Protein 6IF8 (pdb70)

Sequence (910 aa):
AMDPEFMKVGIIGAMEQEVALLRSQMSNPTTLQLGGCEFYQGTLAGKEVILTRSGIGKVAASVATSLLLEKFAPDCVINTGSAGGFAQDLHIGDVVIASEMRFHDVDVTAFGYEMGQMAQQPAAFPCDETLIAVAQDCKVGLICTGDQFMCKPDAIAKARADFPQMLAVEMEGAAIGQVCHMFKVPYLVVRAMSDIAGKEQVESFDAFIEVAGKHSAEVIIKMLGKLGAMDPEFMKVGIIGAMEQEVALLRSQMSNPTTLQLGGCEFYQGTLAGKEVILTRSGIGKVAASVATSLLLEKFAPDCVINTGSAGGFAQDLHIGDVVIASEMRFHDVDVTAFGYEMGQMAQQPAAFPCDETLIAVAQDCKVGLICTGDQFMCKPDAIAKARADFPQMLAVEMEGAAIGQVCHMFKVPYLVVRAMSDIAGKEQVESFDAFIEVAGKHSAEVIIKMLGKLAMDPEFMKVGIIGAMEQEVALLRSQMSNPTTLQLGGCEFYQGTLAGKEVILTRSGIGKVAASVATSLLLEKFAPDCVINTGSAGGFAQDLHIGDVVIASEMRFHDVDVTAFGYEMGQMAQQPAAFPCDETLIAVAQDCKVGLICTGDQFMCKPDAIAKARADFPQMLAVEMEGAAIGQVCHMFKVPYLVVRAMSDIAGKEQVESFDAFIEVAGKHSAEVIIKMLGKLGAMDPEFMKVGIIGAMEQEVALLRSQMSNPTTLQLGGCEFYQGTLAGKEVILTRSGIGKVAASVATSLLLEKFAPDCVINTGSAGGFAQDLHIGDVVIASEMRFHDVDVTAFGYEMGQMAQQPAAFPCDETLIAVAQDCKVGLICTGDQFMCKPDAIAKARADFPQMLAVEMEGAAIGQVCHMFKVPYLVVRAMSDIAGKEQVESFDAFIEVAGKHSAEVIIKMLGKL

Radius of gyration: 29.15 Å; Cα contacts (8 Å, |Δi|>4): 2363; chains: 4; bounding box: 85×62×68 Å

Secondary structure (DSSP, 8-state):
--S---SEEEEEESSHHHHHHHHHTSEEEEEEEETTEEEEEEEETTEEEEEEE--SSHHHHHHHHHHHHHHH--SEEEEEEEEEE-STT--TT-EEEEEEEEESS-B-GGGTPPTTPPTTS-S-EEPPHHHHHHHHH--EEEEEE-SB---SHHHHHHHHHH-TTEEEEESSHHHHHHHHHHHT--EEEEEEEEEETTB-HHHHHHHHHHHHHHHHHHHHHHHHHH-/-TTSPP-SEEEEEESSHHHHHHHHHTEEEEEEEEETTEEEEEEEETTEEEEEEE--SSHHHHHHHHHHHHHHH--SEEEEEEEEEE-STT--TT-EEEEEEEEESS-B-GGGTPPTTPPTTS-S-EEPPHHHHHHHHT--EEEEEE-SB---SHHHHHHHHHH-TTEEEEESSHHHHHHHHHHHT--EEEEEEEEEETTS-HHHHHHHHHHHHHHHHHHHHHHHHHH-/--S----EEEEEESSHHHHHHHHHTSEEEEEEEETTEEEEEEEETTEEEEEEE--SSHHHHHHHHHHHHHHH--SEEEEEEEEEE-STT--TT-EEEEEEEEESS-B-GGGTPPTTPPTTS-S-EEPPHHHHHHHHH--EEEEEE-SB---SHHHHHHHHHH-TTEEEEESSHHHHHHHHHHHT--EEEEEEEEEETTS-HHHHHHHHHHHHHHHHHHHHHHHHHH-/-TTSPP-SEEEEEESSHHHHHHHHHTSEEEEEEEETTEEEEEEEETTEEEEEEE--SHHHHHHHHHHHHHHHH--SEEEEEEEEEE-STT--TT-EEEEEEEEESS-B-GGGTPPTTPPTTS-S-EEPPHHHHHHHHT--EEEEEE-SB---SHHHHHHHHHH-TTEEEEESSHHHHHHHHHHHT--EEEEEEEEEETTSSHHHHHHHHHHHHHHHHHHHHHHHHHH-

Foldseek 3Di:
DPDPDFQEEEEEEADCLLCVVQVVQFDPWDWDDDPNKIWTFGAGLRGTYIYIHQHFFLVSLQVRLLCCCVVPNTQEYEYEFAWAFEDDPADAFDKEKEQKEFAQPDDPCVVPDARRDDPPGDRIQGADVVLSVLLVVLNYYYEYADRDDAEDPVSSVSSCVSCVGHGTYGGHDVSSSRSCVVVVHHYIYMFGYQYYHHGPRVVSNVVRRNVRSVSRVVSVSSSRNVD/DVPDDDWQEEEEEEADCLQCVVQLVQFDPWDWDDDPNKIWTFGDHLRGTYIYIHQHFFLVSLLVGLVCCCVPPNGQEYEYFFEWAFDDDPADALDKEKEQKEFAQPDDPCVVPAQRRDDPPGHRIQGADPRLSVLLVVLNYYYEYADRDDDEDPVRSVSSCVSCVGHGTYGGHVVSSSRSCVVVVHGYIYMWGYQYYHHGPRVVSNVVRRNSGSVSRVVSVSSSVNVD/DPDPDFQEEEEEEADCLLCVVQVVQFDPWDWDDDPNKIWTFGDHLRGTYIYIHQHFFLVSLQVGLLCCCVPPNGQEYEYEFAWAFEDPPADAFDKEKEQKEFAQPDDPCVVPDARRDDPPFDRIQGADPVLSVLLVVLNYYYAYADRDDDEDPVVSVSSCVSCVGHGTYGGHVVSSSRSCVVVVHHYIYMFGYQYYHPPPRVVSNVVRRNVRSVSRVVSVSSSSNPD/DVVDDDWQEEEEEEADCLQCVVQLVQFDPWDWDDDPNKIWTFGDGLNGTYIYIHQHFFLVSLLVRLVCCCVPPNGQEYEYEFAWAFDDDPADALDKEKEQKEFAQPDDPCVVPDQHRDDPPGDRIQGADPRLSVLLVVLNYYYAHADQDDDADPVRSVSSCVSPVGHGTYGGHDVSSSRSCVVVVHGYIYMWGYQYYHHDVRVVSNVVRRSSGSVSRVVSVSSSVNVD

B-factor: mean 43.41, std 11.98, range [19.45, 125.39]

Structure (mmCIF, N/CA/C/O backbone):
data_6IF8
#
_entry.id   6IF8
#
_cell.length_a   74.939
_cell.length_b   74.939
_cell.length_c   185.214
_cell.angle_alpha   90.00
_cell.angle_beta   90.00
_cell.angle_gamma   120.00
#
_symmetry.space_group_name_H-M   'P 32'
#
loop_
_entity.id
_entity.type
_entity.pdbx_description
1 polymer "5'-methylthioadenosine/S-adenosylhomocysteine nucleosidase"
2 non-polymer ADENINE
3 water water
#
loop_
_atom_site.group_PDB
_atom_site.id
_atom_site.type_symbol
_atom_site.label_atom_id
_atom_site.label_alt_id
_atom_site.label_comp_id
_atom_site.label_asym_id
_atom_site.label_entity_id
_atom_site.label_seq_id
_atom_site.pdbx_PDB_ins_code
_atom_site.Cartn_x
_atom_site.Cartn_y
_atom_site.Cartn_z
_atom_site.occupancy
_atom_site.B_iso_or_equiv
_atom_site.auth_seq_id
_atom_site.auth_comp_id
_atom_site.auth_asym_id
_atom_site.auth_atom_id
_atom_site.pdbx_PDB_model_num
ATOM 1 N N . ALA A 1 25 ? 24.077 18.917 12.702 1.00 82.03 -5 ALA A N 1
ATOM 2 C CA . ALA A 1 25 ? 24.547 20.173 13.354 1.00 74.00 -5 ALA A CA 1
ATOM 3 C C . ALA A 1 25 ? 23.553 20.553 14.456 1.00 69.54 -5 ALA A C 1
ATOM 4 O O . ALA A 1 25 ? 22.753 19.713 14.877 1.00 71.00 -5 ALA A O 1
ATOM 11 N N . MET A 1 26 ? 23.607 21.788 14.947 1.00 66.49 -4 MET A N 1
ATOM 12 C CA . MET A 1 26 ? 22.537 22.297 15.815 1.00 59.71 -4 MET A CA 1
ATOM 13 C C . MET A 1 26 ? 21.754 23.394 15.112 1.00 56.44 -4 MET A C 1
ATOM 14 O O . MET A 1 26 ? 21.112 24.205 15.769 1.00 57.27 -4 MET A O 1
ATOM 28 N N . ASP A 1 27 ? 21.824 23.429 13.785 1.00 60.12 -3 ASP A N 1
ATOM 29 C CA . ASP A 1 27 ? 21.156 24.454 12.988 1.00 57.14 -3 ASP A CA 1
ATOM 30 C C . ASP A 1 27 ? 19.726 24.053 12.685 1.00 55.00 -3 ASP A C 1
ATOM 31 O O . ASP A 1 27 ? 19.445 22.875 12.493 1.00 55.04 -3 ASP A O 1
ATOM 40 N N . PRO A 1 28 ? 18.817 25.039 12.620 1.00 54.45 -2 PRO A N 1
ATOM 41 C CA . PRO A 1 28 ? 17.450 24.728 12.209 1.00 58.12 -2 PRO A CA 1
ATOM 42 C C . PRO A 1 28 ? 17.439 24.344 10.747 1.00 65.35 -2 PRO A C 1
ATOM 43 O O . PRO A 1 28 ? 17.366 25.233 9.912 1.00 73.44 -2 PRO A O 1
ATOM 54 N N . GLU A 1 29 ? 17.534 23.060 10.435 1.00 70.25 -1 GLU A N 1
ATOM 55 C CA . GLU A 1 29 ? 17.673 22.658 9.049 1.00 74.14 -1 GLU A CA 1
ATOM 56 C C . GLU A 1 29 ? 16.440 21.915 8.564 1.00 72.99 -1 GLU A C 1
ATOM 57 O O . GLU A 1 29 ? 15.869 21.085 9.268 1.00 73.83 -1 GLU A O 1
ATOM 69 N N . PHE A 1 30 ? 16.027 22.256 7.353 1.00 67.67 0 PHE A N 1
ATOM 70 C CA . PHE A 1 30 ? 14.998 21.521 6.642 1.00 63.80 0 PHE A CA 1
ATOM 71 C C . PHE A 1 30 ? 15.673 20.781 5.483 1.00 58.78 0 PHE A C 1
ATOM 72 O O . PHE A 1 30 ? 16.146 21.404 4.546 1.00 58.83 0 PHE A O 1
ATOM 89 N N . MET A 1 31 ? 15.743 19.456 5.557 1.00 57.51 1 MET A N 1
ATOM 90 C CA . MET A 1 31 ? 16.541 18.698 4.595 1.00 57.35 1 MET A CA 1
ATOM 91 C C . MET A 1 31 ? 15.784 18.325 3.314 1.00 54.56 1 MET A C 1
ATOM 92 O O . MET A 1 31 ? 16.384 18.266 2.249 1.00 55.71 1 MET A O 1
ATOM 106 N N . LYS A 1 32 ? 14.488 18.051 3.431 1.00 48.59 2 LYS A N 1
ATOM 107 C CA . LYS A 1 32 ? 13.622 17.779 2.285 1.00 46.61 2 LYS A CA 1
ATOM 108 C C . LYS A 1 32 ? 12.508 18.835 2.238 1.00 48.93 2 LYS A C 1
ATOM 109 O O . LYS A 1 32 ? 11.704 18.950 3.189 1.00 45.39 2 LYS A O 1
ATOM 128 N N . VAL A 1 33 ? 12.465 19.610 1.161 1.00 38.92 3 VAL A N 1
ATOM 129 C CA . VAL A 1 33 ? 11.560 20.755 1.083 1.00 38.55 3 VAL A CA 1
ATOM 130 C C . VAL A 1 33 ? 10.407 20.577 0.111 1.00 39.39 3 VAL A C 1
ATOM 131 O O . VAL A 1 33 ? 10.592 20.383 -1.102 1.00 37.45 3 VAL A O 1
ATOM 144 N N . GLY A 1 34 ? 9.197 20.687 0.635 1.00 35.33 4 GLY A N 1
ATOM 145 C CA . GLY A 1 34 ? 8.026 20.637 -0.222 1.00 30.47 4 GLY A CA 1
ATOM 146 C C . GLY A 1 34 ? 7.698 22.039 -0.681 1.00 36.20 4 GLY A C 1
ATOM 147 O O . GLY A 1 34 ? 7.814 23.003 0.074 1.00 35.95 4 GLY A O 1
ATOM 151 N N . ILE A 1 35 ? 7.327 22.159 -1.938 1.00 33.08 5 ILE A N 1
ATOM 152 C CA . ILE A 1 35 ? 6.960 23.436 -2.522 1.00 31.86 5 ILE A CA 1
ATOM 153 C C . ILE A 1 35 ? 5.694 23.213 -3.307 1.00 32.83 5 ILE A C 1
ATOM 154 O O . ILE A 1 35 ? 5.580 22.237 -4.028 1.00 34.94 5 ILE A O 1
ATOM 170 N N . ILE A 1 36 ? 4.732 24.083 -3.175 1.00 31.44 6 ILE A N 1
ATOM 171 C CA . ILE A 1 36 ? 3.473 23.848 -3.799 1.00 31.53 6 ILE A CA 1
ATOM 172 C C . ILE A 1 36 ? 2.936 25.095 -4.450 1.00 33.14 6 ILE A C 1
ATOM 173 O O . ILE A 1 36 ? 2.964 26.138 -3.887 1.00 33.31 6 ILE A O 1
ATOM 189 N N . GLY A 1 37 ? 2.490 24.944 -5.677 1.00 31.42 7 GLY A N 1
ATOM 190 C CA . GLY A 1 37 ? 1.929 26.046 -6.446 1.00 31.51 7 GLY A CA 1
ATOM 191 C C . GLY A 1 37 ? 0.649 25.559 -7.094 1.00 30.05 7 GLY A C 1
ATOM 192 O O . GLY A 1 37 ? 0.521 24.379 -7.402 1.00 33.14 7 GLY A O 1
ATOM 196 N N . ALA A 1 38 ? -0.305 26.453 -7.298 1.00 31.35 8 ALA A N 1
ATOM 197 C CA . ALA A 1 38 ? -1.607 26.027 -7.757 1.00 37.55 8 ALA A CA 1
ATOM 198 C C . ALA A 1 38 ? -1.620 25.778 -9.264 1.00 39.28 8 ALA A C 1
ATOM 199 O O . ALA A 1 38 ? -2.139 24.742 -9.725 1.00 34.76 8 ALA A O 1
ATOM 206 N N . MET A 1 39 ? -1.047 26.719 -10.013 1.00 41.63 9 MET A N 1
ATOM 207 C CA . MET A 1 39 ? -1.136 26.742 -11.476 1.00 40.78 9 MET A CA 1
ATOM 208 C C . MET A 1 39 ? 0.233 26.530 -12.117 1.00 37.74 9 MET A C 1
ATOM 209 O O . MET A 1 39 ? 1.282 26.760 -11.510 1.00 33.51 9 MET A O 1
ATOM 223 N N . GLU A 1 40 ? 0.221 26.134 -13.378 1.00 38.83 10 GLU A N 1
ATOM 224 C CA . GLU A 1 40 ? 1.460 25.965 -14.139 1.00 36.75 10 GLU A CA 1
ATOM 225 C C . GLU A 1 40 ? 2.369 27.219 -14.076 1.00 34.85 10 GLU A C 1
ATOM 226 O O . GLU A 1 40 ? 3.599 27.134 -13.920 1.00 35.78 10 GLU A O 1
ATOM 238 N N . GLN A 1 41 ? 1.741 28.380 -14.164 1.00 34.34 11 GLN A N 1
ATOM 239 C CA . GLN A 1 41 ? 2.443 29.657 -14.095 1.00 37.54 11 GLN A CA 1
ATOM 240 C C . GLN A 1 41 ? 3.189 29.872 -12.765 1.00 38.68 11 GLN A C 1
ATOM 241 O O . GLN A 1 41 ? 4.165 30.623 -12.698 1.00 42.98 11 GLN A O 1
ATOM 255 N N . GLU A 1 42 ? 2.721 29.220 -11.713 1.00 37.05 12 GLU A N 1
ATOM 256 C CA . GLU A 1 42 ? 3.313 29.363 -10.393 1.00 38.50 12 GLU A CA 1
ATOM 257 C C . GLU A 1 42 ? 4.449 28.331 -10.140 1.00 37.07 12 GLU A C 1
ATOM 258 O O . GLU A 1 42 ? 5.302 28.513 -9.254 1.00 35.41 12 GLU A O 1
ATOM 270 N N . VAL A 1 43 ? 4.491 27.263 -10.927 1.00 35.22 13 VAL A N 1
ATOM 271 C CA . VAL A 1 43 ? 5.518 26.245 -10.740 1.00 33.24 13 VAL A CA 1
ATOM 272 C C . VAL A 1 43 ? 6.509 26.074 -11.913 1.00 36.70 13 VAL A C 1
ATOM 273 O O . VAL A 1 43 ? 7.522 25.378 -11.753 1.00 36.82 13 VAL A O 1
ATOM 286 N N . ALA A 1 44 ? 6.230 26.661 -13.074 1.00 39.99 14 ALA A N 1
ATOM 287 C CA . ALA A 1 44 ? 7.055 26.357 -14.271 1.00 45.08 14 ALA A CA 1
ATOM 288 C C . ALA A 1 44 ? 8.540 26.736 -14.128 1.00 37.83 14 ALA A C 1
ATOM 289 O O . ALA A 1 44 ? 9.436 25.922 -14.431 1.00 43.65 14 ALA A O 1
ATOM 296 N N . LEU A 1 45 ? 8.815 27.944 -13.643 1.00 40.23 15 LEU A N 1
ATOM 297 C CA . LEU A 1 45 ? 10.199 28.341 -13.402 1.00 41.08 15 LEU A CA 1
ATOM 298 C C . LEU A 1 45 ? 10.906 27.382 -12.427 1.00 41.59 15 LEU A C 1
ATOM 299 O O . LEU A 1 45 ? 12.017 26.924 -12.675 1.00 42.16 15 LEU A O 1
ATOM 315 N N . LEU A 1 46 ? 10.256 27.061 -11.317 1.00 44.02 16 LEU A N 1
ATOM 316 C CA . LEU A 1 46 ? 10.850 26.179 -10.324 1.00 37.20 16 LEU A CA 1
ATOM 317 C C . LEU A 1 46 ? 11.205 24.839 -10.941 1.00 38.04 16 LEU A C 1
ATOM 318 O O . LEU A 1 46 ? 12.317 24.316 -10.761 1.00 40.64 16 LEU A O 1
ATOM 334 N N . ARG A 1 47 ? 10.252 24.276 -11.663 1.00 36.11 17 ARG A N 1
ATOM 335 C CA . ARG A 1 47 ? 10.475 22.988 -12.277 1.00 40.14 17 ARG A CA 1
ATOM 336 C C . ARG A 1 47 ? 11.640 23.051 -13.272 1.00 44.40 17 ARG A C 1
ATOM 337 O O . ARG A 1 47 ? 12.426 22.101 -13.373 1.00 41.91 17 ARG A O 1
ATOM 358 N N . SER A 1 48 ? 11.730 24.153 -14.022 1.00 40.90 18 SER A N 1
ATOM 359 C CA . SER A 1 48 ? 12.788 24.260 -15.033 1.00 43.32 18 SER A CA 1
ATOM 360 C C . SER A 1 48 ? 14.184 24.364 -14.409 1.00 47.75 18 SER A C 1
ATOM 361 O O . SER A 1 48 ? 15.180 24.150 -15.088 1.00 48.08 18 SER A O 1
ATOM 369 N N . GLN A 1 49 ? 14.257 24.660 -13.115 1.00 40.68 19 GLN A N 1
ATOM 370 C CA . GLN A 1 49 ? 15.529 24.773 -12.418 1.00 40.82 19 GLN A CA 1
ATOM 371 C C . GLN A 1 49 ? 15.937 23.480 -11.764 1.00 43.71 19 GLN A C 1
ATOM 372 O O . GLN A 1 49 ? 16.992 23.398 -11.140 1.00 45.16 19 GLN A O 1
ATOM 386 N N . MET A 1 50 ? 15.094 22.474 -11.879 1.00 46.36 20 MET A N 1
ATOM 387 C CA . MET A 1 50 ? 15.348 21.221 -11.206 1.00 46.41 20 MET A CA 1
ATOM 388 C C . MET A 1 50 ? 16.227 20.344 -12.089 1.00 54.36 20 MET A C 1
ATOM 389 O O . MET A 1 50 ? 16.069 20.294 -13.323 1.00 49.07 20 MET A O 1
ATOM 403 N N . SER A 1 51 ? 17.147 19.642 -11.437 1.00 56.15 21 SER A N 1
ATOM 404 C CA . SER A 1 51 ? 18.041 18.709 -12.111 1.00 59.91 21 SER A CA 1
ATOM 405 C C . SER A 1 51 ? 17.329 17.389 -12.399 1.00 61.15 21 SER A C 1
ATOM 406 O O . SER A 1 51 ? 17.162 16.564 -11.497 1.00 62.42 21 SER A O 1
ATOM 414 N N . ASN A 1 52 ? 16.896 17.205 -13.644 1.00 58.21 22 ASN A N 1
ATOM 415 C CA . ASN A 1 52 ? 16.333 15.934 -14.094 1.00 59.95 22 ASN A CA 1
ATOM 416 C C . ASN A 1 52 ? 15.220 15.384 -13.188 1.00 60.85 22 ASN A C 1
ATOM 417 O O . ASN A 1 52 ? 15.267 14.243 -12.736 1.00 56.52 22 ASN A O 1
ATOM 428 N N . PRO A 1 53 ? 14.185 16.192 -12.951 1.00 59.91 23 PRO A N 1
ATOM 429 C CA . PRO A 1 53 ? 13.130 15.792 -12.014 1.00 52.23 23 PRO A CA 1
ATOM 430 C C . PRO A 1 53 ? 12.390 14.530 -12.426 1.00 52.18 23 PRO A C 1
ATOM 431 O O . PRO A 1 53 ? 12.157 14.309 -13.600 1.00 59.22 23 PRO A O 1
ATOM 442 N N . THR A 1 54 ? 12.016 13.725 -11.445 1.00 50.18 24 THR A N 1
ATOM 443 C CA . THR A 1 54 ? 11.048 12.665 -11.662 1.00 50.16 24 THR A CA 1
ATOM 444 C C . THR A 1 54 ? 9.626 13.226 -11.515 1.00 50.60 24 THR A C 1
ATOM 445 O O . THR A 1 54 ? 9.379 13.992 -10.571 1.00 52.60 24 THR A O 1
ATOM 456 N N . THR A 1 55 ? 8.709 12.840 -12.414 1.00 47.19 25 THR A N 1
ATOM 457 C CA . THR A 1 55 ? 7.296 13.247 -12.355 1.00 41.12 25 THR A CA 1
ATOM 458 C C . THR A 1 55 ? 6.349 12.127 -11.946 1.00 46.43 25 THR A C 1
ATOM 459 O O . THR A 1 55 ? 6.372 11.056 -12.521 1.00 50.49 25 THR A O 1
ATOM 470 N N . LEU A 1 56 ? 5.491 12.408 -10.966 1.00 48.25 26 LEU A N 1
ATOM 471 C CA . LEU A 1 56 ? 4.434 11.495 -10.532 1.00 42.52 26 LEU A CA 1
ATOM 472 C C . LEU A 1 56 ? 3.088 12.169 -10.710 1.00 45.59 26 LEU A C 1
ATOM 473 O O . LEU A 1 56 ? 2.902 13.335 -10.316 1.00 45.92 26 LEU A O 1
ATOM 489 N N . GLN A 1 57 ? 2.160 11.440 -11.317 1.00 46.29 27 GLN A N 1
ATOM 490 C CA . GLN A 1 57 ? 0.776 11.881 -11.449 1.00 47.20 27 GLN A CA 1
ATOM 491 C C . GLN A 1 57 ? -0.089 11.124 -10.447 1.00 45.22 27 GLN A C 1
ATOM 492 O O . GLN A 1 57 ? -0.163 9.906 -10.501 1.00 44.59 27 GLN A O 1
ATOM 506 N N . LEU A 1 58 ? -0.728 11.844 -9.527 1.00 39.34 28 LEU A N 1
ATOM 507 C CA . LEU A 1 58 ? -1.526 11.179 -8.501 1.00 42.01 28 LEU A CA 1
ATOM 508 C C . LEU A 1 58 ? -2.658 12.065 -8.002 1.00 40.10 28 LEU A C 1
ATOM 509 O O . LEU A 1 58 ? -2.448 13.237 -7.713 1.00 38.29 28 LEU A O 1
ATOM 525 N N . GLY A 1 59 ? -3.858 11.502 -7.916 1.00 38.49 29 GLY A N 1
ATOM 526 C CA . GLY A 1 59 ? -5.003 12.203 -7.353 1.00 42.69 29 GLY A CA 1
ATOM 527 C C . GLY A 1 59 ? -5.344 13.505 -8.066 1.00 41.51 29 GLY A C 1
ATOM 528 O O . GLY A 1 59 ? -5.878 14.436 -7.453 1.00 39.49 29 GLY A O 1
ATOM 532 N N . GLY A 1 60 ? -5.011 13.581 -9.347 1.00 38.85 30 GLY A N 1
ATOM 533 C CA . GLY A 1 60 ? -5.265 14.777 -10.141 1.00 43.25 30 GLY A CA 1
ATOM 534 C C . GLY A 1 60 ? -4.208 15.856 -9.968 1.00 43.58 30 GLY A C 1
ATOM 535 O O . GLY A 1 60 ? -4.370 16.972 -10.449 1.00 45.11 30 GLY A O 1
ATOM 539 N N . CYS A 1 61 ? -3.131 15.525 -9.264 1.00 38.84 31 CYS A N 1
ATOM 540 C CA . CYS A 1 61 ? -2.052 16.470 -9.023 1.00 37.08 31 CYS A CA 1
ATOM 541 C C . CYS A 1 61 ? -0.761 15.954 -9.631 1.00 39.42 31 CYS A C 1
ATOM 542 O O . CYS A 1 61 ? -0.659 14.758 -9.979 1.00 38.94 31 CYS A O 1
ATOM 550 N N . GLU A 1 62 ? 0.229 16.841 -9.705 1.00 36.82 32 GLU A N 1
ATOM 551 C CA . GLU A 1 62 ? 1.555 16.406 -10.120 1.00 38.14 32 GLU A CA 1
ATOM 552 C C . GLU A 1 62 ? 2.623 16.699 -9.078 1.00 36.07 32 GLU A C 1
ATOM 553 O O . GLU A 1 62 ? 2.623 17.764 -8.433 1.00 36.09 32 GLU A O 1
ATOM 565 N N . PHE A 1 63 ? 3.525 15.726 -8.917 1.00 37.94 33 PHE A N 1
ATOM 566 C CA . PHE A 1 63 ? 4.650 15.817 -7.985 1.00 37.10 33 PHE A CA 1
ATOM 567 C C . PHE A 1 63 ? 5.971 15.618 -8.731 1.00 39.88 33 PHE A C 1
ATOM 568 O O . PHE A 1 63 ? 6.127 14.643 -9.462 1.00 38.26 33 PHE A O 1
ATOM 585 N N . TYR A 1 64 ? 6.905 16.551 -8.549 1.00 40.44 34 TYR A N 1
ATOM 586 C CA . TYR A 1 64 ? 8.223 16.482 -9.179 1.00 38.93 34 TYR A CA 1
ATOM 587 C C . TYR A 1 64 ? 9.317 16.426 -8.119 1.00 41.63 34 TYR A C 1
ATOM 588 O O . TYR A 1 64 ? 9.485 17.375 -7.313 1.00 37.54 34 TYR A O 1
ATOM 606 N N . GLN A 1 65 ? 10.060 15.324 -8.112 1.00 39.75 35 GLN A N 1
ATOM 607 C CA . GLN A 1 65 ? 11.134 15.181 -7.124 1.00 44.02 35 GLN A CA 1
ATOM 608 C C . GLN A 1 65 ? 12.493 15.366 -7.752 1.00 49.81 35 GLN A C 1
ATOM 609 O O . GLN A 1 65 ? 12.760 14.864 -8.850 1.00 52.68 35 GLN A O 1
ATOM 623 N N . GLY A 1 66 ? 13.352 16.064 -7.022 1.00 42.57 36 GLY A N 1
ATOM 624 C CA . GLY A 1 66 ? 14.732 16.166 -7.430 1.00 44.61 36 GLY A CA 1
ATOM 625 C C . GLY A 1 66 ? 15.440 17.207 -6.613 1.00 49.52 36 GLY A C 1
ATOM 626 O O . GLY A 1 66 ? 14.967 17.584 -5.544 1.00 45.27 36 GLY A O 1
ATOM 630 N N . THR A 1 67 ? 16.579 17.668 -7.116 1.00 45.26 37 THR A N 1
ATOM 631 C CA . THR A 1 67 ? 17.343 18.689 -6.430 1.00 46.84 37 THR A CA 1
ATOM 632 C C . THR A 1 67 ? 17.130 20.028 -7.115 1.00 45.92 37 THR A C 1
ATOM 633 O O . THR A 1 67 ? 16.902 20.110 -8.322 1.00 48.70 37 THR A O 1
ATOM 644 N N . LEU A 1 68 ? 17.171 21.084 -6.328 1.00 39.04 38 LEU A N 1
ATOM 645 C CA . LEU A 1 68 ? 16.902 22.414 -6.832 1.00 44.63 38 LEU A CA 1
ATOM 646 C C . LEU A 1 68 ? 17.694 23.383 -5.991 1.00 47.36 38 LEU A C 1
ATOM 647 O O . LEU A 1 68 ? 17.537 23.413 -4.777 1.00 46.67 38 LEU A O 1
ATOM 663 N N . ALA A 1 69 ? 18.538 24.173 -6.645 1.00 52.68 39 ALA A N 1
ATOM 664 C CA . ALA A 1 69 ? 19.405 25.130 -5.962 1.00 52.38 39 ALA A CA 1
ATOM 665 C C . ALA A 1 69 ? 20.109 24.461 -4.785 1.00 49.26 39 ALA A C 1
ATOM 666 O O . ALA A 1 69 ? 20.222 25.054 -3.721 1.00 51.72 39 ALA A O 1
ATOM 673 N N . GLY A 1 70 ? 20.535 23.216 -4.982 1.00 47.76 40 GLY A N 1
ATOM 674 C CA . GLY A 1 70 ? 21.245 22.461 -3.963 1.00 47.52 40 GLY A CA 1
ATOM 675 C C . GLY A 1 70 ? 20.374 21.629 -3.034 1.00 52.83 40 GLY A C 1
ATOM 676 O O . GLY A 1 70 ? 20.861 20.655 -2.449 1.00 56.47 40 GLY A O 1
ATOM 680 N N . LYS A 1 71 ? 19.095 21.988 -2.895 1.00 49.71 41 LYS A N 1
ATOM 681 C CA . LYS A 1 71 ? 18.220 21.318 -1.928 1.00 48.69 41 LYS A CA 1
ATOM 682 C C . LYS A 1 71 ? 17.433 20.171 -2.534 1.00 45.16 41 LYS A C 1
ATOM 683 O O . LYS A 1 71 ? 17.017 20.242 -3.681 1.00 44.17 41 LYS A O 1
ATOM 702 N N . GLU A 1 72 ? 17.220 19.129 -1.742 1.00 40.32 42 GLU A N 1
ATOM 703 C CA . GLU A 1 72 ? 16.252 18.101 -2.055 1.00 44.58 42 GLU A CA 1
ATOM 704 C C . GLU A 1 72 ? 14.834 18.676 -1.980 1.00 44.74 42 GLU A C 1
ATOM 705 O O . GLU A 1 72 ? 14.419 19.143 -0.917 1.00 45.46 42 GLU A O 1
ATOM 717 N N . VAL A 1 73 ? 14.093 18.637 -3.091 1.00 41.28 43 VAL A N 1
ATOM 718 C CA . VAL A 1 73 ? 12.724 19.150 -3.104 1.00 38.03 43 VAL A CA 1
ATOM 719 C C . VAL A 1 73 ? 11.709 18.217 -3.755 1.00 37.84 43 VAL A C 1
ATOM 720 O O . VAL A 1 73 ? 12.038 17.355 -4.609 1.00 36.73 43 VAL A O 1
ATOM 733 N N . ILE A 1 74 ? 10.471 18.409 -3.294 1.00 32.53 44 ILE A N 1
ATOM 734 C CA . ILE A 1 74 ? 9.282 17.887 -3.953 1.00 37.42 44 ILE A CA 1
ATOM 735 C C . ILE A 1 74 ? 8.431 19.104 -4.318 1.00 38.10 44 ILE A C 1
ATOM 736 O O . ILE A 1 74 ? 7.937 19.826 -3.444 1.00 34.78 44 ILE A O 1
ATOM 752 N N . LEU A 1 75 ? 8.336 19.355 -5.614 1.00 34.04 45 LEU A N 1
ATOM 753 C CA . LEU A 1 75 ? 7.532 20.435 -6.173 1.00 35.98 45 LEU A CA 1
ATOM 754 C C . LEU A 1 75 ? 6.172 19.885 -6.566 1.00 33.03 45 LEU A C 1
ATOM 755 O O . LEU A 1 75 ? 6.067 18.891 -7.272 1.00 36.26 45 LEU A O 1
ATOM 771 N N . THR A 1 76 ? 5.125 20.554 -6.128 1.00 35.00 46 THR A N 1
ATOM 772 C CA . THR A 1 76 ? 3.775 20.075 -6.335 1.00 33.14 46 THR A CA 1
ATOM 773 C C . THR A 1 76 ? 2.930 21.073 -7.105 1.00 29.71 46 THR A C 1
ATOM 774 O O . THR A 1 76 ? 2.896 22.256 -6.766 1.00 32.04 46 THR A O 1
ATOM 785 N N . ARG A 1 77 ? 2.241 20.589 -8.139 1.00 37.61 47 ARG A N 1
ATOM 786 C CA . ARG A 1 77 ? 1.255 21.396 -8.854 1.00 33.97 47 ARG A CA 1
ATOM 787 C C . ARG A 1 77 ? -0.099 20.859 -8.435 1.00 32.65 47 ARG A C 1
ATOM 788 O O . ARG A 1 77 ? -0.481 19.723 -8.780 1.00 34.05 47 ARG A O 1
ATOM 809 N N . SER A 1 78 ? -0.793 21.674 -7.657 1.00 34.12 48 SER A N 1
ATOM 810 C CA . SER A 1 78 ? -1.975 21.213 -6.906 1.00 36.01 48 SER A CA 1
ATOM 811 C C . SER A 1 78 ? -3.298 21.351 -7.645 1.00 33.80 48 SER A C 1
ATOM 812 O O . SER A 1 78 ? -4.211 20.551 -7.444 1.00 31.53 48 SER A O 1
ATOM 820 N N . GLY A 1 79 ? -3.388 22.354 -8.505 1.00 31.44 49 GLY A N 1
ATOM 821 C CA . GLY A 1 79 ? -4.671 22.868 -8.961 1.00 36.03 49 GLY A CA 1
ATOM 822 C C . GLY A 1 79 ? -5.186 23.971 -8.037 1.00 35.08 49 GLY A C 1
ATOM 823 O O . GLY A 1 79 ? -4.666 24.179 -6.949 1.00 33.30 49 GLY A O 1
ATOM 827 N N . ILE A 1 80 ? -6.264 24.617 -8.460 1.00 29.71 50 ILE A N 1
ATOM 828 C CA . ILE A 1 80 ? -6.807 25.796 -7.820 1.00 32.20 50 ILE A CA 1
ATOM 829 C C . ILE A 1 80 ? -7.888 25.473 -6.770 1.00 29.70 50 ILE A C 1
ATOM 830 O O . ILE A 1 80 ? -8.693 24.592 -6.969 1.00 25.24 50 ILE A O 1
ATOM 846 N N . GLY A 1 81 ? -7.902 26.204 -5.666 1.00 28.01 51 GLY A N 1
ATOM 847 C CA . GLY A 1 81 ? -8.972 26.075 -4.681 1.00 28.18 51 GLY A CA 1
ATOM 848 C C . GLY A 1 81 ? -8.628 25.231 -3.459 1.00 28.80 51 GLY A C 1
ATOM 849 O O . GLY A 1 81 ? -7.638 24.490 -3.441 1.00 27.66 51 GLY A O 1
ATOM 853 N N . LYS A 1 82 ? -9.470 25.314 -2.430 1.00 30.00 52 LYS A N 1
ATOM 854 C CA . LYS A 1 82 ? -9.167 24.683 -1.151 1.00 28.13 52 LYS A CA 1
ATOM 855 C C . LYS A 1 82 ? -9.105 23.148 -1.260 1.00 24.32 52 LYS A C 1
ATOM 856 O O . LYS A 1 82 ? -8.205 22.508 -0.683 1.00 28.46 52 LYS A O 1
ATOM 875 N N . VAL A 1 83 ? -10.059 22.543 -1.986 1.00 25.81 53 VAL A N 1
ATOM 876 C CA . VAL A 1 83 ? -10.116 21.099 -2.048 1.00 24.00 53 VAL A CA 1
ATOM 877 C C . VAL A 1 83 ? -8.855 20.546 -2.765 1.00 27.04 53 VAL A C 1
ATOM 878 O O . VAL A 1 83 ? -8.202 19.588 -2.295 1.00 27.76 53 VAL A O 1
ATOM 891 N N . ALA A 1 84 ? -8.502 21.162 -3.879 1.00 26.77 54 ALA A N 1
ATOM 892 C CA . ALA A 1 84 ? -7.388 20.664 -4.674 1.00 26.62 54 ALA A CA 1
ATOM 893 C C . ALA A 1 84 ? -6.081 20.785 -3.896 1.00 30.80 54 ALA A C 1
ATOM 894 O O . ALA A 1 84 ? -5.270 19.855 -3.888 1.00 31.34 54 ALA A O 1
ATOM 901 N N . ALA A 1 85 ? -5.888 21.937 -3.254 1.00 29.37 55 ALA A N 1
ATOM 902 C CA . ALA A 1 85 ? -4.700 22.212 -2.456 1.00 27.72 55 ALA A CA 1
ATOM 903 C C . ALA A 1 85 ? -4.604 21.218 -1.309 1.00 31.26 55 ALA A C 1
ATOM 904 O O . ALA A 1 85 ? -3.505 20.785 -0.915 1.00 30.48 55 ALA A O 1
ATOM 911 N N . SER A 1 86 ? -5.753 20.867 -0.761 1.00 25.20 56 SER A N 1
ATOM 912 C CA . SER A 1 86 ? -5.774 19.920 0.320 1.00 26.60 56 SER A CA 1
ATOM 913 C C . SER A 1 86 ? -5.395 18.526 -0.093 1.00 28.32 56 SER A C 1
ATOM 914 O O . SER A 1 86 ? -4.626 17.862 0.644 1.00 27.66 56 SER A O 1
ATOM 922 N N . VAL A 1 87 ? -5.934 18.031 -1.207 1.00 29.28 57 VAL A N 1
ATOM 923 C CA . VAL A 1 87 ? -5.460 16.712 -1.627 1.00 31.49 57 VAL A CA 1
ATOM 924 C C . VAL A 1 87 ? -3.968 16.806 -2.004 1.00 31.76 57 VAL A C 1
ATOM 925 O O . VAL A 1 87 ? -3.182 15.941 -1.580 1.00 31.22 57 VAL A O 1
ATOM 938 N N . ALA A 1 88 ? -3.548 17.849 -2.713 1.00 28.89 58 ALA A N 1
ATOM 939 C CA . ALA A 1 88 ? -2.110 17.968 -3.031 1.00 31.77 58 ALA A CA 1
ATOM 940 C C . ALA A 1 88 ? -1.229 17.915 -1.780 1.00 29.37 58 ALA A C 1
ATOM 94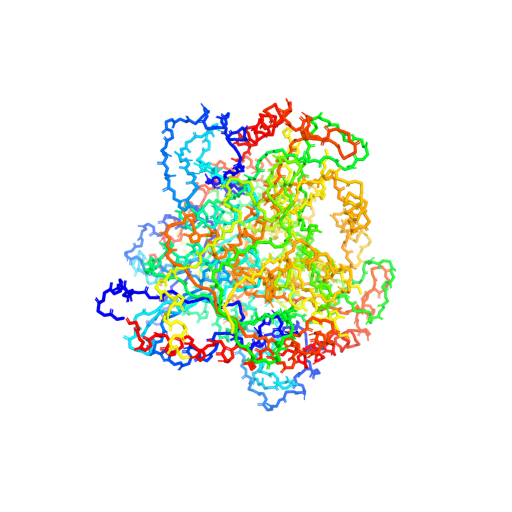1 O O . ALA A 1 88 ? -0.221 17.169 -1.747 1.00 31.34 58 ALA A O 1
ATOM 948 N N . THR A 1 89 ? -1.593 18.679 -0.751 1.00 29.05 59 THR A N 1
ATOM 949 C CA . THR A 1 89 ? -0.759 18.777 0.441 1.00 30.33 59 THR A CA 1
ATOM 950 C C . THR A 1 89 ? -0.784 17.467 1.230 1.00 30.71 59 THR A C 1
ATOM 951 O O . THR A 1 89 ? 0.241 17.017 1.771 1.00 30.94 59 THR A O 1
ATOM 962 N N . SER A 1 90 ? -1.950 16.844 1.292 1.00 29.67 60 SER A N 1
ATOM 963 C CA . SER A 1 90 ? -2.063 15.622 2.055 1.00 32.46 60 SER A CA 1
ATOM 964 C C . SER A 1 90 ? -1.296 14.479 1.343 1.00 33.89 60 SER A C 1
ATOM 965 O O . SER A 1 90 ? -0.610 13.666 1.995 1.00 33.93 60 SER A O 1
ATOM 973 N N . LEU A 1 91 ? -1.349 14.430 0.026 1.00 32.07 61 LEU A N 1
ATOM 974 C CA . LEU A 1 91 ? -0.516 13.468 -0.701 1.00 34.15 61 LEU A CA 1
ATOM 975 C C . LEU A 1 91 ? 0.976 13.772 -0.545 1.00 37.37 61 LEU A C 1
ATOM 976 O O . LEU A 1 91 ? 1.775 12.858 -0.297 1.00 40.05 61 LEU A O 1
ATOM 992 N N . LEU A 1 92 ? 1.349 15.044 -0.646 1.00 31.15 62 LEU A N 1
ATOM 993 C CA . LEU A 1 92 ? 2.744 15.426 -0.469 1.00 35.01 62 LEU A CA 1
ATOM 994 C C . LEU A 1 92 ? 3.278 14.946 0.879 1.00 37.19 62 LEU A C 1
ATOM 995 O O . LEU A 1 92 ? 4.345 14.335 0.957 1.00 36.03 62 LEU A O 1
ATOM 1011 N N . LEU A 1 93 ? 2.532 15.233 1.935 1.00 33.22 63 LEU A N 1
ATOM 1012 C CA . LEU A 1 93 ? 2.990 14.875 3.259 1.00 35.75 63 LEU A CA 1
ATOM 1013 C C . LEU A 1 93 ? 2.995 13.373 3.454 1.00 41.91 63 LEU A C 1
ATOM 1014 O O . LEU A 1 93 ? 4.000 12.842 3.921 1.00 43.44 63 LEU A O 1
ATOM 1030 N N . GLU A 1 94 ? 1.929 12.670 3.059 1.00 42.41 64 GLU A N 1
ATOM 1031 C CA . GLU A 1 94 ? 1.894 11.232 3.303 1.00 44.97 64 GLU A CA 1
ATOM 1032 C C . GLU A 1 94 ? 2.925 10.470 2.476 1.00 43.90 64 GLU A C 1
ATOM 1033 O O . GLU A 1 94 ? 3.572 9.565 2.982 1.00 43.36 64 GLU A O 1
ATOM 1045 N N . LYS A 1 95 ? 3.056 10.813 1.207 1.00 40.02 65 LYS A N 1
ATOM 1046 C CA . LYS A 1 95 ? 3.938 10.059 0.325 1.00 42.85 65 LYS A CA 1
ATOM 1047 C C . LYS A 1 95 ? 5.400 10.490 0.372 1.00 43.38 65 LYS A C 1
ATOM 1048 O O . LYS A 1 95 ? 6.259 9.649 0.153 1.00 45.18 65 LYS A O 1
ATOM 1067 N N . PHE A 1 96 ? 5.692 11.769 0.639 1.00 38.63 66 PHE A N 1
ATOM 1068 C CA . PHE A 1 96 ? 7.075 12.250 0.548 1.00 41.09 66 PHE A CA 1
ATOM 1069 C C . PHE A 1 96 ? 7.677 12.720 1.881 1.00 44.75 66 PHE A C 1
ATOM 1070 O O . PHE A 1 96 ? 8.885 12.836 2.000 1.00 44.99 66 PHE A O 1
ATOM 1087 N N . ALA A 1 97 ? 6.830 12.996 2.867 1.00 42.60 67 ALA A N 1
ATOM 1088 C CA . ALA A 1 97 ? 7.266 13.439 4.187 1.00 41.16 67 ALA A CA 1
ATOM 1089 C C . ALA A 1 97 ? 8.352 14.531 4.155 1.00 43.20 67 ALA A C 1
ATOM 1090 O O . ALA A 1 97 ? 9.410 14.395 4.760 1.00 43.08 67 ALA A O 1
ATOM 1097 N N . PRO A 1 98 ? 8.079 15.645 3.480 1.00 39.01 68 PRO A N 1
ATOM 1098 C CA . PRO A 1 98 ? 9.057 16.726 3.582 1.00 41.43 68 PRO A CA 1
ATOM 1099 C C . PRO A 1 98 ? 9.156 17.323 4.980 1.00 36.98 68 PRO A C 1
ATOM 1100 O O . PRO A 1 98 ? 8.272 17.130 5.810 1.00 39.20 68 PRO A O 1
ATOM 1111 N N . ASP A 1 99 ? 10.210 18.090 5.214 1.00 41.28 69 ASP A N 1
ATOM 1112 C CA . ASP A 1 99 ? 10.434 18.726 6.494 1.00 37.41 69 ASP A CA 1
ATOM 1113 C C . ASP A 1 99 ? 9.720 20.047 6.642 1.00 37.54 69 ASP A C 1
ATOM 1114 O O . ASP A 1 99 ? 9.576 20.542 7.751 1.00 34.15 69 ASP A O 1
ATOM 1123 N N . CYS A 1 100 ? 9.303 20.628 5.526 1.00 31.78 70 CYS A N 1
ATOM 1124 C CA . CYS A 1 100 ? 8.497 21.838 5.553 1.00 32.78 70 CYS A CA 1
ATOM 1125 C C . CYS A 1 100 ? 7.782 21.991 4.242 1.00 33.22 70 CYS A C 1
ATOM 1126 O O . CYS A 1 100 ? 8.134 21.334 3.261 1.00 32.12 70 CYS A O 1
ATOM 1134 N N . VAL A 1 101 ? 6.742 22.819 4.228 1.00 31.39 71 VAL A N 1
ATOM 1135 C CA . VAL A 1 101 ? 6.024 23.094 2.978 1.00 34.56 71 VAL A CA 1
ATOM 1136 C C . VAL A 1 101 ? 5.981 24.581 2.729 1.00 30.09 71 VAL A C 1
ATOM 1137 O O . VAL A 1 101 ? 5.597 25.330 3.597 1.00 35.47 71 VAL A O 1
ATOM 1150 N N . ILE A 1 102 ? 6.393 25.003 1.533 1.00 30.16 72 ILE A N 1
ATOM 1151 C CA . ILE A 1 102 ? 6.362 26.391 1.151 1.00 31.82 72 ILE A CA 1
ATOM 1152 C C . ILE A 1 102 ? 5.401 26.535 -0.021 1.00 32.28 72 ILE A C 1
ATOM 1153 O O . ILE A 1 102 ? 5.541 25.883 -1.043 1.00 33.76 72 ILE A O 1
ATOM 1169 N N . ASN A 1 103 ? 4.406 27.391 0.147 1.00 31.01 73 ASN A N 1
ATOM 1170 C CA . ASN A 1 103 ? 3.443 27.660 -0.914 1.00 29.86 73 ASN A CA 1
ATOM 1171 C C . ASN A 1 103 ? 3.818 28.964 -1.607 1.00 31.17 73 ASN A C 1
ATOM 1172 O O . ASN A 1 103 ? 4.096 29.962 -0.951 1.00 31.13 73 ASN A O 1
ATOM 1183 N N . THR A 1 104 ? 3.861 28.938 -2.931 1.00 32.61 74 THR A N 1
ATOM 1184 C CA . THR A 1 104 ? 4.214 30.110 -3.730 1.00 28.77 74 THR A CA 1
ATOM 1185 C C . THR A 1 104 ? 3.102 30.418 -4.754 1.00 34.47 74 THR A C 1
ATOM 1186 O O . THR A 1 104 ? 2.370 29.534 -5.166 1.00 34.31 74 THR A O 1
ATOM 1197 N N . GLY A 1 105 ? 2.965 31.671 -5.172 1.00 34.98 75 GLY A N 1
ATOM 1198 C CA . GLY A 1 105 ? 2.017 31.982 -6.229 1.00 34.81 75 GLY A CA 1
ATOM 1199 C C . GLY A 1 105 ? 1.572 33.416 -6.166 1.00 33.24 75 GLY A C 1
ATOM 1200 O O . GLY A 1 105 ? 2.265 34.284 -5.620 1.00 33.31 75 GLY A O 1
ATOM 1204 N N . SER A 1 106 ? 0.389 33.661 -6.703 1.00 34.18 76 SER A N 1
ATOM 1205 C CA . SER A 1 106 ? -0.113 35.005 -6.845 1.00 32.45 76 SER A CA 1
ATOM 1206 C C . SER A 1 106 ? -1.243 35.271 -5.851 1.00 31.79 76 SER A C 1
ATOM 1207 O O . SER A 1 106 ? -1.835 34.331 -5.343 1.00 32.66 76 SER A O 1
ATOM 1215 N N . ALA A 1 107 ? -1.531 36.544 -5.576 1.00 31.10 77 ALA A N 1
ATOM 1216 C CA . ALA A 1 107 ? -2.666 36.922 -4.701 1.00 32.65 77 ALA A CA 1
ATOM 1217 C C . ALA A 1 107 ? -3.272 38.249 -5.111 1.00 27.48 77 ALA A C 1
ATOM 1218 O O . ALA A 1 107 ? -2.704 38.949 -5.927 1.00 32.24 77 ALA A O 1
ATOM 1225 N N . GLY A 1 108 ? -4.407 38.582 -4.506 1.00 29.41 78 GLY A N 1
ATOM 1226 C CA . GLY A 1 108 ? -5.051 39.858 -4.671 1.00 34.13 78 GLY A CA 1
ATOM 1227 C C . GLY A 1 108 ? -4.774 40.756 -3.502 1.00 31.41 78 GLY A C 1
ATOM 1228 O O . GLY A 1 108 ? -4.883 40.331 -2.359 1.00 32.66 78 GLY A O 1
ATOM 1232 N N . GLY A 1 109 ? -4.410 41.999 -3.789 1.00 33.47 79 GLY A N 1
ATOM 1233 C CA . GLY A 1 109 ? -3.950 42.928 -2.774 1.00 34.28 79 GLY A CA 1
ATOM 1234 C C . GLY A 1 109 ? -5.063 43.719 -2.135 1.00 37.69 79 GLY A C 1
ATOM 1235 O O . GLY A 1 109 ? -5.948 44.178 -2.842 1.00 35.92 79 GLY A O 1
ATOM 1239 N N . PHE A 1 110 ? -5.007 43.861 -0.802 1.00 36.11 80 PHE A N 1
ATOM 1240 C CA . PHE A 1 110 ? -6.004 44.605 -0.031 1.00 35.30 80 PHE A CA 1
ATOM 1241 C C . PHE A 1 110 ? -5.367 45.753 0.747 1.00 41.32 80 PHE A C 1
ATOM 1242 O O . PHE A 1 110 ? -5.989 46.801 0.901 1.00 42.13 80 PHE A O 1
ATOM 1259 N N . ALA A 1 111 ? -4.147 45.556 1.254 1.00 36.15 81 ALA A N 1
ATOM 1260 C CA . ALA A 1 111 ? -3.489 46.598 2.037 1.00 42.51 81 ALA A CA 1
ATOM 1261 C C . ALA A 1 111 ? -3.215 47.831 1.168 1.00 44.86 81 ALA A C 1
ATOM 1262 O O . ALA A 1 111 ? -2.873 47.719 0.003 1.00 40.19 81 ALA A O 1
ATOM 1269 N N . GLN A 1 112 ? -3.342 49.005 1.770 1.00 51.19 82 GLN A N 1
ATOM 1270 C CA . GLN A 1 112 ? -3.352 50.290 1.057 1.00 59.80 82 GLN A CA 1
ATOM 1271 C C . GLN A 1 112 ? -2.154 50.586 0.142 1.00 57.63 82 GLN A C 1
ATOM 1272 O O . GLN A 1 112 ? -2.326 51.119 -0.956 1.00 55.49 82 GLN A O 1
ATOM 1286 N N . ASP A 1 113 ? -0.952 50.266 0.606 1.00 52.45 83 ASP A N 1
ATOM 1287 C CA . ASP A 1 113 ? 0.278 50.589 -0.119 1.00 55.49 83 ASP A CA 1
ATOM 1288 C C . ASP A 1 113 ? 0.830 49.384 -0.869 1.00 51.22 83 ASP A C 1
ATOM 1289 O O . ASP A 1 113 ? 2.031 49.301 -1.141 1.00 49.82 83 ASP A O 1
ATOM 1298 N N . LEU A 1 114 ? -0.048 48.438 -1.168 1.00 46.62 84 LEU A N 1
ATOM 1299 C CA . LEU A 1 114 ? 0.324 47.281 -1.946 1.00 43.83 84 LEU A CA 1
ATOM 1300 C C . LEU A 1 114 ? 0.106 47.585 -3.415 1.00 41.75 84 LEU A C 1
ATOM 1301 O O . LEU A 1 114 ? -0.852 48.258 -3.795 1.00 40.71 84 LEU A O 1
ATOM 1317 N N . HIS A 1 115 ? 1.023 47.097 -4.233 1.00 41.16 85 HIS A N 1
ATOM 1318 C CA . HIS A 1 115 ? 0.950 47.265 -5.678 1.00 39.82 85 HIS A CA 1
ATOM 1319 C C . HIS A 1 115 ? 1.144 45.942 -6.393 1.00 35.42 85 HIS A C 1
ATOM 1320 O O . HIS A 1 115 ? 1.761 45.018 -5.858 1.00 35.51 85 HIS A O 1
ATOM 1334 N N . ILE A 1 116 ? 0.650 45.877 -7.619 1.00 34.26 86 ILE A N 1
ATOM 1335 C CA . ILE A 1 116 ? 1.021 44.844 -8.574 1.00 36.93 86 ILE A CA 1
ATOM 1336 C C . ILE A 1 116 ? 2.471 44.507 -8.439 1.00 37.69 86 ILE A C 1
ATOM 1337 O O . ILE A 1 116 ? 3.316 45.396 -8.430 1.00 36.14 86 ILE A O 1
ATOM 1353 N N . GLY A 1 117 ? 2.760 43.221 -8.320 1.00 37.36 87 GLY A N 1
ATOM 1354 C CA . GLY A 1 117 ? 4.138 42.755 -8.277 1.00 39.35 87 GLY A CA 1
ATOM 1355 C C . GLY A 1 117 ? 4.770 42.687 -6.900 1.00 34.57 87 GLY A C 1
ATOM 1356 O O . GLY A 1 117 ? 5.814 42.050 -6.728 1.00 33.56 87 GLY A O 1
ATOM 1360 N N . ASP A 1 118 ? 4.165 43.363 -5.931 1.00 37.41 88 ASP A N 1
ATOM 1361 C CA . ASP A 1 118 ? 4.691 43.361 -4.572 1.00 37.96 88 ASP A CA 1
ATOM 1362 C C . ASP A 1 118 ? 4.556 41.973 -3.966 1.00 41.25 88 ASP A C 1
ATOM 1363 O O . ASP A 1 118 ? 3.582 41.257 -4.228 1.00 36.65 88 ASP A O 1
ATOM 1372 N N . VAL A 1 119 ? 5.544 41.605 -3.156 1.00 42.43 89 VAL A N 1
ATOM 1373 C CA . VAL A 1 119 ? 5.526 40.361 -2.411 1.00 38.25 89 VAL A CA 1
ATOM 1374 C C . VAL A 1 119 ? 4.970 40.555 -0.999 1.00 44.29 89 VAL A C 1
ATOM 1375 O O . VAL A 1 119 ? 5.268 41.557 -0.332 1.00 42.52 89 VAL A O 1
ATOM 1388 N N . VAL A 1 120 ? 4.149 39.594 -0.568 1.00 37.24 90 VAL A N 1
ATOM 1389 C CA . VAL A 1 120 ? 3.724 39.497 0.823 1.00 33.36 90 VAL A CA 1
ATOM 1390 C C . VAL A 1 120 ? 4.119 38.136 1.379 1.00 33.90 90 VAL A C 1
ATOM 1391 O O . VAL A 1 120 ? 3.852 37.075 0.761 1.00 30.60 90 VAL A O 1
ATOM 1404 N N . ILE A 1 121 ? 4.775 38.193 2.537 1.00 32.77 91 ILE A N 1
ATOM 1405 C CA . ILE A 1 121 ? 5.145 37.010 3.312 1.00 32.47 91 ILE A CA 1
ATOM 1406 C C . ILE A 1 121 ? 4.116 36.807 4.415 1.00 34.91 91 ILE A C 1
ATOM 1407 O O . ILE A 1 121 ? 3.907 37.713 5.246 1.00 29.95 91 ILE A O 1
ATOM 1423 N N . ALA A 1 122 ? 3.457 35.652 4.428 1.00 34.62 92 ALA A N 1
ATOM 1424 C CA . ALA A 1 122 ? 2.413 35.408 5.439 1.00 30.92 92 ALA A CA 1
ATOM 1425 C C . ALA A 1 122 ? 3.000 35.090 6.804 1.00 31.05 92 ALA A C 1
ATOM 1426 O O . ALA A 1 122 ? 3.851 34.215 6.923 1.00 34.63 92 ALA A O 1
ATOM 1433 N N . SER A 1 123 ? 2.553 35.794 7.839 1.00 30.15 93 SER A N 1
ATOM 1434 C CA . SER A 1 123 ? 2.910 35.408 9.197 1.00 32.13 93 SER A CA 1
ATOM 1435 C C . SER A 1 123 ? 1.897 34.371 9.695 1.00 36.06 93 SER A C 1
ATOM 1436 O O . SER A 1 123 ? 2.194 33.531 10.569 1.00 29.12 93 SER A O 1
ATOM 1444 N N . GLU A 1 124 ? 0.686 34.455 9.147 1.00 28.21 94 GLU A N 1
ATOM 1445 C CA . GLU A 1 124 ? -0.344 33.463 9.409 1.00 33.02 94 GLU A CA 1
ATOM 1446 C C . GLU A 1 124 ? -1.377 33.502 8.298 1.00 28.59 94 GLU A C 1
ATOM 1447 O O . GLU A 1 124 ? -1.545 34.523 7.597 1.00 28.98 94 GLU A O 1
ATOM 1459 N N . MET A 1 125 ? -2.089 32.395 8.164 1.00 32.27 95 MET A N 1
ATOM 1460 C CA . MET A 1 125 ? -3.190 32.276 7.208 1.00 30.47 95 MET A CA 1
ATOM 1461 C C . MET A 1 125 ? -4.524 32.101 7.952 1.00 32.89 95 MET A C 1
ATOM 1462 O O . MET A 1 125 ? -4.575 31.526 9.029 1.00 26.10 95 MET A O 1
ATOM 1476 N N . ARG A 1 126 ? -5.587 32.655 7.387 1.00 28.32 96 ARG A N 1
ATOM 1477 C CA . ARG A 1 126 ? -6.935 32.460 7.906 1.00 29.88 96 ARG A CA 1
ATOM 1478 C C . ARG A 1 126 ? -7.830 32.235 6.714 1.00 33.82 96 ARG A C 1
ATOM 1479 O O . ARG A 1 126 ? -7.482 32.655 5.613 1.00 28.85 96 ARG A O 1
ATOM 1500 N N . PHE A 1 127 ? -8.993 31.636 6.936 1.00 28.26 97 PHE A N 1
ATOM 1501 C CA . PHE A 1 127 ? -10.026 31.584 5.906 1.00 27.11 97 PHE A CA 1
ATOM 1502 C C . PHE A 1 127 ? -10.945 32.783 6.035 1.00 32.35 97 PHE A C 1
ATOM 1503 O O . PHE A 1 127 ? -11.433 33.043 7.118 1.00 32.93 97 PHE A O 1
ATOM 1520 N N . HIS A 1 128 ? -11.235 33.487 4.937 1.00 31.92 98 HIS A N 1
ATOM 1521 C CA . HIS A 1 128 ? -12.164 34.609 5.038 1.00 31.75 98 HIS A CA 1
ATOM 1522 C C . HIS A 1 128 ? -13.581 34.150 4.754 1.00 32.23 98 HIS A C 1
ATOM 1523 O O . HIS A 1 128 ? -14.514 34.862 5.085 1.00 34.26 98 HIS A O 1
ATOM 1537 N N . ASP A 1 129 ? -13.758 32.965 4.160 1.00 29.57 99 ASP A N 1
ATOM 1538 C CA . ASP A 1 129 ? -15.104 32.518 3.829 1.00 32.02 99 ASP A CA 1
ATOM 1539 C C . ASP A 1 129 ? -15.678 31.465 4.789 1.00 33.18 99 ASP A C 1
ATOM 1540 O O . ASP A 1 129 ? -16.811 31.048 4.597 1.00 34.27 99 ASP A O 1
ATOM 1549 N N . VAL A 1 130 ? -14.922 31.031 5.801 1.00 30.52 100 VAL A N 1
ATOM 1550 C CA . VAL A 1 130 ? -15.443 30.065 6.783 1.00 26.28 100 VAL A CA 1
ATOM 1551 C C . VAL A 1 130 ? -16.276 30.797 7.797 1.00 27.14 100 VAL A C 1
ATOM 1552 O O . VAL A 1 130 ? -15.805 31.793 8.364 1.00 29.13 100 VAL A O 1
ATOM 1565 N N . ASP A 1 131 ? -17.504 30.316 8.022 1.00 28.97 101 ASP A N 1
ATOM 1566 C CA . ASP A 1 131 ? -18.403 30.909 9.006 1.00 32.61 101 ASP A CA 1
ATOM 1567 C C . ASP A 1 131 ? -19.252 29.858 9.783 1.00 34.79 101 ASP A C 1
ATOM 1568 O O . ASP A 1 131 ? -20.320 29.447 9.343 1.00 29.03 101 ASP A O 1
ATOM 1577 N N . VAL A 1 132 ? -18.745 29.455 10.939 1.00 31.90 102 VAL A N 1
ATOM 1578 C CA . VAL A 1 132 ? -19.488 28.622 11.880 1.00 35.38 102 VAL A CA 1
ATOM 1579 C C . VAL A 1 132 ? -19.647 29.392 13.213 1.00 33.36 102 VAL A C 1
ATOM 1580 O O . VAL A 1 132 ? -19.736 28.793 14.306 1.00 29.98 102 VAL A O 1
ATOM 1593 N N . THR A 1 133 ? -19.709 30.715 13.101 1.00 29.15 103 THR A N 1
ATOM 1594 C CA . THR A 1 133 ? -19.874 31.579 14.267 1.00 32.75 103 THR A CA 1
ATOM 1595 C C . THR A 1 133 ? -21.189 31.306 15.041 1.00 39.66 103 THR A C 1
ATOM 1596 O O . THR A 1 133 ? -21.285 31.596 16.229 1.00 33.37 103 THR A O 1
ATOM 1607 N N . ALA A 1 134 ? -22.189 30.724 14.395 1.00 34.96 104 ALA A N 1
ATOM 1608 C CA . ALA A 1 134 ? -23.408 30.355 15.120 1.00 36.27 104 ALA A CA 1
ATOM 1609 C C . ALA A 1 134 ? -23.096 29.405 16.277 1.00 38.96 104 ALA A C 1
ATOM 1610 O O . ALA A 1 134 ? -23.894 29.276 17.200 1.00 35.21 104 ALA A O 1
ATOM 1617 N N . PHE A 1 135 ? -21.940 28.739 16.234 1.00 36.44 105 PHE A N 1
ATOM 1618 C CA . PHE A 1 135 ? -21.571 27.786 17.277 1.00 34.91 105 PHE A CA 1
ATOM 1619 C C . PHE A 1 135 ? -20.456 28.269 18.193 1.00 35.93 105 PHE A C 1
ATOM 1620 O O . PHE A 1 135 ? -19.858 27.473 18.938 1.00 37.14 105 PHE A O 1
ATOM 1637 N N . GLY A 1 136 ? -20.162 29.557 18.130 1.00 30.39 106 GLY A N 1
ATOM 1638 C CA . GLY A 1 136 ? -19.221 30.149 19.058 1.00 32.33 106 GLY A CA 1
ATOM 1639 C C . GLY A 1 136 ? -17.822 30.334 18.514 1.00 35.91 106 GLY A C 1
ATOM 1640 O O . GLY A 1 136 ? -17.022 31.008 19.143 1.00 37.09 106 GLY A O 1
ATOM 1644 N N . TYR A 1 137 ? -17.514 29.759 17.349 1.00 32.52 107 TYR A N 1
ATOM 1645 C CA . TYR A 1 137 ? -16.180 29.910 16.773 1.00 33.96 107 TYR A CA 1
ATOM 1646 C C . TYR A 1 137 ? -16.003 31.310 16.242 1.00 32.45 107 TYR A C 1
ATOM 1647 O O . TYR A 1 137 ? -16.970 31.975 15.912 1.00 34.58 107 TYR A O 1
ATOM 1665 N N . GLU A 1 138 ? -14.755 31.747 16.169 1.00 33.06 108 GLU A N 1
ATOM 1666 C CA . GLU A 1 138 ? -14.396 33.035 15.582 1.00 38.14 108 GLU A CA 1
ATOM 1667 C C . GLU A 1 138 ? -14.774 33.102 14.109 1.00 29.12 108 GLU A C 1
ATOM 1668 O O . GLU A 1 138 ? -14.805 32.070 13.433 1.00 30.61 108 GLU A O 1
ATOM 1680 N N . MET A 1 139 ? -14.992 34.295 13.569 1.00 32.76 109 MET A N 1
ATOM 1681 C CA . MET A 1 139 ? -15.152 34.402 12.123 1.00 32.87 109 MET A CA 1
ATOM 1682 C C . MET A 1 139 ? -13.891 33.799 11.468 1.00 31.70 109 MET A C 1
ATOM 1683 O O . MET A 1 139 ? -12.774 34.059 11.916 1.00 30.66 109 MET A O 1
ATOM 1697 N N . GLY A 1 140 ? -14.083 32.968 10.447 1.00 29.96 110 GLY A N 1
ATOM 1698 C CA . GLY A 1 140 ? -12.979 32.382 9.699 1.00 27.23 110 GLY A CA 1
ATOM 1699 C C . GLY A 1 140 ? -12.453 31.090 10.332 1.00 28.99 110 GLY A C 1
ATOM 1700 O O . GLY A 1 140 ? -11.641 30.383 9.729 1.00 27.80 110 GLY A O 1
ATOM 1704 N N . GLN A 1 141 ? -12.907 30.780 11.546 1.00 27.56 111 GLN A N 1
ATOM 1705 C CA . GLN A 1 141 ? -12.453 29.564 12.228 1.00 27.04 111 GLN A CA 1
ATOM 1706 C C . GLN A 1 141 ? -13.366 28.382 11.900 1.00 26.48 111 GLN A C 1
ATOM 1707 O O . GLN A 1 141 ? -14.564 28.394 12.217 1.00 28.11 111 GLN A O 1
ATOM 1721 N N . MET A 1 142 ? -12.784 27.362 11.281 1.00 27.62 112 MET A N 1
ATOM 1722 C CA . MET A 1 142 ? -13.468 26.097 11.067 1.00 26.53 112 MET A CA 1
ATOM 1723 C C . MET A 1 142 ? -13.551 25.290 12.368 1.00 31.41 112 MET A C 1
ATOM 1724 O O . MET A 1 142 ? -12.578 25.213 13.133 1.00 28.10 112 MET A O 1
ATOM 1738 N N . ALA A 1 143 ? -14.712 24.667 12.585 1.00 33.19 113 ALA A N 1
ATOM 1739 C CA . ALA A 1 143 ? -14.922 23.791 13.735 1.00 29.88 113 ALA A CA 1
ATOM 1740 C C . ALA A 1 143 ? -13.830 22.729 13.813 1.00 29.61 113 ALA A C 1
ATOM 1741 O O . ALA A 1 143 ? -13.413 22.147 12.768 1.00 28.61 113 ALA A O 1
ATOM 1748 N N . GLN A 1 144 ? -13.322 22.520 15.032 1.00 28.75 114 GLN A N 1
ATOM 1749 C CA . GLN A 1 144 ? -12.231 21.562 15.323 1.00 34.45 114 GLN A CA 1
ATOM 1750 C C . GLN A 1 144 ? -10.834 22.055 14.937 1.00 30.07 114 GLN A C 1
ATOM 1751 O O . GLN A 1 144 ? -9.854 21.339 15.176 1.00 29.33 114 GLN A O 1
ATOM 1765 N N . GLN A 1 145 ? -10.736 23.247 14.337 1.00 29.79 115 GLN A N 1
ATOM 1766 C CA . GLN A 1 145 ? -9.435 23.841 13.928 1.00 28.25 115 GLN A CA 1
ATOM 1767 C C . GLN A 1 145 ? -9.105 25.111 14.706 1.00 28.57 115 GLN A C 1
ATOM 1768 O O . GLN A 1 145 ? -9.969 25.709 15.324 1.00 25.75 115 GLN A O 1
ATOM 1782 N N . PRO A 1 146 ? -7.851 25.545 14.666 1.00 29.05 116 PRO A N 1
ATOM 1783 C CA . PRO A 1 146 ? -7.564 26.846 15.272 1.00 29.63 116 PRO A CA 1
ATOM 1784 C C . PRO A 1 146 ? -8.063 27.994 14.416 1.00 28.52 116 PRO A C 1
ATOM 1785 O O . PRO A 1 146 ? -8.335 27.783 13.244 1.00 32.80 116 PRO A O 1
ATOM 1796 N N . ALA A 1 147 ? -8.187 29.187 14.987 1.00 27.59 117 ALA A N 1
ATOM 1797 C CA . ALA A 1 147 ? -8.690 30.341 14.251 1.00 29.31 117 ALA A CA 1
ATOM 1798 C C . ALA A 1 147 ? -7.722 30.726 13.118 1.00 30.18 117 ALA A C 1
ATOM 1799 O O . ALA A 1 147 ? -8.119 31.252 12.066 1.00 30.18 117 ALA A O 1
ATOM 1806 N N . ALA A 1 148 ? -6.439 30.498 13.356 1.00 26.33 118 ALA A N 1
ATOM 1807 C CA . ALA A 1 148 ? -5.401 30.943 12.430 1.00 26.60 118 ALA A CA 1
ATOM 1808 C C . ALA A 1 148 ? -4.350 29.874 12.376 1.00 34.09 118 ALA A C 1
ATOM 1809 O O . ALA A 1 148 ? -4.275 29.068 13.287 1.00 27.38 118 ALA A O 1
ATOM 1816 N N . PHE A 1 149 ? -3.544 29.891 11.307 1.00 27.39 119 PHE A N 1
ATOM 1817 C CA . PHE A 1 149 ? -2.469 28.949 11.107 1.00 26.32 119 PHE A CA 1
ATOM 1818 C C . PHE A 1 149 ? -1.181 29.716 10.948 1.00 29.55 119 PHE A C 1
ATOM 1819 O O . PHE A 1 149 ? -0.852 30.133 9.846 1.00 30.26 119 PHE A O 1
ATOM 1836 N N . PRO A 1 150 ? -0.470 29.951 12.055 1.00 33.66 120 PRO A N 1
ATOM 1837 C CA . PRO A 1 150 ? 0.807 30.664 11.980 1.00 32.03 120 PRO A CA 1
ATOM 1838 C C . PRO A 1 150 ? 1.844 29.952 11.124 1.00 29.92 120 PRO A C 1
ATOM 1839 O O . PRO A 1 150 ? 2.014 28.733 11.194 1.00 35.03 120 PRO A O 1
ATOM 1850 N N . CYS A 1 151 ? 2.539 30.727 10.308 1.00 31.28 121 CYS A N 1
ATOM 1851 C CA . CYS A 1 151 ? 3.635 30.205 9.504 1.00 29.84 121 CYS A CA 1
ATOM 1852 C C . CYS A 1 151 ? 4.903 30.045 10.375 1.00 34.48 121 CYS A C 1
ATOM 1853 O O . CYS A 1 151 ? 5.098 30.738 11.382 1.00 29.99 121 CYS A O 1
ATOM 1861 N N . ASP A 1 152 ? 5.749 29.106 10.011 1.00 35.38 122 ASP A N 1
ATOM 1862 C CA . ASP A 1 152 ? 6.936 28.830 10.815 1.00 36.41 122 ASP A CA 1
ATOM 1863 C C . ASP A 1 152 ? 7.850 30.052 10.890 1.00 34.72 122 ASP A C 1
ATOM 1864 O O . ASP A 1 152 ? 8.104 30.715 9.887 1.00 35.03 122 ASP A O 1
ATOM 1873 N N . GLU A 1 153 ? 8.321 30.385 12.084 1.00 34.74 123 GLU A N 1
ATOM 1874 C CA . GLU A 1 153 ? 8.963 31.666 12.277 1.00 34.92 123 GLU A CA 1
ATOM 1875 C C . GLU A 1 153 ? 10.363 31.708 11.676 1.00 32.70 123 GLU A C 1
ATOM 1876 O O . GLU A 1 153 ? 10.860 32.777 11.298 1.00 36.59 123 GLU A O 1
ATOM 1888 N N . THR A 1 154 ? 10.985 30.539 11.579 1.00 34.56 124 THR A N 1
ATOM 1889 C CA . THR A 1 154 ? 12.258 30.400 10.883 1.00 35.51 124 THR A CA 1
ATOM 1890 C C . THR A 1 154 ? 12.071 30.641 9.394 1.00 36.82 124 THR A C 1
ATOM 1891 O O . THR A 1 154 ? 12.836 31.401 8.766 1.00 36.96 124 THR A O 1
ATOM 1902 N N . LEU A 1 155 ? 11.046 30.015 8.820 1.00 34.26 125 LEU A N 1
ATOM 1903 C CA . LEU A 1 155 ? 10.773 30.189 7.398 1.00 36.05 125 LEU A CA 1
ATOM 1904 C C . LEU A 1 155 ? 10.475 31.639 7.087 1.00 36.09 125 LEU A C 1
ATOM 1905 O O . LEU A 1 155 ? 10.982 32.184 6.087 1.00 39.33 125 LEU A O 1
ATOM 1921 N N . ILE A 1 156 ? 9.717 32.295 7.970 1.00 35.95 126 ILE A N 1
ATOM 1922 C CA . ILE A 1 156 ? 9.470 33.724 7.821 1.00 33.43 126 ILE A CA 1
ATOM 1923 C C . ILE A 1 156 ? 10.773 34.533 7.829 1.00 39.28 126 ILE A C 1
ATOM 1924 O O . ILE A 1 156 ? 10.963 35.384 6.953 1.00 38.59 126 ILE A O 1
ATOM 1940 N N . ALA A 1 157 ? 11.639 34.299 8.821 1.00 40.80 127 ALA A N 1
ATOM 1941 C CA . ALA A 1 157 ? 12.928 35.018 8.878 1.00 41.02 127 ALA A CA 1
ATOM 1942 C C . ALA A 1 157 ? 13.793 34.810 7.614 1.00 42.62 127 ALA A C 1
ATOM 1943 O O . ALA A 1 157 ? 14.381 35.762 7.064 1.00 40.21 127 ALA A O 1
ATOM 1950 N N . VAL A 1 158 ? 13.875 33.569 7.153 1.00 39.99 128 VAL A N 1
ATOM 1951 C CA . VAL A 1 158 ? 14.627 33.289 5.938 1.00 40.05 128 VAL A CA 1
ATOM 1952 C C . VAL A 1 158 ? 14.035 34.061 4.755 1.00 43.10 128 VAL A C 1
ATOM 1953 O O . VAL A 1 158 ? 14.763 34.759 4.035 1.00 43.36 128 VAL A O 1
ATOM 1966 N N . ALA A 1 159 ? 12.719 33.979 4.575 1.00 40.20 129 ALA A N 1
ATOM 1967 C CA . ALA A 1 159 ? 12.075 34.739 3.511 1.00 40.36 129 ALA A CA 1
ATOM 1968 C C . ALA A 1 159 ? 12.368 36.230 3.619 1.00 44.90 129 ALA A C 1
ATOM 1969 O O . ALA A 1 159 ? 12.620 36.877 2.593 1.00 38.81 129 ALA A O 1
ATOM 1976 N N . GLN A 1 160 ? 12.311 36.793 4.832 1.00 42.42 130 GLN A N 1
ATOM 1977 C CA . GLN A 1 160 ? 12.620 38.221 4.974 1.00 43.20 130 GLN A CA 1
ATOM 1978 C C . GLN A 1 160 ? 14.051 38.521 4.553 1.00 48.53 130 GLN A C 1
ATOM 1979 O O . GLN A 1 160 ? 14.310 39.535 3.925 1.00 48.56 130 GLN A O 1
ATOM 1993 N N . ASP A 1 161 ? 14.972 37.628 4.890 1.00 51.19 131 ASP A N 1
ATOM 1994 C CA . ASP A 1 161 ? 16.370 37.794 4.498 1.00 53.24 131 ASP A CA 1
ATOM 1995 C C . ASP A 1 161 ? 16.593 37.898 2.972 1.00 55.91 131 ASP A C 1
ATOM 1996 O O . ASP A 1 161 ? 17.517 38.564 2.522 1.00 58.67 131 ASP A O 1
ATOM 2005 N N . CYS A 1 162 ? 15.734 37.253 2.189 1.00 56.58 132 CYS A N 1
ATOM 2006 C CA . CYS A 1 162 ? 15.872 37.191 0.733 1.00 53.92 132 CYS A CA 1
ATOM 2007 C C . CYS A 1 162 ? 15.325 38.429 -0.014 1.00 54.47 132 CYS A C 1
ATOM 2008 O O . CYS A 1 162 ? 14.269 38.983 0.314 1.00 53.51 132 CYS A O 1
ATOM 2016 N N . LYS A 1 172 ? 6.513 43.417 2.972 1.00 57.15 142 LYS A N 1
ATOM 2017 C CA . LYS A 1 172 ? 5.397 43.269 3.902 1.00 50.27 142 LYS A CA 1
ATOM 2018 C C . LYS A 1 172 ? 5.163 41.852 4.451 1.00 46.76 142 LYS A C 1
ATOM 2019 O O . LYS A 1 172 ? 5.157 40.859 3.713 1.00 41.28 142 LYS A O 1
ATOM 2038 N N . VAL A 1 173 ? 4.951 41.796 5.763 1.00 39.65 143 VAL A N 1
ATOM 2039 C CA . VAL A 1 173 ? 4.720 40.559 6.490 1.00 36.18 143 VAL A CA 1
ATOM 2040 C C . VAL A 1 173 ? 3.422 40.689 7.280 1.00 37.00 143 VAL A C 1
ATOM 2041 O O . VAL A 1 173 ? 3.217 41.676 7.977 1.00 41.10 143 VAL A O 1
ATOM 2054 N N . GLY A 1 174 ? 2.535 39.712 7.159 1.00 35.02 144 GLY A N 1
ATOM 2055 C CA . GLY A 1 174 ? 1.284 39.760 7.888 1.00 35.98 144 GLY A CA 1
ATOM 2056 C C . GLY A 1 174 ? 0.244 38.766 7.396 1.00 34.43 144 GLY A C 1
ATOM 2057 O O . GLY A 1 174 ? 0.572 37.711 6.846 1.00 33.67 144 GLY A O 1
ATOM 2061 N N . LEU A 1 175 ? -1.020 39.106 7.599 1.00 33.21 145 LEU A N 1
ATOM 2062 C CA . LEU A 1 175 ? -2.112 38.173 7.356 1.00 33.45 145 LEU A CA 1
ATOM 2063 C C . LEU A 1 175 ? -2.531 38.085 5.876 1.00 31.46 145 LEU A C 1
ATOM 2064 O O . LEU A 1 175 ? -2.755 39.090 5.203 1.00 30.52 145 LEU A O 1
ATOM 2080 N N . ILE A 1 176 ? -2.655 36.860 5.393 1.00 31.69 146 ILE A N 1
ATOM 2081 C CA . ILE A 1 176 ? -3.293 36.596 4.105 1.00 29.92 146 ILE A CA 1
ATOM 2082 C C . ILE A 1 176 ? -4.482 35.717 4.378 1.00 31.76 146 ILE A C 1
ATOM 2083 O O . ILE A 1 176 ? -4.432 34.823 5.229 1.00 27.28 146 ILE A O 1
ATOM 2099 N N . CYS A 1 177 ? -5.576 35.996 3.688 1.00 29.93 147 CYS A N 1
ATOM 2100 C CA . CYS A 1 177 ? -6.767 35.172 3.829 1.00 32.70 147 CYS A CA 1
ATOM 2101 C C . CYS A 1 177 ? -7.117 34.400 2.568 1.00 32.00 147 CYS A C 1
ATOM 2102 O O . CYS A 1 177 ? -6.838 34.841 1.463 1.00 30.13 147 CYS A O 1
ATOM 2110 N N . THR A 1 178 ? -7.758 33.263 2.778 1.00 27.19 148 THR A N 1
ATOM 2111 C CA . THR A 1 178 ? -8.068 32.275 1.759 1.00 30.07 148 THR A CA 1
ATOM 2112 C C . THR A 1 178 ? -9.557 32.062 1.652 1.00 31.10 148 THR A C 1
ATOM 2113 O O . THR A 1 178 ? -10.235 31.926 2.683 1.00 29.75 148 THR A O 1
ATOM 2124 N N . GLY A 1 179 ? -10.069 31.972 0.430 1.00 28.24 149 GLY A N 1
ATOM 2125 C CA . GLY A 1 179 ? -11.458 31.615 0.228 1.00 30.08 149 GLY A CA 1
ATOM 2126 C C . GLY A 1 179 ? -11.627 30.997 -1.150 1.00 29.28 149 GLY A C 1
ATOM 2127 O O . GLY A 1 179 ? -10.766 31.163 -2.010 1.00 28.38 149 GLY A O 1
ATOM 2131 N N . ASP A 1 180 ? -12.714 30.283 -1.362 1.00 28.93 150 ASP A N 1
ATOM 2132 C CA . ASP A 1 180 ? -12.965 29.654 -2.646 1.00 31.20 150 ASP A CA 1
ATOM 2133 C C . ASP A 1 180 ? -13.727 30.613 -3.573 1.00 32.55 150 ASP A C 1
ATOM 2134 O O . ASP A 1 180 ? -14.636 30.240 -4.311 1.00 28.43 150 ASP A O 1
ATOM 2143 N N . GLN A 1 181 ? -13.305 31.854 -3.570 1.00 31.57 151 GLN A N 1
ATOM 2144 C CA . GLN A 1 181 ? -13.876 32.806 -4.479 1.00 34.39 151 GLN A CA 1
ATOM 2145 C C . GLN A 1 181 ? -12.826 33.821 -4.954 1.00 34.24 151 GLN A C 1
ATOM 2146 O O . GLN A 1 181 ? -11.887 34.182 -4.237 1.00 34.34 151 GLN A O 1
ATOM 2160 N N . PHE A 1 182 ? -12.948 34.219 -6.215 1.00 33.82 152 PHE A N 1
ATOM 2161 C CA . PHE A 1 182 ? -12.097 35.283 -6.734 1.00 34.02 152 PHE A CA 1
ATOM 2162 C C . PHE A 1 182 ? -12.696 36.633 -6.347 1.00 36.04 152 PHE A C 1
ATOM 2163 O O . PHE A 1 182 ? -13.751 37.007 -6.833 1.00 37.84 152 PHE A O 1
ATOM 2180 N N . MET A 1 183 ? -12.012 37.336 -5.456 1.00 37.27 153 MET A N 1
ATOM 2181 C CA . MET A 1 183 ? -12.488 38.587 -4.865 1.00 41.13 153 MET A CA 1
ATOM 2182 C C . MET A 1 183 ? -12.390 39.732 -5.846 1.00 40.76 153 MET A C 1
ATOM 2183 O O . MET A 1 183 ? -11.280 40.202 -6.086 1.00 39.80 153 MET A O 1
ATOM 2197 N N . CYS A 1 184 ? -13.513 40.232 -6.352 1.00 36.01 154 CYS A N 1
ATOM 2198 C CA . CYS A 1 184 ? -13.464 41.432 -7.171 1.00 39.87 154 CYS A CA 1
ATOM 2199 C C . CYS A 1 184 ? -14.706 42.308 -7.104 1.00 40.76 154 CYS A C 1
ATOM 2200 O O . CYS A 1 184 ? -14.666 43.432 -7.585 1.00 45.43 154 CYS A O 1
ATOM 2208 N N . LYS A 1 185 ? -15.790 41.849 -6.489 1.00 42.09 155 LYS A N 1
ATOM 2209 C CA . LYS A 1 185 ? -16.969 42.712 -6.341 1.00 40.61 155 LYS A CA 1
ATOM 2210 C C . LYS A 1 185 ? -16.902 43.602 -5.115 1.00 40.59 155 LYS A C 1
ATOM 2211 O O . LYS A 1 185 ? -16.382 43.185 -4.080 1.00 40.43 155 LYS A O 1
ATOM 2230 N N . PRO A 1 186 ? -17.443 44.832 -5.212 1.00 43.41 156 PRO A N 1
ATOM 2231 C CA . PRO A 1 186 ? -17.343 45.773 -4.080 1.00 44.81 156 PRO A CA 1
ATOM 2232 C C . PRO A 1 186 ? -17.857 45.231 -2.745 1.00 40.93 156 PRO A C 1
ATOM 2233 O O . PRO A 1 186 ? -17.156 45.324 -1.735 1.00 43.55 156 PRO A O 1
ATOM 2244 N N . ASP A 1 187 ? -19.056 44.663 -2.735 1.00 44.86 157 ASP A N 1
ATOM 2245 C CA . ASP A 1 187 ? -19.660 44.191 -1.488 1.00 44.24 157 ASP A CA 1
ATOM 2246 C C . ASP A 1 187 ? -18.833 43.061 -0.857 1.00 44.20 157 ASP A C 1
ATOM 2247 O O . ASP A 1 187 ? -18.671 43.001 0.368 1.00 44.57 157 ASP A O 1
ATOM 2256 N N . ALA A 1 188 ? -18.287 42.179 -1.689 1.00 42.87 158 ALA A N 1
ATOM 2257 C CA . ALA A 1 188 ? -17.487 41.064 -1.182 1.00 42.09 158 ALA A CA 1
ATOM 2258 C C . ALA A 1 188 ? -16.175 41.563 -0.561 1.00 38.99 158 ALA A C 1
ATOM 2259 O O . ALA A 1 188 ? -15.736 41.098 0.510 1.00 38.21 158 ALA A O 1
ATOM 2266 N N . ILE A 1 189 ? -15.545 42.509 -1.239 1.00 32.26 159 ILE A N 1
ATOM 2267 C CA . ILE A 1 189 ? -14.324 43.108 -0.752 1.00 39.47 159 ILE A CA 1
ATOM 2268 C C . ILE A 1 189 ? -14.580 43.853 0.581 1.00 37.11 159 ILE A C 1
ATOM 2269 O O . ILE A 1 189 ? -13.818 43.696 1.533 1.00 35.66 159 ILE A O 1
ATOM 2285 N N . ALA A 1 190 ? -15.675 44.609 0.643 1.00 38.23 160 ALA A N 1
ATOM 2286 C CA . ALA A 1 190 ? -16.080 45.323 1.856 1.00 41.08 160 ALA A CA 1
ATOM 2287 C C . ALA A 1 190 ? -16.367 44.373 3.043 1.00 37.15 160 ALA A C 1
ATOM 2288 O O . ALA A 1 190 ? -15.936 44.621 4.167 1.00 36.76 160 ALA A O 1
ATOM 2295 N N . LYS A 1 191 ? -17.112 43.303 2.801 1.00 38.83 161 LYS A N 1
ATOM 2296 C CA . LYS A 1 191 ? -17.323 42.313 3.855 1.00 39.70 161 LYS A CA 1
ATOM 2297 C C . LYS A 1 191 ? -15.981 41.748 4.348 1.00 39.24 161 LYS A C 1
ATOM 2298 O O . LYS A 1 191 ? -15.740 41.666 5.571 1.00 35.65 161 LYS A O 1
ATOM 2317 N N . ALA A 1 192 ? -15.099 41.375 3.416 1.00 38.43 162 ALA A N 1
ATOM 2318 C CA . ALA A 1 192 ? -13.801 40.819 3.828 1.00 37.79 162 ALA A CA 1
ATOM 2319 C C . ALA A 1 192 ? -12.958 41.832 4.604 1.00 39.31 162 ALA A C 1
ATOM 2320 O O . ALA A 1 192 ? -12.298 41.477 5.597 1.00 34.39 162 ALA A O 1
ATOM 2327 N N . ARG A 1 193 ? -12.976 43.096 4.194 1.00 38.76 163 ARG A N 1
ATOM 2328 C CA . ARG A 1 193 ? -12.222 44.102 4.940 1.00 38.59 163 ARG A CA 1
ATOM 2329 C C . ARG A 1 193 ? -12.797 44.281 6.338 1.00 37.91 163 ARG A C 1
ATOM 2330 O O . ARG A 1 193 ? -12.038 44.397 7.290 1.00 37.63 163 ARG A O 1
ATOM 2351 N N . ALA A 1 194 ? -14.126 44.308 6.463 1.00 36.83 164 ALA A N 1
ATOM 2352 C CA . ALA A 1 194 ? -14.734 44.506 7.782 1.00 39.53 164 ALA A CA 1
ATOM 2353 C C . ALA A 1 194 ? -14.513 43.302 8.700 1.00 39.27 164 ALA A C 1
ATOM 2354 O O . ALA A 1 194 ? -14.347 43.461 9.915 1.00 36.85 164 ALA A O 1
ATOM 2361 N N . ASP A 1 195 ? -14.517 42.103 8.122 1.00 36.85 165 ASP A N 1
ATOM 2362 C CA . ASP A 1 195 ? -14.274 40.869 8.882 1.00 34.10 165 ASP A CA 1
ATOM 2363 C C . ASP A 1 195 ? -12.839 40.743 9.371 1.00 36.96 165 ASP A C 1
ATOM 2364 O O . ASP A 1 195 ? -12.612 40.221 10.446 1.00 34.61 165 ASP A O 1
ATOM 2373 N N . PHE A 1 196 ? -11.881 41.162 8.540 1.00 34.42 166 PHE A N 1
ATOM 2374 C CA . PHE A 1 196 ? -10.452 41.011 8.806 1.00 32.39 166 PHE A CA 1
ATOM 2375 C C . PHE A 1 196 ? -9.692 42.285 8.463 1.00 38.01 166 PHE A C 1
ATOM 2376 O O . PHE A 1 196 ? -8.996 42.338 7.436 1.00 36.04 166 PHE A O 1
ATOM 2393 N N . PRO A 1 197 ? -9.808 43.314 9.317 1.00 38.73 167 PRO A N 1
ATOM 2394 C CA . PRO A 1 197 ? -9.221 44.629 8.998 1.00 39.36 167 PRO A CA 1
ATOM 2395 C C . PRO A 1 197 ? -7.715 44.565 8.781 1.00 37.69 167 PRO A C 1
ATOM 2396 O O . PRO A 1 197 ? -7.177 45.378 8.039 1.00 38.94 167 PRO A O 1
ATOM 2407 N N . GLN A 1 198 ? -7.040 43.590 9.380 1.00 37.11 168 GLN A N 1
ATOM 2408 C CA . GLN A 1 198 ? -5.601 43.430 9.161 1.00 35.86 168 GLN A CA 1
ATOM 2409 C C . GLN A 1 198 ? -5.195 42.529 7.976 1.00 38.83 168 GLN A C 1
ATOM 2410 O O . GLN A 1 198 ? -4.007 42.286 7.777 1.00 37.33 168 GLN A O 1
ATOM 2424 N N . MET A 1 199 ? -6.156 42.037 7.197 1.00 33.25 169 MET A N 1
ATOM 2425 C CA . MET A 1 199 ? -5.855 41.195 6.039 1.00 35.59 169 MET A CA 1
ATOM 2426 C C . MET A 1 199 ? -5.107 42.037 4.970 1.00 36.68 169 MET A C 1
ATOM 2427 O O . MET A 1 199 ? -5.545 43.129 4.592 1.00 35.32 169 MET A O 1
ATOM 2441 N N . LEU A 1 200 ? -3.958 41.542 4.525 1.00 33.02 170 LEU A N 1
ATOM 2442 C CA . LEU A 1 200 ? -3.132 42.225 3.528 1.00 31.15 170 LEU A CA 1
ATOM 2443 C C . LEU A 1 200 ? -3.460 41.814 2.097 1.00 37.66 170 LEU A C 1
ATOM 2444 O O . LEU A 1 200 ? -3.276 42.586 1.167 1.00 35.62 170 LEU A O 1
ATOM 2460 N N . ALA A 1 201 ? -3.886 40.574 1.918 1.00 35.42 171 ALA A N 1
ATOM 2461 C CA . ALA A 1 201 ? -4.154 40.063 0.585 1.00 34.71 171 ALA A CA 1
ATOM 2462 C C . ALA A 1 201 ? -5.035 38.817 0.674 1.00 33.60 171 ALA A C 1
ATOM 2463 O O . ALA A 1 201 ? -5.237 38.293 1.782 1.00 30.17 171 ALA A O 1
ATOM 2470 N N . VAL A 1 202 ? -5.546 38.350 -0.474 1.00 30.15 172 VAL A N 1
ATOM 2471 C CA . VAL A 1 202 ? -6.372 37.143 -0.544 1.00 28.80 172 VAL A CA 1
ATOM 2472 C C . VAL A 1 202 ? -5.927 36.186 -1.639 1.00 35.42 172 VAL A C 1
ATOM 2473 O O . VAL A 1 202 ? -5.372 36.603 -2.646 1.00 31.68 172 VAL A O 1
ATOM 2486 N N . GLU A 1 203 ? -6.219 34.906 -1.479 1.00 29.73 173 GLU A N 1
ATOM 2487 C CA . GLU A 1 203 ? -5.987 33.948 -2.561 1.00 33.71 173 GLU A CA 1
ATOM 2488 C C . GLU A 1 203 ? -6.858 32.750 -2.269 1.00 32.79 173 GLU A C 1
ATOM 2489 O O . GLU A 1 203 ? -7.782 32.846 -1.439 1.00 27.69 173 GLU A O 1
ATOM 2501 N N . MET A 1 204 ? -6.596 31.636 -2.932 1.00 33.04 174 MET A N 1
ATOM 2502 C CA . MET A 1 204 ? -7.567 30.554 -2.907 1.00 38.84 174 MET A CA 1
ATOM 2503 C C . MET A 1 204 ? -7.018 29.229 -2.373 1.00 32.87 174 MET A C 1
ATOM 2504 O O . MET A 1 204 ? -7.726 28.228 -2.454 1.00 38.02 174 MET A O 1
ATOM 2518 N N . GLU A 1 205 ? -5.810 29.212 -1.800 1.00 32.31 175 GLU A N 1
ATOM 2519 C CA . GLU A 1 205 ? -5.218 27.943 -1.321 1.00 32.79 175 GLU A CA 1
ATOM 2520 C C . GLU A 1 205 ? -4.467 28.004 -0.007 1.00 31.43 175 GLU A C 1
ATOM 2521 O O . GLU A 1 205 ? -4.335 26.967 0.653 1.00 32.24 175 GLU A O 1
ATOM 2533 N N . GLY A 1 206 ? -3.937 29.169 0.366 1.00 30.64 176 GLY A N 1
ATOM 2534 C CA . GLY A 1 206 ? -2.943 29.233 1.449 1.00 32.31 176 GLY A CA 1
ATOM 2535 C C . GLY A 1 206 ? -3.373 28.643 2.794 1.00 26.60 176 GLY A C 1
ATOM 2536 O O . GLY A 1 206 ? -2.668 27.847 3.411 1.00 27.93 176 GLY A O 1
ATOM 2540 N N . ALA A 1 207 ? -4.556 29.007 3.255 1.00 27.86 177 ALA A N 1
ATOM 2541 C CA . ALA A 1 207 ? -5.029 28.483 4.538 1.00 25.66 177 ALA A CA 1
ATOM 2542 C C . ALA A 1 207 ? -5.400 27.001 4.518 1.00 32.38 177 ALA A C 1
ATOM 2543 O O . ALA A 1 207 ? -5.342 26.333 5.563 1.00 28.63 177 ALA A O 1
ATOM 2550 N N . ALA A 1 208 ? -5.789 26.471 3.355 1.00 30.82 178 ALA A N 1
ATOM 2551 C CA . ALA A 1 208 ? -5.994 25.035 3.244 1.00 26.72 178 ALA A CA 1
ATOM 2552 C C . ALA A 1 208 ? -4.683 24.308 3.448 1.00 27.96 178 ALA A C 1
ATOM 2553 O O . ALA A 1 208 ? -4.600 23.338 4.214 1.00 27.96 178 ALA A O 1
ATOM 2560 N N . ILE A 1 209 ? -3.644 24.771 2.766 1.00 28.84 179 ILE A N 1
ATOM 2561 C CA . ILE A 1 209 ? -2.327 24.177 2.945 1.00 27.46 179 ILE A CA 1
ATOM 2562 C C . ILE A 1 209 ? -1.921 24.277 4.400 1.00 31.35 179 ILE A C 1
ATOM 2563 O O . ILE A 1 209 ? -1.419 23.310 4.978 1.00 30.30 179 ILE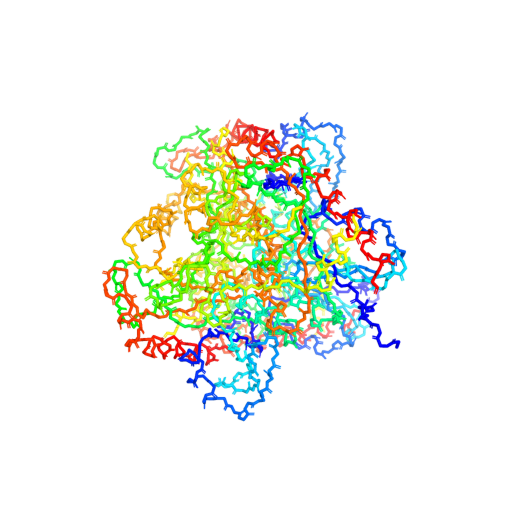 A O 1
ATOM 2579 N N . GLY A 1 210 ? -2.126 25.458 4.982 1.00 33.41 180 GLY A N 1
ATOM 2580 C CA . GLY A 1 210 ? -1.881 25.651 6.402 1.00 31.58 180 GLY A CA 1
ATOM 2581 C C . GLY A 1 210 ? -2.641 24.672 7.301 1.00 30.41 180 GLY A C 1
ATOM 2582 O O . GLY A 1 210 ? -2.096 24.120 8.272 1.00 27.97 180 GLY A O 1
ATOM 2586 N N . GLN A 1 211 ? -3.907 24.441 6.982 1.00 25.75 181 GLN A N 1
ATOM 2587 C CA . GLN A 1 211 ? -4.717 23.528 7.785 1.00 27.49 181 GLN A CA 1
ATOM 2588 C C . GLN A 1 211 ? -4.223 22.117 7.665 1.00 30.22 181 GLN A C 1
ATOM 2589 O O . GLN A 1 211 ? -4.083 21.406 8.682 1.00 27.30 181 GLN A O 1
ATOM 2603 N N . VAL A 1 212 ? -3.950 21.680 6.441 1.00 27.02 182 VAL A N 1
ATOM 2604 C CA . VAL A 1 212 ? -3.440 20.343 6.294 1.00 25.86 182 VAL A CA 1
ATOM 2605 C C . VAL A 1 212 ? -2.093 20.181 7.050 1.00 30.22 182 VAL A C 1
ATOM 2606 O O . VAL A 1 212 ? -1.887 19.187 7.771 1.00 30.91 182 VAL A O 1
ATOM 2619 N 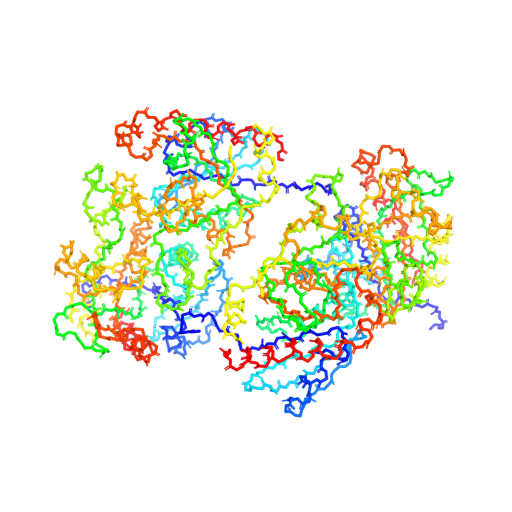N . CYS A 1 213 ? -1.188 21.147 6.899 1.00 31.65 183 CYS A N 1
ATOM 2620 C CA . CYS A 1 213 ? 0.081 21.101 7.629 1.00 27.04 183 CYS A CA 1
ATOM 2621 C C . CYS A 1 213 ? -0.140 21.107 9.136 1.00 33.97 183 CYS A C 1
ATOM 2622 O O . CYS A 1 213 ? 0.634 20.482 9.883 1.00 33.31 183 CYS A O 1
ATOM 2630 N N . HIS A 1 214 ? -1.191 21.780 9.603 1.00 30.60 184 HIS A N 1
ATOM 2631 C CA . HIS A 1 214 ? -1.524 21.718 11.034 1.00 33.87 184 HIS A CA 1
ATOM 2632 C C . HIS A 1 214 ? -1.976 20.300 11.395 1.00 31.83 184 HIS A C 1
ATOM 2633 O O . HIS A 1 214 ? -1.539 19.721 12.393 1.00 30.54 184 HIS A O 1
ATOM 2647 N N . MET A 1 215 ? -2.822 19.722 10.561 1.00 31.98 185 MET A N 1
ATOM 2648 C CA . MET A 1 215 ? -3.338 18.384 10.826 1.00 33.24 185 MET A CA 1
ATOM 2649 C C . MET A 1 215 ? -2.197 17.352 10.849 1.00 34.35 185 MET A C 1
ATOM 2650 O O . MET A 1 215 ? -2.290 16.342 11.554 1.00 33.41 185 MET A O 1
ATOM 2664 N N . PHE A 1 216 ? -1.143 17.582 10.059 1.00 33.75 186 PHE A N 1
ATOM 2665 C CA . PHE A 1 216 ? 0.031 16.698 10.032 1.00 36.70 186 PHE A CA 1
ATOM 2666 C C . PHE A 1 216 ? 1.222 17.148 10.910 1.00 39.00 186 PHE A C 1
ATOM 2667 O O . PHE A 1 216 ? 2.221 16.428 10.995 1.00 37.86 186 PHE A O 1
ATOM 2684 N N . LYS A 1 217 ? 1.112 18.335 11.519 1.00 37.26 187 LYS A N 1
ATOM 2685 C CA . LYS A 1 217 ? 2.165 18.960 12.330 1.00 39.68 187 LYS A CA 1
ATOM 2686 C C . LYS A 1 217 ? 3.490 19.154 11.552 1.00 39.77 187 LYS A C 1
ATOM 2687 O O . LYS A 1 217 ? 4.568 18.753 12.006 1.00 35.83 187 LYS A O 1
ATOM 2706 N N . VAL A 1 218 ? 3.397 19.832 10.410 1.00 33.91 188 VAL A N 1
ATOM 2707 C CA . VAL A 1 218 ? 4.545 20.100 9.548 1.00 35.38 188 VAL A CA 1
ATOM 2708 C C . VAL A 1 218 ? 4.699 21.603 9.378 1.00 33.25 188 VAL A C 1
ATOM 2709 O O . VAL A 1 218 ? 3.721 22.251 9.040 1.00 31.09 188 VAL A O 1
ATOM 2722 N N . PRO A 1 219 ? 5.918 22.165 9.582 1.00 33.64 189 PRO A N 1
ATOM 2723 C CA . PRO A 1 219 ? 6.100 23.608 9.395 1.00 31.17 189 PRO A CA 1
ATOM 2724 C C . PRO A 1 219 ? 5.772 24.073 7.985 1.00 32.30 189 PRO A C 1
ATOM 2725 O O . PRO A 1 219 ? 6.074 23.344 7.036 1.00 33.16 189 PRO A O 1
ATOM 2736 N N . TYR A 1 220 ? 5.200 25.261 7.834 1.00 32.64 190 TYR A N 1
ATOM 2737 C CA . TYR A 1 220 ? 4.918 25.790 6.486 1.00 31.26 190 TYR A CA 1
ATOM 2738 C C . TYR A 1 220 ? 5.003 27.299 6.419 1.00 32.37 190 TYR A C 1
ATOM 2739 O O . TYR A 1 220 ? 5.078 27.997 7.434 1.00 30.62 190 TYR A O 1
ATOM 2757 N N . LEU A 1 221 ? 5.019 27.784 5.193 1.00 33.95 191 LEU A N 1
ATOM 2758 C CA . LEU A 1 221 ? 5.061 29.200 4.883 1.00 34.23 191 LEU A CA 1
ATOM 2759 C C . LEU A 1 221 ? 4.343 29.442 3.563 1.00 28.24 191 LEU A C 1
ATOM 2760 O O . LEU A 1 221 ? 4.397 28.603 2.675 1.00 30.17 191 LEU A O 1
ATOM 2776 N N . VAL A 1 222 ? 3.643 30.571 3.484 1.00 30.59 192 VAL A N 1
ATOM 2777 C CA . VAL A 1 222 ? 3.037 31.064 2.252 1.00 30.30 192 VAL A CA 1
ATOM 2778 C C . VAL A 1 222 ? 3.712 32.396 1.863 1.00 31.38 192 VAL A C 1
ATOM 2779 O O . VAL A 1 222 ? 3.920 33.319 2.701 1.00 30.10 192 VAL A O 1
ATOM 2792 N N . VAL A 1 223 ? 4.097 32.459 0.597 1.00 28.17 193 VAL A N 1
ATOM 2793 C CA . VAL A 1 223 ? 4.722 33.620 -0.020 1.00 32.30 193 VAL A CA 1
ATOM 2794 C C . VAL A 1 223 ? 3.926 33.918 -1.292 1.00 30.98 193 VAL A C 1
ATOM 2795 O O . VAL A 1 223 ? 3.742 33.044 -2.114 1.00 35.17 193 VAL A O 1
ATOM 2808 N N . ARG A 1 224 ? 3.410 35.126 -1.436 1.00 28.94 194 ARG A N 1
ATOM 2809 C CA . ARG A 1 224 ? 2.637 35.448 -2.641 1.00 34.57 194 ARG A CA 1
ATOM 2810 C C . ARG A 1 224 ? 3.119 36.756 -3.262 1.00 36.68 194 ARG A C 1
ATOM 2811 O O . ARG A 1 224 ? 3.589 37.620 -2.543 1.00 37.00 194 ARG A O 1
ATOM 2832 N N . ALA A 1 225 ? 3.004 36.901 -4.590 1.00 34.56 195 ALA A N 1
ATOM 2833 C CA . ALA A 1 225 ? 3.176 38.214 -5.232 1.00 33.96 195 ALA A CA 1
ATOM 2834 C C . ALA A 1 225 ? 1.844 38.644 -5.834 1.00 31.09 195 ALA A C 1
ATOM 2835 O O . ALA A 1 225 ? 1.079 37.798 -6.316 1.00 34.38 195 ALA A O 1
ATOM 2842 N N . MET A 1 226 ? 1.580 39.944 -5.830 1.00 30.22 196 MET A N 1
ATOM 2843 C CA . MET A 1 226 ? 0.262 40.474 -6.199 1.00 30.30 196 MET A CA 1
ATOM 2844 C C . MET A 1 226 ? 0.097 40.519 -7.720 1.00 36.00 196 MET A C 1
ATOM 2845 O O . MET A 1 226 ? 0.939 41.073 -8.431 1.00 36.16 196 MET A O 1
ATOM 2859 N N . SER A 1 227 ? -0.980 39.924 -8.216 1.00 35.90 197 SER A N 1
ATOM 2860 C CA . SER A 1 227 ? -1.309 39.950 -9.641 1.00 34.94 197 SER A CA 1
ATOM 2861 C C . SER A 1 227 ? -2.470 40.927 -9.911 1.00 37.73 197 SER A C 1
ATOM 2862 O O . SER A 1 227 ? -2.827 41.217 -11.077 1.00 34.01 197 SER A O 1
ATOM 2870 N N . ASP A 1 228 ? -3.051 41.446 -8.832 1.00 32.75 198 ASP A N 1
ATOM 2871 C CA . ASP A 1 228 ? -4.148 42.382 -8.943 1.00 34.77 198 ASP A CA 1
ATOM 2872 C C . ASP A 1 228 ? -4.429 43.016 -7.589 1.00 36.85 198 ASP A C 1
ATOM 2873 O O . ASP A 1 228 ? -4.052 42.473 -6.545 1.00 35.19 198 ASP A O 1
ATOM 2882 N N . ILE A 1 229 ? -5.106 44.161 -7.626 1.00 34.12 199 ILE A N 1
ATOM 2883 C CA . ILE A 1 229 ? -5.400 44.941 -6.436 1.00 37.02 199 ILE A CA 1
ATOM 2884 C C . ILE A 1 229 ? -6.907 45.143 -6.308 1.00 36.78 199 ILE A C 1
ATOM 2885 O O . ILE A 1 229 ? -7.591 45.384 -7.299 1.00 35.10 199 ILE A O 1
ATOM 2901 N N . ALA A 1 230 ? -7.413 45.031 -5.076 1.00 38.58 200 ALA A N 1
ATOM 2902 C CA . ALA A 1 230 ? -8.846 45.125 -4.798 1.00 38.27 200 ALA A CA 1
ATOM 2903 C C . ALA A 1 230 ? -9.409 46.432 -5.337 1.00 42.34 200 ALA A C 1
ATOM 2904 O O . ALA A 1 230 ? -8.871 47.485 -5.059 1.00 41.27 200 ALA A O 1
ATOM 2911 N N . GLY A 1 231 ? -10.466 46.344 -6.140 1.00 44.36 201 GLY A N 1
ATOM 2912 C CA . GLY A 1 231 ? -11.094 47.521 -6.712 1.00 46.30 201 GLY A CA 1
ATOM 2913 C C . GLY A 1 231 ? -10.531 48.027 -8.041 1.00 53.14 201 GLY A C 1
ATOM 2914 O O . GLY A 1 231 ? -11.050 49.004 -8.565 1.00 56.54 201 GLY A O 1
ATOM 2918 N N . LYS A 1 232 ? -9.517 47.361 -8.605 1.00 47.37 202 LYS A N 1
ATOM 2919 C CA . LYS A 1 232 ? -8.826 47.870 -9.779 1.00 44.00 202 LYS A CA 1
ATOM 2920 C C . LYS A 1 232 ? -8.711 46.876 -10.940 1.00 53.49 202 LYS A C 1
ATOM 2921 O O . LYS A 1 232 ? -7.638 46.262 -11.131 1.00 51.87 202 LYS A O 1
ATOM 2940 N N . GLU A 1 233 ? -9.787 46.759 -11.726 1.00 53.06 203 GLU A N 1
ATOM 2941 C CA . GLU A 1 233 ? -9.858 45.875 -12.902 1.00 51.60 203 GLU A CA 1
ATOM 2942 C C . GLU A 1 233 ? -9.153 44.537 -12.674 1.00 43.99 203 GLU A C 1
ATOM 2943 O O . GLU A 1 233 ? -8.226 44.160 -13.402 1.00 42.54 203 GLU A O 1
ATOM 2955 N N . GLN A 1 234 ? -9.619 43.788 -11.696 1.00 40.93 204 GLN A N 1
ATOM 2956 C CA . GLN A 1 234 ? -8.875 42.626 -11.265 1.00 36.38 204 GLN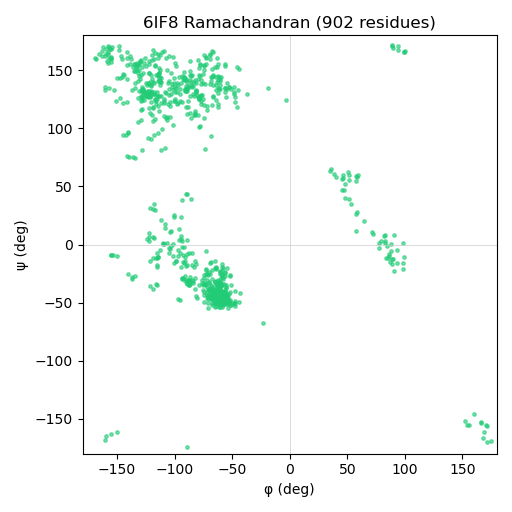 A CA 1
ATOM 2957 C C . GLN A 1 234 ? -8.851 41.464 -12.240 1.00 37.03 204 GLN A C 1
ATOM 2958 O O . GLN A 1 234 ? -7.838 40.750 -12.307 1.00 36.41 204 GLN A O 1
ATOM 2972 N N . VAL A 1 235 ? -9.913 41.253 -13.016 1.00 36.03 205 VAL A N 1
ATOM 2973 C CA . VAL A 1 235 ? -9.914 40.129 -13.963 1.00 38.50 205 VAL A CA 1
ATOM 2974 C C . VAL A 1 235 ? -8.824 40.285 -15.057 1.00 41.82 205 VAL A C 1
ATOM 2975 O O . VAL A 1 235 ? -8.004 39.365 -15.313 1.00 36.84 205 VAL A O 1
ATOM 2988 N N . GLU A 1 236 ? -8.837 41.445 -15.712 1.00 47.21 206 GLU A N 1
ATOM 2989 C CA . GLU A 1 236 ? -7.856 41.762 -16.767 1.00 50.99 206 GLU A CA 1
ATOM 2990 C C . GLU A 1 236 ? -6.459 41.851 -16.161 1.00 41.69 206 GLU A C 1
ATOM 2991 O O . GLU A 1 236 ? -5.470 41.388 -16.735 1.00 35.43 206 GLU A O 1
ATOM 3003 N N . SER A 1 237 ? -6.389 42.408 -14.959 1.00 40.20 207 SER A N 1
ATOM 3004 C CA . SER A 1 237 ? -5.121 42.510 -14.249 1.00 39.13 207 SER A CA 1
ATOM 3005 C C . SER A 1 237 ? -4.524 41.103 -14.040 1.00 38.62 207 SER A C 1
ATOM 3006 O O . SER A 1 237 ? -3.379 40.784 -14.442 1.00 34.52 207 SER A O 1
ATOM 3014 N N . PHE A 1 238 ? -5.336 40.243 -13.449 1.00 36.67 208 PHE A N 1
ATOM 3015 C CA . PHE A 1 238 ? -4.945 38.872 -13.177 1.00 36.68 208 PHE A CA 1
ATOM 3016 C C . PHE A 1 238 ? -4.421 38.199 -14.441 1.00 38.12 208 PHE A C 1
ATOM 3017 O O . PHE A 1 238 ? -3.322 37.618 -14.445 1.00 33.92 208 PHE A O 1
ATOM 3034 N N . ASP A 1 239 ? -5.187 38.293 -15.524 1.00 38.90 209 ASP A N 1
ATOM 3035 C CA . ASP A 1 239 ? -4.739 37.656 -16.763 1.00 46.44 209 ASP A CA 1
ATOM 3036 C C . ASP A 1 239 ? -3.431 38.243 -17.297 1.00 41.36 209 ASP A C 1
ATOM 3037 O O . ASP A 1 239 ? -2.615 37.517 -17.861 1.00 34.81 209 ASP A O 1
ATOM 3046 N N . ALA A 1 240 ? -3.232 39.546 -17.125 1.00 39.66 210 ALA A N 1
ATOM 3047 C CA . ALA A 1 240 ? -1.988 40.175 -17.591 1.00 40.84 210 ALA A CA 1
ATOM 3048 C C . ALA A 1 240 ? -0.779 39.913 -16.697 1.00 40.13 210 ALA A C 1
ATOM 3049 O O . ALA A 1 240 ? 0.358 39.851 -17.204 1.00 37.17 210 ALA A O 1
ATOM 3056 N N . PHE A 1 241 ? -1.010 39.751 -15.388 1.00 36.75 211 PHE A N 1
ATOM 3057 C CA . PHE A 1 241 ? 0.093 39.714 -14.427 1.00 36.54 211 PHE A CA 1
ATOM 3058 C C . PHE A 1 241 ? 0.342 38.382 -13.737 1.00 35.23 211 PHE A C 1
ATOM 3059 O O . PHE A 1 241 ? 1.328 38.263 -13.005 1.00 34.22 211 PHE A O 1
ATOM 3076 N N . ILE A 1 242 ? -0.479 37.390 -13.957 1.00 34.16 212 ILE A N 1
ATOM 3077 C CA . ILE A 1 242 ? -0.269 36.121 -13.315 1.00 36.42 212 ILE A CA 1
ATOM 3078 C C . ILE A 1 242 ? 1.102 35.551 -13.619 1.00 38.69 212 ILE A C 1
ATOM 3079 O O . ILE A 1 242 ? 1.736 35.058 -12.759 1.00 32.88 212 ILE A O 1
ATOM 3095 N N . GLU A 1 243 ? 1.544 35.636 -14.851 1.00 36.67 213 GLU A N 1
ATOM 3096 C CA . GLU A 1 243 ? 2.799 35.006 -15.250 1.00 41.14 213 GLU A CA 1
ATOM 3097 C C . GLU A 1 243 ? 3.993 35.646 -14.498 1.00 38.62 213 GLU A C 1
ATOM 3098 O O . GLU A 1 243 ? 4.831 34.949 -13.891 1.00 38.30 213 GLU A O 1
ATOM 3110 N N . VAL A 1 244 ? 4.061 36.976 -14.516 1.00 36.29 214 VAL A N 1
ATOM 3111 C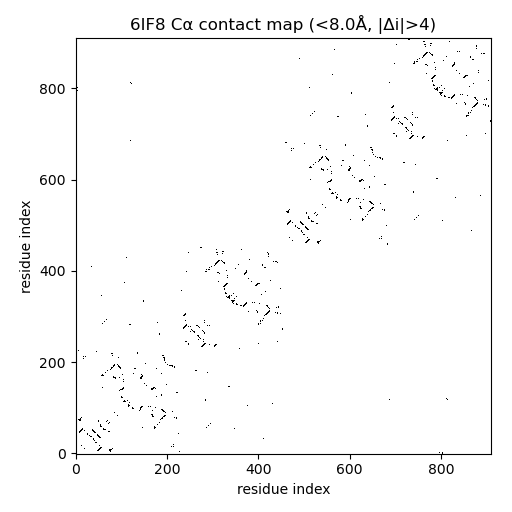 CA . VAL A 1 244 ? 5.207 37.647 -13.918 1.00 37.91 214 VAL A CA 1
ATOM 3112 C C . VAL A 1 244 ? 5.094 37.582 -12.378 1.00 38.47 214 VAL A C 1
ATOM 3113 O O . VAL A 1 244 ? 6.121 37.428 -11.688 1.00 38.71 214 VAL A O 1
ATOM 3126 N N . ALA A 1 245 ? 3.876 37.633 -11.821 1.00 38.77 215 ALA A N 1
ATOM 3127 C CA . ALA A 1 245 ? 3.749 37.501 -10.364 1.00 33.29 215 ALA A CA 1
ATOM 3128 C C . ALA A 1 245 ? 4.172 36.105 -9.880 1.00 35.66 215 ALA A C 1
ATOM 3129 O O . ALA A 1 245 ? 4.919 35.973 -8.896 1.00 34.23 215 ALA A O 1
ATOM 3136 N N . GLY A 1 246 ? 3.736 35.064 -10.586 1.00 35.49 216 GLY A N 1
ATOM 3137 C CA . GLY A 1 246 ? 4.184 33.717 -10.281 1.00 34.64 216 GLY A CA 1
ATOM 3138 C C . GLY A 1 246 ? 5.695 33.561 -10.343 1.00 37.08 216 GLY A C 1
ATOM 3139 O O . GLY A 1 246 ? 6.311 32.900 -9.475 1.00 34.48 216 GLY A O 1
ATOM 3143 N N . LYS A 1 247 ? 6.317 34.137 -11.373 1.00 35.31 217 LYS A N 1
ATOM 3144 C CA . LYS A 1 247 ? 7.784 34.098 -11.437 1.00 38.50 217 LYS A CA 1
ATOM 3145 C C . LYS A 1 247 ? 8.422 34.824 -10.239 1.00 40.11 217 LYS A C 1
ATOM 3146 O O . LYS A 1 247 ? 9.386 34.342 -9.630 1.00 38.96 217 LYS A O 1
ATOM 3165 N N . HIS A 1 248 ? 7.891 35.995 -9.915 1.00 36.20 218 HIS A N 1
ATOM 3166 C CA . HIS A 1 248 ? 8.449 36.782 -8.835 1.00 36.95 218 HIS A CA 1
ATOM 3167 C C . HIS A 1 248 ? 8.399 36.039 -7.519 1.00 40.27 218 HIS A C 1
ATOM 3168 O O . HIS A 1 248 ? 9.377 36.007 -6.768 1.00 41.94 218 HIS A O 1
ATOM 3182 N N . SER A 1 249 ? 7.261 35.417 -7.232 1.00 38.76 219 SER A N 1
ATOM 3183 C CA . SER A 1 249 ? 7.157 34.622 -6.009 1.00 37.47 219 SER A CA 1
ATOM 3184 C C . SER A 1 249 ? 8.161 33.463 -5.974 1.00 34.78 219 SER A C 1
ATOM 3185 O O . SER A 1 249 ? 8.891 33.208 -4.962 1.00 33.00 219 SER A O 1
ATOM 3193 N N . ALA A 1 250 ? 8.209 32.764 -7.098 1.00 36.84 220 ALA A N 1
ATOM 3194 C CA . ALA A 1 250 ? 9.066 31.604 -7.202 1.00 38.86 220 ALA A CA 1
ATOM 3195 C C . ALA A 1 250 ? 10.542 31.990 -7.000 1.00 40.51 220 ALA A C 1
ATOM 3196 O O . ALA A 1 250 ? 11.334 31.204 -6.448 1.00 37.57 220 ALA A O 1
ATOM 3203 N N . GLU A 1 251 ? 10.904 33.192 -7.449 1.00 38.54 221 GLU A N 1
ATOM 3204 C CA . GLU A 1 251 ? 12.278 33.666 -7.297 1.00 42.99 221 GLU A CA 1
ATOM 3205 C C . GLU A 1 251 ? 12.666 33.901 -5.827 1.00 43.45 221 GLU A C 1
ATOM 3206 O O . GLU A 1 251 ? 13.794 33.612 -5.428 1.00 40.72 221 GLU A O 1
ATOM 3218 N N . VAL A 1 252 ? 11.726 34.383 -5.018 1.00 39.20 222 VAL A N 1
ATOM 3219 C CA . VAL A 1 252 ? 11.940 34.400 -3.580 1.00 38.11 222 VAL A CA 1
ATOM 3220 C C . VAL A 1 252 ? 12.219 32.979 -3.087 1.00 37.49 222 VAL A C 1
ATOM 3221 O O . VAL A 1 252 ? 13.173 32.753 -2.349 1.00 37.14 222 VAL A O 1
ATOM 3234 N N . ILE A 1 253 ? 11.380 32.027 -3.481 1.00 33.23 223 ILE A N 1
ATOM 3235 C CA . ILE A 1 253 ? 11.589 30.642 -3.042 1.00 34.46 223 ILE A CA 1
ATOM 3236 C C . ILE A 1 253 ? 12.976 30.080 -3.417 1.00 42.46 223 ILE A C 1
ATOM 3237 O O . ILE A 1 253 ? 13.658 29.428 -2.590 1.00 38.42 223 ILE A O 1
ATOM 3253 N N . ILE A 1 254 ? 13.389 30.319 -4.659 1.00 41.91 224 ILE A N 1
ATOM 3254 C CA . ILE A 1 254 ? 14.750 29.964 -5.087 1.00 45.05 224 ILE A CA 1
ATOM 3255 C C . ILE A 1 254 ? 15.800 30.587 -4.187 1.00 39.80 224 ILE A C 1
ATOM 3256 O O . ILE A 1 254 ? 16.723 29.910 -3.769 1.00 41.04 224 ILE A O 1
ATOM 3272 N N . LYS A 1 255 ? 15.677 31.883 -3.910 1.00 45.73 225 LYS A N 1
ATOM 3273 C CA . LYS A 1 255 ? 16.598 32.510 -2.952 1.00 45.21 225 LYS A CA 1
ATOM 3274 C C . LYS A 1 255 ? 16.555 31.810 -1.600 1.00 45.25 225 LYS A C 1
ATOM 3275 O O . LYS A 1 255 ? 17.613 31.517 -1.017 1.00 47.31 225 LYS A O 1
ATOM 3294 N N . MET A 1 256 ? 15.346 31.528 -1.098 1.00 42.35 226 MET A N 1
ATOM 3295 C CA . MET A 1 256 ? 15.193 30.839 0.192 1.00 39.43 226 MET A CA 1
ATOM 3296 C C . MET A 1 256 ? 15.938 29.519 0.236 1.00 42.27 226 MET A C 1
ATOM 3297 O O . MET A 1 256 ? 16.596 29.208 1.222 1.00 39.15 226 MET A O 1
ATOM 3311 N N . LEU A 1 257 ? 15.828 28.736 -0.832 1.00 43.02 227 LEU A N 1
ATOM 3312 C CA . LEU A 1 257 ? 16.421 27.397 -0.857 1.00 42.78 227 LEU A CA 1
ATOM 3313 C C . LEU A 1 257 ? 17.938 27.369 -0.655 1.00 42.82 227 LEU A C 1
ATOM 3314 O O . LEU A 1 257 ? 18.483 26.375 -0.180 1.00 46.90 227 LEU A O 1
ATOM 3330 N N . GLY A 1 258 ? 18.620 28.432 -1.052 1.00 46.13 228 GLY A N 1
ATOM 3331 C CA . GLY A 1 258 ? 20.057 28.526 -0.837 1.00 51.20 228 GLY A CA 1
ATOM 3332 C C . GLY A 1 258 ? 20.450 28.766 0.620 1.00 54.44 228 GLY A C 1
ATOM 3333 O O . GLY A 1 258 ? 21.579 28.467 1.014 1.00 57.13 228 GLY A O 1
ATOM 3337 N N . LYS A 1 259 ? 19.521 29.297 1.421 1.00 51.26 229 LYS A N 1
ATOM 3338 C CA . LYS A 1 259 ? 19.799 29.659 2.821 1.00 47.51 229 LYS A CA 1
ATOM 3339 C C . LYS A 1 259 ? 19.210 28.651 3.797 1.00 50.29 229 LYS A C 1
ATOM 3340 O O . LYS A 1 259 ? 19.409 28.761 4.997 1.00 59.46 229 LYS A O 1
ATOM 3359 N N . LEU A 1 260 ? 18.481 27.668 3.285 1.00 52.98 230 LEU A N 1
ATOM 3360 C CA . LEU A 1 260 ? 17.861 26.664 4.138 1.00 54.66 230 LEU A CA 1
ATOM 3361 C C . LEU A 1 260 ? 18.792 25.474 4.323 1.00 60.22 230 LEU A C 1
ATOM 3362 O O . LEU A 1 260 ? 19.018 24.704 3.393 1.00 60.40 230 LEU A O 1
ATOM 3378 N N . GLY B 1 24 ? -28.404 -5.708 -8.307 1.00 43.78 -6 GLY B N 1
ATOM 3379 C CA . GLY B 1 24 ? -29.007 -6.717 -9.209 1.00 36.94 -6 GLY B CA 1
ATOM 3380 C C . GLY B 1 24 ? -27.935 -7.376 -10.057 1.00 38.51 -6 GLY B C 1
ATOM 3381 O O . GLY B 1 24 ? -26.791 -6.931 -10.070 1.00 32.36 -6 GLY B O 1
ATOM 3385 N N . ALA B 1 25 ? -28.319 -8.417 -10.787 1.00 37.81 -5 ALA B N 1
ATOM 3386 C CA . ALA B 1 25 ? -27.393 -9.189 -11.626 1.00 33.49 -5 ALA B CA 1
ATOM 3387 C C . ALA B 1 25 ? -26.608 -8.349 -12.655 1.00 38.24 -5 ALA B C 1
ATOM 3388 O O . ALA B 1 25 ? -25.453 -8.650 -12.963 1.00 35.29 -5 ALA B O 1
ATOM 3395 N N . MET B 1 26 ? -27.258 -7.333 -13.219 1.00 35.47 -4 MET B N 1
ATOM 3396 C CA . MET B 1 26 ? -26.651 -6.501 -14.271 1.00 40.09 -4 MET B CA 1
ATOM 3397 C C . MET B 1 26 ? -25.777 -5.358 -13.719 1.00 41.99 -4 MET B C 1
ATOM 3398 O O . MET B 1 26 ? -25.130 -4.654 -14.497 1.00 41.12 -4 MET B O 1
ATOM 3412 N N . ASP B 1 27 ? -25.781 -5.157 -12.401 1.00 39.20 -3 ASP B N 1
ATOM 3413 C CA . ASP B 1 27 ? -25.067 -4.029 -11.789 1.00 42.37 -3 ASP B CA 1
ATOM 3414 C C . ASP B 1 27 ? -23.599 -4.338 -11.544 1.00 42.50 -3 ASP B C 1
ATOM 3415 O O . ASP B 1 27 ? -23.237 -5.482 -11.217 1.00 39.73 -3 ASP B O 1
ATOM 3424 N N . PRO B 1 28 ? -22.737 -3.322 -11.670 1.00 37.94 -2 PRO B N 1
ATOM 3425 C CA . PRO B 1 28 ? -21.356 -3.604 -11.261 1.00 42.56 -2 PRO B CA 1
ATOM 3426 C C . PRO B 1 28 ? -21.248 -3.940 -9.783 1.00 44.31 -2 PRO B C 1
ATOM 3427 O O . PRO B 1 28 ? -22.154 -3.609 -9.012 1.00 40.42 -2 PRO B O 1
ATOM 3438 N N . GLU B 1 29 ? -20.148 -4.582 -9.400 1.00 46.16 -1 GLU B N 1
ATOM 3439 C CA . GLU B 1 29 ? -19.893 -4.922 -8.002 1.00 47.92 -1 GLU B CA 1
ATOM 3440 C C . GLU B 1 29 ? -18.944 -3.945 -7.323 1.00 44.73 -1 GLU B C 1
ATOM 3441 O O . GLU B 1 29 ? -18.126 -3.285 -7.967 1.00 44.24 -1 GLU B O 1
ATOM 3453 N N . PHE B 1 30 ? -19.055 -3.885 -6.006 1.00 42.02 0 PHE B N 1
ATOM 3454 C CA . PHE B 1 30 ? -18.192 -3.048 -5.189 1.00 39.73 0 PHE B CA 1
ATOM 3455 C C . PHE B 1 30 ? -17.699 -3.916 -4.051 1.00 43.32 0 PHE B C 1
ATOM 3456 O O . PHE B 1 30 ? -18.452 -4.213 -3.141 1.00 41.71 0 PHE B O 1
ATOM 3473 N N . MET B 1 31 ? -16.443 -4.338 -4.112 1.00 41.55 1 MET B N 1
ATOM 3474 C CA . MET B 1 31 ? -15.945 -5.377 -3.225 1.00 42.80 1 MET B CA 1
ATOM 3475 C C . MET B 1 31 ? -15.354 -4.784 -1.942 1.00 45.78 1 MET B C 1
ATOM 3476 O O . MET B 1 31 ? -15.369 -5.422 -0.887 1.00 46.18 1 MET B O 1
ATOM 3490 N N . LYS B 1 32 ? -14.865 -3.556 -2.037 1.00 38.67 2 LYS B N 1
ATOM 3491 C CA . LYS B 1 32 ? -14.274 -2.853 -0.882 1.00 45.45 2 LYS B CA 1
ATOM 3492 C C . LYS B 1 32 ? -14.943 -1.486 -0.768 1.00 39.45 2 LYS B C 1
ATOM 3493 O O . LYS B 1 32 ? -14.869 -0.687 -1.701 1.00 36.83 2 LYS B O 1
ATOM 3512 N N . VAL B 1 33 ? -15.651 -1.242 0.328 1.00 37.77 3 VAL B N 1
ATOM 3513 C CA . VAL B 1 33 ? -16.465 -0.013 0.438 1.00 35.55 3 VAL B CA 1
ATOM 3514 C C . VAL B 1 33 ? -15.870 0.969 1.447 1.00 33.10 3 VAL B C 1
ATOM 3515 O O . VAL B 1 33 ? -15.617 0.632 2.615 1.00 33.42 3 VAL B O 1
ATOM 3528 N N . GLY B 1 34 ? -15.635 2.179 0.972 1.00 31.85 4 GLY B N 1
ATOM 3529 C CA . GLY B 1 34 ? -15.192 3.286 1.797 1.00 30.06 4 GLY B CA 1
ATOM 3530 C C . GLY B 1 34 ? -16.404 4.035 2.304 1.00 30.54 4 GLY B C 1
ATOM 3531 O O . GLY B 1 34 ? -17.336 4.326 1.539 1.00 35.74 4 GLY B O 1
ATOM 3535 N N . ILE B 1 35 ? -16.412 4.320 3.590 1.00 32.34 5 ILE B N 1
ATOM 3536 C CA . ILE B 1 35 ? -17.500 5.093 4.200 1.00 34.83 5 ILE B CA 1
ATOM 3537 C C . ILE B 1 35 ? -16.925 6.239 5.013 1.00 30.99 5 ILE B C 1
ATOM 3538 O O . ILE B 1 35 ? -16.007 6.026 5.790 1.00 35.29 5 ILE B O 1
ATOM 3554 N N . ILE B 1 36 ? -17.450 7.441 4.824 1.00 28.43 6 ILE B N 1
ATOM 3555 C CA . ILE B 1 36 ? -16.922 8.647 5.483 1.00 31.19 6 ILE B CA 1
ATOM 3556 C C . ILE B 1 36 ? -18.022 9.413 6.200 1.00 32.41 6 ILE B C 1
ATOM 3557 O O . ILE B 1 36 ? -19.064 9.714 5.596 1.00 28.89 6 ILE B O 1
ATOM 3573 N N . GLY B 1 37 ? -17.754 9.758 7.464 1.00 30.20 7 GLY B N 1
ATOM 3574 C CA . GLY B 1 37 ? -18.605 10.657 8.243 1.00 29.45 7 GLY B CA 1
ATOM 3575 C C . GLY B 1 37 ? -17.732 11.696 8.899 1.00 29.80 7 GLY B C 1
ATOM 3576 O O . GLY B 1 37 ? -16.565 11.438 9.199 1.00 31.11 7 GLY B O 1
ATOM 3580 N N . ALA B 1 38 ? -18.259 12.896 9.067 1.00 29.41 8 ALA B N 1
ATOM 3581 C CA . ALA B 1 38 ? -17.492 13.992 9.633 1.00 30.87 8 ALA B CA 1
ATOM 3582 C C . ALA B 1 38 ? -17.294 13.858 11.139 1.00 33.93 8 ALA B C 1
ATOM 3583 O O . ALA B 1 38 ? -16.188 14.093 11.648 1.00 33.70 8 ALA B O 1
ATOM 3590 N N . MET B 1 39 ? -18.368 13.491 11.844 1.00 35.74 9 MET B N 1
ATOM 3591 C CA . MET B 1 39 ? -18.403 13.524 13.317 1.00 34.36 9 MET B CA 1
ATOM 3592 C C . MET B 1 39 ? -18.588 12.133 13.942 1.00 31.96 9 MET B C 1
ATOM 3593 O O . MET B 1 39 ? -19.126 11.220 13.328 1.00 32.93 9 MET B O 1
ATOM 3607 N N . GLU B 1 40 ? -18.129 11.979 15.181 1.00 39.19 10 GLU B N 1
ATOM 3608 C CA . GLU B 1 40 ? -18.403 10.778 15.986 1.00 37.01 10 GLU B CA 1
ATOM 3609 C C . GLU B 1 40 ? -19.866 10.344 15.887 1.00 35.74 10 GLU B C 1
ATOM 3610 O O . GLU B 1 40 ? -20.188 9.161 15.643 1.00 36.53 10 GLU B O 1
ATOM 3622 N N . GLN B 1 41 ? -20.763 11.304 16.089 1.00 31.49 11 GLN B N 1
ATOM 3623 C CA . GLN B 1 41 ? -22.192 11.004 16.072 1.00 32.67 11 GLN B CA 1
ATOM 3624 C C . GLN B 1 41 ? -22.630 10.409 14.744 1.00 33.69 11 GLN B C 1
ATOM 3625 O O . GLN B 1 41 ? -23.715 9.819 14.658 1.00 32.19 11 GLN B O 1
ATOM 3639 N N . GLU B 1 42 ? -21.800 10.558 13.709 1.00 31.09 12 GLU B N 1
ATOM 3640 C CA . GLU B 1 42 ? -22.169 10.112 12.365 1.00 38.19 12 GLU B CA 1
ATOM 3641 C C . GLU B 1 42 ? -21.520 8.763 12.019 1.00 34.91 12 GLU B C 1
ATOM 3642 O O . GLU B 1 42 ? -21.976 8.057 11.108 1.00 32.11 12 GLU B O 1
ATOM 3654 N N . VAL B 1 43 ? -20.509 8.366 12.790 1.00 33.70 13 VAL B N 1
ATOM 3655 C CA . VAL B 1 43 ? -19.827 7.096 12.561 1.00 34.09 13 VAL B CA 1
ATOM 3656 C C . VAL B 1 43 ? -19.898 6.085 13.720 1.00 35.59 13 VAL B C 1
ATOM 3657 O O . VAL B 1 43 ? -19.525 4.928 13.534 1.00 30.93 13 VAL B O 1
ATOM 3670 N N . ALA B 1 44 ? -20.344 6.503 14.899 1.00 36.41 14 ALA B N 1
ATOM 3671 C CA . ALA B 1 44 ? -20.304 5.610 16.082 1.00 37.16 14 ALA B CA 1
ATOM 3672 C C . ALA B 1 44 ? -21.084 4.300 15.909 1.00 38.42 14 ALA B C 1
ATOM 3673 O O . ALA B 1 44 ? -20.601 3.195 16.240 1.00 38.27 14 ALA B O 1
ATOM 3680 N N . LEU B 1 45 ? -22.317 4.437 15.449 1.00 36.47 15 LEU B N 1
ATOM 3681 C CA . LEU B 1 45 ? -23.163 3.285 15.230 1.00 37.58 15 LEU B CA 1
ATOM 3682 C C . LEU B 1 45 ? -22.532 2.329 14.217 1.00 39.38 15 LEU B C 1
ATOM 3683 O O . LEU B 1 45 ? -22.467 1.109 14.440 1.00 36.64 15 LEU B O 1
ATOM 3699 N N . LEU B 1 46 ? -22.077 2.872 13.089 1.00 38.66 16 LEU B N 1
ATOM 3700 C CA . LEU B 1 46 ? -21.454 2.027 12.056 1.00 36.05 16 LEU B CA 1
ATOM 3701 C C . LEU B 1 46 ? -20.228 1.320 12.625 1.00 36.71 16 LEU B C 1
ATOM 3702 O O . LEU B 1 46 ? -20.044 0.139 12.412 1.00 33.29 16 LEU B O 1
ATOM 3718 N N . ARG B 1 47 ? -19.389 2.051 13.357 1.00 36.33 17 ARG B N 1
ATOM 3719 C CA . ARG B 1 47 ? -18.211 1.441 13.958 1.00 40.08 17 ARG B CA 1
ATOM 3720 C C . ARG B 1 47 ? -18.594 0.296 14.918 1.00 41.80 17 ARG B C 1
ATOM 3721 O O . ARG B 1 47 ? -17.938 -0.750 14.943 1.00 40.00 17 ARG B O 1
ATOM 3742 N N . SER B 1 48 ? -19.638 0.497 15.709 1.00 41.46 18 SER B N 1
ATOM 3743 C CA . SER B 1 48 ? -20.008 -0.519 16.699 1.00 44.91 18 SER B CA 1
ATOM 3744 C C . SER B 1 48 ? -20.465 -1.815 16.048 1.00 43.94 18 SER B C 1
ATOM 3745 O O . SER B 1 48 ? -20.429 -2.856 16.667 1.00 46.10 18 SER B O 1
ATOM 3753 N N . GLN B 1 49 ? -20.870 -1.754 14.787 1.00 44.09 19 GLN B N 1
ATOM 3754 C CA . GLN B 1 49 ? -21.314 -2.948 14.079 1.00 46.91 19 GLN B CA 1
ATOM 3755 C C . GLN B 1 49 ? -20.207 -3.616 13.267 1.00 42.52 19 GLN B C 1
ATOM 3756 O O . GLN B 1 49 ? -20.460 -4.573 12.548 1.00 44.27 19 GLN B O 1
ATOM 3770 N N . MET B 1 50 ? -18.984 -3.116 13.378 1.00 46.04 20 MET B N 1
ATOM 3771 C CA . MET B 1 50 ? -17.854 -3.717 12.671 1.00 51.20 20 MET B CA 1
ATOM 3772 C C . MET B 1 50 ? -17.273 -4.840 13.528 1.00 62.48 20 MET B C 1
ATOM 3773 O O . MET B 1 50 ? -17.445 -4.869 14.747 1.00 52.19 20 MET B O 1
ATOM 3787 N N . SER B 1 51 ? -16.575 -5.759 12.876 1.00 59.88 21 SER B N 1
ATOM 3788 C CA . SER B 1 51 ? -16.054 -6.922 13.554 1.00 68.50 21 SER B CA 1
ATOM 3789 C C . SER B 1 51 ? -14.572 -6.753 13.838 1.00 67.41 21 SER B C 1
ATOM 3790 O O . SER B 1 51 ? -13.737 -6.868 12.935 1.00 64.73 21 SER B O 1
ATOM 3798 N N . ASN B 1 52 ? -14.264 -6.448 15.097 1.00 67.28 22 ASN B N 1
ATOM 3799 C CA . ASN B 1 52 ? -12.882 -6.274 15.543 1.00 71.21 22 ASN B CA 1
ATOM 3800 C C . ASN B 1 52 ? -12.118 -5.323 14.638 1.00 60.43 22 ASN B C 1
ATOM 3801 O O . ASN B 1 52 ? -11.140 -5.708 13.996 1.00 55.40 22 ASN B O 1
ATOM 3812 N N . PRO B 1 53 ? -12.576 -4.071 14.575 1.00 55.85 23 PRO B N 1
ATOM 3813 C CA . PRO B 1 53 ? -11.966 -3.143 13.625 1.00 52.35 23 PRO B CA 1
ATOM 3814 C C . PRO B 1 53 ? -10.542 -2.771 14.002 1.00 52.70 23 PRO B C 1
ATOM 3815 O O . PRO B 1 53 ? -10.233 -2.497 15.172 1.00 53.24 23 PRO B O 1
ATOM 3826 N N . THR B 1 54 ? -9.685 -2.734 12.996 1.00 48.80 24 THR B N 1
ATOM 3827 C CA . THR B 1 54 ? -8.363 -2.155 13.167 1.00 52.32 24 THR B CA 1
ATOM 3828 C C . THR B 1 54 ? -8.527 -0.631 13.115 1.00 55.36 24 THR B C 1
ATOM 3829 O O . THR B 1 54 ? -9.387 -0.147 12.361 1.00 53.55 24 THR B O 1
ATOM 3840 N N . THR B 1 55 ? -7.731 0.114 13.892 1.00 50.07 25 THR B N 1
ATOM 3841 C CA . THR B 1 55 ? -7.769 1.572 13.835 1.00 46.37 25 THR B CA 1
ATOM 3842 C C . THR B 1 55 ? -6.428 2.199 13.444 1.00 52.34 25 THR B C 1
ATOM 3843 O O . THR B 1 55 ? -5.369 1.852 13.987 1.00 46.48 25 THR B O 1
ATOM 3854 N N . LEU B 1 56 ? -6.504 3.111 12.470 1.00 45.09 26 LEU B N 1
ATOM 3855 C CA . LEU B 1 56 ? -5.365 3.891 12.014 1.00 40.61 26 LEU B CA 1
ATOM 3856 C C . LEU B 1 56 ? -5.647 5.380 12.209 1.00 41.54 26 LEU B C 1
ATOM 3857 O O . LEU B 1 56 ? -6.632 5.904 11.689 1.00 37.54 26 LEU B O 1
ATOM 3873 N N . GLN B 1 57 ? -4.770 6.035 12.962 1.00 38.89 27 GLN B N 1
ATOM 3874 C CA . GLN B 1 57 ? -4.772 7.480 13.130 1.00 38.15 27 GLN B CA 1
ATOM 3875 C C . GLN B 1 57 ? -3.767 8.136 12.182 1.00 41.17 27 GLN B C 1
ATOM 3876 O O . GLN B 1 57 ? -2.581 7.841 12.207 1.00 42.03 27 GLN B O 1
ATOM 3890 N N . LEU B 1 58 ? -4.231 9.033 11.337 1.00 39.55 28 LEU B N 1
ATOM 3891 C CA . LEU B 1 58 ? -3.325 9.622 10.368 1.00 40.58 28 LEU B CA 1
ATOM 3892 C C . LEU B 1 58 ? -3.906 10.933 9.835 1.00 38.52 28 LEU B C 1
ATOM 3893 O O . LEU B 1 58 ? -5.097 11.028 9.550 1.00 34.70 28 LEU B O 1
ATOM 3909 N N . GLY B 1 59 ? -3.055 11.946 9.753 1.00 32.82 29 GLY B N 1
ATOM 3910 C CA . GLY B 1 59 ? -3.439 13.244 9.245 1.00 40.52 29 GLY B CA 1
ATOM 3911 C C . GLY B 1 59 ? -4.596 13.890 9.989 1.00 41.65 29 GLY B C 1
ATOM 3912 O O . GLY B 1 59 ? -5.332 14.713 9.423 1.00 39.63 29 GLY B O 1
ATOM 3916 N N . GLY B 1 60 ? -4.756 13.523 11.257 1.00 37.17 30 GLY B N 1
ATOM 3917 C CA . GLY B 1 60 ? -5.797 14.098 12.076 1.00 40.71 30 GLY B CA 1
ATOM 3918 C C . GLY B 1 60 ? -7.122 13.409 11.855 1.00 40.31 30 GLY B C 1
ATOM 3919 O O . GLY B 1 60 ? -8.124 13.812 12.434 1.00 40.30 30 GLY B O 1
ATOM 3923 N N . CYS B 1 61 ? -7.118 12.366 11.024 1.00 35.76 31 CYS B N 1
ATOM 3924 C CA . CYS B 1 61 ? -8.304 11.583 10.735 1.00 37.80 31 CYS B CA 1
ATOM 3925 C C . CYS B 1 61 ? -8.189 10.185 11.331 1.00 37.86 31 CYS B C 1
ATOM 3926 O O . CYS B 1 61 ? -7.074 9.747 11.680 1.00 36.07 31 CYS B O 1
ATOM 3934 N N . GLU B 1 62 ? -9.323 9.479 11.399 1.00 33.15 32 GLU B N 1
ATOM 3935 C CA . GLU B 1 62 ? -9.284 8.065 11.812 1.00 37.93 32 GLU B CA 1
ATOM 3936 C C . GLU B 1 62 ? -9.922 7.118 10.818 1.00 38.72 32 GLU B C 1
ATOM 3937 O O . GLU B 1 62 ? -10.991 7.400 10.247 1.00 36.93 32 GLU B O 1
ATOM 3949 N N . PHE B 1 63 ? -9.260 5.978 10.642 1.00 36.43 33 PHE B N 1
ATOM 3950 C CA . PHE B 1 63 ? -9.717 4.942 9.723 1.00 38.00 33 PHE B CA 1
ATOM 3951 C C . PHE B 1 63 ? -9.889 3.616 10.435 1.00 36.78 33 PHE B C 1
ATOM 3952 O O . PHE B 1 63 ? -8.991 3.138 11.110 1.00 38.40 33 PHE B O 1
ATOM 3969 N N . TYR B 1 64 ? -11.063 3.035 10.268 1.00 34.32 34 TYR B N 1
ATOM 3970 C CA . TYR B 1 64 ? -11.409 1.754 10.862 1.00 37.01 34 TYR B CA 1
ATOM 3971 C C . TYR B 1 64 ? -11.611 0.726 9.775 1.00 40.35 34 TYR B C 1
ATOM 3972 O O . TYR B 1 64 ? -12.499 0.867 8.916 1.00 39.50 34 TYR B O 1
ATOM 3990 N N . GLN B 1 65 ? -10.790 -0.310 9.816 1.00 43.77 35 GLN B N 1
ATOM 3991 C CA . GLN B 1 65 ? -10.789 -1.315 8.763 1.00 44.17 35 GLN B CA 1
ATOM 3992 C C . GLN B 1 65 ? -11.318 -2.641 9.279 1.00 45.06 35 GLN B C 1
ATOM 3993 O O . GLN B 1 65 ? -10.852 -3.131 10.307 1.00 43.61 35 GLN B O 1
ATOM 4007 N N . GLY B 1 66 ? -12.308 -3.196 8.574 1.00 43.12 36 GLY B N 1
ATOM 4008 C CA . GLY B 1 66 ? -12.906 -4.462 8.985 1.00 45.79 36 GLY B CA 1
ATOM 4009 C C . GLY B 1 66 ? -14.154 -4.840 8.203 1.00 46.86 36 GLY B C 1
ATOM 4010 O O . GLY B 1 66 ? -14.482 -4.221 7.201 1.00 45.21 36 GLY B O 1
ATOM 4014 N N . THR B 1 67 ? -14.866 -5.864 8.657 1.00 46.53 37 THR B N 1
ATOM 4015 C CA . THR B 1 67 ? -16.073 -6.292 7.965 1.00 47.99 37 THR B CA 1
ATOM 4016 C C . THR B 1 67 ? -17.322 -5.705 8.636 1.00 47.34 37 THR B C 1
ATOM 4017 O O . THR B 1 67 ? -17.401 -5.627 9.855 1.00 44.98 37 THR B O 1
ATOM 4028 N N . LEU B 1 68 ? -18.276 -5.271 7.816 1.00 43.22 38 LEU B N 1
ATOM 4029 C CA . LEU B 1 68 ? -19.488 -4.626 8.281 1.00 43.44 38 LEU B CA 1
ATOM 4030 C C . LEU B 1 68 ? -20.647 -5.104 7.420 1.00 44.38 38 LEU B C 1
ATOM 4031 O O . LEU B 1 68 ? -20.619 -4.953 6.200 1.00 48.61 38 LEU B O 1
ATOM 4047 N N . ALA B 1 69 ? -21.664 -5.677 8.051 1.00 46.56 39 ALA B N 1
ATOM 4048 C CA . ALA B 1 69 ? -22.814 -6.213 7.331 1.00 42.57 39 ALA B CA 1
ATOM 4049 C C . ALA B 1 69 ? -22.387 -7.036 6.116 1.00 47.52 39 ALA B C 1
ATOM 4050 O O . ALA B 1 69 ? -22.903 -6.844 5.016 1.00 48.82 39 ALA B O 1
ATOM 4057 N N . GLY B 1 70 ? -21.420 -7.924 6.302 1.00 43.29 40 GLY B N 1
ATOM 4058 C CA . GLY B 1 70 ? -20.983 -8.795 5.226 1.00 45.57 40 GLY B CA 1
ATOM 4059 C C . GLY B 1 70 ? -19.961 -8.223 4.249 1.00 49.61 40 GLY B C 1
ATOM 4060 O O . GLY B 1 70 ? -19.398 -8.976 3.457 1.00 52.67 40 GLY B O 1
ATOM 4064 N N . LYS B 1 71 ? -19.713 -6.914 4.295 1.00 44.88 41 LYS B N 1
ATOM 4065 C CA . LYS B 1 71 ? -18.786 -6.286 3.358 1.00 44.10 41 LYS B CA 1
ATOM 4066 C C . LYS B 1 71 ? -17.477 -5.908 4.002 1.00 42.52 41 LYS B C 1
ATOM 4067 O O . LYS B 1 71 ? -17.428 -5.579 5.183 1.00 44.26 41 LYS B O 1
ATOM 4086 N N . GLU B 1 72 ? -16.429 -5.929 3.193 1.00 40.68 42 GLU B N 1
ATOM 4087 C CA . GLU B 1 72 ? -15.147 -5.339 3.541 1.00 40.33 42 GLU B CA 1
ATOM 4088 C C . GLU B 1 72 ? -15.276 -3.824 3.500 1.00 41.32 42 GLU B C 1
ATOM 4089 O O . GLU B 1 72 ? -15.597 -3.269 2.437 1.00 35.24 42 GLU B O 1
ATOM 4101 N N . VAL B 1 73 ? -15.044 -3.147 4.631 1.00 36.49 43 VAL B N 1
ATOM 4102 C CA . VAL B 1 73 ? -15.111 -1.698 4.616 1.00 35.44 43 VAL B CA 1
ATOM 4103 C C . VAL B 1 73 ? -13.984 -0.993 5.335 1.00 37.77 43 VAL B C 1
ATOM 4104 O O . VAL B 1 73 ? -13.334 -1.538 6.263 1.00 37.60 43 VAL B O 1
ATOM 4117 N N . ILE B 1 74 ? -13.777 0.245 4.879 1.00 34.33 44 ILE B N 1
ATOM 4118 C CA . ILE B 1 74 ? -12.928 1.206 5.602 1.00 37.30 44 ILE B CA 1
ATOM 4119 C C . ILE B 1 74 ? -13.789 2.411 5.998 1.00 34.82 44 ILE B C 1
ATOM 4120 O O . ILE B 1 74 ? -14.184 3.236 5.161 1.00 33.86 44 ILE B O 1
ATOM 4136 N N . LEU B 1 75 ? -14.102 2.481 7.284 1.00 32.51 45 LEU B N 1
ATOM 4137 C CA . LEU B 1 75 ? -14.913 3.543 7.813 1.00 32.07 45 LEU B CA 1
ATOM 4138 C C . LEU B 1 75 ? -14.006 4.685 8.263 1.00 34.42 45 LEU B C 1
ATOM 4139 O O . LEU B 1 75 ? -12.994 4.466 8.918 1.00 36.25 45 LEU B O 1
ATOM 4155 N N . THR B 1 76 ? -14.377 5.906 7.895 1.00 32.72 46 THR B N 1
ATOM 4156 C CA . THR B 1 76 ? -13.508 7.074 8.020 1.00 32.64 46 THR B CA 1
ATOM 4157 C C . THR B 1 76 ? -14.195 8.191 8.795 1.00 31.39 46 THR B C 1
ATOM 4158 O O . THR B 1 76 ? -15.307 8.608 8.446 1.00 29.09 46 THR B O 1
ATOM 4169 N N . ARG B 1 77 ? -13.543 8.642 9.867 1.00 32.71 47 ARG B N 1
ATOM 4170 C CA . ARG B 1 77 ? -13.981 9.843 10.575 1.00 30.53 47 ARG B CA 1
ATOM 4171 C C . ARG B 1 77 ? -13.055 10.977 10.202 1.00 33.14 47 ARG B C 1
ATOM 4172 O O . ARG B 1 77 ? -11.865 11.003 10.575 1.00 36.35 47 ARG B O 1
ATOM 4193 N N . SER B 1 78 ? -13.636 11.899 9.441 1.00 30.24 48 SER B N 1
ATOM 4194 C CA . SER B 1 78 ? -12.899 12.895 8.676 1.00 33.20 48 SER B CA 1
ATOM 4195 C C . SER B 1 78 ? -12.672 14.213 9.382 1.00 34.91 48 SER B C 1
ATOM 4196 O O . SER B 1 78 ? -11.687 14.885 9.100 1.00 35.03 48 SER B O 1
ATOM 4204 N N . GLY B 1 79 ? -13.567 14.604 10.283 1.00 29.85 49 GLY B N 1
ATOM 4205 C CA . GLY B 1 79 ? -13.582 15.989 10.736 1.00 29.76 49 GLY B CA 1
ATOM 4206 C C . GLY B 1 79 ? -14.477 16.811 9.825 1.00 31.60 49 GLY B C 1
ATOM 4207 O O . GLY B 1 79 ? -14.889 16.354 8.764 1.00 30.00 49 GLY B O 1
ATOM 4211 N N . ILE B 1 80 ? -14.740 18.042 10.228 1.00 30.08 50 ILE B N 1
ATOM 4212 C CA . ILE B 1 80 ? -15.728 18.896 9.608 1.00 32.32 50 ILE B CA 1
ATOM 4213 C C . ILE B 1 80 ? -15.135 19.855 8.569 1.00 29.11 50 ILE B C 1
ATOM 4214 O O . ILE B 1 80 ? -14.045 20.365 8.725 1.00 25.55 50 ILE B O 1
ATOM 4230 N N . GLY B 1 81 ? -15.882 20.110 7.509 1.00 25.11 51 GLY B N 1
ATOM 4231 C CA . GLY B 1 81 ? -15.496 21.117 6.547 1.00 30.55 51 GLY B CA 1
ATOM 4232 C C . GLY B 1 81 ? -14.835 20.514 5.317 1.00 29.81 51 GLY B C 1
ATOM 4233 O O . GLY B 1 81 ? -14.440 19.340 5.318 1.00 26.29 51 GLY B O 1
ATOM 4237 N N . LYS B 1 82 ? -14.731 21.332 4.268 1.00 28.01 52 LYS B N 1
ATOM 4238 C CA . LYS B 1 82 ? -14.137 20.912 2.992 1.00 27.48 52 LYS B CA 1
ATOM 4239 C C . LYS B 1 82 ? -12.703 20.412 3.105 1.00 26.77 52 LYS B C 1
ATOM 4240 O O . LYS B 1 82 ? -12.352 19.377 2.501 1.00 25.57 52 LYS B O 1
ATOM 4259 N N . VAL B 1 83 ? -11.853 21.136 3.839 1.00 25.64 53 VAL B N 1
ATOM 4260 C CA . VAL B 1 83 ? -10.436 20.783 3.881 1.00 22.19 53 VAL B CA 1
ATOM 4261 C C . VAL B 1 83 ? -10.241 19.420 4.603 1.00 24.38 53 VAL B C 1
ATOM 4262 O O . VAL B 1 83 ? -9.632 18.502 4.037 1.00 29.39 53 VAL B O 1
ATOM 4275 N N . ALA B 1 84 ? -10.820 19.244 5.790 1.00 25.54 54 ALA B N 1
ATOM 4276 C CA . ALA B 1 84 ? -10.706 17.967 6.514 1.00 29.09 54 ALA B CA 1
ATOM 4277 C C . ALA B 1 84 ? -11.291 16.792 5.695 1.00 27.61 54 ALA B C 1
ATOM 4278 O O . ALA B 1 84 ? -10.699 15.728 5.633 1.00 31.87 54 ALA B O 1
ATOM 4285 N N . ALA B 1 85 ? -12.455 16.993 5.086 1.00 30.92 55 ALA B N 1
ATOM 4286 C CA . ALA B 1 85 ? -13.082 15.945 4.266 1.00 27.54 55 ALA B CA 1
ATOM 4287 C C . ALA B 1 85 ? -12.168 15.573 3.123 1.00 28.73 55 ALA B C 1
ATOM 4288 O O . ALA B 1 85 ? -12.040 14.406 2.776 1.00 27.49 55 ALA B O 1
ATOM 4295 N N . SER B 1 86 ? -11.541 16.585 2.531 1.00 28.00 56 SER B N 1
ATOM 4296 C CA . SER B 1 86 ? -10.625 16.358 1.439 1.00 24.09 56 SER B CA 1
ATOM 4297 C C . SER B 1 86 ? -9.415 15.548 1.870 1.00 28.35 56 SER B C 1
ATOM 4298 O O . SER B 1 86 ? -8.971 14.688 1.125 1.00 30.61 56 SER B O 1
ATOM 4306 N N . VAL B 1 87 ? -8.845 15.879 3.032 1.00 27.08 57 VAL B N 1
ATOM 4307 C CA . VAL B 1 87 ? -7.726 15.132 3.569 1.00 27.42 57 VAL B CA 1
ATOM 4308 C C . VAL B 1 87 ? -8.125 13.683 3.786 1.00 27.49 57 VAL B C 1
ATOM 4309 O O . VAL B 1 87 ? -7.410 12.736 3.385 1.00 31.17 57 VAL B O 1
ATOM 4322 N N . ALA B 1 88 ? -9.241 13.510 4.480 1.00 31.32 58 ALA B N 1
ATOM 4323 C CA . ALA B 1 88 ? -9.710 12.178 4.800 1.00 32.26 58 ALA B CA 1
ATOM 4324 C C . ALA B 1 88 ? -9.927 11.370 3.529 1.00 29.09 58 ALA B C 1
ATOM 4325 O O . ALA B 1 88 ? -9.553 10.207 3.474 1.00 27.70 58 ALA B O 1
ATOM 4332 N N . THR B 1 89 ? -10.550 11.972 2.513 1.00 30.23 59 THR B N 1
ATOM 4333 C CA . THR B 1 89 ? -10.870 11.206 1.318 1.00 29.54 59 THR B CA 1
ATOM 4334 C C . THR B 1 89 ? -9.607 10.866 0.518 1.00 30.18 59 THR B C 1
ATOM 4335 O O . THR B 1 89 ? -9.498 9.750 -0.048 1.00 31.55 59 THR B O 1
ATOM 4346 N N . SER B 1 90 ? -8.673 11.822 0.441 1.00 30.85 60 SER B N 1
ATOM 4347 C CA . SER B 1 90 ? -7.386 11.568 -0.213 1.00 34.20 60 SER B CA 1
ATOM 4348 C C . SER B 1 90 ? -6.667 10.384 0.407 1.00 35.45 60 SER B C 1
ATOM 4349 O O . SER B 1 90 ? -6.121 9.489 -0.289 1.00 28.70 60 SER B O 1
ATOM 4357 N N . LEU B 1 91 ? -6.617 10.410 1.728 1.00 29.78 61 LEU B N 1
ATOM 4358 C CA . LEU B 1 91 ? -5.895 9.357 2.426 1.00 29.12 61 LEU B CA 1
ATOM 4359 C C . LEU B 1 91 ? -6.589 8.020 2.315 1.00 33.11 61 LEU B C 1
ATOM 4360 O O . LEU B 1 91 ? -5.934 6.996 2.128 1.00 34.45 61 LEU B O 1
ATOM 4376 N N . LEU B 1 92 ? -7.905 8.030 2.470 1.00 32.68 62 LEU B N 1
ATOM 4377 C CA . LEU B 1 92 ? -8.712 6.830 2.293 1.00 32.16 62 LEU B CA 1
ATOM 4378 C C . LEU B 1 92 ? -8.420 6.163 0.950 1.00 34.82 62 LEU B C 1
ATOM 4379 O O . LEU B 1 92 ? -8.166 4.952 0.857 1.00 34.97 62 LEU B O 1
ATOM 4395 N N . LEU B 1 93 ? -8.449 6.974 -0.095 1.00 31.47 63 LEU B N 1
ATOM 4396 C CA . LEU B 1 93 ? -8.262 6.456 -1.428 1.00 32.99 63 LEU B CA 1
ATOM 4397 C C . LEU B 1 93 ? -6.821 6.037 -1.698 1.00 38.14 63 LEU B C 1
ATOM 4398 O O . LEU B 1 93 ? -6.569 4.954 -2.229 1.00 38.13 63 LEU B O 1
ATOM 4414 N N . GLU B 1 94 ? -5.854 6.855 -1.333 1.00 38.35 64 GLU B N 1
ATOM 4415 C CA . GLU B 1 94 ? -4.495 6.495 -1.673 1.00 42.73 64 GLU B CA 1
ATOM 4416 C C . GLU B 1 94 ? -3.986 5.341 -0.787 1.00 44.21 64 GLU B C 1
ATOM 4417 O O . GLU B 1 94 ? -3.236 4.496 -1.263 1.00 46.93 64 GLU B O 1
ATOM 4429 N N . LYS B 1 95 ? -4.422 5.265 0.466 1.00 38.16 65 LYS B N 1
ATOM 4430 C CA . LYS B 1 95 ? -3.934 4.198 1.347 1.00 39.49 65 LYS B CA 1
ATOM 4431 C C . LYS B 1 95 ? -4.751 2.920 1.299 1.00 42.60 65 LYS B C 1
ATOM 4432 O O . LYS B 1 95 ? -4.181 1.853 1.502 1.00 42.93 65 LYS B O 1
ATOM 4451 N N . PHE B 1 96 ? -6.069 3.002 1.084 1.00 36.53 66 PHE B N 1
ATOM 4452 C CA . PHE B 1 96 ? -6.900 1.797 1.151 1.00 35.13 66 PHE B CA 1
ATOM 4453 C C . PHE B 1 96 ? -7.535 1.377 -0.161 1.00 36.83 66 PHE B C 1
ATOM 4454 O O . PHE B 1 96 ? -8.079 0.297 -0.232 1.00 33.56 66 PHE B O 1
ATOM 4471 N N . ALA B 1 97 ? -7.469 2.240 -1.176 1.00 41.68 67 ALA B N 1
ATOM 4472 C CA . ALA B 1 97 ? -8.078 2.013 -2.489 1.00 34.92 67 ALA B CA 1
ATOM 4473 C C . ALA B 1 97 ? -9.400 1.257 -2.465 1.00 39.43 67 ALA B C 1
ATOM 4474 O O . ALA B 1 97 ? -9.493 0.183 -3.041 1.00 40.91 67 ALA B O 1
ATOM 4481 N N . PRO B 1 98 ? -10.445 1.828 -1.838 1.00 36.94 68 PRO B N 1
ATOM 4482 C CA . PRO B 1 98 ? -11.760 1.186 -1.914 1.00 35.55 68 PRO B CA 1
ATOM 4483 C C . PRO B 1 98 ? -12.389 1.351 -3.313 1.00 38.17 68 PRO B C 1
ATOM 4484 O O . PRO B 1 98 ? -11.966 2.229 -4.066 1.00 35.94 68 PRO B O 1
ATOM 4495 N N . ASP B 1 99 ? -13.360 0.507 -3.661 1.00 35.64 69 ASP B N 1
ATOM 4496 C CA . ASP B 1 99 ? -13.985 0.556 -4.980 1.00 36.72 69 ASP B CA 1
ATOM 4497 C C . ASP B 1 99 ? -15.079 1.616 -5.066 1.00 37.18 69 ASP B C 1
ATOM 4498 O O . ASP B 1 99 ? -15.554 1.936 -6.147 1.00 34.44 69 ASP B O 1
ATOM 4507 N N . CYS B 1 100 ? -15.514 2.128 -3.922 1.00 29.79 70 CYS B N 1
ATOM 4508 C CA . CYS B 1 100 ? -16.380 3.288 -3.906 1.00 28.65 70 CYS B CA 1
ATOM 4509 C C . CYS B 1 100 ? -16.310 4.018 -2.579 1.00 33.93 70 CYS B C 1
ATOM 4510 O O . CYS B 1 100 ? -15.708 3.524 -1.617 1.00 33.51 70 CYS B O 1
ATOM 4518 N N . VAL B 1 101 ? -16.903 5.203 -2.544 1.00 28.27 71 VAL B N 1
ATOM 4519 C CA . VAL B 1 101 ? -17.012 5.979 -1.314 1.00 29.88 71 VAL B CA 1
ATOM 4520 C C . VAL B 1 101 ? -18.420 6.432 -1.070 1.00 30.05 71 VAL B C 1
ATOM 4521 O O . VAL B 1 101 ? -19.058 7.063 -1.933 1.00 28.81 71 VAL B O 1
ATOM 4534 N N . ILE B 1 102 ? -18.899 6.142 0.133 1.00 26.43 72 ILE B N 1
ATOM 4535 C CA . ILE B 1 102 ? -20.193 6.601 0.554 1.00 25.07 72 ILE B CA 1
ATOM 4536 C C . ILE B 1 102 ? -20.036 7.531 1.749 1.00 28.69 72 ILE B C 1
ATOM 4537 O O . ILE B 1 102 ? -19.413 7.189 2.754 1.00 34.05 72 ILE B O 1
ATOM 4553 N N . ASN B 1 103 ? -20.587 8.723 1.609 1.00 28.49 73 ASN B N 1
ATOM 4554 C CA . ASN B 1 103 ? -20.574 9.735 2.666 1.00 28.46 73 ASN B CA 1
ATOM 4555 C C . ASN B 1 103 ? -21.922 9.683 3.379 1.00 31.09 73 ASN B C 1
ATOM 4556 O O . ASN B 1 103 ? -22.940 9.575 2.719 1.00 32.96 73 ASN B O 1
ATOM 4567 N N . THR B 1 104 ? -21.904 9.707 4.713 1.00 27.09 74 THR B N 1
ATOM 4568 C CA . THR B 1 104 ? -23.098 9.620 5.570 1.00 31.27 74 THR B CA 1
ATOM 4569 C C . THR B 1 104 ? -23.087 10.777 6.566 1.00 32.07 74 THR B C 1
ATOM 4570 O O . THR B 1 104 ? -22.018 11.240 6.943 1.00 31.85 74 THR B O 1
ATOM 4581 N N . GLY B 1 105 ? -24.243 11.225 7.030 1.00 30.96 75 GLY B N 1
ATOM 4582 C CA . GLY B 1 105 ? -24.262 12.221 8.094 1.00 30.67 75 GLY B CA 1
ATOM 4583 C C . GLY B 1 105 ? -25.499 13.086 8.105 1.00 31.41 75 GLY B C 1
ATOM 4584 O O . GLY B 1 105 ? -26.565 12.690 7.608 1.00 30.54 75 GLY B O 1
ATOM 4588 N N . SER B 1 106 ? -25.344 14.273 8.683 1.00 29.64 76 SER B N 1
ATOM 4589 C CA . SER B 1 106 ? -26.426 15.225 8.865 1.00 25.35 76 SER B CA 1
ATOM 4590 C C . SER B 1 106 ? -26.396 16.348 7.835 1.00 27.21 76 SER B C 1
ATOM 4591 O O . SER B 1 106 ? -25.372 16.574 7.173 1.00 31.05 76 SER B O 1
ATOM 4599 N N . ALA B 1 107 ? -27.517 17.031 7.671 1.00 28.21 77 ALA B N 1
ATOM 4600 C CA . ALA B 1 107 ? -27.632 18.155 6.736 1.00 26.83 77 ALA B CA 1
ATOM 4601 C C . ALA B 1 107 ? -28.744 19.070 7.182 1.00 29.04 77 ALA B C 1
ATOM 4602 O O . ALA B 1 107 ? -29.529 18.716 8.075 1.00 30.57 77 ALA B O 1
ATOM 4609 N N . GLY B 1 108 ? -28.822 20.252 6.588 1.00 28.75 78 GLY B N 1
ATOM 4610 C CA . GLY B 1 108 ? -29.942 21.145 6.849 1.00 28.47 78 GLY B CA 1
ATOM 4611 C C . GLY B 1 108 ? -30.906 21.168 5.691 1.00 28.17 78 GLY B C 1
ATOM 4612 O O . GLY B 1 108 ? -30.489 21.342 4.542 1.00 29.72 78 GLY B O 1
ATOM 4616 N N . GLY B 1 109 ? -32.189 20.966 5.974 1.00 32.26 79 GLY B N 1
ATOM 4617 C CA . GLY B 1 109 ? -33.210 20.919 4.938 1.00 36.27 79 GLY B CA 1
ATOM 4618 C C . GLY B 1 109 ? -33.648 22.262 4.358 1.00 34.46 79 GLY B C 1
ATOM 4619 O O . GLY B 1 109 ? -33.838 23.243 5.065 1.00 31.22 79 GLY B O 1
ATOM 4623 N N . PHE B 1 110 ? -33.818 22.276 3.045 1.00 35.51 80 PHE B N 1
ATOM 4624 C CA . PHE B 1 110 ? -34.244 23.454 2.313 1.00 39.21 80 PHE B CA 1
ATOM 4625 C C . PHE B 1 110 ? -35.559 23.185 1.617 1.00 39.08 80 PHE B C 1
ATOM 4626 O O . PHE B 1 110 ? -36.402 24.062 1.535 1.00 42.81 80 PHE B O 1
ATOM 4643 N N . ALA B 1 111 ? -35.708 21.975 1.092 1.00 33.97 81 ALA B N 1
ATOM 4644 C CA . ALA B 1 111 ? -36.903 21.601 0.346 1.00 44.65 81 ALA B CA 1
ATOM 4645 C C . ALA B 1 111 ? -38.130 21.674 1.221 1.00 49.26 81 ALA B C 1
ATOM 4646 O O . ALA B 1 111 ? -38.102 21.294 2.400 1.00 40.89 81 ALA B O 1
ATOM 4653 N N . GLN B 1 112 ? -39.200 22.144 0.590 1.00 58.26 82 GLN B N 1
ATOM 4654 C CA . GLN B 1 112 ? -40.569 22.174 1.115 1.00 65.10 82 GLN B CA 1
ATOM 4655 C C . GLN B 1 112 ? -40.936 21.179 2.217 1.00 56.78 82 GLN B C 1
ATOM 4656 O O . GLN B 1 112 ? -41.216 21.570 3.355 1.00 56.56 82 GLN B O 1
ATOM 4670 N N . ASP B 1 113 ? -40.970 19.899 1.866 1.00 50.26 83 ASP B N 1
ATOM 4671 C CA . ASP B 1 113 ? -41.607 18.900 2.730 1.00 56.74 83 ASP B CA 1
ATOM 4672 C C . ASP B 1 113 ? -40.625 18.080 3.575 1.00 50.23 83 ASP B C 1
ATOM 4673 O O . ASP B 1 113 ? -40.920 16.963 3.985 1.00 48.95 83 ASP B O 1
ATOM 4682 N N . LEU B 1 114 ? -39.459 18.637 3.853 1.00 46.43 84 LEU B N 1
ATOM 4683 C CA . LEU B 1 114 ? -38.492 17.944 4.685 1.00 40.77 84 LEU B CA 1
ATOM 4684 C C . LEU B 1 114 ? -38.764 18.222 6.154 1.00 41.36 84 LEU B C 1
ATOM 4685 O O . LEU B 1 114 ? -39.121 19.330 6.529 1.00 43.36 84 LEU B O 1
ATOM 4701 N N . HIS B 1 115 ? -38.617 17.176 6.952 1.00 40.11 85 HIS B N 1
ATOM 4702 C CA . HIS B 1 115 ? -38.760 17.230 8.393 1.00 43.98 85 HIS B CA 1
ATOM 4703 C C . HIS B 1 115 ? -37.508 16.677 9.018 1.00 38.43 85 HIS B C 1
ATOM 4704 O O . HIS B 1 115 ? -36.752 15.943 8.373 1.00 34.26 85 HIS B O 1
ATOM 4718 N N . ILE B 1 116 ? -37.295 17.009 10.282 1.00 37.50 86 ILE B N 1
ATOM 4719 C CA . ILE B 1 116 ? -36.164 16.473 11.014 1.00 35.84 86 ILE B CA 1
ATOM 4720 C C . ILE B 1 116 ? -36.170 14.951 10.858 1.00 35.71 86 ILE B C 1
ATOM 4721 O O . ILE B 1 116 ? -37.205 14.309 10.978 1.00 31.60 86 ILE B O 1
ATOM 4737 N N . GLY B 1 117 ? -35.005 14.391 10.553 1.00 34.19 87 GLY B N 1
ATOM 4738 C CA . GLY B 1 117 ? -34.833 12.943 10.481 1.00 37.60 87 GLY B CA 1
ATOM 4739 C C . GLY B 1 117 ? -35.029 12.328 9.092 1.00 38.65 87 GLY B C 1
ATOM 4740 O O . GLY B 1 117 ? -34.658 11.162 8.879 1.00 33.94 87 GLY B O 1
ATOM 4744 N N . ASP B 1 118 ? -35.647 13.094 8.187 1.00 34.58 88 ASP B N 1
ATOM 4745 C CA . ASP B 1 118 ? -35.822 12.709 6.790 1.00 36.86 88 ASP B CA 1
ATOM 4746 C C . ASP B 1 118 ? -34.483 12.548 6.097 1.00 39.63 88 ASP B C 1
ATOM 4747 O O . ASP B 1 118 ? -33.546 13.299 6.359 1.00 34.80 88 ASP B O 1
ATOM 4756 N N . VAL B 1 119 ? -34.429 11.589 5.175 1.00 34.91 89 VAL B N 1
ATOM 4757 C CA . VAL B 1 119 ? -33.217 11.256 4.436 1.00 33.24 89 VAL B CA 1
ATOM 4758 C C . VAL B 1 119 ? -33.264 11.834 3.025 1.00 39.27 89 VAL B C 1
ATOM 4759 O O . VAL B 1 119 ? -34.280 11.784 2.364 1.00 34.77 89 VAL B O 1
ATOM 4772 N N . VAL B 1 120 ? -32.144 12.379 2.569 1.00 35.57 90 VAL B N 1
ATOM 4773 C CA . VAL B 1 120 ? -32.011 12.813 1.194 1.00 34.12 90 VAL B CA 1
ATOM 4774 C C . VAL B 1 120 ? -30.835 12.059 0.580 1.00 33.64 90 VAL B C 1
ATOM 4775 O O . VAL B 1 120 ? -29.775 11.978 1.173 1.00 30.63 90 VAL B O 1
ATOM 4788 N N . ILE B 1 121 ? -31.057 11.488 -0.593 1.00 33.29 91 ILE B N 1
ATOM 4789 C CA . ILE B 1 121 ? -30.008 10.831 -1.374 1.00 35.35 91 ILE B CA 1
ATOM 4790 C C . ILE B 1 121 ? -29.554 11.826 -2.445 1.00 31.78 91 ILE B C 1
ATOM 4791 O O . ILE B 1 121 ? -30.384 12.277 -3.202 1.00 35.38 91 ILE B O 1
ATOM 4807 N N . ALA B 1 122 ? -28.263 12.134 -2.526 1.00 30.54 92 ALA B N 1
ATOM 4808 C CA . ALA B 1 122 ? -27.732 13.030 -3.550 1.00 31.82 92 ALA B CA 1
ATOM 4809 C C . ALA B 1 122 ? -27.604 12.340 -4.889 1.00 32.27 92 ALA B C 1
ATOM 4810 O O . ALA B 1 122 ? -26.941 11.322 -4.999 1.00 32.44 92 ALA B O 1
ATOM 4817 N N . SER B 1 123 ? -28.244 12.910 -5.899 1.00 31.90 93 SER B N 1
ATOM 4818 C CA . SER B 1 123 ? -28.042 12.521 -7.281 1.00 35.19 93 SER B CA 1
ATOM 4819 C C . SER B 1 123 ? -26.782 13.241 -7.786 1.00 32.58 93 SER B C 1
ATOM 4820 O O . SER B 1 123 ? -26.083 12.767 -8.683 1.00 30.60 93 SER B O 1
ATOM 4828 N N . GLU B 1 124 ? -26.522 14.411 -7.211 1.00 32.40 94 GLU B N 1
ATOM 4829 C CA . GLU B 1 124 ? -25.315 15.148 -7.514 1.00 28.11 94 GLU B CA 1
ATOM 4830 C C . GLU B 1 124 ? -24.989 16.128 -6.378 1.00 29.14 94 GLU B C 1
ATOM 4831 O O . GLU B 1 124 ? -25.878 16.580 -5.671 1.00 29.58 94 GLU B O 1
ATOM 4843 N N . MET B 1 125 ? -23.719 16.496 -6.267 1.00 29.78 95 MET B N 1
ATOM 4844 C CA . MET B 1 125 ? -23.261 17.528 -5.328 1.00 29.88 95 MET B CA 1
ATOM 4845 C C . MET B 1 125 ? -22.778 18.759 -6.104 1.00 30.64 95 MET B C 1
ATOM 4846 O O . MET B 1 125 ? -22.198 18.640 -7.188 1.00 31.78 95 MET B O 1
ATOM 4860 N N . ARG B 1 126 ? -23.041 19.934 -5.564 1.00 27.02 96 ARG B N 1
ATOM 4861 C CA . ARG B 1 126 ? -22.409 21.185 -5.999 1.00 26.24 96 ARG B CA 1
ATOM 4862 C C . ARG B 1 126 ? -21.905 21.926 -4.785 1.00 29.08 96 ARG B C 1
ATOM 4863 O O . ARG B 1 126 ? -22.443 21.746 -3.693 1.00 26.38 96 ARG B O 1
ATOM 4884 N N . PHE B 1 127 ? -20.899 22.778 -4.951 1.00 26.30 97 PHE B N 1
ATOM 4885 C CA . PHE B 1 127 ? -20.589 23.759 -3.901 1.00 27.14 97 PHE B CA 1
ATOM 4886 C C . PHE B 1 127 ? -21.523 24.979 -3.981 1.00 33.48 97 PHE B C 1
ATOM 4887 O O . PHE B 1 127 ? -21.674 25.543 -5.044 1.00 35.31 97 PHE B O 1
ATOM 4904 N N . HIS B 1 128 ? -22.108 25.432 -2.869 1.00 32.88 98 HIS B N 1
ATOM 4905 C CA . HIS B 1 128 ? -22.890 26.665 -2.927 1.00 34.16 98 HIS B CA 1
ATOM 4906 C C . HIS B 1 128 ? -22.035 27.901 -2.626 1.00 33.72 98 HIS B C 1
ATOM 4907 O O . HIS B 1 128 ? -22.465 29.000 -2.924 1.00 33.74 98 HIS B O 1
ATOM 4921 N N . ASP B 1 129 ? -20.831 27.749 -2.086 1.00 32.63 99 ASP B N 1
ATOM 4922 C CA . ASP B 1 129 ? -20.044 28.933 -1.737 1.00 33.38 99 ASP B CA 1
ATOM 4923 C C . ASP B 1 129 ? -18.868 29.191 -2.695 1.00 36.34 99 ASP B C 1
ATOM 4924 O O . ASP B 1 129 ? -18.123 30.142 -2.499 1.00 36.60 99 ASP B O 1
ATOM 4933 N N . VAL B 1 130 ? -18.703 28.371 -3.728 1.00 32.60 100 VAL B N 1
ATOM 4934 C CA . VAL B 1 130 ? -17.618 28.599 -4.675 1.00 27.05 100 VAL B CA 1
ATOM 4935 C C . VAL B 1 130 ? -18.067 29.674 -5.674 1.00 30.53 100 VAL B C 1
ATOM 4936 O O . VAL B 1 130 ? -19.163 29.569 -6.207 1.00 29.22 100 VAL B O 1
ATOM 4949 N N . ASP B 1 131 ? -17.223 30.689 -5.920 1.00 33.72 101 ASP B N 1
ATOM 4950 C CA . ASP B 1 131 ? -17.552 31.754 -6.888 1.00 32.13 101 ASP B CA 1
ATOM 4951 C C . ASP B 1 131 ? -16.332 32.283 -7.675 1.00 26.32 101 ASP B C 1
ATOM 4952 O O . ASP B 1 131 ? -15.603 33.182 -7.249 1.00 30.10 101 ASP B O 1
ATOM 4961 N N . VAL B 1 132 ? -16.154 31.707 -8.834 1.00 27.96 102 VAL B N 1
ATOM 4962 C CA . VAL B 1 132 ? -15.183 32.156 -9.823 1.00 32.53 102 VAL B CA 1
ATOM 4963 C C . VAL B 1 132 ? -15.942 32.593 -11.090 1.00 26.06 102 VAL B C 1
ATOM 4964 O O . VAL B 1 132 ? -15.442 32.476 -12.200 1.00 30.64 102 VAL B O 1
ATOM 4977 N N . THR B 1 133 ? -17.162 33.078 -10.900 1.00 29.79 103 THR B N 1
ATOM 4978 C CA . THR B 1 133 ? -18.006 33.487 -12.016 1.00 33.25 103 THR B CA 1
ATOM 4979 C C . THR B 1 133 ? -17.426 34.662 -12.792 1.00 36.13 103 THR B C 1
ATOM 4980 O O . THR B 1 133 ? -17.769 34.846 -13.955 1.00 32.75 103 THR B O 1
ATOM 4991 N N . ALA B 1 134 ? -16.521 35.418 -12.176 1.00 33.80 104 ALA B N 1
ATOM 4992 C CA . ALA B 1 134 ? -15.835 36.501 -12.880 1.00 34.51 104 ALA B CA 1
ATOM 4993 C C . ALA B 1 134 ? -15.079 35.992 -14.085 1.00 33.16 104 ALA B C 1
ATOM 4994 O O . ALA B 1 134 ? -14.796 36.765 -14.978 1.00 37.85 104 ALA B O 1
ATOM 5001 N N . PHE B 1 135 ? -14.725 34.713 -14.104 1.00 35.73 105 PHE B N 1
ATOM 5002 C CA . PHE B 1 135 ? -14.000 34.145 -15.251 1.00 35.69 105 PHE B CA 1
ATOM 5003 C C . PHE B 1 135 ? -14.901 33.308 -16.172 1.00 38.20 105 PHE B C 1
ATOM 5004 O O . PHE B 1 135 ? -14.429 32.590 -17.046 1.00 41.52 105 PHE B O 1
ATOM 5021 N N . GLY B 1 136 ? -16.206 33.407 -15.968 1.00 35.60 106 GLY B N 1
ATOM 5022 C CA . GLY B 1 136 ? -17.134 32.712 -16.826 1.00 36.37 106 GLY B CA 1
ATOM 5023 C C . GLY B 1 136 ? -17.507 31.316 -16.373 1.00 39.70 106 GLY B C 1
ATOM 5024 O O . GLY B 1 136 ? -18.148 30.603 -17.136 1.00 40.02 106 GLY B O 1
ATOM 5028 N N . TYR B 1 137 ? -17.106 30.901 -15.166 1.00 34.06 107 TYR B N 1
ATOM 5029 C CA . TYR B 1 137 ? -17.549 29.611 -14.624 1.00 33.09 107 TYR B CA 1
ATOM 5030 C C . TYR B 1 137 ? -18.956 29.753 -14.102 1.00 30.62 107 TYR B C 1
ATOM 5031 O O . TYR B 1 137 ? -19.381 30.844 -13.788 1.00 32.26 107 TYR B O 1
ATOM 5049 N N . GLU B 1 138 ? -19.699 28.652 -14.042 1.00 32.16 108 GLU B N 1
ATOM 5050 C CA . GLU B 1 138 ? -21.015 28.667 -13.420 1.00 31.98 108 GLU B CA 1
ATOM 5051 C C . GLU B 1 138 ? -20.890 28.968 -11.937 1.00 32.77 108 GLU B C 1
ATOM 5052 O O . GLU B 1 138 ? -19.878 28.621 -11.322 1.00 30.85 108 GLU B O 1
ATOM 5064 N N . MET B 1 139 ? -21.928 29.548 -11.349 1.00 31.65 109 MET B N 1
ATOM 5065 C CA . MET B 1 139 ? -21.975 29.688 -9.898 1.00 31.60 109 MET B CA 1
ATOM 5066 C C . MET B 1 139 ? -21.769 28.297 -9.307 1.00 33.78 109 MET B C 1
ATOM 5067 O O . MET B 1 139 ? -22.301 27.311 -9.820 1.00 35.12 109 MET B O 1
ATOM 5081 N N . GLY B 1 140 ? -20.913 28.201 -8.303 1.00 29.55 110 GLY B N 1
ATOM 5082 C CA . GLY B 1 140 ? -20.666 26.945 -7.650 1.00 27.60 110 GLY B CA 1
ATOM 5083 C C . GLY B 1 140 ? -19.572 26.129 -8.243 1.00 33.51 110 GLY B C 1
ATOM 5084 O O . GLY B 1 140 ? -19.115 25.174 -7.619 1.00 31.53 110 GLY B O 1
ATOM 5088 N N . GLN B 1 141 ? -19.119 26.510 -9.433 1.00 29.05 111 GLN B N 1
ATOM 5089 C CA . GLN B 1 141 ? -18.098 25.736 -10.129 1.00 30.89 111 GLN B CA 1
ATOM 5090 C C . GLN B 1 141 ? -16.694 26.233 -9.850 1.00 27.73 111 GLN B C 1
ATOM 5091 O O . GLN B 1 141 ? -16.375 27.396 -10.071 1.00 29.99 111 GLN B O 1
ATOM 5105 N N . MET B 1 142 ? -15.870 25.337 -9.351 1.00 29.17 112 MET B N 1
ATOM 5106 C CA . MET B 1 142 ? -14.474 25.622 -9.118 1.00 31.64 112 MET B CA 1
ATOM 5107 C C . MET B 1 142 ? -13.738 25.520 -10.425 1.00 31.43 112 MET B C 1
ATOM 5108 O O . MET B 1 142 ? -14.050 24.663 -11.261 1.00 29.62 112 MET B O 1
ATOM 5122 N N . ALA B 1 143 ? -12.768 26.405 -10.601 1.00 30.46 113 ALA B N 1
ATOM 5123 C CA . ALA B 1 143 ? -11.877 26.383 -11.761 1.00 32.98 113 ALA B CA 1
ATOM 5124 C C . ALA B 1 143 ? -11.241 24.994 -11.935 1.00 36.58 113 ALA B C 1
ATOM 5125 O O . ALA B 1 143 ? -10.824 24.355 -10.953 1.00 34.92 113 ALA B O 1
ATOM 5132 N N . GLN B 1 144 ? -11.218 24.532 -13.183 1.00 32.37 114 GLN B N 1
ATOM 5133 C CA . GLN B 1 144 ? -10.646 23.237 -13.596 1.00 34.07 114 GLN B CA 1
ATOM 5134 C C . GLN B 1 144 ? -11.482 22.036 -13.139 1.00 29.42 114 GLN B C 1
ATOM 5135 O O . GLN B 1 144 ? -11.026 20.898 -13.220 1.00 36.19 114 GLN B O 1
ATOM 5149 N N . GLN B 1 145 ? -12.685 22.296 -12.652 1.00 28.30 115 GLN B N 1
ATOM 5150 C CA . GLN B 1 145 ? -13.587 21.251 -12.140 1.00 31.01 115 GLN B CA 1
ATOM 5151 C C . GLN B 1 145 ? -14.921 21.273 -12.885 1.00 28.43 115 GLN B C 1
ATOM 5152 O O . GLN B 1 145 ? -15.328 22.319 -13.379 1.00 27.46 115 GLN B O 1
ATOM 5166 N N . PRO B 1 146 ? -15.647 20.148 -12.940 1.00 32.70 116 PRO B N 1
ATOM 5167 C CA . PRO B 1 146 ? -16.997 20.305 -13.514 1.00 33.41 116 PRO B CA 1
ATOM 5168 C C . PRO B 1 146 ? -17.890 21.136 -12.609 1.00 34.20 116 PRO B C 1
ATOM 5169 O O . PRO B 1 146 ? -17.527 21.308 -11.453 1.00 31.61 116 PRO B O 1
ATOM 5180 N N . ALA B 1 147 ? -19.036 21.603 -13.092 1.00 30.17 117 ALA B N 1
ATOM 5181 C CA . ALA B 1 147 ? -19.947 22.406 -12.274 1.00 33.37 117 ALA B CA 1
ATOM 5182 C C . ALA B 1 147 ? -20.648 21.591 -11.162 1.00 31.45 117 ALA B C 1
ATOM 5183 O O . ALA B 1 147 ? -20.977 22.119 -10.082 1.00 29.08 117 ALA B O 1
ATOM 5190 N N . ALA B 1 148 ? -20.908 20.325 -11.455 1.00 32.92 118 ALA B N 1
ATOM 5191 C CA . ALA B 1 148 ? -21.498 19.392 -10.507 1.00 31.16 118 ALA B CA 1
ATOM 5192 C C . ALA B 1 148 ? -20.760 18.044 -10.506 1.00 32.74 118 ALA B C 1
ATOM 5193 O O . ALA B 1 148 ? -20.107 17.687 -11.477 1.00 30.45 118 ALA B O 1
ATOM 5200 N N . PHE B 1 149 ? -20.844 17.322 -9.396 1.00 27.59 119 PHE B N 1
ATOM 5201 C CA . PHE B 1 149 ? -20.266 15.989 -9.263 1.00 29.87 119 PHE B CA 1
ATOM 5202 C C . PHE B 1 149 ? -21.393 14.973 -9.078 1.00 32.52 119 PHE B C 1
ATOM 5203 O O . PHE B 1 149 ? -21.877 14.799 -7.945 1.00 29.32 119 PHE B O 1
ATOM 5220 N N . PRO B 1 150 ? -21.839 14.322 -10.185 1.00 29.41 120 PRO B N 1
ATOM 5221 C CA . PRO B 1 150 ? -22.895 13.302 -10.090 1.00 32.94 120 PRO B CA 1
ATOM 5222 C C . PRO B 1 150 ? -22.461 12.095 -9.280 1.00 31.69 120 PRO B C 1
ATOM 5223 O O . PRO B 1 150 ? -21.320 11.619 -9.442 1.00 33.01 120 PRO B O 1
ATOM 5234 N N . CYS B 1 151 ? -23.364 11.626 -8.423 1.00 29.28 121 CYS B N 1
ATOM 5235 C CA . CYS B 1 151 ? -23.158 10.404 -7.650 1.00 27.34 121 CYS B CA 1
ATOM 5236 C C . CYS B 1 151 ? -23.330 9.211 -8.580 1.00 33.64 121 CYS B C 1
ATOM 5237 O O . CYS B 1 151 ? -23.975 9.300 -9.624 1.00 31.24 121 CYS B O 1
ATOM 5245 N N . ASP B 1 152 ? -22.701 8.114 -8.219 1.00 30.40 122 ASP B N 1
ATOM 5246 C CA . ASP B 1 152 ? -22.709 6.930 -9.037 1.00 32.55 122 ASP B CA 1
ATOM 5247 C C . ASP B 1 152 ? -24.122 6.365 -9.275 1.00 32.51 122 ASP B C 1
ATOM 5248 O O . ASP B 1 152 ? -24.924 6.234 -8.338 1.00 28.97 122 ASP B O 1
ATOM 5257 N N . GLU B 1 153 ? -24.406 6.035 -10.540 1.00 29.40 123 GLU B N 1
ATOM 5258 C CA . GLU B 1 153 ? -25.721 5.575 -10.967 1.00 32.33 123 GLU B CA 1
ATOM 5259 C C . GLU B 1 153 ? -26.150 4.292 -10.235 1.00 29.40 123 GLU B C 1
ATOM 5260 O O . GLU B 1 153 ? -27.320 4.131 -9.906 1.00 34.91 123 GLU B O 1
ATOM 5272 N N . THR B 1 154 ? -25.198 3.405 -9.950 1.00 29.60 124 THR B N 1
ATOM 5273 C CA . THR B 1 154 ? -25.475 2.159 -9.232 1.00 31.93 124 THR B CA 1
ATOM 5274 C C . THR B 1 154 ? -25.794 2.414 -7.734 1.00 34.34 124 THR B C 1
ATOM 5275 O O . THR B 1 154 ? -26.846 2.010 -7.225 1.00 30.22 124 THR B O 1
ATOM 5286 N N . LEU B 1 155 ? -24.890 3.111 -7.044 1.00 33.36 125 LEU B N 1
ATOM 5287 C CA . LEU B 1 155 ? -25.087 3.468 -5.645 1.00 29.51 125 LEU B CA 1
ATOM 5288 C C . LEU B 1 155 ? -26.392 4.202 -5.368 1.00 27.61 125 LEU B C 1
ATOM 5289 O O . LEU B 1 155 ? -27.106 3.845 -4.419 1.00 30.13 125 LEU B O 1
ATOM 5305 N N . ILE B 1 156 ? -26.734 5.200 -6.188 1.00 31.21 126 ILE B N 1
ATOM 5306 C CA . ILE B 1 156 ? -28.030 5.907 -6.054 1.00 30.91 126 ILE B CA 1
ATOM 5307 C C . ILE B 1 156 ? -29.208 4.919 -6.020 1.00 34.23 126 ILE B C 1
ATOM 5308 O O . ILE B 1 156 ? -30.099 5.002 -5.154 1.00 31.68 126 ILE B O 1
ATOM 5324 N N . ALA B 1 157 ? -29.209 3.979 -6.966 1.00 33.22 127 ALA B N 1
ATOM 5325 C CA . ALA B 1 157 ? -30.302 3.016 -7.087 1.00 33.82 127 ALA B CA 1
ATOM 5326 C C . ALA B 1 157 ? -30.320 2.071 -5.899 1.00 35.48 127 ALA B C 1
ATOM 5327 O O . ALA B 1 157 ? -31.387 1.657 -5.424 1.00 35.26 127 ALA B O 1
ATOM 5334 N N . VAL B 1 158 ? -29.143 1.686 -5.432 1.00 32.22 128 VAL B N 1
ATOM 5335 C CA . VAL B 1 158 ? -29.102 0.843 -4.237 1.00 34.29 128 VAL B CA 1
ATOM 5336 C C . VAL B 1 158 ? -29.672 1.596 -3.020 1.00 36.14 128 VAL B C 1
ATOM 5337 O O . VAL B 1 158 ? -30.473 1.048 -2.283 1.00 35.50 128 VAL B O 1
ATOM 5350 N N . ALA B 1 159 ? -29.296 2.860 -2.834 1.00 34.63 129 ALA B N 1
ATOM 5351 C CA . ALA B 1 159 ? -29.886 3.643 -1.752 1.00 36.43 129 ALA B CA 1
ATOM 5352 C C . ALA B 1 159 ? -31.400 3.738 -1.928 1.00 37.85 129 ALA B C 1
ATOM 5353 O O . ALA B 1 159 ? -32.127 3.604 -0.952 1.00 38.49 129 ALA B O 1
ATOM 5360 N N . GLN B 1 160 ? -31.875 3.937 -3.163 1.00 35.63 130 GLN B N 1
ATOM 5361 C CA . GLN B 1 160 ? -33.320 4.060 -3.413 1.00 38.80 130 GLN B CA 1
ATOM 5362 C C . GLN B 1 160 ? -34.063 2.786 -3.054 1.00 43.29 130 GLN B C 1
ATOM 5363 O O . GLN B 1 160 ? -35.196 2.824 -2.581 1.00 45.24 130 GLN B O 1
ATOM 5377 N N . ASP B 1 161 ? -33.407 1.661 -3.283 1.00 40.77 131 ASP B N 1
ATOM 5378 C CA . ASP B 1 161 ? -33.966 0.359 -2.973 1.00 43.48 131 ASP B CA 1
ATOM 5379 C C . ASP B 1 161 ? -34.023 0.035 -1.465 1.00 49.40 131 ASP B C 1
ATOM 5380 O O . ASP B 1 161 ? -34.579 -0.989 -1.074 1.00 50.11 131 ASP B O 1
ATOM 5389 N N . CYS B 1 162 ? -33.470 0.899 -0.619 1.00 46.83 132 CYS B N 1
ATOM 5390 C CA . CYS B 1 162 ? -33.272 0.549 0.785 1.00 46.23 132 CYS B CA 1
ATOM 5391 C C . CYS B 1 162 ? -34.367 0.995 1.736 1.00 48.52 132 CYS B C 1
ATOM 5392 O O . CYS B 1 162 ? -34.373 2.136 2.145 1.00 55.50 132 CYS B O 1
ATOM 5400 N N . LYS B 1 172 ? -36.448 11.595 -0.577 1.00 54.06 142 LYS B N 1
ATOM 5401 C CA . LYS B 1 172 ? -36.147 12.387 -1.780 1.00 46.01 142 LYS B CA 1
ATOM 5402 C C . LYS B 1 172 ? -34.722 12.196 -2.361 1.00 43.04 142 LYS B C 1
ATOM 5403 O O . LYS B 1 172 ? -33.750 11.900 -1.653 1.00 40.51 142 LYS B O 1
ATOM 5422 N N . VAL B 1 173 ? -34.629 12.373 -3.669 1.00 36.05 143 VAL B N 1
ATOM 5423 C CA . VAL B 1 173 ? -33.396 12.203 -4.417 1.00 37.12 143 VAL B CA 1
ATOM 5424 C C . VAL B 1 173 ? -33.118 13.499 -5.141 1.00 40.18 143 VAL B C 1
ATOM 5425 O O . VAL B 1 173 ? -33.981 13.981 -5.856 1.00 39.71 143 VAL B O 1
ATOM 5438 N N . GLY B 1 174 ? -31.930 14.070 -4.993 1.00 36.01 144 GLY B N 1
ATOM 5439 C CA . GLY B 1 174 ? -31.651 15.298 -5.708 1.00 34.56 144 GLY B CA 1
ATOM 5440 C C . GLY B 1 174 ? -30.365 16.011 -5.337 1.00 32.07 144 GLY B C 1
ATOM 5441 O O . GLY B 1 174 ? -29.421 15.408 -4.845 1.00 29.50 144 GLY B O 1
ATOM 5445 N N . LEU B 1 175 ? -30.335 17.309 -5.592 1.00 32.30 145 LEU B N 1
ATOM 5446 C CA . LEU B 1 175 ? -29.145 18.112 -5.346 1.00 34.87 145 LEU B CA 1
ATOM 5447 C C . LEU B 1 175 ? -28.964 18.483 -3.872 1.00 31.94 145 LEU B C 1
ATOM 5448 O O . LEU B 1 175 ? -29.864 19.049 -3.250 1.00 29.33 145 LEU B O 1
ATOM 5464 N N . ILE B 1 176 ? -27.785 18.152 -3.348 1.00 32.68 146 ILE B N 1
ATOM 5465 C CA . ILE B 1 176 ? -27.314 18.667 -2.069 1.00 32.12 146 ILE B CA 1
ATOM 5466 C C . ILE B 1 176 ? -26.141 19.596 -2.364 1.00 32.96 146 ILE B C 1
ATOM 5467 O O . ILE B 1 176 ? -25.347 19.318 -3.274 1.00 31.48 146 ILE B O 1
ATOM 5483 N N . CYS B 1 177 ? -26.069 20.732 -1.652 1.00 32.73 147 CYS B N 1
ATOM 5484 C CA . CYS B 1 177 ? -24.929 21.646 -1.823 1.00 28.68 147 CYS B CA 1
ATOM 5485 C C . CYS B 1 177 ? -24.063 21.712 -0.544 1.00 31.76 147 CYS B C 1
ATOM 5486 O O . CYS B 1 177 ? -24.544 21.572 0.595 1.00 31.92 147 CYS B O 1
ATOM 5494 N N . THR B 1 178 ? -22.777 21.910 -0.775 1.00 26.24 148 THR B N 1
ATOM 5495 C CA . THR B 1 178 ? -21.752 21.993 0.248 1.00 28.69 148 THR B CA 1
ATOM 5496 C C . THR B 1 178 ? -21.164 23.392 0.327 1.00 29.83 148 THR B C 1
ATOM 5497 O O . THR B 1 178 ? -20.927 24.029 -0.710 1.00 28.05 148 THR B O 1
ATOM 5508 N N . GLY B 1 179 ? -20.911 23.854 1.549 1.00 31.16 149 GLY B N 1
ATOM 5509 C CA . GLY B 1 179 ? -20.146 25.054 1.805 1.00 30.90 149 GLY B CA 1
ATOM 5510 C C . GLY B 1 179 ? -19.542 25.020 3.211 1.00 34.13 149 GLY B C 1
ATOM 5511 O O . GLY B 1 179 ? -20.010 24.283 4.098 1.00 36.80 149 GLY B O 1
ATOM 5515 N N . ASP B 1 180 ? -18.515 25.831 3.416 1.00 30.89 150 ASP B N 1
ATOM 5516 C CA . ASP B 1 180 ? -17.835 25.952 4.713 1.00 33.54 150 ASP B CA 1
ATOM 5517 C C . ASP B 1 180 ? -18.528 26.977 5.638 1.00 33.43 150 ASP B C 1
ATOM 5518 O O . ASP B 1 180 ? -17.889 27.722 6.367 1.00 32.14 150 ASP B O 1
ATOM 5527 N N . GLN B 1 181 ? -19.856 26.985 5.612 1.00 32.75 151 GLN B N 1
ATOM 5528 C CA . GLN B 1 181 ? -20.627 27.856 6.463 1.00 31.86 151 GLN B CA 1
ATOM 5529 C C . GLN B 1 181 ? -21.756 27.045 7.087 1.00 35.20 151 GLN B C 1
ATOM 5530 O O . GLN B 1 181 ? -22.372 26.237 6.413 1.00 35.13 151 GLN B O 1
ATOM 5544 N N . PHE B 1 182 ? -22.039 27.255 8.369 1.00 32.91 152 PHE B N 1
ATOM 5545 C CA . PHE B 1 182 ? -23.272 26.697 8.931 1.00 34.30 152 PHE B CA 1
ATOM 5546 C C . PHE B 1 182 ? -24.414 27.650 8.583 1.00 38.24 152 PHE B C 1
ATOM 5547 O O . PHE B 1 182 ? -24.459 28.809 8.998 1.00 36.12 152 PHE B O 1
ATOM 5564 N N . MET B 1 183 ? -25.328 27.152 7.770 1.00 32.76 153 MET B N 1
ATOM 5565 C CA . MET B 1 183 ? -26.270 28.028 7.127 1.00 37.63 153 MET B CA 1
ATOM 5566 C C . MET B 1 183 ? -27.504 28.226 7.992 1.00 39.46 153 MET B C 1
ATOM 5567 O O . MET B 1 183 ? -28.271 27.291 8.208 1.00 38.02 153 MET B O 1
ATOM 5581 N N . CYS B 1 184 ? -27.694 29.438 8.498 1.00 35.88 154 CYS B N 1
ATOM 5582 C CA . CYS B 1 184 ? -28.876 29.699 9.303 1.00 40.18 154 CYS B CA 1
ATOM 5583 C C . CYS B 1 184 ? -29.379 31.142 9.336 1.00 41.97 154 CYS B C 1
ATOM 5584 O O . CYS B 1 184 ? -30.469 31.368 9.826 1.00 44.54 154 CYS B O 1
ATOM 5592 N N . LYS B 1 185 ? -28.639 32.106 8.796 1.00 42.83 155 LYS B N 1
ATOM 5593 C CA . LYS B 1 185 ? -29.157 33.476 8.705 1.00 44.66 155 LYS B CA 1
ATOM 5594 C C . LYS B 1 185 ? -30.054 33.643 7.475 1.00 41.92 155 LYS B C 1
ATOM 5595 O O . LYS B 1 185 ? -29.769 33.076 6.426 1.00 40.89 155 LYS B O 1
ATOM 5614 N N . PRO B 1 186 ? -31.150 34.417 7.601 1.00 43.54 156 PRO B N 1
ATOM 5615 C CA . PRO B 1 186 ? -32.074 34.670 6.489 1.00 42.69 156 PRO B CA 1
ATOM 5616 C C . PRO B 1 186 ? -31.417 35.082 5.152 1.00 40.18 156 PRO B C 1
ATOM 5617 O O . PRO B 1 186 ? -31.762 34.513 4.112 1.00 39.16 156 PRO B O 1
ATOM 5628 N N . ASP B 1 187 ? -30.505 36.049 5.168 1.00 36.53 157 ASP B N 1
ATOM 5629 C CA . ASP B 1 187 ? -29.876 36.516 3.916 1.00 41.04 157 ASP B CA 1
ATOM 5630 C C . ASP B 1 187 ? -29.086 35.398 3.210 1.00 42.76 157 ASP B C 1
ATOM 5631 O O . ASP B 1 187 ? -29.137 35.242 1.973 1.00 42.57 157 ASP B O 1
ATOM 5640 N N . ALA B 1 188 ? -28.367 34.607 4.003 1.00 40.61 158 ALA B N 1
ATOM 5641 C CA . ALA B 1 188 ? -27.554 33.516 3.468 1.00 41.89 158 ALA B CA 1
ATOM 5642 C C . ALA B 1 188 ? -28.444 32.446 2.815 1.00 42.21 158 ALA B C 1
ATOM 5643 O O . ALA B 1 188 ? -28.179 31.946 1.697 1.00 38.60 158 ALA B O 1
ATOM 5650 N N . ILE B 1 189 ? -29.518 32.112 3.515 1.00 40.34 159 ILE B N 1
ATOM 5651 C CA . ILE B 1 189 ? -30.417 31.061 3.059 1.00 39.93 159 ILE B CA 1
ATOM 5652 C C . ILE B 1 189 ? -31.105 31.544 1.777 1.00 39.06 159 ILE B C 1
ATOM 5653 O O . ILE B 1 189 ? -31.211 30.789 0.780 1.00 39.37 159 ILE B O 1
ATOM 5669 N N . ALA B 1 190 ? -31.541 32.802 1.777 1.00 36.46 160 ALA B N 1
ATOM 5670 C CA . ALA B 1 190 ? -32.193 33.356 0.585 1.00 41.51 160 ALA B CA 1
ATOM 5671 C C . ALA B 1 190 ? -31.238 33.341 -0.627 1.00 39.47 160 ALA B C 1
ATOM 5672 O O . ALA B 1 190 ? -31.608 32.893 -1.725 1.00 38.38 160 ALA B O 1
ATOM 5679 N N . LYS B 1 191 ? -30.008 33.814 -0.443 1.00 37.17 161 LYS B N 1
ATOM 5680 C CA . LYS B 1 191 ? -29.050 33.758 -1.549 1.00 39.86 161 LYS B CA 1
ATOM 5681 C C . LYS B 1 191 ? -28.803 32.335 -2.082 1.00 38.56 161 LYS B C 1
ATOM 5682 O O . LYS B 1 191 ? -28.777 32.117 -3.290 1.00 35.64 161 LYS B O 1
ATOM 5701 N N . ALA B 1 192 ? -28.583 31.381 -1.187 1.00 39.01 162 ALA B N 1
ATOM 5702 C CA . ALA B 1 192 ? -28.363 30.007 -1.619 1.00 38.65 162 ALA B CA 1
ATOM 5703 C C . ALA B 1 192 ? -29.564 29.494 -2.394 1.00 39.35 162 ALA B C 1
ATOM 5704 O O . ALA B 1 192 ? -29.418 28.832 -3.430 1.00 35.53 162 ALA B O 1
ATOM 5711 N N . ARG B 1 193 ? -30.749 29.791 -1.889 1.00 37.58 163 ARG B N 1
ATOM 5712 C CA . ARG B 1 193 ? -31.958 29.425 -2.584 1.00 37.69 163 ARG B CA 1
ATOM 5713 C C . ARG B 1 193 ? -32.013 30.070 -3.962 1.00 38.57 163 ARG B C 1
ATOM 5714 O O . ARG B 1 193 ? -32.483 29.442 -4.903 1.00 34.53 163 ARG B O 1
ATOM 5735 N N . ALA B 1 194 ? -31.586 31.331 -4.063 1.00 36.07 164 ALA B N 1
ATOM 5736 C CA . ALA B 1 194 ? -31.577 32.041 -5.356 1.00 39.19 164 ALA B CA 1
ATOM 5737 C C . ALA B 1 194 ? -30.575 31.419 -6.346 1.00 42.82 164 ALA B C 1
ATOM 5738 O O . ALA B 1 194 ? -30.915 31.143 -7.497 1.00 35.16 164 ALA B O 1
ATOM 5745 N N . ASP B 1 195 ? -29.346 31.164 -5.892 1.00 37.18 165 ASP B N 1
ATOM 5746 C CA . ASP B 1 195 ? -28.357 30.517 -6.755 1.00 40.01 165 ASP B CA 1
ATOM 5747 C C . ASP B 1 195 ? -28.737 29.076 -7.150 1.00 35.94 165 ASP B C 1
ATOM 5748 O O . ASP B 1 195 ? -28.376 28.614 -8.229 1.00 35.85 165 ASP B O 1
ATOM 5757 N N . PHE B 1 196 ? -29.435 28.354 -6.270 1.00 37.73 166 PHE B N 1
ATOM 5758 C CA . PHE B 1 196 ? -29.729 26.920 -6.492 1.00 33.76 166 PHE B CA 1
ATOM 5759 C C . PHE B 1 196 ? -31.150 26.573 -6.076 1.00 40.15 166 PHE B C 1
ATOM 5760 O O . PHE B 1 196 ? -31.350 25.945 -5.021 1.00 34.13 166 PHE B O 1
ATOM 5777 N N . PRO B 1 197 ? -32.141 26.972 -6.905 1.00 39.61 167 PRO B N 1
ATOM 5778 C CA . PRO B 1 197 ? -33.567 26.705 -6.649 1.00 45.01 167 PRO B CA 1
ATOM 5779 C C . PRO B 1 197 ? -33.894 25.206 -6.474 1.00 41.26 167 PRO B C 1
ATOM 5780 O O . PRO B 1 197 ? -34.873 24.855 -5.836 1.00 42.73 167 PRO B O 1
ATOM 5791 N N . GLN B 1 198 ? -33.057 24.346 -7.028 1.00 36.86 168 GLN B N 1
ATOM 5792 C CA . GLN B 1 198 ? -33.241 22.908 -6.967 1.00 38.10 168 GLN B CA 1
ATOM 5793 C C . GLN B 1 198 ? -32.596 22.224 -5.745 1.00 37.28 168 GLN B C 1
ATOM 5794 O O . GLN B 1 198 ? -32.774 21.031 -5.560 1.00 36.00 168 GLN B O 1
ATOM 5808 N N . MET B 1 199 ? -31.813 22.959 -4.960 1.00 31.12 169 MET B N 1
ATOM 5809 C CA . MET B 1 199 ? -31.069 22.406 -3.785 1.00 34.90 169 MET B CA 1
ATOM 5810 C C . MET B 1 199 ? -32.043 21.894 -2.713 1.00 32.39 169 MET B C 1
ATOM 5811 O O . MET B 1 199 ? -32.916 22.618 -2.281 1.00 35.86 169 MET B O 1
ATOM 5825 N N . LEU B 1 200 ? -31.914 20.636 -2.319 1.00 33.40 170 LEU B N 1
ATOM 5826 C CA . LEU B 1 200 ? -32.800 20.050 -1.317 1.00 31.83 170 LEU B CA 1
ATOM 5827 C C . LEU B 1 200 ? -32.292 20.254 0.118 1.00 35.98 170 LEU B C 1
ATOM 5828 O O . LEU B 1 200 ? -33.079 20.350 1.055 1.00 33.64 170 LEU B O 1
ATOM 5844 N N . ALA B 1 201 ? -30.978 20.308 0.268 1.00 32.51 171 ALA B N 1
ATOM 5845 C CA . ALA B 1 201 ? -30.320 20.417 1.561 1.00 30.88 171 ALA B CA 1
ATOM 5846 C C . ALA B 1 201 ? -28.889 20.951 1.430 1.00 32.62 171 ALA B C 1
ATOM 5847 O O . ALA B 1 201 ? -28.311 20.978 0.331 1.00 27.92 171 ALA B O 1
ATOM 5854 N N . VAL B 1 202 ? -28.311 21.307 2.582 1.00 29.44 172 VAL B N 1
ATOM 5855 C CA . VAL B 1 202 ? -26.986 21.870 2.638 1.00 30.30 172 VAL B CA 1
ATOM 5856 C C . VAL B 1 202 ? -26.149 21.155 3.694 1.00 29.32 172 VAL B C 1
ATOM 5857 O O . VAL B 1 202 ? -26.656 20.692 4.713 1.00 29.51 172 VAL B O 1
ATOM 5870 N N . GLU B 1 203 ? -24.869 20.997 3.429 1.00 27.81 173 GLU B N 1
ATOM 5871 C CA . GLU B 1 203 ? -24.013 20.491 4.473 1.00 31.48 173 GLU B CA 1
ATOM 5872 C C . GLU B 1 203 ? -22.596 20.959 4.179 1.00 31.50 173 GLU B C 1
ATOM 5873 O O . GLU B 1 203 ? -22.418 21.929 3.433 1.00 30.64 173 GLU B O 1
ATOM 5885 N N . MET B 1 204 ? -21.602 20.337 4.809 1.00 29.91 174 MET B N 1
ATOM 5886 C CA . MET B 1 204 ? -20.289 20.936 4.831 1.00 28.20 174 MET B CA 1
ATOM 5887 C C . MET B 1 204 ? -19.178 20.039 4.283 1.00 31.18 174 MET B C 1
ATOM 5888 O O . MET B 1 204 ? -18.029 20.452 4.310 1.00 34.10 174 MET B O 1
ATOM 5902 N N . GLU B 1 205 ? -19.477 18.851 3.740 1.00 30.43 175 GLU B N 1
ATOM 5903 C CA . GLU B 1 205 ? -18.379 18.026 3.182 1.00 26.26 175 GLU B CA 1
ATOM 5904 C C . GLU B 1 205 ? -18.652 17.338 1.831 1.00 29.85 175 GLU B C 1
ATOM 5905 O O . GLU B 1 205 ? -17.715 17.087 1.094 1.00 33.42 175 GLU B O 1
ATOM 5917 N N . GLY B 1 206 ? -19.912 17.031 1.523 1.00 31.57 176 GLY B N 1
ATOM 5918 C CA . GLY B 1 206 ? -20.275 16.170 0.413 1.00 32.49 176 GLY B CA 1
ATOM 5919 C C . GLY B 1 206 ? -19.631 16.456 -0.944 1.00 29.51 176 GLY B C 1
ATOM 5920 O O . GLY B 1 206 ? -19.113 15.538 -1.580 1.00 30.38 176 GLY B O 1
ATOM 5924 N N . ALA B 1 207 ? -19.679 17.704 -1.401 1.00 29.52 177 ALA B N 1
ATOM 5925 C CA . ALA B 1 207 ? -19.085 18.046 -2.705 1.00 29.49 177 ALA B CA 1
ATOM 5926 C C . ALA B 1 207 ? -17.548 18.055 -2.649 1.00 30.22 177 ALA B C 1
ATOM 5927 O O . ALA B 1 207 ? -16.878 17.913 -3.667 1.00 28.35 177 ALA B O 1
ATOM 5934 N N . ALA B 1 208 ? -16.965 18.201 -1.467 1.00 27.75 178 ALA B N 1
ATOM 5935 C CA . ALA B 1 208 ? -15.511 18.068 -1.368 1.00 27.79 178 ALA B CA 1
ATOM 5936 C C . ALA B 1 208 ? -15.121 16.606 -1.619 1.00 28.87 178 ALA B C 1
ATOM 5937 O O . ALA B 1 208 ? -14.178 16.310 -2.367 1.00 28.67 178 ALA B O 1
ATOM 5944 N N . ILE B 1 209 ? -15.859 15.715 -0.980 1.00 27.77 179 ILE B N 1
ATOM 5945 C CA . ILE B 1 209 ? -15.669 14.289 -1.117 1.00 27.39 179 ILE B CA 1
ATOM 5946 C C . ILE B 1 209 ? -15.861 13.922 -2.590 1.00 32.37 179 ILE B C 1
ATOM 5947 O O . ILE B 1 209 ? -15.048 13.182 -3.148 1.00 28.60 179 ILE B O 1
ATOM 5963 N N . GLY B 1 210 ? -16.919 14.473 -3.197 1.00 27.70 180 GLY B N 1
ATOM 5964 C CA . GLY B 1 210 ? -17.196 14.290 -4.613 1.00 31.38 180 GLY B CA 1
ATOM 5965 C C . GLY B 1 210 ? -16.074 14.784 -5.531 1.00 31.04 180 GLY B C 1
ATOM 5966 O O . GLY B 1 210 ? -15.690 14.093 -6.476 1.00 28.01 180 GLY B O 1
ATOM 5970 N N . GLN B 1 211 ? -15.524 15.958 -5.244 1.00 26.56 181 GLN B N 1
ATOM 5971 C CA . GLN B 1 211 ? -14.437 16.474 -6.056 1.00 26.90 181 GLN B CA 1
ATOM 5972 C C . GLN B 1 211 ? -13.216 15.576 -5.928 1.00 30.70 181 GLN B C 1
ATOM 5973 O O . GLN B 1 211 ? -12.615 15.218 -6.932 1.00 27.97 181 GLN B O 1
ATOM 5987 N N . VAL B 1 212 ? -12.875 15.166 -4.716 1.00 28.13 182 VAL B N 1
ATOM 5988 C CA . VAL B 1 212 ? -11.720 14.284 -4.549 1.00 27.61 182 VAL B CA 1
ATOM 5989 C C . VAL B 1 212 ? -11.924 12.960 -5.274 1.00 31.58 182 VAL B C 1
ATOM 5990 O O . VAL B 1 212 ? -11.004 12.490 -5.977 1.00 33.50 182 VAL B O 1
ATOM 6003 N N . CYS B 1 213 ? -13.123 12.384 -5.152 1.00 30.28 183 CYS B N 1
ATOM 6004 C CA . CYS B 1 213 ? -13.442 11.162 -5.885 1.00 31.10 183 CYS B CA 1
ATOM 6005 C C . CYS B 1 213 ? -13.386 11.368 -7.389 1.00 32.66 183 CYS B C 1
ATOM 6006 O O . CYS B 1 213 ? -12.956 10.457 -8.115 1.00 27.95 183 CYS B O 1
ATOM 6014 N N . HIS B 1 214 ? -13.787 12.553 -7.853 1.00 28.11 184 HIS B N 1
ATOM 6015 C CA . HIS B 1 214 ? -13.657 12.888 -9.260 1.00 31.78 184 HIS B CA 1
ATOM 6016 C C . HIS B 1 214 ? -12.175 12.925 -9.682 1.00 32.94 184 HIS B C 1
ATOM 6017 O O . HIS B 1 214 ? -11.800 12.398 -10.713 1.00 33.17 184 HIS B O 1
ATOM 6031 N N . MET B 1 215 ? -11.339 13.539 -8.855 1.00 30.09 185 MET B N 1
ATOM 6032 C CA . MET B 1 215 ? -9.924 13.643 -9.121 1.00 34.15 185 MET B CA 1
ATOM 6033 C C . MET B 1 215 ? -9.288 12.239 -9.131 1.00 35.49 185 MET B C 1
ATOM 6034 O O . MET B 1 215 ? -8.435 11.972 -9.957 1.00 35.59 185 MET B O 1
ATOM 6048 N N . PHE B 1 216 ? -9.720 11.339 -8.250 1.00 30.30 186 PHE B N 1
ATOM 6049 C CA . PHE B 1 216 ? -9.201 9.974 -8.263 1.00 33.18 186 PHE B CA 1
ATOM 6050 C C . PHE B 1 216 ? -9.979 9.027 -9.202 1.00 35.03 186 PHE B C 1
ATOM 6051 O O . PHE B 1 216 ? -9.574 7.885 -9.387 1.00 36.28 186 PHE B O 1
ATOM 6068 N N . LYS B 1 217 ? -11.095 9.485 -9.758 1.00 31.23 187 LYS B N 1
ATOM 6069 C CA . LYS B 1 217 ? -11.966 8.647 -10.591 1.00 35.22 187 LYS B CA 1
ATOM 6070 C C . LYS B 1 217 ? -12.495 7.418 -9.880 1.00 36.65 187 LYS B C 1
ATOM 6071 O O . LYS B 1 217 ? -12.328 6.298 -10.365 1.00 36.80 187 LYS B O 1
ATOM 6090 N N . VAL B 1 218 ? -13.198 7.649 -8.777 1.00 31.81 188 VAL B N 1
ATOM 6091 C CA . VAL B 1 218 ? -13.754 6.594 -7.945 1.00 30.91 188 VAL B CA 1
ATOM 6092 C C . VAL B 1 218 ? -15.239 6.885 -7.730 1.00 31.85 188 VAL B C 1
ATOM 6093 O O . VAL B 1 218 ? -15.582 8.001 -7.439 1.00 31.41 188 VAL B O 1
ATOM 6106 N N . PRO B 1 219 ? -16.117 5.874 -7.845 1.00 32.91 189 PRO B N 1
ATOM 6107 C CA . PRO B 1 219 ? -17.552 6.114 -7.636 1.00 27.90 189 PRO B CA 1
ATOM 6108 C C . PRO B 1 219 ? -17.863 6.621 -6.233 1.00 28.41 189 PRO B C 1
ATOM 6109 O O . PRO B 1 219 ? -17.235 6.134 -5.291 1.00 28.27 189 PRO B O 1
ATOM 6120 N N . TYR B 1 220 ? -18.790 7.560 -6.091 1.00 28.43 190 TYR B N 1
ATOM 6121 C CA . TYR B 1 220 ? -19.190 8.000 -4.760 1.00 29.69 190 TYR B CA 1
ATOM 6122 C C . TYR B 1 220 ? -20.696 8.259 -4.666 1.00 31.63 190 TYR B C 1
ATOM 6123 O O . TYR B 1 220 ? -21.407 8.311 -5.680 1.00 32.02 190 TYR B O 1
ATOM 6141 N N . LEU B 1 221 ? -21.168 8.369 -3.431 1.00 27.55 191 LEU B N 1
ATOM 6142 C CA . LEU B 1 221 ? -22.551 8.686 -3.135 1.00 26.49 191 LEU B CA 1
ATOM 6143 C C . LEU B 1 221 ? -22.586 9.498 -1.852 1.00 30.13 191 LEU B C 1
ATOM 6144 O O . LEU B 1 221 ? -21.817 9.216 -0.971 1.00 25.31 191 LEU B O 1
ATOM 6160 N N . VAL B 1 222 ? -23.490 10.482 -1.756 1.00 33.06 192 VAL B N 1
ATOM 6161 C CA . VAL B 1 222 ? -23.793 11.147 -0.488 1.00 32.19 192 VAL B CA 1
ATOM 6162 C C . VAL B 1 222 ? -25.236 10.849 -0.063 1.00 32.22 192 VAL B C 1
ATOM 6163 O O . VAL B 1 222 ? -26.168 11.024 -0.860 1.00 26.67 192 VAL B O 1
ATOM 6176 N N . VAL B 1 223 ? -25.381 10.373 1.179 1.00 29.31 193 VAL B N 1
ATOM 6177 C CA . VAL B 1 223 ? -26.665 10.204 1.875 1.00 31.73 193 VAL B CA 1
ATOM 6178 C C . VAL B 1 223 ? -26.647 11.041 3.152 1.00 32.69 193 VAL B C 1
ATOM 6179 O O . VAL B 1 223 ? -25.692 10.954 3.923 1.00 34.03 193 VAL B O 1
ATOM 6192 N N . ARG B 1 224 ? -27.677 11.847 3.374 1.00 26.06 194 ARG B N 1
ATOM 6193 C CA . ARG B 1 224 ? -27.738 12.702 4.572 1.00 29.09 194 ARG B CA 1
ATOM 6194 C C . ARG B 1 224 ? -29.128 12.680 5.204 1.00 33.09 194 ARG B C 1
ATOM 6195 O O . ARG B 1 224 ? -30.130 12.511 4.510 1.00 31.66 194 ARG B O 1
ATOM 6216 N N . ALA B 1 225 ? -29.200 12.913 6.508 1.00 31.00 195 ALA B N 1
ATOM 6217 C CA . ALA B 1 225 ? -30.491 13.032 7.186 1.00 33.44 195 ALA B CA 1
ATOM 6218 C C . ALA B 1 225 ? -30.570 14.399 7.823 1.00 31.52 195 ALA B C 1
ATOM 6219 O O . ALA B 1 225 ? -29.561 14.951 8.269 1.00 31.51 195 ALA B O 1
ATOM 6226 N N . MET B 1 226 ? -31.763 14.955 7.859 1.00 32.44 196 MET B N 1
ATOM 6227 C CA . MET B 1 226 ? -31.915 16.336 8.301 1.00 32.87 196 MET B CA 1
ATOM 6228 C C . MET B 1 226 ? -31.833 16.453 9.834 1.00 32.61 196 MET B C 1
ATOM 6229 O O . MET B 1 226 ? -32.597 15.827 10.581 1.00 30.59 196 MET B O 1
ATOM 6243 N N . SER B 1 227 ? -30.867 17.242 10.291 1.00 33.13 197 SER B N 1
ATOM 6244 C CA . SER B 1 227 ? -30.724 17.575 11.711 1.00 34.51 197 SER B CA 1
ATOM 6245 C C . SER B 1 227 ? -31.356 18.905 12.053 1.00 35.49 197 SER B C 1
ATOM 6246 O O . SER B 1 227 ? -31.446 19.280 13.229 1.00 32.18 197 SER B O 1
ATOM 6254 N N . ASP B 1 228 ? -31.740 19.641 11.018 1.00 31.98 198 ASP B N 1
ATOM 6255 C CA . ASP B 1 228 ? -32.319 20.964 11.193 1.00 32.32 198 ASP B CA 1
ATOM 6256 C C . ASP B 1 228 ? -32.898 21.377 9.863 1.00 29.95 198 ASP B C 1
ATOM 6257 O O . ASP B 1 228 ? -32.536 20.808 8.814 1.00 31.85 198 ASP B O 1
ATOM 6266 N N . ILE B 1 229 ? -33.809 22.336 9.913 1.00 30.32 199 ILE B N 1
ATOM 6267 C CA . ILE B 1 229 ? -34.522 22.846 8.740 1.00 31.33 199 ILE B CA 1
ATOM 6268 C C . ILE B 1 229 ? -34.290 24.331 8.619 1.00 33.44 199 ILE B C 1
ATOM 6269 O O . ILE B 1 229 ? -34.357 25.039 9.607 1.00 34.24 199 ILE B O 1
ATOM 6285 N N . ALA B 1 230 ? -34.060 24.805 7.397 1.00 35.54 200 ALA B N 1
ATOM 6286 C CA . ALA B 1 230 ? -33.786 26.209 7.143 1.00 38.44 200 ALA B CA 1
ATOM 6287 C C . ALA B 1 230 ? -34.768 27.146 7.835 1.00 38.38 200 ALA B C 1
ATOM 6288 O O . ALA B 1 230 ? -35.963 27.068 7.589 1.00 35.89 200 ALA B O 1
ATOM 6295 N N . GLY B 1 231 ? -34.239 28.045 8.664 1.00 37.63 201 GLY B N 1
ATOM 6296 C CA . GLY B 1 231 ? -35.028 29.068 9.327 1.00 39.40 201 GLY B CA 1
ATOM 6297 C C . GLY B 1 231 ? -35.651 28.678 10.657 1.00 40.55 201 GLY B C 1
ATOM 6298 O O . GLY B 1 231 ? -36.234 29.518 11.322 1.00 41.35 201 GLY B O 1
ATOM 6302 N N . LYS B 1 232 ? -35.534 27.414 11.055 1.00 41.32 202 LYS B N 1
ATOM 6303 C CA . LYS B 1 232 ? -36.241 26.917 12.251 1.00 38.77 202 LYS B CA 1
ATOM 6304 C C . LYS B 1 232 ? -35.301 26.562 13.406 1.00 40.11 202 LYS B C 1
ATOM 6305 O O . LYS B 1 232 ? -34.981 25.378 13.604 1.00 36.11 202 LYS B O 1
ATOM 6324 N N . GLU B 1 233 ? -34.869 27.566 14.162 1.00 36.69 203 GLU B N 1
ATOM 6325 C CA . GLU B 1 233 ? -34.075 27.348 15.388 1.00 41.24 203 GLU B CA 1
ATOM 6326 C C . GLU B 1 233 ? -32.960 26.340 15.154 1.00 35.03 203 GLU B C 1
ATOM 6327 O O . GLU B 1 233 ? -32.840 25.309 15.844 1.00 32.41 203 GLU B O 1
ATOM 6339 N N . GLN B 1 234 ? -32.127 26.646 14.181 1.00 33.63 204 GLN B N 1
ATOM 6340 C CA . GLN B 1 234 ? -31.259 25.625 13.638 1.00 35.11 204 GLN B CA 1
ATOM 6341 C C . GLN B 1 234 ? -30.123 25.232 14.565 1.00 29.52 204 GLN B C 1
ATOM 6342 O O . GLN B 1 234 ? -29.755 24.059 14.607 1.00 31.30 204 GLN B O 1
ATOM 6356 N N . VAL B 1 235 ? -29.578 26.173 15.321 1.00 33.09 205 VAL B N 1
ATOM 6357 C CA . VAL B 1 235 ? -28.498 25.828 16.246 1.00 36.37 205 VAL B CA 1
ATOM 6358 C C . VAL B 1 235 ? -29.000 24.819 17.286 1.00 35.57 205 VAL B C 1
ATOM 6359 O O . VAL B 1 235 ? -28.403 23.731 17.460 1.00 37.04 205 VAL B O 1
ATOM 6372 N N . GLU B 1 236 ? -30.096 25.169 17.966 1.00 35.23 206 GLU B N 1
ATOM 6373 C CA . GLU B 1 236 ? -30.733 24.271 18.940 1.00 36.17 206 GLU B CA 1
ATOM 6374 C C . GLU B 1 236 ? -31.131 22.944 18.299 1.00 32.10 206 GLU B C 1
ATOM 6375 O O . GLU B 1 236 ? -30.952 21.875 18.887 1.00 31.13 206 GLU B O 1
ATOM 6387 N N . SER B 1 237 ? -31.703 23.023 17.097 1.00 29.04 207 SER B N 1
ATOM 6388 C CA . SER B 1 237 ? -32.182 21.814 16.400 1.00 31.90 207 SER B CA 1
ATOM 6389 C C . SER B 1 237 ? -31.021 20.840 16.155 1.00 32.43 207 SER B C 1
ATOM 6390 O O . SER B 1 237 ? -31.102 19.652 16.473 1.00 29.78 207 SER B O 1
ATOM 6398 N N . PHE B 1 238 ? -29.946 21.367 15.575 1.00 33.53 208 PHE B N 1
ATOM 6399 C CA . PHE B 1 238 ? -28.737 20.603 15.292 1.00 32.41 208 PHE B CA 1
ATOM 6400 C C . PHE B 1 238 ? -28.190 19.949 16.575 1.00 32.79 208 PHE B C 1
ATOM 6401 O O . PHE B 1 238 ? -27.926 18.740 16.594 1.00 29.70 208 PHE B O 1
ATOM 6418 N N . ASP B 1 239 ? -28.041 20.755 17.640 1.00 33.15 209 ASP B N 1
ATOM 6419 C CA . ASP B 1 239 ? -27.577 20.229 18.931 1.00 32.19 209 ASP B CA 1
ATOM 6420 C C . ASP B 1 239 ? -28.456 19.086 19.436 1.00 32.80 209 ASP B C 1
ATOM 6421 O O . ASP B 1 239 ? -27.968 18.082 19.982 1.00 32.32 209 ASP B O 1
ATOM 6430 N N . ALA B 1 240 ? -29.759 19.231 19.263 1.00 32.03 210 ALA B N 1
ATOM 6431 C CA . ALA B 1 240 ? -30.685 18.213 19.769 1.00 38.44 210 ALA B CA 1
ATOM 6432 C C . ALA B 1 240 ? -30.777 16.980 18.882 1.00 37.34 210 ALA B C 1
ATOM 6433 O O . ALA B 1 240 ? -30.931 15.869 19.408 1.00 32.54 210 ALA B O 1
ATOM 6440 N N . PHE B 1 241 ? -30.684 17.156 17.556 1.00 34.38 211 PHE B N 1
ATOM 6441 C CA . PHE B 1 241 ? -31.005 16.052 16.630 1.00 33.48 211 PHE B CA 1
ATOM 6442 C C . PHE B 1 241 ? -29.847 15.551 15.730 1.00 37.32 211 PHE B C 1
ATOM 6443 O O . PHE B 1 241 ? -30.050 14.669 14.885 1.00 36.39 211 PHE B O 1
ATOM 6460 N N . ILE B 1 242 ? -28.638 16.067 15.925 1.00 33.80 212 ILE B N 1
ATOM 6461 C CA . ILE B 1 242 ? -27.481 15.489 15.233 1.00 38.49 212 ILE B CA 1
ATOM 6462 C C . ILE B 1 242 ? -27.378 13.956 15.405 1.00 36.64 212 ILE B C 1
ATOM 6463 O O . ILE B 1 242 ? -27.012 13.229 14.466 1.00 34.04 212 ILE B O 1
ATOM 6479 N N . GLU B 1 243 ? -27.765 13.433 16.559 1.00 34.41 213 GLU B N 1
ATOM 6480 C CA . GLU B 1 243 ? -27.605 12.009 16.800 1.00 40.65 213 GLU B CA 1
ATOM 6481 C C . GLU B 1 243 ? -28.639 11.209 16.050 1.00 38.28 213 GLU B C 1
ATOM 6482 O O . GLU B 1 243 ? -28.332 10.134 15.490 1.00 40.72 213 GLU B O 1
ATOM 6494 N N . VAL B 1 244 ? -29.865 11.723 15.993 1.00 35.42 214 VAL B N 1
ATOM 6495 C CA . VAL B 1 244 ? -30.894 10.987 15.277 1.00 40.71 214 VAL B CA 1
ATOM 6496 C C . VAL B 1 244 ? -30.627 11.110 13.760 1.00 36.84 214 VAL B C 1
ATOM 6497 O O . VAL B 1 244 ? -30.871 10.160 12.994 1.00 37.37 214 VAL B O 1
ATOM 6510 N N . ALA B 1 245 ? -30.104 12.251 13.320 1.00 33.83 215 ALA B N 1
ATOM 6511 C CA . ALA B 1 245 ? -29.722 12.393 11.903 1.00 35.67 215 ALA B CA 1
ATOM 6512 C C . ALA B 1 245 ? -28.612 11.399 11.532 1.00 33.08 215 ALA B C 1
ATOM 6513 O O . ALA B 1 245 ? -28.711 10.670 10.533 1.00 34.84 215 ALA B O 1
ATOM 6520 N N . GLY B 1 246 ? -27.562 11.374 12.350 1.00 31.47 216 GLY B N 1
ATOM 6521 C CA . GLY B 1 246 ? -26.453 10.463 12.139 1.00 35.27 216 GLY B CA 1
ATOM 6522 C C . GLY B 1 246 ? -26.919 9.021 12.078 1.00 34.35 216 GLY B C 1
ATOM 6523 O O . GLY B 1 246 ? -26.468 8.218 11.244 1.00 35.88 216 GLY B O 1
ATOM 6527 N N . LYS B 1 247 ? -27.823 8.696 12.992 1.00 33.68 217 LYS B N 1
ATOM 6528 C CA . LYS B 1 247 ? -28.437 7.391 13.046 1.00 37.19 217 LYS B CA 1
ATOM 6529 C C . LYS B 1 247 ? -29.217 7.030 11.779 1.00 37.43 217 LYS B C 1
ATOM 6530 O O . LYS B 1 247 ? -29.006 5.953 11.205 1.00 35.93 217 LYS B O 1
ATOM 6549 N N . HIS B 1 248 ? -30.145 7.888 11.360 1.00 33.79 218 HIS B N 1
ATOM 6550 C CA . HIS B 1 248 ? -30.967 7.547 10.195 1.00 38.80 218 HIS B CA 1
ATOM 6551 C C . HIS B 1 248 ? -30.125 7.366 8.932 1.00 33.10 218 HIS B C 1
ATOM 6552 O O . HIS B 1 248 ? -30.309 6.411 8.151 1.00 35.17 218 HIS B O 1
ATOM 6566 N N . SER B 1 249 ? -29.164 8.271 8.757 1.00 35.77 219 SER B N 1
ATOM 6567 C CA . SER B 1 249 ? -28.249 8.142 7.619 1.00 35.98 219 SER B CA 1
ATOM 6568 C C . SER B 1 249 ? -27.451 6.801 7.683 1.00 32.86 219 SER B C 1
ATOM 6569 O O . SER B 1 249 ? -27.320 6.041 6.676 1.00 32.05 219 SER B O 1
ATOM 6577 N N . ALA B 1 250 ? -26.902 6.512 8.865 1.00 30.88 220 ALA B N 1
ATOM 6578 C CA . ALA B 1 250 ? -26.124 5.276 9.055 1.00 33.41 220 ALA B CA 1
ATOM 6579 C C . ALA B 1 250 ? -26.965 4.010 8.812 1.00 36.71 220 ALA B C 1
ATOM 6580 O O . ALA B 1 250 ? -26.486 3.009 8.272 1.00 35.13 220 ALA B O 1
ATOM 6587 N N . GLU B 1 251 ? -28.228 4.063 9.202 1.00 36.44 221 GLU B N 1
ATOM 6588 C CA . GLU B 1 251 ? -29.099 2.925 9.003 1.00 37.40 221 GLU B CA 1
ATOM 6589 C C . GLU B 1 251 ? -29.287 2.633 7.507 1.00 39.22 221 GLU B C 1
ATOM 6590 O O . GLU B 1 251 ? -29.245 1.459 7.069 1.00 37.45 221 GLU B O 1
ATOM 6602 N N . VAL B 1 252 ? -29.508 3.697 6.731 1.00 37.11 222 VAL B N 1
ATOM 6603 C CA . VAL B 1 252 ? -29.552 3.517 5.282 1.00 36.06 222 VAL B CA 1
ATOM 6604 C C . VAL B 1 252 ? -28.266 2.845 4.768 1.00 36.04 222 VAL B C 1
ATOM 6605 O O . VAL B 1 252 ? -28.327 1.859 4.024 1.00 34.50 222 VAL B O 1
ATOM 6618 N N . ILE B 1 253 ? -27.107 3.374 5.164 1.00 35.64 223 ILE B N 1
ATOM 6619 C CA . ILE B 1 253 ? -25.849 2.756 4.757 1.00 32.61 223 ILE B CA 1
ATOM 6620 C C . ILE B 1 253 ? -25.776 1.257 5.131 1.00 37.13 223 ILE B C 1
ATOM 6621 O O . ILE B 1 253 ? -25.355 0.429 4.322 1.00 35.38 223 ILE B O 1
ATOM 6637 N N . ILE B 1 254 ? -26.168 0.897 6.349 1.00 37.96 224 ILE B N 1
ATOM 6638 C CA . ILE B 1 254 ? -26.136 -0.516 6.737 1.00 35.14 224 ILE B CA 1
ATOM 6639 C C . ILE B 1 254 ? -26.999 -1.374 5.793 1.00 34.70 224 ILE B C 1
ATOM 6640 O O . ILE B 1 254 ? -26.586 -2.470 5.314 1.00 38.64 224 ILE B O 1
ATOM 6656 N N . LYS B 1 255 ? -28.179 -0.860 5.484 1.00 37.48 225 LYS B N 1
ATOM 6657 C CA . LYS B 1 255 ? -29.027 -1.533 4.510 1.00 38.51 225 LYS B CA 1
ATOM 6658 C C . LYS B 1 255 ? -28.388 -1.630 3.120 1.00 39.88 225 LYS B C 1
ATOM 6659 O O . LYS B 1 255 ? -28.489 -2.670 2.465 1.00 39.36 225 LYS B O 1
ATOM 6678 N N . MET B 1 256 ? -27.745 -0.557 2.661 1.00 39.31 226 MET B N 1
ATOM 6679 C CA . MET B 1 256 ? -27.031 -0.586 1.378 1.00 34.87 226 MET B CA 1
ATOM 6680 C C . MET B 1 256 ? -25.978 -1.684 1.367 1.00 35.62 226 MET B C 1
ATOM 6681 O O . MET B 1 256 ? -25.831 -2.429 0.387 1.00 33.02 226 MET B O 1
ATOM 6695 N N . LEU B 1 257 ? -25.227 -1.777 2.456 1.00 36.21 227 LEU B N 1
ATOM 6696 C CA . LEU B 1 257 ? -24.168 -2.771 2.521 1.00 40.54 227 LEU B CA 1
ATOM 6697 C C . LEU B 1 257 ? -24.739 -4.174 2.349 1.00 40.70 227 LEU B C 1
ATOM 6698 O O . LEU B 1 257 ? -24.142 -5.025 1.683 1.00 37.79 227 LEU B O 1
ATOM 6714 N N . GLY B 1 258 ? -25.889 -4.398 2.970 1.00 42.07 228 GLY B N 1
ATOM 6715 C CA . GLY B 1 258 ? -26.632 -5.630 2.756 1.00 44.66 228 GLY B CA 1
ATOM 6716 C C . GLY B 1 258 ? -26.925 -6.022 1.309 1.00 46.51 228 GLY B C 1
ATOM 6717 O O . GLY B 1 258 ? -27.103 -7.197 1.020 1.00 43.87 228 GLY B O 1
ATOM 6721 N N . LYS B 1 259 ? -26.980 -5.046 0.406 1.00 45.36 229 LYS B N 1
ATOM 6722 C CA . LYS B 1 259 ? -27.358 -5.277 -0.984 1.00 43.99 229 LYS B CA 1
ATOM 6723 C C . LYS B 1 259 ? -26.188 -5.129 -1.948 1.00 44.62 229 LYS B C 1
ATOM 6724 O O . LYS B 1 259 ? -26.359 -5.285 -3.138 1.00 48.50 229 LYS B O 1
ATOM 6743 N N . LEU B 1 260 ? -25.006 -4.831 -1.425 1.00 47.71 230 LEU B N 1
ATOM 6744 C CA . LEU B 1 260 ? -23.787 -4.784 -2.226 1.00 50.92 230 LEU B CA 1
ATOM 6745 C C . LEU B 1 260 ? -23.019 -6.086 -2.005 1.00 49.00 230 LEU B C 1
ATOM 6746 O O . LEU B 1 260 ? -21.883 -6.223 -2.466 1.00 55.31 230 LEU B O 1
ATOM 6762 N N . ALA C 1 25 ? 28.982 -11.237 44.442 1.00 65.13 -5 ALA C N 1
ATOM 6763 C CA . ALA C 1 25 ? 30.452 -11.057 44.320 1.00 64.94 -5 ALA C CA 1
ATOM 6764 C C . ALA C 1 25 ? 30.932 -10.082 45.384 1.00 63.44 -5 ALA C C 1
ATOM 6765 O O . ALA C 1 25 ? 32.139 -9.945 45.631 1.00 65.87 -5 ALA C O 1
ATOM 6772 N N . MET C 1 26 ? 29.979 -9.405 46.011 1.00 57.26 -4 MET C N 1
ATOM 6773 C CA . MET C 1 26 ? 30.268 -8.241 46.846 1.00 54.33 -4 MET C CA 1
ATOM 6774 C C . MET C 1 26 ? 30.989 -7.135 46.108 1.00 54.22 -4 MET C C 1
ATOM 6775 O O . MET C 1 26 ? 31.478 -6.220 46.739 1.00 56.27 -4 MET C O 1
ATOM 6789 N N . ASP C 1 27 ? 31.065 -7.219 44.786 1.00 58.43 -3 ASP C N 1
ATOM 6790 C CA . ASP C 1 27 ? 31.764 -6.223 43.989 1.00 56.43 -3 ASP C CA 1
ATOM 6791 C C . ASP C 1 27 ? 30.778 -5.146 43.568 1.00 56.52 -3 ASP C C 1
ATOM 6792 O O . ASP C 1 27 ? 29.594 -5.433 43.382 1.00 51.58 -3 ASP C O 1
ATOM 6801 N N . PRO C 1 28 ? 31.255 -3.896 43.427 1.00 55.07 -2 PRO C N 1
ATOM 6802 C CA . PRO C 1 28 ? 30.337 -2.875 42.920 1.00 55.29 -2 PRO C CA 1
ATOM 6803 C C . PRO C 1 28 ? 29.929 -3.286 41.524 1.00 65.18 -2 PRO C C 1
ATOM 6804 O O . PRO C 1 28 ? 30.803 -3.443 40.673 1.00 71.98 -2 PRO C O 1
ATOM 6815 N N . GLU C 1 29 ? 28.644 -3.526 41.303 1.00 67.38 -1 GLU C N 1
ATOM 6816 C CA . GLU C 1 29 ? 28.213 -4.067 40.029 1.00 69.61 -1 GLU C CA 1
ATOM 6817 C C . GLU C 1 29 ? 27.078 -3.239 39.468 1.00 67.95 -1 GLU C C 1
ATOM 6818 O O . GLU C 1 29 ? 26.052 -3.039 40.118 1.00 71.90 -1 GLU C O 1
ATOM 6830 N N . PHE C 1 30 ? 27.292 -2.740 38.257 1.00 63.63 0 PHE C N 1
ATOM 6831 C CA . PHE C 1 30 ? 26.220 -2.161 37.463 1.00 63.20 0 PHE C CA 1
ATOM 6832 C C . PHE C 1 30 ? 25.951 -3.095 36.276 1.00 61.46 0 PHE C C 1
ATOM 6833 O O . PHE C 1 30 ? 26.684 -3.079 35.293 1.00 63.91 0 PHE C O 1
ATOM 6850 N N . MET C 1 31 ? 24.917 -3.924 36.380 1.00 58.45 1 MET C N 1
ATOM 6851 C CA . MET C 1 31 ? 24.686 -4.970 35.381 1.00 63.24 1 MET C CA 1
ATOM 6852 C C . MET C 1 31 ? 23.918 -4.470 34.139 1.00 57.46 1 MET C C 1
ATOM 6853 O O . MET C 1 31 ? 24.171 -4.943 33.035 1.00 57.87 1 MET C O 1
ATOM 6867 N N . LYS C 1 32 ? 23.007 -3.515 34.320 1.00 50.51 2 LYS C N 1
ATOM 6868 C CA . LYS C 1 32 ? 22.325 -2.845 33.204 1.00 48.22 2 LYS C CA 1
ATOM 6869 C C . LYS C 1 32 ? 22.728 -1.360 33.143 1.00 46.92 2 LYS C C 1
ATOM 6870 O O . LYS C 1 32 ? 22.447 -0.592 34.075 1.00 43.99 2 LYS C O 1
ATOM 6889 N N . VAL C 1 33 ? 23.402 -0.956 32.075 1.00 39.42 3 VAL C N 1
ATOM 6890 C CA . VAL C 1 33 ? 23.862 0.428 31.955 1.00 40.58 3 VAL C CA 1
ATOM 6891 C C . VAL C 1 33 ? 23.039 1.272 31.001 1.00 39.54 3 VAL C C 1
ATOM 6892 O O . VAL C 1 33 ? 22.899 0.949 29.818 1.00 40.10 3 VAL C O 1
ATOM 6905 N N . GLY C 1 34 ? 22.501 2.371 31.513 1.00 36.85 4 GLY C N 1
ATOM 6906 C CA . GLY C 1 34 ? 21.857 3.359 30.660 1.00 31.80 4 GLY C CA 1
ATOM 6907 C C . GLY C 1 34 ? 22.885 4.345 30.161 1.00 34.09 4 GLY C C 1
ATOM 6908 O O . GLY C 1 34 ? 23.720 4.783 30.932 1.00 34.52 4 GLY C O 1
ATOM 6912 N N . ILE C 1 35 ? 22.846 4.678 28.873 1.00 33.69 5 ILE C N 1
ATOM 6913 C CA . ILE C 1 35 ? 23.754 5.673 28.295 1.00 31.15 5 ILE C CA 1
ATOM 6914 C C . ILE C 1 35 ? 22.917 6.701 27.532 1.00 34.28 5 ILE C C 1
ATOM 6915 O O . ILE C 1 35 ? 22.026 6.325 26.777 1.00 34.78 5 ILE C O 1
ATOM 6931 N N . ILE C 1 36 ? 23.191 7.987 27.728 1.00 30.92 6 ILE C N 1
ATOM 6932 C CA . ILE C 1 36 ? 22.370 9.035 27.128 1.00 30.57 6 ILE C CA 1
ATOM 6933 C C . ILE C 1 36 ? 23.252 10.043 26.438 1.00 29.76 6 ILE C C 1
ATOM 6934 O O . ILE C 1 36 ? 24.253 10.511 26.992 1.00 31.90 6 ILE C O 1
ATOM 6950 N N . GLY C 1 37 ? 22.873 10.355 25.204 1.00 33.31 7 GLY C N 1
ATOM 6951 C CA . GLY C 1 37 ? 23.542 11.372 24.419 1.00 30.23 7 GLY C CA 1
ATOM 6952 C C . GLY C 1 37 ? 22.456 12.203 23.773 1.00 30.35 7 GLY C C 1
ATOM 6953 O O . GLY C 1 37 ? 21.382 11.707 23.507 1.00 32.02 7 GLY C O 1
ATOM 6957 N N . ALA C 1 38 ? 22.732 13.474 23.542 1.00 33.29 8 ALA C N 1
ATOM 6958 C CA . ALA C 1 38 ? 21.727 14.401 23.080 1.00 33.33 8 ALA C CA 1
ATOM 6959 C C . ALA C 1 38 ? 21.527 14.279 21.568 1.00 38.50 8 ALA C C 1
ATOM 6960 O O . ALA C 1 38 ? 20.392 14.239 21.082 1.00 37.94 8 ALA C O 1
ATOM 6967 N N . MET C 1 39 ? 22.633 14.203 20.837 1.00 38.19 9 MET C N 1
ATOM 6968 C CA . MET C 1 39 ? 22.617 14.332 19.380 1.00 41.98 9 MET C CA 1
ATOM 6969 C C . MET C 1 39 ? 23.108 13.025 18.762 1.00 38.95 9 MET C C 1
ATOM 6970 O O . MET C 1 39 ? 23.889 12.282 19.361 1.00 32.04 9 MET C O 1
ATOM 6984 N N . GLU C 1 40 ? 22.670 12.752 17.548 1.00 39.75 10 GLU C N 1
ATOM 6985 C CA . GLU C 1 40 ? 23.205 11.634 16.762 1.00 38.94 10 GLU C CA 1
ATOM 6986 C C . GLU C 1 40 ? 24.737 11.512 16.827 1.00 38.53 10 GLU C C 1
ATOM 6987 O O . GLU C 1 40 ? 25.290 10.412 16.959 1.00 41.22 10 GLU C O 1
ATOM 6999 N N . GLN C 1 41 ? 25.413 12.652 16.757 1.00 37.24 11 GLN C N 1
ATOM 7000 C CA . GLN C 1 41 ? 26.870 12.698 16.782 1.00 42.34 11 GLN C CA 1
ATOM 7001 C C . GLN C 1 41 ? 27.459 12.183 18.112 1.00 43.70 11 GLN C C 1
ATOM 7002 O O . GLN C 1 41 ? 28.631 11.812 18.194 1.00 39.39 11 GLN C O 1
ATOM 7016 N N . GLU C 1 42 ? 26.645 12.189 19.155 1.00 39.94 12 GLU C N 1
ATOM 7017 C CA . GLU C 1 42 ? 27.092 11.764 20.463 1.00 43.62 12 GLU C CA 1
ATOM 7018 C C . GLU C 1 42 ? 26.757 10.281 20.691 1.00 39.20 12 GLU C C 1
ATOM 7019 O O . GLU C 1 42 ? 27.344 9.655 21.571 1.00 35.05 12 GLU C O 1
ATOM 7031 N N . VAL C 1 43 ? 25.813 9.715 19.930 1.00 35.81 13 VAL C N 1
ATOM 7032 C CA . VAL C 1 43 ? 25.459 8.296 20.124 1.00 38.16 13 VAL C CA 1
ATOM 7033 C C . VAL C 1 43 ? 25.790 7.351 18.929 1.00 36.96 13 VAL C C 1
ATOM 7034 O O . VAL C 1 43 ? 25.682 6.132 19.071 1.00 34.44 13 VAL C O 1
ATOM 7047 N N . ALA C 1 44 ? 26.153 7.889 17.767 1.00 41.05 14 ALA C N 1
ATOM 7048 C CA . ALA C 1 44 ? 26.375 7.028 16.565 1.00 42.86 14 ALA C CA 1
ATOM 7049 C C . ALA C 1 44 ? 27.444 5.932 16.743 1.00 42.10 14 ALA C C 1
ATOM 7050 O O . ALA C 1 44 ? 27.208 4.751 16.421 1.00 43.35 14 ALA C O 1
ATOM 7057 N N . LEU C 1 45 ? 28.614 6.308 17.265 1.00 42.11 15 LEU C N 1
ATOM 7058 C CA . LEU C 1 45 ? 29.673 5.323 17.473 1.00 40.56 15 LEU C CA 1
ATOM 7059 C C . LEU C 1 45 ? 29.191 4.239 18.422 1.00 43.33 15 LEU C C 1
ATOM 7060 O O . LEU C 1 45 ? 29.306 3.049 18.137 1.00 44.42 15 LEU C O 1
ATOM 7076 N N . LEU C 1 46 ? 28.623 4.652 19.543 1.00 41.52 16 LEU C N 1
ATOM 7077 C CA . LEU C 1 46 ? 28.101 3.701 20.520 1.00 39.26 16 LEU C CA 1
ATOM 7078 C C . LEU C 1 46 ? 27.107 2.729 19.891 1.00 40.26 16 LEU C C 1
ATOM 7079 O O . LEU C 1 46 ? 27.205 1.501 20.059 1.00 41.70 16 LEU C O 1
ATOM 7095 N N . ARG C 1 47 ? 26.144 3.277 19.177 1.00 33.32 17 ARG C N 1
ATOM 7096 C CA . ARG C 1 47 ? 25.137 2.441 18.552 1.00 41.57 17 ARG C CA 1
ATOM 7097 C C . ARG C 1 47 ? 25.760 1.469 17.543 1.00 44.02 17 ARG C C 1
ATOM 7098 O O . ARG C 1 47 ? 25.289 0.334 17.408 1.00 40.49 17 ARG C O 1
ATOM 7119 N N . SER C 1 48 ? 26.782 1.921 16.812 1.00 39.97 18 SER C N 1
ATOM 7120 C CA . SER C 1 48 ? 27.388 1.048 15.805 1.00 43.90 18 SER C CA 1
ATOM 7121 C C . SER C 1 48 ? 28.121 -0.126 16.443 1.00 47.16 18 SER C C 1
ATOM 7122 O O . SER C 1 48 ? 28.324 -1.155 15.812 1.00 42.53 18 SER C O 1
ATOM 7130 N N . GLN C 1 49 ? 28.509 0.004 17.702 1.00 42.48 19 GLN C N 1
ATOM 7131 C CA . GLN C 1 49 ? 29.253 -1.075 18.316 1.00 46.82 19 GLN C CA 1
ATOM 7132 C C . GLN C 1 49 ? 28.322 -2.004 19.076 1.00 46.76 19 GLN C C 1
ATOM 7133 O O . GLN C 1 49 ? 28.761 -2.946 19.722 1.00 47.02 19 GLN C O 1
ATOM 7147 N N . MET C 1 50 ? 27.021 -1.776 18.936 1.00 48.21 20 MET C N 1
ATOM 7148 C CA . MET C 1 50 ? 26.028 -2.603 19.604 1.00 47.76 20 MET C CA 1
ATOM 7149 C C . MET C 1 50 ? 25.619 -3.783 18.725 1.00 55.01 20 MET C C 1
ATOM 7150 O O . MET C 1 50 ? 25.357 -3.635 17.524 1.00 50.16 20 MET C O 1
ATOM 7164 N N . SER C 1 51 ? 25.526 -4.947 19.358 1.00 56.94 21 SER C N 1
ATOM 7165 C CA . SER C 1 51 ? 25.148 -6.190 18.693 1.00 61.40 21 SER C CA 1
ATOM 7166 C C . SER C 1 51 ? 23.633 -6.296 18.453 1.00 58.67 21 SER C C 1
ATOM 7167 O O . SER C 1 51 ? 22.870 -6.600 19.369 1.00 61.62 21 SER C O 1
ATOM 7175 N N . ASN C 1 52 ? 23.201 -6.036 17.221 1.00 55.21 22 ASN C N 1
ATOM 7176 C CA . ASN C 1 52 ? 21.792 -6.184 16.863 1.00 58.34 22 ASN C CA 1
ATOM 7177 C C . ASN C 1 52 ? 20.834 -5.446 17.812 1.00 56.85 22 ASN C C 1
ATOM 7178 O O . ASN C 1 52 ? 19.947 -6.039 18.441 1.00 55.81 22 ASN C O 1
ATOM 7189 N N . PRO C 1 53 ? 20.996 -4.128 17.912 1.00 51.81 23 PRO C N 1
ATOM 7190 C CA . PRO C 1 53 ? 20.107 -3.451 18.857 1.00 47.71 23 PRO C CA 1
ATOM 7191 C C . PRO C 1 53 ? 18.646 -3.436 18.424 1.00 47.75 23 PRO C C 1
ATOM 7192 O O . PRO C 1 53 ? 18.331 -3.280 17.249 1.00 51.75 23 PRO C O 1
ATOM 7203 N N . THR C 1 54 ? 17.767 -3.553 19.404 1.00 45.99 24 THR C N 1
ATOM 7204 C CA . THR C 1 54 ? 16.366 -3.244 19.198 1.00 44.28 24 THR C CA 1
ATOM 7205 C C . THR C 1 54 ? 16.183 -1.726 19.304 1.00 48.36 24 THR C C 1
ATOM 7206 O O . THR C 1 54 ? 16.765 -1.125 20.210 1.00 50.63 24 THR C O 1
ATOM 7217 N N . THR C 1 55 ? 15.359 -1.124 18.440 1.00 47.28 25 THR C N 1
ATOM 7218 C CA . THR C 1 55 ? 15.061 0.314 18.488 1.00 42.65 25 THR C CA 1
ATOM 7219 C C . THR C 1 55 ? 13.620 0.644 18.888 1.00 46.27 25 THR C C 1
ATOM 7220 O O . THR C 1 55 ? 12.681 0.245 18.221 1.00 52.92 25 THR C O 1
ATOM 7231 N N . LEU C 1 56 ? 13.459 1.403 19.970 1.00 49.79 26 LEU C N 1
ATOM 7232 C CA . LEU C 1 56 ? 12.163 1.931 20.397 1.00 44.18 26 LEU C CA 1
ATOM 7233 C C . LEU C 1 56 ? 12.078 3.442 20.167 1.00 50.34 26 LEU C C 1
ATOM 7234 O O . LEU C 1 56 ? 12.987 4.195 20.542 1.00 51.72 26 LEU C O 1
ATOM 7250 N N . GLN C 1 57 ? 10.987 3.879 19.550 1.00 47.18 27 GLN C N 1
ATOM 7251 C CA . GLN C 1 57 ? 10.671 5.301 19.420 1.00 49.18 27 GLN C CA 1
ATOM 7252 C C . GLN C 1 57 ? 9.554 5.641 20.378 1.00 49.73 27 GLN C C 1
ATOM 7253 O O . GLN C 1 57 ? 8.477 5.055 20.296 1.00 46.69 27 GLN C O 1
ATOM 7267 N N . LEU C 1 58 ? 9.810 6.572 21.298 1.00 43.88 28 LEU C N 1
ATOM 7268 C CA . LEU C 1 58 ? 8.807 6.929 22.296 1.00 45.41 28 LEU C CA 1
ATOM 7269 C C . LEU C 1 58 ? 9.064 8.329 22.858 1.00 44.06 28 LEU C C 1
ATOM 7270 O O . LEU C 1 58 ? 10.198 8.699 23.136 1.00 36.76 28 LEU C O 1
ATOM 7286 N N . GLY C 1 59 ? 8.011 9.126 22.961 1.00 42.87 29 GLY C N 1
ATOM 7287 C CA . GLY C 1 59 ? 8.118 10.438 23.568 1.00 41.23 29 GLY C CA 1
ATOM 7288 C C . GLY C 1 59 ? 9.003 11.392 22.803 1.00 41.52 29 GLY C C 1
ATOM 7289 O O . GLY C 1 59 ? 9.486 12.365 23.368 1.00 39.72 29 GLY C O 1
ATOM 7293 N N . GLY C 1 60 ? 9.236 11.105 21.528 1.00 39.97 30 GLY C N 1
ATOM 7294 C CA . GLY C 1 60 ? 10.120 11.916 20.713 1.00 43.40 30 GLY C CA 1
ATOM 7295 C C . GLY C 1 60 ? 11.590 11.562 20.894 1.00 44.95 30 GLY C C 1
ATOM 7296 O O . GLY C 1 60 ? 12.467 12.256 20.383 1.00 43.28 30 GLY C O 1
ATOM 7300 N N . CYS C 1 61 ? 11.849 10.481 21.624 1.00 39.57 31 CYS C N 1
ATOM 7301 C CA . CYS C 1 61 ? 13.199 10.013 21.866 1.00 37.41 31 CYS C CA 1
ATOM 7302 C C . CYS C 1 61 ? 13.353 8.627 21.252 1.00 42.88 31 CYS C C 1
ATOM 7303 O O . CYS C 1 61 ? 12.352 7.980 20.914 1.00 42.66 31 CYS C O 1
ATOM 7311 N N . GLU C 1 62 ? 14.608 8.189 21.114 1.00 39.10 32 GLU C N 1
ATOM 7312 C CA . GLU C 1 62 ? 14.912 6.832 20.701 1.00 40.48 32 GLU C CA 1
ATOM 7313 C C . GLU C 1 62 ? 15.725 6.104 21.765 1.00 41.29 32 GLU C C 1
ATOM 7314 O O . GLU C 1 62 ? 16.600 6.709 22.435 1.00 37.34 32 GLU C O 1
ATOM 7326 N N . PHE C 1 63 ? 15.404 4.813 21.911 1.00 36.70 33 PHE C N 1
ATOM 7327 C CA . PHE C 1 63 ? 16.073 3.903 22.840 1.00 37.09 33 PHE C CA 1
ATOM 7328 C C . PHE C 1 63 ? 16.549 2.638 22.109 1.00 41.81 33 PHE C C 1
ATOM 7329 O O . PHE C 1 63 ? 15.779 2.007 21.404 1.00 40.30 33 PHE C O 1
ATOM 7346 N N . TYR C 1 64 ? 17.822 2.290 22.270 1.00 39.41 34 TYR C N 1
ATOM 7347 C CA . TYR C 1 64 ? 18.384 1.094 21.649 1.00 38.84 34 TYR C CA 1
ATOM 7348 C C . TYR C 1 64 ? 18.817 0.146 22.746 1.00 41.06 34 TYR C C 1
ATOM 7349 O O . TYR C 1 64 ? 19.650 0.498 23.605 1.00 38.27 34 TYR C O 1
ATOM 7367 N N . GLN C 1 65 ? 18.236 -1.048 22.724 1.00 39.27 35 GLN C N 1
ATOM 7368 C CA . GLN C 1 65 ? 18.615 -2.090 23.678 1.00 44.84 35 GLN C CA 1
ATOM 7369 C C . GLN C 1 65 ? 19.518 -3.118 23.070 1.00 47.83 35 GLN C C 1
ATOM 7370 O O . GLN C 1 65 ? 19.242 -3.602 21.961 1.00 49.58 35 GLN C O 1
ATOM 7384 N N . GLY C 1 66 ? 20.559 -3.481 23.813 1.00 45.27 36 GLY C N 1
ATOM 7385 C CA . GLY C 1 66 ? 21.382 -4.607 23.408 1.00 51.52 36 GLY C CA 1
ATOM 7386 C C . GLY C 1 66 ? 22.671 -4.697 24.186 1.00 52.32 36 GLY C C 1
ATOM 7387 O O . GLY C 1 66 ? 22.834 -4.028 25.205 1.00 52.00 36 GLY C O 1
ATOM 7391 N N . THR C 1 67 ? 23.601 -5.512 23.703 1.00 49.80 37 THR C N 1
ATOM 7392 C CA . THR C 1 67 ? 24.870 -5.675 24.388 1.00 53.28 37 THR C CA 1
ATOM 7393 C C . THR C 1 67 ? 25.931 -4.833 23.702 1.00 50.34 37 THR C C 1
ATOM 7394 O O . THR C 1 67 ? 25.955 -4.686 22.480 1.00 50.62 37 THR C O 1
ATOM 7405 N N . LEU C 1 68 ? 26.806 -4.271 24.510 1.00 46.87 38 LEU C N 1
ATOM 7406 C CA . LEU C 1 68 ? 27.844 -3.390 24.020 1.00 46.65 38 LEU C CA 1
ATOM 7407 C C . LEU C 1 68 ? 29.075 -3.608 24.863 1.00 51.25 38 LEU C C 1
ATOM 7408 O O . LEU C 1 68 ? 29.025 -3.436 26.080 1.00 49.18 38 LEU C O 1
ATOM 7424 N N . ALA C 1 69 ? 30.176 -3.981 24.219 1.00 55.09 39 ALA C N 1
ATOM 7425 C CA . ALA C 1 69 ? 31.444 -4.194 24.912 1.00 52.10 39 ALA C CA 1
ATOM 7426 C C . ALA C 1 69 ? 31.257 -5.130 26.092 1.00 49.29 39 ALA C C 1
ATOM 7427 O O . ALA C 1 69 ? 31.836 -4.906 27.150 1.00 51.69 39 ALA C O 1
ATOM 7434 N N . GLY C 1 70 ? 30.424 -6.152 25.909 1.00 47.92 40 GLY C N 1
ATOM 7435 C CA . GLY C 1 70 ? 30.174 -7.147 26.940 1.00 48.51 40 GLY C CA 1
ATOM 7436 C C . GLY C 1 70 ? 29.037 -6.821 27.897 1.00 56.44 40 GLY C C 1
ATOM 7437 O O . GLY C 1 70 ? 28.579 -7.686 28.649 1.00 58.88 40 GLY C O 1
ATOM 7441 N N . LYS C 1 71 ? 28.559 -5.580 27.859 1.00 54.33 41 LYS C N 1
ATOM 7442 C CA . LYS C 1 71 ? 27.607 -5.091 28.853 1.00 50.18 41 LYS C CA 1
ATOM 7443 C C . LYS C 1 71 ? 26.186 -4.989 28.303 1.00 47.10 41 LYS C C 1
ATOM 7444 O O . LYS C 1 71 ? 25.982 -4.594 27.166 1.00 44.43 41 LYS C O 1
ATOM 7463 N N . GLU C 1 72 ? 25.206 -5.343 29.120 1.00 44.71 42 GLU C N 1
ATOM 7464 C CA . GLU C 1 72 ? 23.815 -5.075 28.801 1.00 46.13 42 GLU C CA 1
ATOM 7465 C C . GLU C 1 72 ? 23.499 -3.571 28.935 1.00 46.23 42 GLU C C 1
ATOM 7466 O O . GLU C 1 72 ? 23.591 -3.002 30.029 1.00 44.89 42 GLU C O 1
ATOM 7478 N N . VAL C 1 73 ? 23.154 -2.927 27.816 1.00 42.75 43 VAL C N 1
ATOM 7479 C CA . VAL C 1 73 ? 22.916 -1.488 27.817 1.00 36.45 43 VAL C CA 1
ATOM 7480 C C . VAL C 1 73 ? 21.646 -1.061 27.123 1.00 39.58 43 VAL C C 1
ATOM 7481 O O . VAL C 1 73 ? 21.092 -1.759 26.248 1.00 36.70 43 VAL C O 1
ATOM 7494 N N . ILE C 1 74 ? 21.208 0.117 27.569 1.00 37.11 44 ILE C N 1
ATOM 7495 C CA . ILE C 1 74 ? 20.143 0.870 26.936 1.00 38.03 44 ILE C CA 1
ATOM 7496 C C . ILE C 1 74 ? 20.744 2.204 26.572 1.00 38.40 44 ILE C C 1
ATOM 7497 O O . ILE C 1 74 ? 21.123 2.979 27.450 1.00 36.66 44 ILE C O 1
ATOM 7513 N N . LEU C 1 75 ? 20.850 2.446 25.278 1.00 33.70 45 LEU C N 1
ATOM 7514 C CA . LEU C 1 75 ? 21.431 3.656 24.753 1.00 38.13 45 LEU C CA 1
ATOM 7515 C C . LEU C 1 75 ? 20.281 4.565 24.377 1.00 34.55 45 LEU C C 1
ATOM 7516 O O . LEU C 1 75 ? 19.313 4.125 23.766 1.00 36.31 45 LEU C O 1
ATOM 7532 N N . THR C 1 76 ? 20.383 5.832 24.733 1.00 38.61 46 THR C N 1
ATOM 7533 C CA . THR C 1 76 ? 19.291 6.767 24.523 1.00 32.62 46 THR C CA 1
ATOM 7534 C C . THR C 1 76 ? 19.749 8.006 23.781 1.00 31.47 46 THR C C 1
ATOM 7535 O O . THR C 1 76 ? 20.786 8.596 24.111 1.00 32.97 46 THR C O 1
ATOM 7546 N N . ARG C 1 77 ? 18.970 8.391 22.764 1.00 33.29 47 ARG C N 1
ATOM 7547 C CA . ARG C 1 77 ? 19.216 9.644 22.060 1.00 34.12 47 ARG C CA 1
ATOM 7548 C C . ARG C 1 77 ? 18.107 10.575 22.497 1.00 32.31 47 ARG C C 1
ATOM 7549 O O . ARG C 1 77 ? 16.957 10.392 22.132 1.00 32.72 47 ARG C O 1
ATOM 7570 N N . SER C 1 78 ? 18.457 11.567 23.301 1.00 32.32 48 SER C N 1
ATOM 7571 C CA . SER C 1 78 ? 17.434 12.329 24.026 1.00 32.63 48 SER C CA 1
ATOM 7572 C C . SER C 1 78 ? 16.863 13.500 23.250 1.00 30.36 48 SER C C 1
ATOM 7573 O O . SER C 1 78 ? 15.699 13.840 23.423 1.00 30.87 48 SER C O 1
ATOM 7581 N N . GLY C 1 79 ? 17.666 14.115 22.393 1.00 30.49 49 GLY C N 1
ATOM 7582 C CA . GLY C 1 79 ? 17.409 15.490 21.969 1.00 34.35 49 GLY C CA 1
ATOM 7583 C C . GLY C 1 79 ? 18.164 16.508 22.825 1.00 34.18 49 GLY C C 1
ATOM 7584 O O . GLY C 1 79 ? 18.736 16.163 23.842 1.00 35.00 49 GLY C O 1
ATOM 7588 N N . ILE C 1 80 ? 18.151 17.770 22.411 1.00 29.86 50 ILE C N 1
ATOM 7589 C CA . ILE C 1 80 ? 18.895 18.851 23.065 1.00 33.60 50 ILE C CA 1
ATOM 7590 C C . ILE C 1 80 ? 18.061 19.581 24.137 1.00 33.06 50 ILE C C 1
ATOM 7591 O O . ILE C 1 80 ? 16.876 19.801 23.957 1.00 29.17 50 ILE C O 1
ATOM 7607 N N . GLY C 1 81 ? 18.706 19.993 25.226 1.00 28.85 51 GLY C N 1
ATOM 7608 C CA . GLY C 1 81 ? 18.070 20.851 26.203 1.00 29.74 51 GLY C CA 1
ATOM 7609 C C . GLY C 1 81 ? 17.524 20.143 27.435 1.00 28.35 51 GLY C C 1
ATOM 7610 O O . GLY C 1 81 ? 17.379 18.919 27.473 1.00 27.23 51 GLY C O 1
ATOM 7614 N N . LYS C 1 82 ? 17.204 20.915 28.462 1.00 27.04 52 LYS C N 1
ATOM 7615 C CA . LYS C 1 82 ? 16.821 20.321 29.740 1.00 25.72 52 LYS C CA 1
ATOM 7616 C C . LYS C 1 82 ? 15.557 19.467 29.633 1.00 24.80 52 LYS C C 1
ATOM 7617 O O . LYS C 1 82 ? 15.467 18.408 30.246 1.00 28.32 52 LYS C O 1
ATOM 7636 N N . VAL C 1 83 ? 14.575 19.932 28.855 1.00 27.66 53 VAL C N 1
ATOM 7637 C CA . VAL C 1 83 ? 13.271 19.278 28.811 1.00 23.95 53 VAL C CA 1
ATOM 7638 C C . VAL C 1 83 ? 13.382 17.920 28.079 1.00 27.71 53 VAL C C 1
ATOM 7639 O O . VAL C 1 83 ? 12.908 16.868 28.580 1.00 31.31 53 VAL C O 1
ATOM 7652 N N . ALA C 1 84 ? 13.988 17.928 26.904 1.00 27.26 54 ALA C N 1
ATOM 7653 C CA . ALA C 1 84 ? 14.166 16.675 26.166 1.00 31.85 54 ALA C CA 1
ATOM 7654 C C . ALA C 1 84 ? 14.981 15.662 26.993 1.00 28.09 54 ALA C C 1
ATOM 7655 O O . ALA C 1 84 ? 14.627 14.475 27.065 1.00 32.41 54 ALA C O 1
ATOM 7662 N N . ALA C 1 85 ? 16.050 16.134 27.646 1.00 30.22 55 ALA C N 1
ATOM 7663 C CA . ALA C 1 85 ? 16.917 15.263 28.463 1.00 26.21 55 ALA C CA 1
ATOM 7664 C C . ALA C 1 85 ? 16.094 14.629 29.586 1.00 29.74 55 ALA C C 1
ATOM 7665 O O . ALA C 1 85 ? 16.262 13.452 29.908 1.00 29.71 55 ALA C O 1
ATOM 7672 N N . SER C 1 86 ? 15.206 15.420 30.172 1.00 25.23 56 SER C N 1
ATOM 7673 C CA . SER C 1 86 ? 14.320 14.932 31.232 1.00 25.38 56 SER C CA 1
ATOM 7674 C C . SER C 1 86 ? 13.286 13.927 30.780 1.00 27.68 56 SER C C 1
ATOM 7675 O O . SER C 1 86 ? 13.049 12.929 31.488 1.00 28.60 56 SER C O 1
ATOM 7683 N N . VAL C 1 87 ? 12.628 14.161 29.644 1.00 28.41 57 VAL C N 1
ATOM 7684 C CA . VAL C 1 87 ? 11.740 13.108 29.167 1.00 31.55 57 VAL C CA 1
ATOM 7685 C C . VAL C 1 87 ? 12.559 11.843 28.843 1.00 30.70 57 VAL C C 1
ATOM 7686 O O . VAL C 1 87 ? 12.145 10.750 29.249 1.00 33.28 57 VAL C O 1
ATOM 7699 N N . ALA C 1 88 ? 13.710 11.962 28.168 1.00 27.24 58 ALA C N 1
ATOM 7700 C CA . ALA C 1 88 ? 14.480 10.757 27.822 1.00 30.43 58 ALA C CA 1
ATOM 7701 C C . ALA C 1 88 ? 14.910 9.986 29.061 1.00 33.74 58 ALA C C 1
ATOM 7702 O O . ALA C 1 88 ? 14.748 8.760 29.101 1.00 32.91 58 ALA C O 1
ATOM 7709 N N . THR C 1 89 ? 15.434 10.692 30.073 1.00 29.37 59 THR C N 1
ATOM 7710 C CA . THR C 1 89 ? 15.877 10.045 31.284 1.00 31.62 59 THR C CA 1
ATOM 7711 C C . THR C 1 89 ? 14.699 9.416 32.068 1.00 32.21 59 THR C C 1
ATOM 7712 O O . THR C 1 89 ? 14.792 8.284 32.568 1.00 32.05 59 THR C O 1
ATOM 7723 N N . SER C 1 90 ? 13.602 10.136 32.187 1.00 27.72 60 SER C N 1
ATOM 7724 C CA . SER C 1 90 ? 12.493 9.607 32.937 1.00 31.31 60 SER C CA 1
ATOM 7725 C C . SER C 1 90 ? 11.929 8.350 32.215 1.00 35.71 60 SER C C 1
ATOM 7726 O O . SER C 1 90 ? 11.631 7.327 32.857 1.00 32.99 60 SER C O 1
ATOM 7734 N N . LEU C 1 91 ? 11.850 8.384 30.892 1.00 30.30 61 LEU C N 1
ATOM 7735 C CA . LEU C 1 91 ? 11.398 7.188 30.159 1.00 34.21 61 LEU C CA 1
ATOM 7736 C C . LEU C 1 91 ? 12.374 6.025 30.318 1.00 37.06 61 LEU C C 1
ATOM 7737 O O . LEU C 1 91 ? 11.962 4.894 30.604 1.00 37.16 61 LEU C O 1
ATOM 7753 N N . LEU C 1 92 ? 13.655 6.313 30.139 1.00 34.80 62 LEU C N 1
ATOM 7754 C CA . LEU C 1 92 ? 14.719 5.344 30.383 1.00 33.51 62 LEU C CA 1
ATOM 7755 C C . LEU C 1 92 ? 14.561 4.634 31.717 1.00 37.96 62 LEU C C 1
ATOM 7756 O O . LEU C 1 92 ? 14.588 3.400 31.789 1.00 33.97 62 LEU C O 1
ATOM 7772 N N . LEU C 1 93 ? 14.422 5.423 32.782 1.00 37.40 63 LEU C N 1
ATOM 7773 C CA . LEU C 1 93 ? 14.340 4.839 34.110 1.00 36.47 63 LEU C CA 1
ATOM 7774 C C . LEU C 1 93 ? 13.042 4.076 34.292 1.00 40.19 63 LEU C C 1
ATOM 7775 O O . LEU C 1 93 ? 13.072 2.950 34.757 1.00 42.33 63 LEU C O 1
ATOM 7791 N N . GLU C 1 94 ? 11.909 4.661 33.918 1.00 39.11 64 GLU C N 1
ATOM 7792 C CA . GLU C 1 94 ? 10.626 4.007 34.138 1.00 42.18 64 GLU C CA 1
ATOM 7793 C C . GLU C 1 94 ? 10.483 2.730 33.313 1.00 45.21 64 GLU C C 1
ATOM 7794 O O . GLU C 1 94 ? 9.937 1.738 33.789 1.00 42.07 64 GLU C O 1
ATOM 7806 N N . LYS C 1 95 ? 10.958 2.750 32.072 1.00 41.67 65 LYS C N 1
ATOM 7807 C CA . LYS C 1 95 ? 10.719 1.624 31.161 1.00 42.68 65 LYS C CA 1
ATOM 7808 C C . LYS C 1 95 ? 11.784 0.550 31.246 1.00 42.31 65 LYS C C 1
ATOM 7809 O O . LYS C 1 95 ? 11.447 -0.608 31.095 1.00 44.91 65 LYS C O 1
ATOM 7828 N N . PHE C 1 96 ? 13.047 0.918 31.489 1.00 37.17 66 PHE C N 1
ATOM 7829 C CA . PHE C 1 96 ? 14.136 -0.046 31.384 1.00 41.68 66 PHE C CA 1
ATOM 7830 C C . PHE C 1 96 ? 14.839 -0.325 32.705 1.00 44.79 66 PHE C C 1
ATOM 7831 O O . PHE C 1 96 ? 15.516 -1.329 32.832 1.00 44.61 66 PHE C O 1
ATOM 7848 N N . ALA C 1 97 ? 14.677 0.574 33.675 1.00 43.24 67 ALA C N 1
ATOM 7849 C CA . ALA C 1 97 ? 15.249 0.429 35.000 1.00 38.34 67 ALA C CA 1
ATOM 7850 C C . ALA C 1 97 ? 16.733 0.002 34.995 1.00 42.24 67 ALA C C 1
ATOM 7851 O O . ALA C 1 97 ? 17.110 -1.022 35.571 1.00 42.77 67 ALA C O 1
ATOM 7858 N N . PRO C 1 98 ? 17.595 0.821 34.382 1.00 41.28 68 PRO C N 1
ATOM 7859 C CA . PRO C 1 98 ? 19.026 0.521 34.453 1.00 41.48 68 PRO C CA 1
ATOM 7860 C C . PRO C 1 98 ? 19.599 0.718 35.854 1.00 40.25 68 PRO C C 1
ATOM 7861 O O . PRO C 1 98 ? 19.005 1.404 36.671 1.00 40.49 68 PRO C O 1
ATOM 7872 N N . ASP C 1 99 ? 20.778 0.165 36.106 1.00 37.97 69 ASP C N 1
ATOM 7873 C CA . ASP C 1 99 ? 21.422 0.299 37.392 1.00 39.93 69 ASP C CA 1
ATOM 7874 C C . ASP C 1 99 ? 22.204 1.595 37.536 1.00 36.80 69 ASP C C 1
ATOM 7875 O O . ASP C 1 99 ? 22.530 2.014 38.635 1.00 35.76 69 ASP C O 1
ATOM 7884 N N . CYS C 1 100 ? 22.534 2.218 36.422 1.00 32.42 70 CYS C N 1
ATOM 7885 C CA . CYS C 1 100 ? 23.186 3.513 36.479 1.00 34.78 70 CYS C CA 1
ATOM 7886 C C . CYS C 1 100 ? 22.952 4.216 35.165 1.00 33.79 70 CYS C C 1
ATOM 7887 O O . CYS C 1 100 ? 22.535 3.581 34.197 1.00 32.97 70 CYS C O 1
ATOM 7895 N N . VAL C 1 101 ? 23.216 5.515 35.129 1.00 30.64 71 VAL C N 1
ATOM 7896 C CA . VAL C 1 101 ? 23.059 6.281 33.892 1.00 33.91 71 VAL C CA 1
ATOM 7897 C C . VAL C 1 101 ? 24.321 7.063 33.626 1.00 32.98 71 VAL C C 1
ATOM 7898 O O . VAL C 1 101 ? 24.802 7.767 34.494 1.00 32.58 71 VAL C O 1
ATOM 7911 N N . ILE C 1 102 ? 24.873 6.913 32.424 1.00 33.44 72 ILE C N 1
ATOM 7912 C CA . ILE C 1 102 ? 26.046 7.684 32.020 1.00 32.20 72 ILE C CA 1
ATOM 7913 C C . ILE C 1 102 ? 25.677 8.575 30.836 1.00 29.50 72 ILE C C 1
ATOM 7914 O O . ILE C 1 102 ? 25.200 8.087 29.820 1.00 31.58 72 ILE C O 1
ATOM 7930 N N . ASN C 1 103 ? 25.906 9.882 30.989 1.00 30.30 73 ASN C N 1
ATOM 7931 C CA . ASN C 1 103 ? 25.671 10.888 29.954 1.00 28.80 73 ASN C CA 1
ATOM 7932 C C . ASN C 1 103 ? 27.007 11.183 29.244 1.00 32.44 73 ASN C C 1
ATOM 7933 O O . ASN C 1 103 ? 28.028 11.365 29.892 1.00 32.06 73 ASN C O 1
ATOM 7944 N N . THR C 1 104 ? 27.007 11.164 27.914 1.00 30.22 74 THR C N 1
ATOM 7945 C CA . THR C 1 104 ? 28.217 11.412 27.143 1.00 31.80 74 THR C CA 1
ATOM 7946 C C . THR C 1 104 ? 27.934 12.532 26.118 1.00 36.23 74 THR C C 1
ATOM 7947 O O . THR C 1 104 ? 26.790 12.787 25.766 1.00 36.24 74 THR C O 1
ATOM 7958 N N . GLY C 1 105 ? 28.962 13.231 25.667 1.00 37.34 75 GLY C N 1
ATOM 7959 C CA . GLY C 1 105 ? 28.764 14.186 24.599 1.00 33.39 75 GLY C CA 1
ATOM 7960 C C . GLY C 1 105 ? 29.773 15.283 24.686 1.00 33.58 75 GLY C C 1
ATOM 7961 O O . GLY C 1 105 ? 30.872 15.081 25.209 1.00 33.05 75 GLY C O 1
ATOM 7965 N N . SER C 1 106 ? 29.383 16.444 24.188 1.00 31.52 76 SER C N 1
ATOM 7966 C CA . SER C 1 106 ? 30.255 17.582 24.095 1.00 34.52 76 SER C CA 1
ATOM 7967 C C . SER C 1 106 ? 29.878 18.684 25.076 1.00 30.05 76 SER C C 1
ATOM 7968 O O . SER C 1 106 ? 28.802 18.685 25.654 1.00 36.06 76 SER C O 1
ATOM 7976 N N . ALA C 1 107 ? 30.798 19.622 25.239 1.00 32.83 77 ALA C N 1
ATOM 7977 C CA . ALA C 1 107 ? 30.650 20.755 26.142 1.00 32.93 77 ALA C CA 1
ATOM 7978 C C . ALA C 1 107 ? 31.520 21.908 25.723 1.00 31.06 77 ALA C C 1
ATOM 7979 O O . ALA C 1 107 ? 32.415 21.751 24.862 1.00 33.12 77 ALA C O 1
ATOM 7986 N N . GLY C 1 108 ? 31.258 23.061 26.344 1.00 30.46 78 GLY C N 1
ATOM 7987 C CA . GLY C 1 108 ? 32.038 24.281 26.177 1.00 33.64 78 GLY C CA 1
ATOM 7988 C C . GLY C 1 108 ? 32.949 24.516 27.374 1.00 33.10 78 GLY C C 1
ATOM 7989 O O . GLY C 1 108 ? 32.491 24.461 28.499 1.00 31.21 78 GLY C O 1
ATOM 7993 N N . GLY C 1 109 ? 34.230 24.762 27.121 1.00 33.49 79 GLY C N 1
ATOM 7994 C CA . GLY C 1 109 ? 35.248 24.831 28.153 1.00 33.28 79 GLY C CA 1
ATOM 7995 C C . GLY C 1 109 ? 35.415 26.224 28.721 1.00 35.19 79 GLY C C 1
ATOM 7996 O O . GLY C 1 109 ? 35.469 27.198 27.967 1.00 35.22 79 GLY C O 1
ATOM 8000 N N . PHE C 1 110 ? 35.488 26.291 30.055 1.00 31.33 80 PHE C N 1
ATOM 8001 C CA . PHE C 1 110 ? 35.630 27.529 30.810 1.00 40.58 80 PHE C CA 1
ATOM 8002 C C . PHE C 1 110 ? 36.937 27.599 31.575 1.00 38.23 80 PHE C C 1
ATOM 8003 O O . PHE C 1 110 ? 37.478 28.679 31.758 1.00 42.83 80 PHE C O 1
ATOM 8020 N N . ALA C 1 111 ? 37.419 26.456 32.051 1.00 38.01 81 ALA C N 1
ATOM 8021 C CA . ALA C 1 111 ? 38.626 26.422 32.876 1.00 43.70 81 ALA C CA 1
ATOM 8022 C C . ALA C 1 111 ? 39.860 26.779 32.054 1.00 49.14 81 ALA C C 1
ATOM 8023 O O . ALA C 1 111 ? 39.992 26.369 30.915 1.00 41.32 81 ALA C O 1
ATOM 8030 N N . GLN C 1 112 ? 40.763 27.541 32.659 1.00 55.34 82 GLN C N 1
ATOM 8031 C CA . GLN C 1 112 ? 41.953 28.084 31.995 1.00 68.93 82 GLN C CA 1
ATOM 8032 C C . GLN C 1 112 ? 42.765 27.082 31.151 1.00 68.80 82 GLN C C 1
ATOM 8033 O O . GLN C 1 112 ? 43.259 27.419 30.072 1.00 60.17 82 GLN C O 1
ATOM 8047 N N . ASP C 1 113 ? 42.919 25.863 31.647 1.00 64.99 83 ASP C N 1
ATOM 8048 C CA . ASP C 1 113 ? 43.818 24.904 31.014 1.00 73.14 83 ASP C CA 1
ATOM 8049 C C . ASP C 1 113 ? 43.108 23.947 30.057 1.00 59.14 83 ASP C C 1
ATOM 8050 O O . ASP C 1 113 ? 43.674 22.935 29.655 1.00 54.67 83 ASP C O 1
ATOM 8059 N N . LEU C 1 114 ? 41.864 24.254 29.710 1.00 53.13 84 LEU C N 1
ATOM 8060 C CA . LEU C 1 114 ? 41.082 23.350 28.884 1.00 50.20 84 LEU C CA 1
ATOM 8061 C C . LEU C 1 114 ? 41.254 23.674 27.425 1.00 44.06 84 LEU C C 1
ATOM 8062 O O . LEU C 1 114 ? 41.313 24.832 27.037 1.00 43.65 84 LEU C O 1
ATOM 8078 N N . HIS C 1 115 ? 41.302 22.628 26.619 1.00 43.61 85 HIS C N 1
ATOM 8079 C CA . HIS C 1 115 ? 41.406 22.781 25.172 1.00 41.64 85 HIS C CA 1
ATOM 8080 C C . HIS C 1 115 ? 40.370 21.937 24.461 1.00 37.33 85 HIS C C 1
ATOM 8081 O O . HIS C 1 115 ? 39.864 20.944 25.002 1.00 34.79 85 HIS C O 1
ATOM 8095 N N . ILE C 1 116 ? 40.076 22.334 23.237 1.00 36.76 86 ILE C N 1
ATOM 8096 C CA . ILE C 1 116 ? 39.269 21.534 22.340 1.00 38.56 86 ILE C CA 1
ATOM 8097 C C . ILE C 1 116 ? 39.730 20.098 22.400 1.00 38.20 86 ILE C C 1
ATOM 8098 O O . ILE C 1 116 ? 40.932 19.822 22.402 1.00 37.04 86 ILE C O 1
ATOM 8114 N N . GLY C 1 117 ? 38.760 19.193 22.530 1.00 39.23 87 GLY C N 1
ATOM 8115 C CA . GLY C 1 117 ? 39.028 17.764 22.606 1.00 36.13 87 GLY C CA 1
ATOM 8116 C C . GLY C 1 117 ? 39.329 17.186 23.984 1.00 38.86 87 GLY C C 1
ATOM 8117 O O . GLY C 1 117 ? 39.281 15.959 24.148 1.00 31.16 87 GLY C O 1
ATOM 8121 N N . ASP C 1 118 ? 39.634 18.045 24.960 1.00 32.60 88 ASP C N 1
ATOM 8122 C CA . ASP C 1 118 ? 39.859 17.580 26.331 1.00 38.04 88 ASP C CA 1
ATOM 8123 C C . ASP C 1 118 ? 38.577 17.028 26.935 1.00 41.51 88 ASP C C 1
ATOM 8124 O O . ASP C 1 118 ? 37.477 17.546 26.690 1.00 36.13 88 ASP C O 1
ATOM 8133 N N . VAL C 1 119 ? 38.745 15.997 27.761 1.00 37.70 89 VAL C N 1
ATOM 8134 C CA . VAL C 1 119 ? 37.654 15.372 28.471 1.00 37.82 89 VAL C CA 1
ATOM 8135 C C . VAL C 1 119 ? 37.570 15.932 29.889 1.00 41.91 89 VAL C C 1
ATOM 8136 O O . VAL C 1 119 ? 38.601 16.148 30.545 1.00 38.60 89 VAL C O 1
ATOM 8149 N N . VAL C 1 120 ? 36.333 16.201 30.322 1.00 36.36 90 VAL C N 1
ATOM 8150 C CA . VAL C 1 120 ? 36.024 16.516 31.708 1.00 33.18 90 VAL C CA 1
ATOM 8151 C C . VAL C 1 120 ? 35.077 15.460 32.274 1.00 36.48 90 VAL C C 1
ATOM 8152 O O . VAL C 1 120 ? 34.042 15.108 31.665 1.00 31.37 90 VAL C O 1
ATOM 8165 N N . ILE C 1 121 ? 35.457 14.963 33.447 1.00 35.36 91 ILE C N 1
ATOM 8166 C CA . ILE C 1 121 ? 34.611 14.067 34.220 1.00 31.51 91 ILE C CA 1
ATOM 8167 C C . ILE C 1 121 ? 33.930 14.880 35.312 1.00 33.90 91 ILE C C 1
ATOM 8168 O O . ILE C 1 121 ? 34.586 15.568 36.129 1.00 28.92 91 ILE C O 1
ATOM 8184 N N . ALA C 1 122 ? 32.611 14.819 35.320 1.00 33.46 92 ALA C N 1
ATOM 8185 C CA . ALA C 1 122 ? 31.852 15.615 36.278 1.00 31.28 92 ALA C CA 1
ATOM 8186 C C . ALA C 1 122 ? 31.903 14.975 37.660 1.00 31.95 92 ALA C C 1
ATOM 8187 O O . ALA C 1 122 ? 31.628 13.778 37.802 1.00 34.07 92 ALA C O 1
ATOM 8194 N N . SER C 1 123 ? 32.263 15.746 38.686 1.00 31.22 93 SER C N 1
ATOM 8195 C CA . SER C 1 123 ? 32.116 15.231 40.062 1.00 32.77 93 SER C CA 1
ATOM 8196 C C . SER C 1 123 ? 30.694 15.542 40.566 1.00 34.14 93 SER C C 1
ATOM 8197 O O . SER C 1 123 ? 30.122 14.837 41.402 1.00 30.72 93 SER C O 1
ATOM 8205 N N . GLU C 1 124 ? 30.164 16.649 40.065 1.00 27.37 94 GLU C N 1
ATOM 8206 C CA . GLU C 1 124 ? 28.798 17.049 40.338 1.00 35.71 94 GLU C CA 1
ATOM 8207 C C . GLU C 1 124 ? 28.331 17.933 39.197 1.00 33.53 94 GLU C C 1
ATOM 8208 O O . GLU C 1 124 ? 29.152 18.525 38.456 1.00 30.03 94 GLU C O 1
ATOM 8220 N N . MET C 1 125 ? 27.018 18.042 39.083 1.00 32.84 95 MET C N 1
ATOM 8221 C CA . MET C 1 125 ? 26.373 18.912 38.102 1.00 28.61 95 MET C CA 1
ATOM 8222 C C . MET C 1 125 ? 25.581 20.012 38.801 1.00 29.34 95 MET C C 1
ATOM 8223 O O . MET C 1 125 ? 25.043 19.783 39.864 1.00 25.30 95 MET C O 1
ATOM 8237 N N . ARG C 1 126 ? 25.516 21.212 38.223 1.00 29.64 96 ARG C N 1
ATOM 8238 C CA . ARG C 1 126 ? 24.612 22.231 38.736 1.00 25.89 96 ARG C CA 1
ATOM 8239 C C . ARG C 1 126 ? 24.017 22.893 37.558 1.00 28.77 96 ARG C C 1
ATOM 8240 O O . ARG C 1 126 ? 24.586 22.826 36.478 1.00 25.10 96 ARG C O 1
ATOM 8261 N N . PHE C 1 127 ? 22.911 23.583 37.783 1.00 27.81 97 PHE C N 1
ATOM 8262 C CA . PHE C 1 127 ? 22.354 24.506 36.807 1.00 26.60 97 PHE C CA 1
ATOM 8263 C C . PHE C 1 127 ? 22.951 25.901 36.906 1.00 31.93 97 PHE C C 1
ATOM 8264 O O . PHE C 1 127 ? 22.956 26.473 37.983 1.00 33.12 97 PHE C O 1
ATOM 8281 N N . HIS C 1 128 ? 23.448 26.476 35.806 1.00 29.88 98 HIS C N 1
ATOM 8282 C CA . HIS C 1 128 ? 23.929 27.867 35.888 1.00 32.94 98 HIS C CA 1
ATOM 8283 C C . HIS C 1 128 ? 22.783 28.837 35.596 1.00 33.25 98 HIS C C 1
ATOM 8284 O O . HIS C 1 128 ? 22.862 29.994 35.976 1.00 35.54 98 HIS C O 1
ATOM 8298 N N . ASP C 1 129 ? 21.693 28.373 34.991 1.00 28.80 99 ASP C N 1
ATOM 8299 C CA . ASP C 1 129 ? 20.619 29.301 34.668 1.00 31.39 99 ASP C CA 1
ATOM 8300 C C . ASP C 1 129 ? 19.429 29.271 35.633 1.00 33.52 99 ASP C C 1
ATOM 8301 O O . ASP C 1 129 ? 18.484 30.013 35.432 1.00 36.81 99 ASP C O 1
ATOM 8310 N N . VAL C 1 130 ? 19.444 28.442 36.671 1.00 27.24 100 VAL C N 1
ATOM 8311 C CA . VAL C 1 130 ? 18.304 28.402 37.606 1.00 27.58 100 VAL C CA 1
ATOM 8312 C C . VAL C 1 130 ? 18.487 29.526 38.638 1.00 32.23 100 VAL C C 1
ATOM 8313 O O . VAL C 1 130 ? 19.576 29.639 39.214 1.00 31.67 100 VAL C O 1
ATOM 8326 N N . ASP C 1 131 ? 17.459 30.360 38.850 1.00 30.13 101 ASP C N 1
ATOM 8327 C CA . ASP C 1 131 ? 17.512 31.424 39.866 1.00 33.22 101 ASP C CA 1
ATOM 8328 C C . ASP C 1 131 ? 16.189 31.604 40.639 1.00 33.39 101 ASP C C 1
ATOM 8329 O O . ASP C 1 131 ? 15.266 32.284 40.177 1.00 31.20 101 ASP C O 1
ATOM 8338 N N . VAL C 1 132 ? 16.122 30.974 41.813 1.00 30.68 102 VAL C N 1
ATOM 8339 C CA . VAL C 1 132 ? 15.034 31.186 42.760 1.00 29.97 102 VAL C CA 1
ATOM 8340 C C . VAL C 1 132 ? 15.642 31.691 44.081 1.00 30.34 102 VAL C C 1
ATOM 8341 O O . VAL C 1 132 ? 15.124 31.435 45.187 1.00 28.66 102 VAL C O 1
ATOM 8354 N N . THR C 1 133 ? 16.746 32.423 43.943 1.00 29.05 103 THR C N 1
ATOM 8355 C CA . THR C 1 133 ? 17.443 33.004 45.098 1.00 32.84 103 THR C CA 1
ATOM 8356 C C . THR C 1 133 ? 16.548 33.964 45.922 1.00 36.42 103 THR C C 1
ATOM 8357 O O . THR C 1 133 ? 16.762 34.145 47.116 1.00 31.62 103 THR C O 1
ATOM 8368 N N . ALA C 1 134 ? 15.544 34.566 45.293 1.00 31.01 104 ALA C N 1
ATOM 8369 C CA . ALA C 1 134 ? 14.625 35.445 46.010 1.00 31.91 104 ALA C CA 1
ATOM 8370 C C . ALA C 1 134 ? 13.907 34.719 47.154 1.00 40.06 104 ALA C C 1
ATOM 8371 O O . ALA C 1 134 ? 13.373 35.356 48.052 1.00 36.16 104 ALA C O 1
ATOM 8378 N N . PHE C 1 135 ? 13.887 33.389 47.114 1.00 37.04 105 PHE C N 1
ATOM 8379 C CA . PHE C 1 135 ? 13.255 32.591 48.154 1.00 34.67 105 PHE C CA 1
ATOM 8380 C C . PHE C 1 135 ? 14.280 31.848 49.034 1.00 33.43 105 PHE C C 1
ATOM 8381 O O . PHE C 1 135 ? 13.943 30.893 49.729 1.00 36.67 105 PHE C O 1
ATOM 8398 N N . GLY C 1 136 ? 15.536 32.276 48.991 1.00 29.35 106 GLY C N 1
ATOM 8399 C CA . GLY C 1 136 ? 16.538 31.769 49.906 1.00 38.69 106 GLY C CA 1
ATOM 8400 C C . GLY C 1 136 ? 17.353 30.594 49.412 1.00 39.99 106 GLY C C 1
ATOM 8401 O O . GLY C 1 136 ? 18.299 30.164 50.082 1.00 35.82 106 GLY C O 1
ATOM 8405 N N . TYR C 1 137 ? 17.008 30.074 48.238 1.00 33.93 107 TYR C N 1
ATOM 8406 C CA . TYR C 1 137 ? 17.777 28.985 47.649 1.00 33.86 107 TYR C CA 1
ATOM 8407 C C . TYR C 1 137 ? 19.068 29.522 47.106 1.00 32.30 107 TYR C C 1
ATOM 8408 O O . TYR C 1 137 ? 19.138 30.668 46.751 1.00 32.29 107 TYR C O 1
ATOM 8426 N N . GLU C 1 138 ? 20.099 28.682 47.115 1.00 34.91 108 GLU C N 1
ATOM 8427 C CA . GLU C 1 138 ? 21.396 28.975 46.489 1.00 36.56 108 GLU C CA 1
ATOM 8428 C C . GLU C 1 138 ? 21.271 29.317 44.994 1.00 31.47 108 GLU C C 1
ATOM 8429 O O . GLU C 1 138 ? 20.363 28.819 44.320 1.00 28.93 108 GLU C O 1
ATOM 8441 N N . MET C 1 139 ? 22.206 30.098 44.445 1.00 32.59 109 MET C N 1
ATOM 8442 C CA . MET C 1 139 ? 22.250 30.286 42.996 1.00 34.20 109 MET C CA 1
ATOM 8443 C C . MET C 1 139 ? 22.354 28.900 42.326 1.00 32.52 109 MET C C 1
ATOM 8444 O O . MET C 1 139 ? 23.172 28.054 42.728 1.00 31.61 109 MET C O 1
ATOM 8458 N N . GLY C 1 140 ? 21.499 28.669 41.329 1.00 36.52 110 GLY C N 1
ATOM 8459 C CA . GLY C 1 140 ? 21.500 27.425 40.548 1.00 31.54 110 GLY C CA 1
ATOM 8460 C C . GLY C 1 140 ? 20.673 26.314 41.179 1.00 28.10 110 GLY C C 1
ATOM 8461 O O . GLY C 1 140 ? 20.463 25.260 40.570 1.00 28.52 110 GLY C O 1
ATOM 8465 N N . GLN C 1 141 ? 20.204 26.528 42.409 1.00 29.19 111 GLN C N 1
ATOM 8466 C CA . GLN C 1 141 ? 19.371 25.532 43.080 1.00 27.34 111 GLN C CA 1
ATOM 8467 C C . GLN C 1 141 ? 17.892 25.701 42.767 1.00 27.34 111 GLN C C 1
ATOM 8468 O O . GLN C 1 141 ? 17.288 26.708 43.107 1.00 26.58 111 GLN C O 1
ATOM 8482 N N . MET C 1 142 ? 17.297 24.684 42.148 1.00 27.62 112 MET C N 1
ATOM 8483 C CA . MET C 1 142 ? 15.858 24.694 41.925 1.00 26.77 112 MET C CA 1
ATOM 8484 C C . MET C 1 142 ? 15.137 24.423 43.253 1.00 28.48 112 MET C C 1
ATOM 8485 O O . MET C 1 142 ? 15.553 23.572 44.036 1.00 26.87 112 MET C O 1
ATOM 8499 N N . ALA C 1 143 ? 14.059 25.159 43.491 1.00 31.13 113 ALA C N 1
ATOM 8500 C CA . ALA C 1 143 ? 13.166 24.880 44.625 1.00 28.81 113 ALA C CA 1
ATOM 8501 C C . ALA C 1 143 ? 12.807 23.389 44.686 1.00 32.02 113 ALA C C 1
ATOM 8502 O O . ALA C 1 143 ? 12.463 22.790 43.645 1.00 28.72 113 ALA C O 1
ATOM 8509 N N . GLN C 1 144 ? 12.949 22.789 45.882 1.00 27.32 114 GLN C N 1
ATOM 8510 C CA . GLN C 1 144 ? 12.630 21.380 46.161 1.00 31.65 114 GLN C CA 1
ATOM 8511 C C . GLN C 1 144 ? 13.753 20.405 45.763 1.00 29.60 114 GLN C C 1
ATOM 8512 O O . GLN C 1 144 ? 13.605 19.206 45.939 1.00 31.72 114 GLN C O 1
ATOM 8526 N N . GLN C 1 145 ? 14.871 20.919 45.243 1.00 30.69 115 GLN C N 1
ATOM 8527 C CA . GLN C 1 145 ? 15.983 20.087 44.791 1.00 29.52 115 GLN C CA 1
ATOM 8528 C C . GLN C 1 145 ? 17.222 20.443 45.582 1.00 29.31 115 GLN C C 1
ATOM 8529 O O . GLN C 1 145 ? 17.286 21.517 46.184 1.00 27.67 115 GLN C O 1
ATOM 8543 N N . PRO C 1 146 ? 18.232 19.565 45.566 1.00 30.08 116 PRO C N 1
ATOM 8544 C CA . PRO C 1 146 ? 19.507 19.970 46.168 1.00 30.59 116 PRO C CA 1
ATOM 8545 C C . PRO C 1 146 ? 20.218 20.980 45.292 1.00 30.05 116 PRO C C 1
ATOM 8546 O O . PRO C 1 146 ? 19.917 21.079 44.131 1.00 30.22 116 PRO C O 1
ATOM 8557 N N . ALA C 1 147 ? 21.156 21.710 45.844 1.00 29.57 117 ALA C N 1
ATOM 8558 C CA . ALA C 1 147 ? 21.864 22.729 45.106 1.00 30.42 117 ALA C CA 1
ATOM 8559 C C . ALA C 1 147 ? 22.749 22.108 44.017 1.00 31.22 117 ALA C C 1
ATOM 8560 O O . ALA C 1 147 ? 22.975 22.719 42.976 1.00 29.93 117 ALA C O 1
ATOM 8567 N N . ALA C 1 148 ? 23.216 20.885 44.270 1.00 32.25 118 ALA C N 1
ATOM 8568 C CA . ALA C 1 148 ? 24.136 20.154 43.383 1.00 30.78 118 ALA C CA 1
ATOM 8569 C C . ALA C 1 148 ? 23.720 18.690 43.295 1.00 32.97 118 ALA C C 1
ATOM 8570 O O . ALA C 1 148 ? 23.061 18.183 44.213 1.00 28.27 118 ALA C O 1
ATOM 8577 N N . PHE C 1 149 ? 24.098 18.025 42.194 1.00 29.52 119 PHE C N 1
ATOM 8578 C CA . PHE C 1 149 ? 23.819 16.606 41.965 1.00 29.60 119 PHE C CA 1
ATOM 8579 C C . PHE C 1 149 ? 25.120 15.857 41.800 1.00 33.69 119 PHE C C 1
ATOM 8580 O O . PHE C 1 149 ? 25.611 15.699 40.680 1.00 29.64 119 PHE C O 1
ATOM 8597 N N . PRO C 1 150 ? 25.670 15.351 42.907 1.00 33.07 120 PRO C N 1
ATOM 8598 C CA . PRO C 1 150 ? 26.942 14.617 42.826 1.00 32.29 120 PRO C CA 1
ATOM 8599 C C . PRO C 1 150 ? 26.863 13.352 41.967 1.00 31.96 120 PRO C C 1
ATOM 8600 O O . PRO C 1 150 ? 25.923 12.560 42.060 1.00 34.42 120 PRO C O 1
ATOM 8611 N N . CYS C 1 151 ? 27.860 13.175 41.112 1.00 30.06 121 CYS C N 1
ATOM 8612 C CA . CYS C 1 151 ? 27.989 11.943 40.369 1.00 31.44 121 CYS C CA 1
ATOM 8613 C C . CYS C 1 151 ? 28.508 10.807 41.279 1.00 34.88 121 CYS C C 1
ATOM 8614 O O . CYS C 1 151 ? 29.190 11.024 42.285 1.00 31.04 121 CYS C O 1
ATOM 8622 N N . ASP C 1 152 ? 28.166 9.596 40.901 1.00 32.28 122 ASP C N 1
ATOM 8623 C CA . ASP C 1 152 ? 28.516 8.421 41.674 1.00 36.09 122 ASP C CA 1
ATOM 8624 C C . ASP C 1 152 ? 30.020 8.227 41.774 1.00 36.29 122 ASP C C 1
ATOM 8625 O O . ASP C 1 152 ? 30.747 8.266 40.780 1.00 33.75 122 ASP C O 1
ATOM 8634 N N . GLU C 1 153 ? 30.505 8.024 42.987 1.00 36.27 123 GLU C N 1
ATOM 8635 C CA . GLU C 1 153 ? 31.936 8.103 43.196 1.00 36.24 123 GLU C CA 1
ATOM 8636 C C . GLU C 1 153 ? 32.665 6.892 42.594 1.00 32.48 123 GLU C C 1
ATOM 8637 O O . GLU C 1 153 ? 33.841 6.998 42.194 1.00 37.06 123 GLU C O 1
ATOM 8649 N N . THR C 1 154 ? 31.951 5.773 42.475 1.00 33.52 124 THR C N 1
ATOM 8650 C CA . THR C 1 154 ? 32.461 4.590 41.758 1.00 38.71 124 THR C CA 1
ATOM 8651 C C . THR C 1 154 ? 32.552 4.842 40.259 1.00 34.67 124 THR C C 1
ATOM 8652 O O . THR C 1 154 ? 33.556 4.516 39.595 1.00 35.52 124 THR C O 1
ATOM 8663 N N . LEU C 1 155 ? 31.504 5.442 39.719 1.00 34.76 125 LEU C N 1
ATOM 8664 C CA . LEU C 1 155 ? 31.527 5.788 38.312 1.00 32.28 125 LEU C CA 1
ATOM 8665 C C . LEU C 1 155 ? 32.655 6.764 38.013 1.00 33.37 125 LEU C C 1
ATOM 8666 O O . LEU C 1 155 ? 33.340 6.616 36.986 1.00 33.70 125 LEU C O 1
ATOM 8682 N N . ILE C 1 156 ? 32.886 7.734 38.904 1.00 32.43 126 ILE C N 1
ATOM 8683 C CA . ILE C 1 156 ? 33.977 8.682 38.705 1.00 31.77 126 ILE C CA 1
ATOM 8684 C C . ILE C 1 156 ? 35.315 7.950 38.703 1.00 36.87 126 ILE C C 1
ATOM 8685 O O . ILE C 1 156 ? 36.116 8.165 37.787 1.00 38.24 126 ILE C O 1
ATOM 8701 N N . ALA C 1 157 ? 35.563 7.108 39.711 1.00 37.34 127 ALA C N 1
ATOM 8702 C CA . ALA C 1 157 ? 36.835 6.377 39.783 1.00 39.38 127 ALA C CA 1
ATOM 8703 C C . ALA C 1 157 ? 37.063 5.536 38.522 1.00 39.62 127 ALA C C 1
ATOM 8704 O O . ALA C 1 157 ? 38.159 5.567 37.935 1.00 43.57 127 ALA C O 1
ATOM 8711 N N . VAL C 1 158 ? 36.032 4.806 38.093 1.00 38.06 128 VAL C N 1
ATOM 8712 C CA . VAL C 1 158 ? 36.137 4.017 36.874 1.00 38.53 128 VAL C CA 1
ATOM 8713 C C . VAL C 1 158 ? 36.490 4.907 35.667 1.00 41.14 128 VAL C C 1
ATOM 8714 O O . VAL C 1 158 ? 37.428 4.600 34.936 1.00 40.53 128 VAL C O 1
ATOM 8727 N N . ALA C 1 159 ? 35.775 6.018 35.472 1.00 37.04 129 ALA C N 1
ATOM 8728 C CA . ALA C 1 159 ? 36.114 6.917 34.380 1.00 37.47 129 ALA C CA 1
ATOM 8729 C C . ALA C 1 159 ? 37.565 7.399 34.469 1.00 46.05 129 ALA C C 1
ATOM 8730 O O . ALA C 1 159 ? 38.262 7.469 33.453 1.00 40.15 129 ALA C O 1
ATOM 8737 N N . GLN C 1 160 ? 38.021 7.749 35.668 1.00 41.20 130 GLN C N 1
ATOM 8738 C CA . GLN C 1 160 ? 39.416 8.160 35.825 1.00 43.21 130 GLN C CA 1
ATOM 8739 C C . GLN C 1 160 ? 40.403 7.051 35.443 1.00 49.84 130 GLN C C 1
ATOM 8740 O O . GLN C 1 160 ? 41.439 7.325 34.851 1.00 47.73 130 GLN C O 1
ATOM 8754 N N . ASP C 1 161 ? 40.077 5.812 35.801 1.00 48.52 131 ASP C N 1
ATOM 8755 C CA . ASP C 1 161 ? 40.889 4.651 35.437 1.00 51.14 131 ASP C CA 1
ATOM 8756 C C . ASP C 1 161 ? 41.096 4.536 33.911 1.00 58.37 131 ASP C C 1
ATOM 8757 O O . ASP C 1 161 ? 42.174 4.179 33.442 1.00 60.94 131 ASP C O 1
ATOM 8766 N N . CYS C 1 162 ? 40.045 4.846 33.157 1.00 54.63 132 CYS C N 1
ATOM 8767 C CA . CYS C 1 162 ? 40.071 4.877 31.695 1.00 56.22 132 CYS C CA 1
ATOM 8768 C C . CYS C 1 162 ? 40.823 6.105 31.131 1.00 57.10 132 CYS C C 1
ATOM 8769 O O . CYS C 1 162 ? 40.712 6.428 29.955 1.00 66.37 132 CYS C O 1
ATOM 8777 N N . LYS C 1 172 ? 40.956 15.835 34.033 1.00 49.11 142 LYS C N 1
ATOM 8778 C CA . LYS C 1 172 ? 40.217 16.873 34.767 1.00 46.09 142 LYS C CA 1
ATOM 8779 C C . LYS C 1 172 ? 38.832 16.433 35.319 1.00 43.98 142 LYS C C 1
ATOM 8780 O O . LYS C 1 172 ? 37.961 15.966 34.584 1.00 39.90 142 LYS C O 1
ATOM 8798 N N . VAL C 1 173 ? 38.656 16.589 36.631 1.00 39.59 143 VAL C N 1
ATOM 8799 C CA . VAL C 1 173 ? 37.466 16.137 37.336 1.00 36.80 143 VAL C CA 1
ATOM 8800 C C . VAL C 1 173 ? 36.893 17.314 38.094 1.00 38.19 143 VAL C C 1
ATOM 8801 O O . VAL C 1 173 ? 37.623 18.003 38.784 1.00 38.25 143 VAL C O 1
ATOM 8814 N N . GLY C 1 174 ? 35.602 17.572 37.965 1.00 33.54 144 GLY C N 1
ATOM 8815 C CA . GLY C 1 174 ? 35.048 18.712 38.686 1.00 35.14 144 GLY C CA 1
ATOM 8816 C C . GLY C 1 174 ? 33.664 19.145 38.247 1.00 30.74 144 GLY C C 1
ATOM 8817 O O . GLY C 1 174 ? 32.897 18.344 37.726 1.00 35.18 144 GLY C O 1
ATOM 8821 N N . LEU C 1 175 ? 33.350 20.414 38.452 1.00 32.98 145 LEU C N 1
ATOM 8822 C CA . LEU C 1 175 ? 31.993 20.893 38.238 1.00 30.51 145 LEU C CA 1
ATOM 8823 C C . LEU C 1 175 ? 31.729 21.220 36.786 1.00 30.51 145 LEU C C 1
ATOM 8824 O O . LEU C 1 175 ? 32.465 21.984 36.164 1.00 28.90 145 LEU C O 1
ATOM 8840 N N . ILE C 1 176 ? 30.649 20.639 36.263 1.00 29.37 146 ILE C N 1
ATOM 8841 C CA . ILE C 1 176 ? 30.080 21.072 34.984 1.00 30.15 146 ILE C CA 1
ATOM 8842 C C . ILE C 1 176 ? 28.704 21.697 35.273 1.00 31.81 146 ILE C C 1
ATOM 8843 O O . ILE C 1 176 ? 27.976 21.233 36.170 1.00 27.94 146 ILE C O 1
ATOM 8859 N N . CYS C 1 177 ? 28.377 22.781 34.569 1.00 28.29 147 CYS C N 1
ATOM 8860 C CA . CYS C 1 177 ? 27.072 23.429 34.728 1.00 28.30 147 CYS C CA 1
ATOM 8861 C C . CYS C 1 177 ? 26.183 23.357 33.498 1.00 31.51 147 CYS C C 1
ATOM 8862 O O . CYS C 1 177 ? 26.661 23.452 32.399 1.00 32.08 147 CYS C O 1
ATOM 8870 N N . THR C 1 178 ? 24.878 23.249 33.715 1.00 30.37 148 THR C N 1
ATOM 8871 C CA . THR C 1 178 ? 23.901 23.065 32.660 1.00 30.10 148 THR C CA 1
ATOM 8872 C C . THR C 1 178 ? 22.965 24.278 32.551 1.00 29.88 148 THR C C 1
ATOM 8873 O O . THR C 1 178 ? 22.541 24.860 33.561 1.00 29.17 148 THR C O 1
ATOM 8884 N N . GLY C 1 179 ? 22.635 24.656 31.332 1.00 29.08 149 GLY C N 1
ATOM 8885 C CA . GLY C 1 179 ? 21.681 25.731 31.112 1.00 30.16 149 GLY C CA 1
ATOM 8886 C C . GLY C 1 179 ? 21.046 25.562 29.741 1.00 31.01 149 GLY C C 1
ATOM 8887 O O . GLY C 1 179 ? 21.609 24.900 28.889 1.00 33.18 149 GLY C O 1
ATOM 8891 N N . ASP C 1 180 ? 19.893 26.173 29.523 1.00 30.67 150 ASP C N 1
ATOM 8892 C CA . ASP C 1 180 ? 19.200 26.084 28.251 1.00 29.66 150 ASP C CA 1
ATOM 8893 C C . ASP C 1 180 ? 19.646 27.213 27.312 1.00 31.14 150 ASP C C 1
ATOM 8894 O O . ASP C 1 180 ? 18.868 27.828 26.608 1.00 27.68 150 ASP C O 1
ATOM 8903 N N . GLN C 1 181 ? 20.937 27.449 27.285 1.00 29.55 151 GLN C N 1
ATOM 8904 C CA . GLN C 1 181 ? 21.497 28.414 26.383 1.00 34.23 151 GLN C CA 1
ATOM 8905 C C . GLN C 1 181 ? 22.856 27.967 25.872 1.00 36.57 151 GLN C C 1
ATOM 8906 O O . GLN C 1 181 ? 23.633 27.277 26.557 1.00 33.16 151 GLN C O 1
ATOM 8920 N N . PHE C 1 182 ? 23.119 28.319 24.621 1.00 31.30 152 PHE C N 1
ATOM 8921 C CA . PHE C 1 182 ? 24.456 28.136 24.059 1.00 33.48 152 PHE C CA 1
ATOM 8922 C C . PHE C 1 182 ? 25.300 29.319 24.470 1.00 34.46 152 PHE C C 1
ATOM 8923 O O . PHE C 1 182 ? 25.073 30.419 24.013 1.00 35.43 152 PHE C O 1
ATOM 8940 N N . MET C 1 183 ? 26.275 29.056 25.331 1.00 37.15 153 MET C N 1
ATOM 8941 C CA . MET C 1 183 ? 27.113 30.077 25.967 1.00 39.84 153 MET C CA 1
ATOM 8942 C C . MET C 1 183 ? 28.215 30.571 25.032 1.00 43.08 153 MET C C 1
ATOM 8943 O O . MET C 1 183 ? 29.161 29.812 24.767 1.00 36.16 153 MET C O 1
ATOM 8957 N N . CYS C 1 184 ? 28.135 31.826 24.583 1.00 36.25 154 CYS C N 1
ATOM 8958 C CA . CYS C 1 184 ? 29.193 32.368 23.737 1.00 44.90 154 CYS C CA 1
ATOM 8959 C C . CYS C 1 184 ? 29.348 33.881 23.759 1.00 43.31 154 CYS C C 1
ATOM 8960 O O . CYS C 1 184 ? 30.317 34.380 23.221 1.00 52.04 154 CYS C O 1
ATOM 8968 N N . LYS C 1 185 ? 28.429 34.614 24.377 1.00 48.23 155 LYS C N 1
ATOM 8969 C CA . LYS C 1 185 ? 28.590 36.071 24.489 1.00 44.86 155 LYS C CA 1
ATOM 8970 C C . LYS C 1 185 ? 29.336 36.441 25.762 1.00 44.08 155 LYS C C 1
ATOM 8971 O O . LYS C 1 185 ? 29.139 35.806 26.786 1.00 41.33 155 LYS C O 1
ATOM 8990 N N . PRO C 1 186 ? 30.206 37.472 25.701 1.00 45.77 156 PRO C N 1
ATOM 8991 C CA . PRO C 1 186 ? 31.035 37.790 26.880 1.00 46.53 156 PRO C CA 1
ATOM 8992 C C . PRO C 1 186 ? 30.265 38.092 28.166 1.00 39.88 156 PRO C C 1
ATOM 8993 O O . PRO C 1 186 ? 30.681 37.609 29.201 1.00 39.22 156 PRO C O 1
ATOM 9004 N N . ASP C 1 187 ? 29.177 38.842 28.121 1.00 41.39 157 ASP C N 1
ATOM 9005 C CA . ASP C 1 187 ? 28.435 39.130 29.350 1.00 45.53 157 ASP C CA 1
ATOM 9006 C C . ASP C 1 187 ? 27.877 37.855 29.998 1.00 42.11 157 ASP C C 1
ATOM 9007 O O . ASP C 1 187 ? 27.896 37.711 31.218 1.00 38.60 157 ASP C O 1
ATOM 9016 N N . ALA C 1 188 ? 27.397 36.913 29.192 1.00 42.14 158 ALA C N 1
ATOM 9017 C CA . ALA C 1 188 ? 26.746 35.732 29.767 1.00 42.14 158 ALA C CA 1
ATOM 9018 C C . ALA C 1 188 ? 27.802 34.779 30.335 1.00 39.36 158 ALA C C 1
ATOM 9019 O O . ALA C 1 188 ? 27.592 34.132 31.377 1.00 35.05 158 ALA C O 1
ATOM 9026 N N . ILE C 1 189 ? 28.948 34.728 29.656 1.00 32.34 159 ILE C N 1
ATOM 9027 C CA . ILE C 1 189 ? 30.092 33.947 30.112 1.00 36.42 159 ILE C CA 1
ATOM 9028 C C . ILE C 1 189 ? 30.669 34.513 31.419 1.00 35.30 159 ILE C C 1
ATOM 9029 O O . ILE C 1 189 ? 30.960 33.760 32.359 1.00 34.12 159 ILE C O 1
ATOM 9045 N N . ALA C 1 190 ? 30.829 35.833 31.472 1.00 35.69 160 ALA C N 1
ATOM 9046 C CA . ALA C 1 190 ? 31.267 36.520 32.692 1.00 35.05 160 ALA C CA 1
ATOM 9047 C C . ALA C 1 190 ? 30.300 36.321 33.876 1.00 37.16 160 ALA C C 1
ATOM 9048 O O . ALA C 1 190 ? 30.722 36.053 35.014 1.00 37.95 160 ALA C O 1
ATOM 9055 N N . LYS C 1 191 ? 29.005 36.474 33.633 1.00 37.80 161 LYS C N 1
ATOM 9056 C CA . LYS C 1 191 ? 28.022 36.146 34.680 1.00 39.74 161 LYS C CA 1
ATOM 9057 C C . LYS C 1 191 ? 28.172 34.707 35.196 1.00 40.65 161 LYS C C 1
ATOM 9058 O O . LYS C 1 191 ? 28.185 34.451 36.419 1.00 34.94 161 LYS C O 1
ATOM 9077 N N . ALA C 1 192 ? 28.264 33.762 34.268 1.00 36.66 162 ALA C N 1
ATOM 9078 C CA . ALA C 1 192 ? 28.431 32.366 34.660 1.00 34.58 162 ALA C CA 1
ATOM 9079 C C . ALA C 1 192 ? 29.724 32.169 35.468 1.00 37.52 162 ALA C C 1
ATOM 9080 O O . ALA C 1 192 ? 29.752 31.386 36.424 1.00 35.80 162 ALA C O 1
ATOM 9087 N N . ARG C 1 193 ? 30.798 32.853 35.085 1.00 38.47 163 ARG C N 1
ATOM 9088 C CA . ARG C 1 193 ? 32.062 32.691 35.806 1.00 37.54 163 ARG C CA 1
ATOM 9089 C C . ARG C 1 193 ? 31.959 33.246 37.213 1.00 37.06 163 ARG C C 1
ATOM 9090 O O . ARG C 1 193 ? 32.507 32.669 38.146 1.00 36.96 163 ARG C O 1
ATOM 9111 N N . ALA C 1 194 ? 31.302 34.399 37.338 1.00 36.07 164 ALA C N 1
ATOM 9112 C CA . ALA C 1 194 ? 31.103 35.038 38.630 1.00 39.73 164 ALA C CA 1
ATOM 9113 C C . ALA C 1 194 ? 30.194 34.212 39.532 1.00 40.16 164 ALA C C 1
ATOM 9114 O O . ALA C 1 194 ? 30.438 34.117 40.730 1.00 38.02 164 ALA C O 1
ATOM 9121 N N . ASP C 1 195 ? 29.136 33.629 38.967 1.00 37.56 165 ASP C N 1
ATOM 9122 C CA . ASP C 1 195 ? 28.219 32.797 39.766 1.00 38.37 165 ASP C CA 1
ATOM 9123 C C . ASP C 1 195 ? 28.870 31.486 40.230 1.00 38.74 165 ASP C C 1
ATOM 9124 O O . ASP C 1 195 ? 28.608 31.036 41.333 1.00 38.72 165 ASP C O 1
ATOM 9133 N N . PHE C 1 196 ? 29.694 30.874 39.373 1.00 36.54 166 PHE C N 1
ATOM 9134 C CA . PHE C 1 196 ? 30.256 29.542 39.618 1.00 31.55 166 PHE C CA 1
ATOM 9135 C C . PHE C 1 196 ? 31.742 29.520 39.311 1.00 37.13 166 PHE C C 1
ATOM 9136 O O . PHE C 1 196 ? 32.180 28.980 38.281 1.00 32.56 166 PHE C O 1
ATOM 9153 N N . PRO C 1 197 ? 32.547 30.130 40.202 1.00 39.94 167 PRO C N 1
ATOM 9154 C CA . PRO C 1 197 ? 33.992 30.254 39.938 1.00 41.51 167 PRO C CA 1
ATOM 9155 C C . PRO C 1 197 ? 34.695 28.902 39.679 1.00 38.38 167 PRO C C 1
ATOM 9156 O O . PRO C 1 197 ? 35.717 28.872 39.015 1.00 40.19 167 PRO C O 1
ATOM 9167 N N . GLN C 1 198 ? 34.145 27.800 40.175 1.00 39.20 168 GLN C N 1
ATOM 9168 C CA . GLN C 1 198 ? 34.777 26.486 39.993 1.00 40.10 168 GLN C CA 1
ATOM 9169 C C . GLN C 1 198 ? 34.236 25.669 38.803 1.00 37.58 168 GLN C C 1
ATOM 9170 O O . GLN C 1 198 ? 34.615 24.507 38.615 1.00 37.56 168 GLN C O 1
ATOM 9184 N N . MET C 1 199 ? 33.333 26.259 38.026 1.00 34.48 169 MET C N 1
ATOM 9185 C CA . MET C 1 199 ? 32.723 25.592 36.862 1.00 34.49 169 MET C CA 1
ATOM 9186 C C . MET C 1 199 ? 33.812 25.374 35.811 1.00 36.01 169 MET C C 1
ATOM 9187 O O . MET C 1 199 ? 34.517 26.307 35.430 1.00 36.27 169 MET C O 1
ATOM 9201 N N . LEU C 1 200 ? 33.952 24.143 35.342 1.00 35.84 170 LEU C N 1
ATOM 9202 C CA . LEU C 1 200 ? 34.989 23.811 34.365 1.00 34.81 170 LEU C CA 1
ATOM 9203 C C . LEU C 1 200 ? 34.485 23.884 32.940 1.00 33.87 170 LEU C C 1
ATOM 9204 O O . LEU C 1 200 ? 35.246 24.125 32.015 1.00 31.88 170 LEU C O 1
ATOM 9220 N N . ALA C 1 201 ? 33.199 23.634 32.776 1.00 32.95 171 ALA C N 1
ATOM 9221 C CA . ALA C 1 201 ? 32.579 23.528 31.462 1.00 29.79 171 ALA C CA 1
ATOM 9222 C C . ALA C 1 201 ? 31.071 23.742 31.567 1.00 31.11 171 ALA C C 1
ATOM 9223 O O . ALA C 1 201 ? 30.515 23.654 32.669 1.00 27.52 171 ALA C O 1
ATOM 9230 N N . VAL C 1 202 ? 30.430 23.994 30.428 1.00 29.76 172 VAL C N 1
ATOM 9231 C CA . VAL C 1 202 ? 28.987 24.188 30.341 1.00 29.15 172 VAL C CA 1
ATOM 9232 C C . VAL C 1 202 ? 28.368 23.332 29.242 1.00 32.99 172 VAL C C 1
ATOM 9233 O O . VAL C 1 202 ? 28.974 23.109 28.176 1.00 31.38 172 VAL C O 1
ATOM 9246 N N . GLU C 1 203 ? 27.176 22.810 29.488 1.00 31.63 173 GLU C N 1
ATOM 9247 C CA . GLU C 1 203 ? 26.422 22.200 28.398 1.00 35.30 173 GLU C CA 1
ATOM 9248 C C . GLU C 1 203 ? 24.934 22.348 28.674 1.00 34.10 173 GLU C C 1
ATOM 9249 O O . GLU C 1 203 ? 24.529 23.212 29.478 1.00 30.43 173 GLU C O 1
ATOM 9261 N N . MET C 1 204 ? 24.111 21.549 28.009 1.00 33.50 174 MET C N 1
ATOM 9262 C CA . MET C 1 204 ? 22.670 21.815 28.006 1.00 33.17 174 MET C CA 1
ATOM 9263 C C . MET C 1 204 ? 21.801 20.666 28.533 1.00 32.43 174 MET C C 1
ATOM 9264 O O . MET C 1 204 ? 20.586 20.808 28.535 1.00 36.22 174 MET C O 1
ATOM 9278 N N . GLU C 1 205 ? 22.383 19.581 29.062 1.00 29.97 175 GLU C N 1
ATOM 9279 C CA . GLU C 1 205 ? 21.548 18.469 29.552 1.00 29.55 175 GLU C CA 1
ATOM 9280 C C . GLU C 1 205 ? 21.960 17.861 30.884 1.00 28.43 175 GLU C C 1
ATOM 9281 O O . GLU C 1 205 ? 21.106 17.285 31.593 1.00 32.66 175 GLU C O 1
ATOM 9293 N N . GLY C 1 206 ? 23.251 17.898 31.204 1.00 31.47 176 GLY C N 1
ATOM 9294 C CA . GLY C 1 206 ? 23.801 17.133 32.329 1.00 30.29 176 GLY C CA 1
ATOM 9295 C C . GLY C 1 206 ? 23.068 17.209 33.678 1.00 29.27 176 GLY C C 1
ATOM 9296 O O . GLY C 1 206 ? 22.775 16.200 34.316 1.00 27.78 176 GLY C O 1
ATOM 9300 N N . ALA C 1 207 ? 22.784 18.413 34.138 1.00 30.49 177 ALA C N 1
ATOM 9301 C CA . ALA C 1 207 ? 22.112 18.577 35.427 1.00 29.63 177 ALA C CA 1
ATOM 9302 C C . ALA C 1 207 ? 20.654 18.166 35.378 1.00 29.47 177 ALA C C 1
ATOM 9303 O O . ALA C 1 207 ? 20.081 17.810 36.402 1.00 30.99 177 ALA C O 1
ATOM 9310 N N . ALA C 1 208 ? 20.033 18.218 34.202 1.00 28.07 178 ALA C N 1
ATOM 9311 C CA . ALA C 1 208 ? 18.683 17.714 34.056 1.00 27.39 178 ALA C CA 1
ATOM 9312 C C . ALA C 1 208 ? 18.675 16.215 34.261 1.00 29.21 178 ALA C C 1
ATOM 9313 O O . ALA C 1 208 ? 17.855 15.677 35.001 1.00 29.22 178 ALA C O 1
ATOM 9320 N N . ILE C 1 209 ? 19.614 15.544 33.632 1.00 31.63 179 ILE C N 1
ATOM 9321 C CA . ILE C 1 209 ? 19.757 14.105 33.795 1.00 30.75 179 ILE C CA 1
ATOM 9322 C C . ILE C 1 209 ? 20.039 13.775 35.259 1.00 30.06 179 ILE C C 1
ATOM 9323 O O . ILE C 1 209 ? 19.411 12.887 35.856 1.00 28.55 179 ILE C O 1
ATOM 9339 N N . GLY C 1 210 ? 20.963 14.518 35.846 1.00 30.71 180 GLY C N 1
ATOM 9340 C CA . GLY C 1 210 ? 21.257 14.382 37.271 1.00 31.61 180 GLY C CA 1
ATOM 9341 C C . GLY C 1 210 ? 20.054 14.604 38.186 1.00 27.96 180 GLY C C 1
ATOM 9342 O O . GLY C 1 210 ? 19.831 13.844 39.147 1.00 28.15 180 GLY C O 1
ATOM 9346 N N . GLN C 1 211 ? 19.233 15.599 37.871 1.00 25.94 181 GLN C N 1
ATOM 9347 C CA . GLN C 1 211 ? 18.029 15.856 38.665 1.00 27.89 181 GLN C CA 1
ATOM 9348 C C . GLN C 1 211 ? 17.048 14.720 38.541 1.00 30.54 181 GLN C C 1
ATOM 9349 O O . GLN C 1 211 ? 16.486 14.259 39.543 1.00 29.94 181 GLN C O 1
ATOM 9363 N N . VAL C 1 212 ? 16.805 14.264 37.320 1.00 28.99 182 VAL C N 1
ATOM 9364 C CA . VAL C 1 212 ? 15.911 13.130 37.177 1.00 26.70 182 VAL C CA 1
ATOM 9365 C C . VAL C 1 212 ? 16.451 11.868 37.916 1.00 29.95 182 VAL C C 1
ATOM 9366 O O . VAL C 1 212 ? 15.703 11.143 38.603 1.00 34.73 182 VAL C O 1
ATOM 9379 N N . CYS C 1 213 ? 17.735 11.586 37.774 1.00 32.79 183 CYS C N 1
ATOM 9380 C CA . CYS C 1 213 ? 18.331 10.477 38.507 1.00 26.87 183 CYS C CA 1
ATOM 9381 C C . CYS C 1 213 ? 18.215 10.668 40.029 1.00 34.77 183 CYS C C 1
ATOM 9382 O O . CYS C 1 213 ? 18.078 9.683 40.782 1.00 33.08 183 CYS C O 1
ATOM 9390 N N . HIS C 1 214 ? 18.258 11.909 40.499 1.00 30.01 184 HIS C N 1
ATOM 9391 C CA . HIS C 1 214 ? 18.045 12.149 41.923 1.00 30.73 184 HIS C CA 1
ATOM 9392 C C . HIS C 1 214 ? 16.581 11.851 42.293 1.00 32.30 184 HIS C C 1
ATOM 9393 O O . HIS C 1 214 ? 16.295 11.199 43.276 1.00 30.28 184 HIS C O 1
ATOM 9407 N N . MET C 1 215 ? 15.660 12.313 41.471 1.00 32.45 185 MET C N 1
ATOM 9408 C CA . MET C 1 215 ? 14.256 12.095 41.732 1.00 34.59 185 MET C CA 1
ATOM 9409 C C . MET C 1 215 ? 13.922 10.591 41.728 1.00 37.22 185 MET C C 1
ATOM 9410 O O . MET C 1 215 ? 12.965 10.187 42.385 1.00 32.67 185 MET C O 1
ATOM 9424 N N . PHE C 1 216 ? 14.639 9.785 40.935 1.00 35.43 186 PHE C N 1
ATOM 9425 C CA . PHE C 1 216 ? 14.454 8.315 40.948 1.00 36.14 186 PHE C CA 1
ATOM 9426 C C . PHE C 1 216 ? 15.428 7.530 41.846 1.00 37.22 186 PHE C C 1
ATOM 9427 O O . PHE C 1 216 ? 15.283 6.315 41.983 1.00 35.42 186 PHE C O 1
ATOM 9444 N N . LYS C 1 217 ? 16.428 8.219 42.398 1.00 33.87 187 LYS C N 1
ATOM 9445 C CA . LYS C 1 217 ? 17.511 7.627 43.191 1.00 39.68 187 LYS C CA 1
ATOM 9446 C C . LYS C 1 217 ? 18.292 6.555 42.411 1.00 40.51 187 LYS C C 1
ATOM 9447 O O . LYS C 1 217 ? 18.427 5.401 42.850 1.00 37.96 187 LYS C O 1
ATOM 9466 N N . VAL C 1 218 ? 18.864 6.985 41.291 1.00 33.54 188 VAL C N 1
ATOM 9467 C CA . VAL C 1 218 ? 19.698 6.143 40.436 1.00 38.44 188 VAL C CA 1
ATOM 9468 C C . VAL C 1 218 ? 21.075 6.780 40.266 1.00 33.63 188 VAL C C 1
ATOM 9469 O O . VAL C 1 218 ? 21.151 7.959 39.954 1.00 36.15 188 VAL C O 1
ATOM 9482 N N . PRO C 1 219 ? 22.166 6.003 40.438 1.00 35.85 189 PRO C N 1
ATOM 9483 C CA . PRO C 1 219 ? 23.518 6.547 40.229 1.00 33.50 189 PRO C CA 1
ATOM 9484 C C . PRO C 1 219 ? 23.745 7.057 38.811 1.00 32.93 189 PRO C C 1
ATOM 9485 O O . PRO C 1 219 ? 23.278 6.432 37.874 1.00 29.54 189 PRO C O 1
ATOM 9496 N N . TYR C 1 220 ? 24.473 8.157 38.655 1.00 30.91 190 TYR C N 1
ATOM 9497 C CA . TYR C 1 220 ? 24.734 8.685 37.335 1.00 28.27 190 TYR C CA 1
ATOM 9498 C C . TYR C 1 220 ? 26.102 9.330 37.263 1.00 32.32 190 TYR C C 1
ATOM 9499 O O . TYR C 1 220 ? 26.739 9.625 38.284 1.00 32.31 190 TYR C O 1
ATOM 9517 N N . LEU C 1 221 ? 26.566 9.500 36.030 1.00 31.30 191 LEU C N 1
ATOM 9518 C CA . LEU C 1 221 ? 27.806 10.203 35.725 1.00 33.59 191 LEU C CA 1
ATOM 9519 C C . LEU C 1 221 ? 27.657 10.977 34.412 1.00 30.15 191 LEU C C 1
ATOM 9520 O O . LEU C 1 221 ? 26.919 10.544 33.526 1.00 32.02 191 LEU C O 1
ATOM 9536 N N . VAL C 1 222 ? 28.322 12.128 34.334 1.00 29.24 192 VAL C N 1
ATOM 9537 C CA . VAL C 1 222 ? 28.423 12.919 33.123 1.00 28.83 192 VAL C CA 1
ATOM 9538 C C . VAL C 1 222 ? 29.921 12.990 32.728 1.00 32.25 192 VAL C C 1
ATOM 9539 O O . VAL C 1 222 ? 30.824 13.282 33.554 1.00 30.72 192 VAL C O 1
ATOM 9552 N N . VAL C 1 223 ? 30.171 12.675 31.465 1.00 27.46 193 VAL C N 1
ATOM 9553 C CA . VAL C 1 223 ? 31.494 12.767 30.850 1.00 29.58 193 VAL C CA 1
ATOM 9554 C C . VAL C 1 223 ? 31.353 13.573 29.593 1.00 31.24 193 VAL C C 1
ATOM 9555 O O . VAL C 1 223 ? 30.506 13.258 28.779 1.00 35.08 193 VAL C O 1
ATOM 9568 N N . ARG C 1 224 ? 32.160 14.614 29.429 1.00 33.33 194 ARG C N 1
ATOM 9569 C CA . ARG C 1 224 ? 32.072 15.436 28.217 1.00 33.77 194 ARG C CA 1
ATOM 9570 C C . ARG C 1 224 ? 33.445 15.691 27.609 1.00 35.50 194 ARG C C 1
ATOM 9571 O O . ARG C 1 224 ? 34.423 15.744 28.333 1.00 34.15 194 ARG C O 1
ATOM 9592 N N . ALA C 1 225 ? 33.499 15.849 26.281 1.00 32.57 195 ALA C N 1
ATOM 9593 C CA . ALA C 1 225 ? 34.688 16.356 25.605 1.00 31.23 195 ALA C CA 1
ATOM 9594 C C . ALA C 1 225 ? 34.389 17.731 25.006 1.00 32.03 195 ALA C C 1
ATOM 9595 O O . ALA C 1 225 ? 33.268 17.983 24.548 1.00 32.45 195 ALA C O 1
ATOM 9602 N N . MET C 1 226 ? 35.379 18.615 25.033 1.00 26.98 196 MET C N 1
ATOM 9603 C CA . MET C 1 226 ? 35.174 20.012 24.693 1.00 30.42 196 MET C CA 1
ATOM 9604 C C . MET C 1 226 ? 35.123 20.186 23.186 1.00 34.89 196 MET C C 1
ATOM 9605 O O . MET C 1 226 ? 36.040 19.770 22.470 1.00 36.74 196 MET C O 1
ATOM 9619 N N . SER C 1 227 ? 34.043 20.785 22.704 1.00 34.99 197 SER C N 1
ATOM 9620 C CA . SER C 1 227 ? 33.909 21.107 21.293 1.00 31.72 197 SER C CA 1
ATOM 9621 C C . SER C 1 227 ? 34.194 22.588 21.036 1.00 33.37 197 SER C C 1
ATOM 9622 O O . SER C 1 227 ? 34.305 23.028 19.888 1.00 33.09 197 SER C O 1
ATOM 9630 N N . ASP C 1 228 ? 34.314 23.365 22.100 1.00 32.37 198 ASP C N 1
ATOM 9631 C CA . ASP C 1 228 ? 34.608 24.780 21.943 1.00 31.96 198 ASP C CA 1
ATOM 9632 C C . ASP C 1 228 ? 35.043 25.349 23.272 1.00 33.68 198 ASP C C 1
ATOM 9633 O O . ASP C 1 228 ? 34.816 24.736 24.311 1.00 34.00 198 ASP C O 1
ATOM 9642 N N . ILE C 1 229 ? 35.656 26.524 23.230 1.00 31.47 199 ILE C N 1
ATOM 9643 C CA . ILE C 1 229 ? 36.230 27.152 24.413 1.00 37.12 199 ILE C CA 1
ATOM 9644 C C . ILE C 1 229 ? 35.672 28.551 24.546 1.00 37.18 199 ILE C C 1
ATOM 9645 O O . ILE C 1 229 ? 35.638 29.318 23.568 1.00 34.12 199 ILE C O 1
ATOM 9661 N N . ALA C 1 230 ? 35.222 28.875 25.763 1.00 39.68 200 ALA C N 1
ATOM 9662 C CA . ALA C 1 230 ? 34.678 30.196 26.081 1.00 39.79 200 ALA C CA 1
ATOM 9663 C C . ALA C 1 230 ? 35.569 31.322 25.574 1.00 41.41 200 ALA C C 1
ATOM 9664 O O . ALA C 1 230 ? 36.749 31.342 25.857 1.00 42.06 200 ALA C O 1
ATOM 9671 N N . GLY C 1 231 ? 35.005 32.250 24.813 1.00 45.73 201 GLY C N 1
ATOM 9672 C CA . GLY C 1 231 ? 35.747 33.433 24.415 1.00 49.54 201 GLY C CA 1
ATOM 9673 C C . GLY C 1 231 ? 36.332 33.337 23.027 1.00 54.92 201 GLY C C 1
ATOM 9674 O O . GLY C 1 231 ? 36.631 34.347 22.386 1.00 54.40 201 GLY C O 1
ATOM 9678 N N . LYS C 1 232 ? 36.483 32.111 22.552 1.00 48.23 202 LYS C N 1
ATOM 9679 C CA . LYS C 1 232 ? 36.964 31.892 21.215 1.00 51.89 202 LYS C CA 1
ATOM 9680 C C . LYS C 1 232 ? 35.738 31.860 20.297 1.00 57.79 202 LYS C C 1
ATOM 9681 O O . LYS C 1 232 ? 34.621 32.141 20.752 1.00 66.07 202 LYS C O 1
ATOM 9700 N N . GLU C 1 233 ? 35.940 31.552 19.021 1.00 56.60 203 GLU C N 1
ATOM 9701 C CA . GLU C 1 233 ? 34.862 31.483 18.016 1.00 56.43 203 GLU C CA 1
ATOM 9702 C C . GLU C 1 233 ? 34.005 30.237 18.201 1.00 47.65 203 GLU C C 1
ATOM 9703 O O . GLU C 1 233 ? 34.208 29.239 17.504 1.00 46.05 203 GLU C O 1
ATOM 9715 N N . GLN C 1 234 ? 33.049 30.274 19.115 1.00 39.49 204 GLN C N 1
ATOM 9716 C CA . GLN C 1 234 ? 32.458 29.038 19.588 1.00 40.24 204 GLN C CA 1
ATOM 9717 C C . GLN C 1 234 ? 31.472 28.392 18.619 1.00 39.90 204 GLN C C 1
ATOM 9718 O O . GLN C 1 234 ? 31.397 27.163 18.563 1.00 37.44 204 GLN C O 1
ATOM 9732 N N . VAL C 1 235 ? 30.733 29.182 17.846 1.00 37.58 205 VAL C N 1
ATOM 9733 C CA . VAL C 1 235 ? 29.759 28.602 16.927 1.00 38.85 205 VAL C CA 1
ATOM 9734 C C . VAL C 1 235 ? 30.468 27.762 15.863 1.00 44.99 205 VAL C C 1
ATOM 9735 O O . VAL C 1 235 ? 30.115 26.585 15.591 1.00 35.37 205 VAL C O 1
ATOM 9748 N N . GLU C 1 236 ? 31.471 28.389 15.260 1.00 47.42 206 GLU C N 1
ATOM 9749 C CA . GLU C 1 236 ? 32.287 27.745 14.229 1.00 49.39 206 GLU C CA 1
ATOM 9750 C C . GLU C 1 236 ? 33.072 26.555 14.807 1.00 41.66 206 GLU C C 1
ATOM 9751 O O . GLU C 1 236 ? 33.104 25.473 14.199 1.00 36.51 206 GLU C O 1
ATOM 9763 N N . SER C 1 237 ? 33.660 26.720 15.997 1.00 38.83 207 SER C N 1
ATOM 9764 C CA . SER C 1 237 ? 34.319 25.590 16.680 1.00 40.43 207 SER C CA 1
ATOM 9765 C C . SER C 1 237 ? 33.354 24.424 16.811 1.00 38.95 207 SER C C 1
ATOM 9766 O O . SER C 1 237 ? 33.643 23.287 16.406 1.00 36.68 207 SER C O 1
ATOM 9774 N N . PHE C 1 238 ? 32.204 24.720 17.407 1.00 36.20 208 PHE C N 1
ATOM 9775 C CA . PHE C 1 238 ? 31.236 23.699 17.716 1.00 37.63 208 PHE C CA 1
ATOM 9776 C C . PHE C 1 238 ? 30.871 22.932 16.448 1.00 37.88 208 PHE C C 1
ATOM 9777 O O . PHE C 1 238 ? 30.888 21.695 16.446 1.00 35.38 208 PHE C O 1
ATOM 9794 N N . ASP C 1 239 ? 30.562 23.659 15.374 1.00 37.79 209 ASP C N 1
ATOM 9795 C CA . ASP C 1 239 ? 30.261 23.004 14.099 1.00 44.60 209 ASP C CA 1
ATOM 9796 C C . ASP C 1 239 ? 31.426 22.115 13.637 1.00 41.05 209 ASP C C 1
ATOM 9797 O O . ASP C 1 239 ? 31.219 21.003 13.156 1.00 30.43 209 ASP C O 1
ATOM 9806 N N . ALA C 1 240 ? 32.649 22.616 13.772 1.00 35.44 210 ALA C N 1
ATOM 9807 C CA . ALA C 1 240 ? 33.812 21.872 13.290 1.00 38.49 210 ALA C CA 1
ATOM 9808 C C . ALA C 1 240 ? 34.212 20.678 14.168 1.00 39.14 210 ALA C C 1
ATOM 9809 O O . ALA C 1 240 ? 34.760 19.702 13.653 1.00 35.09 210 ALA C O 1
ATOM 9816 N N . PHE C 1 241 ? 33.932 20.741 15.474 1.00 37.34 211 PHE C N 1
ATOM 9817 C CA . PHE C 1 241 ? 34.470 19.758 16.401 1.00 37.20 211 PHE C CA 1
ATOM 9818 C C . PHE C 1 241 ? 33.444 18.866 17.094 1.00 36.93 211 PHE C C 1
ATOM 9819 O O . PHE C 1 241 ? 33.836 17.932 17.794 1.00 31.53 211 PHE C O 1
ATOM 9836 N N . ILE C 1 242 ? 32.155 19.139 16.922 1.00 35.81 212 ILE C N 1
ATOM 9837 C CA . ILE C 1 242 ? 31.138 18.303 17.542 1.00 41.07 212 ILE C CA 1
ATOM 9838 C C . ILE C 1 242 ? 31.301 16.789 17.225 1.00 40.95 212 ILE C C 1
ATOM 9839 O O . ILE C 1 242 ? 31.179 15.948 18.118 1.00 32.95 212 ILE C O 1
ATOM 9855 N N . GLU C 1 243 ? 31.608 16.418 15.990 1.00 39.89 213 GLU C N 1
ATOM 9856 C CA . GLU C 1 243 ? 31.701 14.985 15.664 1.00 48.00 213 GLU C CA 1
ATOM 9857 C C . GLU C 1 243 ? 32.872 14.308 16.407 1.00 39.22 213 GLU C C 1
ATOM 9858 O O . GLU C 1 243 ? 32.702 13.271 17.072 1.00 38.26 213 GLU C O 1
ATOM 9870 N N . VAL C 1 244 ? 34.061 14.895 16.324 1.00 37.72 214 VAL C N 1
ATOM 9871 C CA . VAL C 1 244 ? 35.217 14.272 16.973 1.00 42.24 214 VAL C CA 1
ATOM 9872 C C . VAL C 1 244 ? 35.100 14.354 18.522 1.00 39.56 214 VAL C C 1
ATOM 9873 O O . VAL C 1 244 ? 35.438 13.393 19.225 1.00 39.49 214 VAL C O 1
ATOM 9886 N N . ALA C 1 245 ? 34.605 15.472 19.060 1.00 34.62 215 ALA C N 1
ATOM 9887 C CA . ALA C 1 245 ? 34.342 15.530 20.504 1.00 34.86 215 ALA C CA 1
ATOM 9888 C C . ALA C 1 245 ? 33.342 14.431 20.953 1.00 32.42 215 ALA C C 1
ATOM 9889 O O . ALA C 1 245 ? 33.597 13.686 21.913 1.00 36.85 215 ALA C O 1
ATOM 9896 N N . GLY C 1 246 ? 32.230 14.298 20.235 1.00 37.95 216 GLY C N 1
ATOM 9897 C CA . GLY C 1 246 ? 31.263 13.244 20.523 1.00 36.08 216 GLY C CA 1
ATOM 9898 C C . GLY C 1 246 ? 31.892 11.868 20.517 1.00 38.85 216 GLY C C 1
ATOM 9899 O O . GLY C 1 246 ? 31.663 11.049 21.425 1.00 36.90 216 GLY C O 1
ATOM 9903 N N . LYS C 1 247 ? 32.732 11.618 19.511 1.00 35.60 217 LYS C N 1
ATOM 9904 C CA . LYS C 1 247 ? 33.479 10.355 19.482 1.00 43.74 217 LYS C CA 1
ATOM 9905 C C . LYS C 1 247 ? 34.435 10.130 20.685 1.00 40.08 217 LYS C C 1
ATOM 9906 O O . LYS C 1 247 ? 34.431 9.032 21.270 1.00 36.59 217 LYS C O 1
ATOM 9925 N N . HIS C 1 248 ? 35.252 11.125 21.057 1.00 39.53 218 HIS C N 1
ATOM 9926 C CA . HIS C 1 248 ? 36.180 10.919 22.184 1.00 42.75 218 HIS C CA 1
ATOM 9927 C C . HIS C 1 248 ? 35.439 10.629 23.477 1.00 43.05 218 HIS C C 1
ATOM 9928 O O . HIS C 1 248 ? 35.835 9.730 24.270 1.00 42.85 218 HIS C O 1
ATOM 9942 N N . SER C 1 249 ? 34.359 11.377 23.701 1.00 37.09 219 SER C N 1
ATOM 9943 C CA . SER C 1 249 ? 33.560 11.119 24.896 1.00 38.47 219 SER C CA 1
ATOM 9944 C C . SER C 1 249 ? 33.071 9.668 24.894 1.00 34.23 219 SER C C 1
ATOM 9945 O O . SER C 1 249 ? 33.267 8.896 25.868 1.00 32.07 219 SER C O 1
ATOM 9953 N N . ALA C 1 250 ? 32.451 9.291 23.778 1.00 36.11 220 ALA C N 1
ATOM 9954 C CA . ALA C 1 250 ? 31.876 7.958 23.642 1.00 36.88 220 ALA C CA 1
ATOM 9955 C C . ALA C 1 250 ? 32.929 6.851 23.815 1.00 39.35 220 ALA C C 1
ATOM 9956 O O . ALA C 1 250 ? 32.616 5.792 24.374 1.00 36.67 220 ALA C O 1
ATOM 9963 N N . GLU C 1 251 ? 34.165 7.113 23.366 1.00 37.86 221 GLU C N 1
ATOM 9964 C CA . GLU C 1 251 ? 35.297 6.190 23.559 1.00 40.40 221 GLU C CA 1
ATOM 9965 C C . GLU C 1 251 ? 35.690 6.011 25.038 1.00 40.59 221 GLU C C 1
ATOM 9966 O O . GLU C 1 251 ? 36.004 4.881 25.482 1.00 37.76 221 GLU C O 1
ATOM 9978 N N . VAL C 1 252 ? 35.678 7.100 25.807 1.00 36.09 222 VAL C N 1
ATOM 9979 C CA . VAL C 1 252 ? 35.765 6.920 27.275 1.00 37.29 222 VAL C CA 1
ATOM 9980 C C . VAL C 1 252 ? 34.662 5.970 27.782 1.00 36.16 222 VAL C C 1
ATOM 9981 O O . VAL C 1 252 ? 34.922 5.018 28.547 1.00 37.60 222 VAL C O 1
ATOM 9994 N N . ILE C 1 253 ? 33.425 6.215 27.371 1.00 35.06 223 ILE C N 1
ATOM 9995 C CA . ILE C 1 253 ? 32.348 5.333 27.814 1.00 34.39 223 ILE C CA 1
ATOM 9996 C C . ILE C 1 253 ? 32.561 3.856 27.413 1.00 41.09 223 ILE C C 1
ATOM 9997 O O . ILE C 1 253 ? 32.290 2.932 28.224 1.00 36.07 223 ILE C O 1
ATOM 10013 N N . ILE C 1 254 ? 33.034 3.626 26.185 1.00 37.86 224 ILE C N 1
ATOM 10014 C CA . ILE C 1 254 ? 33.353 2.256 25.751 1.00 44.54 224 ILE C CA 1
ATOM 10015 C C . ILE C 1 254 ? 34.381 1.632 26.681 1.00 38.32 224 ILE C C 1
ATOM 10016 O O . ILE C 1 254 ? 34.203 0.513 27.136 1.00 40.93 224 ILE C O 1
ATOM 10032 N N . LYS C 1 255 ? 35.470 2.337 26.949 1.00 40.45 225 LYS C N 1
ATOM 10033 C CA . LYS C 1 255 ? 36.431 1.807 27.915 1.00 43.47 225 LYS C CA 1
ATOM 10034 C C . LYS C 1 255 ? 35.775 1.500 29.273 1.00 48.28 225 LYS C C 1
ATOM 10035 O O . LYS C 1 255 ? 36.005 0.428 29.859 1.00 48.58 225 LYS C O 1
ATOM 10054 N N . MET C 1 256 ? 34.948 2.428 29.768 1.00 44.18 226 MET C N 1
ATOM 10055 C CA . MET C 1 256 ? 34.274 2.232 31.058 1.00 41.79 226 MET C CA 1
ATOM 10056 C C . MET C 1 256 ? 33.480 0.934 31.103 1.00 45.88 226 MET C C 1
ATOM 10057 O O . MET C 1 256 ? 33.506 0.200 32.100 1.00 39.77 226 MET C O 1
ATOM 10071 N N . LEU C 1 257 ? 32.735 0.683 30.036 1.00 42.25 227 LEU C N 1
ATOM 10072 C CA . LEU C 1 257 ? 31.922 -0.520 29.961 1.00 47.58 227 LEU C CA 1
ATOM 10073 C C . LEU C 1 257 ? 32.743 -1.803 30.181 1.00 47.14 227 LEU C C 1
ATOM 10074 O O . LEU C 1 257 ? 32.243 -2.769 30.744 1.00 46.22 227 LEU C O 1
ATOM 10090 N N . GLY C 1 258 ? 33.989 -1.817 29.715 1.00 47.85 228 GLY C N 1
ATOM 10091 C CA . GLY C 1 258 ? 34.876 -2.938 29.979 1.00 53.74 228 GLY C CA 1
ATOM 10092 C C . GLY C 1 258 ? 35.080 -3.220 31.470 1.00 60.27 228 GLY C C 1
ATOM 10093 O O . GLY C 1 258 ? 35.306 -4.363 31.866 1.00 59.21 228 GLY C O 1
ATOM 10097 N N . LYS C 1 259 ? 34.961 -2.184 32.302 1.00 62.60 229 LYS C N 1
ATOM 10098 C CA . LYS C 1 259 ? 35.386 -2.251 33.704 1.00 51.93 229 LYS C CA 1
ATOM 10099 C C . LYS C 1 259 ? 34.250 -2.247 34.709 1.00 54.58 229 LYS C C 1
ATOM 10100 O O . LYS C 1 259 ? 34.511 -2.273 35.907 1.00 60.35 229 LYS C O 1
ATOM 10119 N N . LEU C 1 260 ? 33.005 -2.207 34.240 1.00 53.03 230 LEU C N 1
ATOM 10120 C CA . LEU C 1 260 ? 31.847 -2.159 35.138 1.00 58.29 230 LEU C CA 1
ATOM 10121 C C . LEU C 1 260 ? 31.186 -3.525 35.287 1.00 63.91 230 LEU C C 1
ATOM 10122 O O . LEU C 1 260 ? 30.188 -3.657 36.015 1.00 69.85 230 LEU C O 1
ATOM 10138 N N . GLY D 1 24 ? -18.990 21.760 22.508 1.00 41.66 -6 GLY D N 1
ATOM 10139 C CA . GLY D 1 24 ? -20.228 21.743 21.690 1.00 39.58 -6 GLY D CA 1
ATOM 10140 C C . GLY D 1 24 ? -20.301 20.500 20.829 1.00 40.32 -6 GLY D C 1
ATOM 10141 O O . GLY D 1 24 ? -19.351 19.702 20.754 1.00 35.91 -6 GLY D O 1
ATOM 10145 N N . ALA D 1 25 ? -21.416 20.357 20.130 1.00 39.89 -5 ALA D N 1
ATOM 10146 C CA . ALA D 1 25 ? -21.666 19.150 19.349 1.00 32.91 -5 ALA D CA 1
ATOM 10147 C C . ALA D 1 25 ? -20.581 18.873 18.276 1.00 35.88 -5 ALA D C 1
ATOM 10148 O O . ALA D 1 25 ? -20.353 17.729 17.911 1.00 35.29 -5 ALA D O 1
ATOM 10155 N N . MET D 1 26 ? -19.929 19.912 17.768 1.00 34.76 -4 MET D N 1
ATOM 10156 C CA . MET D 1 26 ? -18.962 19.743 16.654 1.00 38.55 -4 MET D CA 1
ATOM 10157 C C . MET D 1 26 ? -17.532 19.505 17.175 1.00 39.62 -4 MET D C 1
ATOM 10158 O O . MET D 1 26 ? -16.627 19.140 16.405 1.00 38.67 -4 MET D O 1
ATOM 10172 N N . ASP D 1 27 ? -17.323 19.704 18.477 1.00 35.00 -3 ASP D N 1
ATOM 10173 C CA . ASP D 1 27 ? -15.974 19.624 19.056 1.00 38.00 -3 ASP D CA 1
ATOM 10174 C C . ASP D 1 27 ? -15.481 18.206 19.299 1.00 35.71 -3 ASP D C 1
ATOM 10175 O O . ASP D 1 27 ? -16.250 17.323 19.650 1.00 38.48 -3 ASP D O 1
ATOM 10184 N N . PRO D 1 28 ? -14.174 17.987 19.140 1.00 36.30 -2 PRO D N 1
ATOM 10185 C CA . PRO D 1 28 ? -13.627 16.696 19.559 1.00 41.60 -2 PRO D CA 1
ATOM 10186 C C . PRO D 1 28 ? -13.944 16.425 21.031 1.00 42.34 -2 PRO D C 1
ATOM 10187 O O . PRO D 1 28 ? -14.144 17.363 21.806 1.00 36.70 -2 PRO D O 1
ATOM 10198 N N . GLU D 1 29 ? -13.970 15.154 21.400 1.00 43.70 -1 GLU D N 1
ATOM 10199 C CA . GLU D 1 29 ? -14.177 14.748 22.775 1.00 48.10 -1 GLU D CA 1
ATOM 10200 C C . GLU D 1 29 ? -12.870 14.421 23.481 1.00 44.77 -1 GLU D C 1
ATOM 10201 O O . GLU D 1 29 ? -11.880 14.016 22.853 1.00 40.77 -1 GLU D O 1
ATOM 10213 N N . PHE D 1 30 ? -12.895 14.585 24.798 1.00 40.29 0 PHE D N 1
ATOM 10214 C CA . PHE D 1 30 ? -11.767 14.256 25.653 1.00 39.26 0 PHE D CA 1
ATOM 10215 C C . PHE D 1 30 ? -12.276 13.369 26.781 1.00 38.55 0 PHE D C 1
ATOM 10216 O O . PHE D 1 30 ? -12.982 13.826 27.659 1.00 40.22 0 PHE D O 1
ATOM 10233 N N . MET D 1 31 ? -11.955 12.087 26.745 1.00 45.02 1 MET D N 1
ATOM 10234 C CA . MET D 1 31 ? -12.603 11.142 27.651 1.00 45.03 1 MET D CA 1
ATOM 10235 C C . MET D 1 31 ? -11.804 10.938 28.935 1.00 44.26 1 MET D C 1
ATOM 10236 O O . MET D 1 31 ? -12.387 10.634 29.969 1.00 48.09 1 MET D O 1
ATOM 10250 N N . LYS D 1 32 ? -10.482 11.079 28.865 1.00 37.40 2 LYS D N 1
ATOM 10251 C CA . LYS D 1 32 ? -9.610 10.918 30.051 1.00 40.44 2 LYS D CA 1
ATOM 10252 C C . LYS D 1 32 ? -8.693 12.128 30.145 1.00 40.31 2 LYS D C 1
ATOM 10253 O O . LYS D 1 32 ? -7.887 12.369 29.232 1.00 38.53 2 LYS D O 1
ATOM 10272 N N . VAL D 1 33 ? -8.841 12.906 31.218 1.00 37.66 3 VAL D N 1
ATOM 10273 C CA . VAL D 1 33 ? -8.190 14.226 31.314 1.00 34.10 3 VAL D CA 1
ATOM 10274 C C . VAL D 1 33 ? -7.052 14.267 32.327 1.00 32.68 3 VAL D C 1
ATOM 10275 O O . VAL D 1 33 ? -7.204 13.923 33.511 1.00 38.00 3 VAL D O 1
ATOM 10288 N N . GLY D 1 34 ? -5.888 14.655 31.832 1.00 30.72 4 GLY D N 1
ATOM 10289 C CA . GLY D 1 34 ? -4.717 14.849 32.656 1.00 29.97 4 GLY D CA 1
ATOM 10290 C C . GLY D 1 34 ? -4.711 16.273 33.149 1.00 28.70 4 GLY D C 1
ATOM 10291 O O . GLY D 1 34 ? -4.947 17.213 32.368 1.00 34.48 4 GLY D O 1
ATOM 10295 N N . ILE D 1 35 ? -4.487 16.437 34.439 1.00 30.51 5 ILE D N 1
ATOM 10296 C CA . ILE D 1 35 ? -4.374 17.764 35.056 1.00 33.02 5 ILE D CA 1
ATOM 10297 C C . ILE D 1 35 ? -3.087 17.804 35.857 1.00 30.28 5 ILE D C 1
ATOM 10298 O O . ILE D 1 35 ? -2.815 16.891 36.606 1.00 36.14 5 ILE D O 1
ATOM 10314 N N . ILE D 1 36 ? -2.307 18.860 35.698 1.00 30.12 6 ILE D N 1
ATOM 10315 C CA . ILE D 1 36 ? -1.034 18.985 36.380 1.00 34.71 6 ILE D CA 1
ATOM 10316 C C . ILE D 1 36 ? -0.931 20.314 37.121 1.00 31.65 6 ILE D C 1
ATOM 10317 O O . ILE D 1 36 ? -1.185 21.380 36.561 1.00 31.54 6 ILE D O 1
ATOM 10333 N N . GLY D 1 37 ? -0.509 20.229 38.373 1.00 30.31 7 GLY D N 1
ATOM 10334 C CA . GLY D 1 37 ? -0.153 21.405 39.146 1.00 27.87 7 GLY D CA 1
ATOM 10335 C C . GLY D 1 37 ? 1.201 21.168 39.748 1.00 33.55 7 GLY D C 1
ATOM 10336 O O . GLY D 1 37 ? 1.514 20.029 40.103 1.00 30.06 7 GLY D O 1
ATOM 10340 N N . ALA D 1 38 ? 1.998 22.233 39.877 1.00 29.57 8 ALA D N 1
ATOM 10341 C CA . ALA D 1 38 ? 3.339 22.130 40.450 1.00 34.48 8 ALA D CA 1
ATOM 10342 C C . ALA D 1 38 ? 3.354 21.875 41.965 1.00 34.01 8 ALA D C 1
ATOM 10343 O O . ALA D 1 38 ? 4.118 21.036 42.458 1.00 32.02 8 ALA D O 1
ATOM 10350 N N . MET D 1 39 ? 2.497 22.602 42.679 1.00 34.11 9 MET D N 1
ATOM 10351 C CA . MET D 1 39 ? 2.529 22.664 44.137 1.00 33.80 9 MET D CA 1
ATOM 10352 C C . MET D 1 39 ? 1.240 22.160 44.765 1.00 34.29 9 MET D C 1
ATOM 10353 O O . MET D 1 39 ? 0.176 22.124 44.144 1.00 31.74 9 MET D O 1
ATOM 10367 N N . GLU D 1 40 ? 1.336 21.780 46.032 1.00 36.51 10 GLU D N 1
ATOM 10368 C CA . GLU D 1 40 ? 0.172 21.332 46.781 1.00 36.89 10 GLU D CA 1
ATOM 10369 C C . GLU D 1 40 ? -0.923 22.405 46.774 1.00 37.22 10 GLU D C 1
ATOM 10370 O O . GLU D 1 40 ? -2.107 22.110 46.530 1.00 36.00 10 GLU D O 1
ATOM 10382 N N . GLN D 1 41 ? -0.532 23.664 46.983 1.00 31.52 11 GLN D N 1
ATOM 10383 C CA . GLN D 1 41 ? -1.502 24.751 46.938 1.00 33.77 11 GLN D CA 1
ATOM 10384 C C . GLN D 1 41 ? -2.287 24.770 45.610 1.00 32.94 11 GLN D C 1
ATOM 10385 O O . GLN D 1 41 ? -3.374 25.336 45.550 1.00 37.15 11 GLN D O 1
ATOM 10399 N N . GLU D 1 42 ? -1.758 24.142 44.562 1.00 31.58 12 GLU D N 1
ATOM 10400 C CA . GLU D 1 42 ? -2.369 24.235 43.217 1.00 33.65 12 GLU D CA 1
ATOM 10401 C C . GLU D 1 42 ? -3.237 23.011 42.890 1.00 33.83 12 GLU D C 1
ATOM 10402 O O . GLU D 1 42 ? -4.073 23.057 41.965 1.00 32.15 12 GLU D O 1
ATOM 10414 N N . VAL D 1 43 ? -3.097 21.946 43.683 1.00 32.02 13 VAL D N 1
ATOM 10415 C CA . VAL D 1 43 ? -3.818 20.696 43.439 1.00 30.69 13 VAL D CA 1
ATOM 10416 C C . VAL D 1 43 ? -4.710 20.249 44.609 1.00 33.60 13 VAL D C 1
ATOM 10417 O O . VAL D 1 43 ? -5.530 19.367 44.428 1.00 35.26 13 VAL D O 1
ATOM 10430 N N . ALA D 1 44 ? -4.529 20.830 45.792 1.00 35.60 14 ALA D N 1
ATOM 10431 C CA . ALA D 1 44 ? -5.312 20.426 46.980 1.00 42.09 14 ALA D CA 1
ATOM 10432 C C . ALA D 1 44 ? -6.838 20.480 46.767 1.00 40.43 14 ALA D C 1
ATOM 10433 O O . ALA D 1 44 ? -7.583 19.523 47.093 1.00 39.17 14 ALA D O 1
ATOM 10440 N N . LEU D 1 45 ? -7.308 21.603 46.229 1.00 37.40 15 LEU D N 1
ATOM 10441 C CA . LEU D 1 45 ? -8.741 21.774 46.043 1.00 35.01 15 LEU D CA 1
ATOM 10442 C C . LEU D 1 45 ? -9.238 20.717 45.077 1.00 36.08 15 LEU D C 1
ATOM 10443 O O . LEU D 1 45 ? -10.252 20.079 45.292 1.00 36.03 15 LEU D O 1
ATOM 10459 N N . LEU D 1 46 ? -8.491 20.500 44.005 1.00 35.04 16 LEU D N 1
ATOM 10460 C CA . LEU D 1 46 ? -8.917 19.548 42.995 1.00 35.52 16 LEU D CA 1
ATOM 10461 C C . LEU D 1 46 ? -8.953 18.143 43.554 1.00 36.98 16 LEU D C 1
ATOM 10462 O O . LEU D 1 46 ? -9.892 17.402 43.297 1.00 38.48 16 LEU D O 1
ATOM 10478 N N . ARG D 1 47 ? -7.918 17.768 44.297 1.00 38.80 17 ARG D N 1
ATOM 10479 C CA . ARG D 1 47 ? -7.885 16.446 44.902 1.00 37.37 17 ARG D CA 1
ATOM 10480 C C . ARG D 1 47 ? -9.069 16.246 45.832 1.00 41.19 17 ARG D C 1
ATOM 10481 O O . ARG D 1 47 ? -9.672 15.166 45.849 1.00 40.04 17 ARG D O 1
ATOM 10502 N N . SER D 1 48 ? -9.385 17.268 46.621 1.00 39.73 18 SER D N 1
ATOM 10503 C CA . SER D 1 48 ? -10.476 17.134 47.595 1.00 41.66 18 SER D CA 1
ATOM 10504 C C . SER D 1 48 ? -11.825 16.920 46.897 1.00 42.77 18 SER D C 1
ATOM 10505 O O . SER D 1 48 ? -12.745 16.406 47.484 1.00 45.39 18 SER D O 1
ATOM 10513 N N . GLN D 1 49 ? -11.937 17.261 45.623 1.00 41.43 19 GLN D N 1
ATOM 10514 C CA . GLN D 1 49 ? -13.189 17.026 44.915 1.00 43.74 19 GLN D CA 1
ATOM 10515 C C . GLN D 1 49 ? -13.236 15.700 44.156 1.00 42.32 19 GLN D C 1
ATOM 10516 O O . GLN D 1 49 ? -14.215 15.413 43.480 1.00 44.78 19 GLN D O 1
ATOM 10530 N N . MET D 1 50 ? -12.193 14.888 44.262 1.00 44.63 20 MET D N 1
ATOM 10531 C CA . MET D 1 50 ? -12.170 13.615 43.547 1.00 46.71 20 MET D CA 1
ATOM 10532 C C . MET D 1 50 ? -12.859 12.517 44.378 1.00 55.05 20 MET D C 1
ATOM 10533 O O . MET D 1 50 ? -12.827 12.537 45.603 1.00 47.23 20 MET D O 1
ATOM 10547 N N . SER D 1 51 ? -13.466 11.559 43.683 1.00 55.48 21 SER D N 1
ATOM 10548 C CA . SER D 1 51 ? -14.116 10.431 44.319 1.00 60.02 21 SER D CA 1
ATOM 10549 C C . SER D 1 51 ? -13.116 9.321 44.591 1.00 62.94 21 SER D C 1
ATOM 10550 O O . SER D 1 51 ? -12.635 8.668 43.650 1.00 61.47 21 SER D O 1
ATOM 10558 N N . ASN D 1 52 ? -12.813 9.144 45.880 1.00 63.21 22 ASN D N 1
ATOM 10559 C CA . ASN D 1 52 ? -11.892 8.120 46.395 1.00 67.40 22 ASN D CA 1
ATOM 10560 C C . ASN D 1 52 ? -10.698 7.834 45.487 1.00 59.74 22 ASN D C 1
ATOM 10561 O O . ASN D 1 52 ? -10.537 6.736 44.965 1.00 57.25 22 ASN D O 1
ATOM 10572 N N . PRO D 1 53 ? -9.844 8.840 45.314 1.00 56.44 23 PRO D N 1
ATOM 10573 C CA . PRO D 1 53 ? -8.726 8.757 44.372 1.00 55.05 23 PRO D CA 1
ATOM 10574 C C . PRO D 1 53 ? -7.655 7.742 44.757 1.00 52.60 23 PRO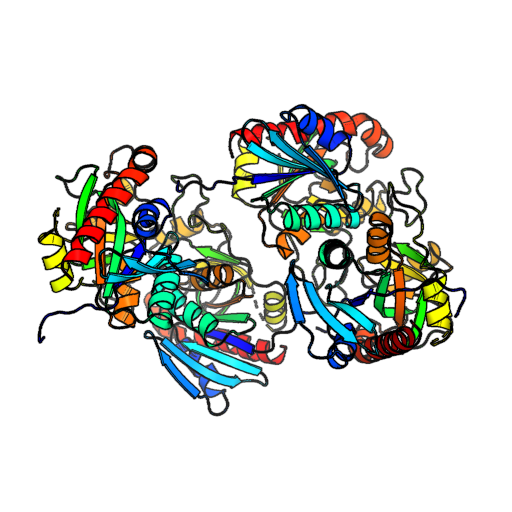 D C 1
ATOM 10575 O O . PRO D 1 53 ? -7.233 7.674 45.911 1.00 55.30 23 PRO D O 1
ATOM 10586 N N . THR D 1 54 ? -7.183 6.996 43.776 1.00 49.27 24 THR D N 1
ATOM 10587 C CA . THR D 1 54 ? -5.996 6.161 43.966 1.00 53.01 24 THR D CA 1
ATOM 10588 C C . THR D 1 54 ? -4.766 7.082 43.955 1.00 55.38 24 THR D C 1
ATOM 10589 O O . THR D 1 54 ? -4.777 8.086 43.227 1.00 56.37 24 THR D O 1
ATOM 10600 N N . THR D 1 55 ? -3.729 6.749 44.729 1.00 49.60 25 THR D N 1
ATOM 10601 C CA . THR D 1 55 ? -2.470 7.504 44.739 1.00 41.02 25 THR D CA 1
ATOM 10602 C C . THR D 1 55 ? -1.294 6.659 44.289 1.00 48.49 25 THR D C 1
ATOM 10603 O O . THR D 1 55 ? -1.090 5.553 44.780 1.00 45.63 25 THR D O 1
ATOM 10614 N N . LEU D 1 56 ? -0.525 7.201 43.344 1.00 45.07 26 LEU D N 1
ATOM 10615 C CA . LEU D 1 56 ? 0.737 6.608 42.923 1.00 38.96 26 LEU D CA 1
ATOM 10616 C C . LEU D 1 56 ? 1.859 7.611 43.141 1.00 43.07 26 LEU D C 1
ATOM 10617 O O . LEU D 1 56 ? 1.769 8.769 42.720 1.00 37.36 26 LEU D O 1
ATOM 10633 N N . GLN D 1 57 ? 2.894 7.152 43.839 1.00 42.87 27 GLN D N 1
ATOM 10634 C CA . GLN D 1 57 ? 4.129 7.893 44.014 1.00 40.78 27 GLN D CA 1
ATOM 10635 C C . GLN D 1 57 ? 5.186 7.361 43.056 1.00 45.18 27 GLN D C 1
ATOM 10636 O O . GLN D 1 57 ? 5.492 6.176 43.056 1.00 42.66 27 GLN D O 1
ATOM 10650 N N . LEU D 1 58 ? 5.734 8.236 42.225 1.00 41.28 28 LEU D N 1
ATOM 10651 C CA . LEU D 1 58 ? 6.658 7.778 41.198 1.00 42.73 28 LEU D CA 1
ATOM 10652 C C . LEU D 1 58 ? 7.524 8.926 40.691 1.00 38.91 28 LEU D C 1
ATOM 10653 O O . LEU D 1 58 ? 7.024 10.013 40.386 1.00 36.55 28 LEU D O 1
ATOM 10669 N N . GLY D 1 59 ? 8.818 8.666 40.604 1.00 32.74 29 GLY D N 1
ATOM 10670 C CA . GLY D 1 59 ? 9.780 9.641 40.131 1.00 37.06 29 GLY D CA 1
ATOM 10671 C C . GLY D 1 59 ? 9.727 10.977 40.852 1.00 41.39 29 GLY D C 1
ATOM 10672 O O . GLY D 1 59 ? 9.951 12.016 40.228 1.00 41.42 29 GLY D O 1
ATOM 10676 N N . GLY D 1 60 ? 9.435 10.958 42.150 1.00 34.81 30 GLY D N 1
ATOM 10677 C CA . GLY D 1 60 ? 9.374 12.185 42.935 1.00 39.26 30 GLY D CA 1
ATOM 10678 C C . GLY D 1 60 ? 8.072 12.951 42.739 1.00 40.51 30 GLY D C 1
ATOM 10679 O O . GLY D 1 60 ? 7.879 14.033 43.313 1.00 39.35 30 GLY D O 1
ATOM 10683 N N . CYS D 1 61 ? 7.172 12.366 41.948 1.00 34.44 31 CYS D N 1
ATOM 10684 C CA . CYS D 1 61 ? 5.884 12.975 41.604 1.00 37.86 31 CYS D CA 1
ATOM 10685 C C . CYS D 1 61 ? 4.691 12.208 42.213 1.00 36.09 31 CYS D C 1
ATOM 10686 O O . CYS D 1 61 ? 4.839 11.037 42.619 1.00 38.94 31 CYS D O 1
ATOM 10694 N N . GLU D 1 62 ? 3.522 12.847 42.263 1.00 34.61 32 GLU D N 1
ATOM 10695 C CA . GLU D 1 62 ? 2.313 12.121 42.693 1.00 35.37 32 GLU D CA 1
ATOM 10696 C C . GLU D 1 62 ? 1.203 12.187 41.683 1.00 36.37 32 GLU D C 1
ATOM 10697 O O . GLU D 1 62 ? 0.941 13.235 41.106 1.00 37.12 32 GLU D O 1
ATOM 10709 N N . PHE D 1 63 ? 0.561 11.037 41.484 1.00 33.25 33 PHE D N 1
ATOM 10710 C CA . PHE D 1 63 ? -0.560 10.914 40.579 1.00 35.58 33 PHE D CA 1
ATOM 10711 C C . PHE D 1 63 ? -1.777 10.378 41.296 1.00 34.31 33 PHE D C 1
ATOM 10712 O O . PHE D 1 63 ? -1.718 9.397 42.011 1.00 36.27 33 PHE D O 1
ATOM 10729 N N . TYR D 1 64 ? -2.886 11.047 41.074 1.00 33.39 34 TYR D N 1
ATOM 10730 C CA . TYR D 1 64 ? -4.125 10.725 41.734 1.00 35.37 34 TYR D CA 1
ATOM 10731 C C . TYR D 1 64 ? -5.136 10.424 40.669 1.00 38.96 34 TYR D C 1
ATOM 10732 O O . TYR D 1 64 ? -5.469 11.320 39.862 1.00 38.58 34 TYR D O 1
ATOM 10750 N N . GLN D 1 65 ? -5.635 9.192 40.668 1.00 39.92 35 GLN D N 1
ATOM 10751 C CA . GLN D 1 65 ? -6.533 8.754 39.595 1.00 40.33 35 GLN D CA 1
ATOM 10752 C C . GLN D 1 65 ? -7.944 8.497 40.109 1.00 45.94 35 GLN D C 1
ATOM 10753 O O . GLN D 1 65 ? -8.147 7.772 41.109 1.00 44.53 35 GLN D O 1
ATOM 10767 N N . GLY D 1 66 ? -8.911 9.123 39.441 1.00 44.12 36 GLY D N 1
ATOM 10768 C CA . GLY D 1 66 ? -10.307 8.966 39.825 1.00 45.16 36 GLY D CA 1
ATOM 10769 C C . GLY D 1 66 ? -11.259 9.855 39.039 1.00 48.10 36 GLY D C 1
ATOM 10770 O O . GLY D 1 66 ? -10.878 10.464 38.034 1.00 45.88 36 GLY D O 1
ATOM 10774 N N . THR D 1 67 ? -12.509 9.933 39.486 1.00 47.47 37 THR D N 1
ATOM 10775 C CA . THR D 1 67 ? -13.482 10.806 38.838 1.00 49.10 37 THR D CA 1
ATOM 10776 C C . THR D 1 67 ? -13.520 12.175 39.515 1.00 46.01 37 THR D C 1
ATOM 10777 O O . THR D 1 67 ? -13.384 12.286 40.724 1.00 44.10 37 THR D O 1
ATOM 10788 N N . LEU D 1 68 ? -13.688 13.214 38.714 1.00 42.63 38 LEU D N 1
ATOM 10789 C CA . LEU D 1 68 ? -13.821 14.563 39.229 1.00 45.65 38 LEU D CA 1
ATOM 10790 C C . LEU D 1 68 ? -14.746 15.338 38.318 1.00 46.10 38 LEU D C 1
ATOM 10791 O O . LEU D 1 68 ? -14.545 15.402 37.098 1.00 46.06 38 LEU D O 1
ATOM 10807 N N . ALA D 1 69 ? -15.770 15.919 38.930 1.00 47.02 39 ALA D N 1
ATOM 10808 C CA . ALA D 1 69 ? -16.798 16.648 38.217 1.00 47.15 39 ALA D CA 1
ATOM 10809 C C . ALA D 1 69 ? -17.311 15.869 36.998 1.00 46.48 39 ALA D C 1
ATOM 10810 O O . ALA D 1 69 ? -17.409 16.421 35.902 1.00 51.23 39 ALA D O 1
ATOM 10817 N N . GLY D 1 70 ? -17.610 14.585 37.192 1.00 40.87 40 GLY D N 1
ATOM 10818 C CA . GLY D 1 70 ? -18.158 13.747 36.138 1.00 40.13 40 GLY D CA 1
ATOM 10819 C C . GLY D 1 70 ? -17.154 13.252 35.111 1.00 48.35 40 GLY D C 1
ATOM 10820 O O . GLY D 1 70 ? -17.513 12.549 34.163 1.00 49.23 40 GLY D O 1
ATOM 10824 N N . LYS D 1 71 ? -15.886 13.608 35.279 1.00 49.11 41 LYS D N 1
ATOM 10825 C CA . LYS D 1 71 ? -14.876 13.218 34.304 1.00 43.72 41 LYS D CA 1
ATOM 10826 C C . LYS D 1 71 ? -13.872 12.241 34.893 1.00 46.36 41 LYS D C 1
ATOM 10827 O O . LYS D 1 71 ? -13.589 12.301 36.087 1.00 43.98 41 LYS D O 1
ATOM 10846 N N . GLU D 1 72 ? -13.354 11.335 34.065 1.00 43.90 42 GLU D N 1
ATOM 10847 C CA . GLU D 1 72 ? -12.188 10.521 34.429 1.00 44.77 42 GLU D CA 1
ATOM 10848 C C . GLU D 1 72 ? -10.960 11.384 34.363 1.00 42.68 42 GLU D C 1
ATOM 10849 O O . GLU D 1 72 ? -10.638 11.897 33.274 1.00 36.69 42 GLU D O 1
ATOM 10861 N N . VAL D 1 73 ? -10.261 11.530 35.489 1.00 39.02 43 VAL D N 1
ATOM 10862 C CA . VAL D 1 73 ? -9.041 12.319 35.490 1.00 38.91 43 VAL D CA 1
ATOM 10863 C C . VAL D 1 73 ? -7.841 11.672 36.177 1.00 40.21 43 VAL D C 1
ATOM 10864 O O . VAL D 1 73 ? -7.976 10.826 37.088 1.00 38.79 43 VAL D O 1
ATOM 10877 N N . ILE D 1 74 ? -6.661 12.096 35.708 1.00 36.04 44 ILE D N 1
ATOM 10878 C CA . ILE D 1 74 ? -5.416 11.872 36.445 1.00 37.37 44 ILE D CA 1
ATOM 10879 C C . ILE D 1 74 ? -4.807 13.226 36.843 1.00 33.80 44 ILE D C 1
ATOM 10880 O O . ILE D 1 74 ? -4.264 13.977 36.016 1.00 35.33 44 ILE D O 1
ATOM 10896 N N . LEU D 1 75 ? -4.898 13.508 38.132 1.00 30.86 45 LEU D N 1
ATOM 10897 C CA . LEU D 1 75 ? -4.384 14.718 38.707 1.00 29.97 45 LEU D CA 1
ATOM 10898 C C . LEU D 1 75 ? -2.943 14.477 39.132 1.00 33.71 45 LEU D C 1
ATOM 10899 O O . LEU D 1 75 ? -2.642 13.458 39.746 1.00 37.66 45 LEU D O 1
ATOM 10915 N N . THR D 1 76 ? -2.056 15.402 38.756 1.00 31.08 46 THR D N 1
ATOM 10916 C CA . THR D 1 76 ? -0.616 15.236 38.917 1.00 29.48 46 THR D CA 1
ATOM 10917 C C . THR D 1 76 ? -0.012 16.381 39.709 1.00 30.48 46 THR D C 1
ATOM 10918 O O . THR D 1 76 ? -0.244 17.553 39.401 1.00 31.60 46 THR D O 1
ATOM 10929 N N . ARG D 1 77 ? 0.753 16.038 40.735 1.00 30.60 47 ARG D N 1
ATOM 10930 C CA . ARG D 1 77 ? 1.538 17.025 41.453 1.00 30.04 47 ARG D CA 1
ATOM 10931 C C . ARG D 1 77 ? 2.980 16.811 41.065 1.00 31.08 47 ARG D C 1
ATOM 10932 O O . ARG D 1 77 ? 3.613 15.817 41.459 1.00 32.72 47 ARG D O 1
ATOM 10953 N N . SER D 1 78 ? 3.468 17.742 40.252 1.00 31.85 48 SER D N 1
ATOM 10954 C CA . SER D 1 78 ? 4.735 17.583 39.518 1.00 33.40 48 SER D CA 1
ATOM 10955 C C . SER D 1 78 ? 5.974 18.010 40.278 1.00 34.21 48 SER D C 1
ATOM 10956 O O . SER D 1 78 ? 7.053 17.434 40.088 1.00 37.26 48 SER D O 1
ATOM 10964 N N . GLY D 1 79 ? 5.842 19.008 41.137 1.00 31.41 49 GLY D N 1
ATOM 10965 C CA . GLY D 1 79 ? 7.007 19.752 41.563 1.00 29.75 49 GLY D CA 1
ATOM 10966 C C . GLY D 1 79 ? 7.269 20.939 40.634 1.00 28.89 49 GLY D C 1
ATOM 10967 O O . GLY D 1 79 ? 6.707 21.049 39.563 1.00 31.94 49 GLY D O 1
ATOM 10971 N N . ILE D 1 80 ? 8.170 21.799 41.073 1.00 25.60 50 ILE D N 1
ATOM 10972 C CA . ILE D 1 80 ? 8.458 23.077 40.501 1.00 31.70 50 ILE D CA 1
ATOM 10973 C C . ILE D 1 80 ? 9.584 23.007 39.457 1.00 27.60 50 ILE D C 1
ATOM 10974 O O . ILE D 1 80 ? 10.535 22.243 39.586 1.00 25.97 50 ILE D O 1
ATOM 10990 N N . GLY D 1 81 ? 9.448 23.819 38.427 1.00 27.32 51 GLY D N 1
ATOM 10991 C CA . GLY D 1 81 ? 10.478 23.956 37.407 1.00 30.11 51 GLY D CA 1
ATOM 10992 C C . GLY D 1 81 ? 10.309 23.060 36.172 1.00 28.71 51 GLY D C 1
ATOM 10993 O O . GLY D 1 81 ? 9.543 22.080 36.178 1.00 28.76 51 GLY D O 1
ATOM 10997 N N . LYS D 1 82 ? 11.099 23.375 35.142 1.00 29.87 52 LYS D N 1
ATOM 10998 C CA . LYS D 1 82 ? 11.034 22.721 33.824 1.00 29.51 52 LYS D CA 1
ATOM 10999 C C . LYS D 1 82 ? 11.332 21.226 33.923 1.00 25.32 52 LYS D C 1
ATOM 11000 O O . LYS D 1 82 ? 10.608 20.406 33.325 1.00 25.88 52 LYS D O 1
ATOM 11019 N N . VAL D 1 83 ? 12.359 20.851 34.683 1.00 25.99 53 VAL D N 1
ATOM 11020 C CA . VAL D 1 83 ? 12.754 19.431 34.764 1.00 25.48 53 VAL D CA 1
ATOM 11021 C C . VAL D 1 83 ? 11.684 18.587 35.473 1.00 26.49 53 VAL D C 1
ATOM 11022 O O . VAL D 1 83 ? 11.215 17.569 34.926 1.00 24.92 53 VAL D O 1
ATOM 11035 N N . ALA D 1 84 ? 11.262 19.009 36.658 1.00 26.35 54 ALA D N 1
ATOM 11036 C CA . ALA D 1 84 ? 10.205 18.289 37.405 1.00 29.78 54 ALA D CA 1
ATOM 11037 C C . ALA D 1 84 ? 8.873 18.217 36.629 1.00 26.65 54 ALA D C 1
ATOM 11038 O O . ALA D 1 84 ? 8.251 17.163 36.561 1.00 28.59 54 ALA D O 1
ATOM 11045 N N . ALA D 1 85 ? 8.464 19.321 36.009 1.00 25.95 55 ALA D N 1
ATOM 11046 C CA . ALA D 1 85 ? 7.288 19.320 35.137 1.00 24.92 55 ALA D CA 1
ATOM 11047 C C . ALA D 1 85 ? 7.449 18.317 33.983 1.00 26.26 55 ALA D C 1
ATOM 11048 O O . ALA D 1 85 ? 6.529 17.577 33.665 1.00 27.02 55 ALA D O 1
ATOM 11055 N N . SER D 1 86 ? 8.634 18.289 33.369 1.00 29.44 56 SER D N 1
ATOM 11056 C CA . SER D 1 86 ? 8.892 17.363 32.288 1.00 26.84 56 SER D CA 1
ATOM 11057 C C . SER D 1 86 ? 8.783 15.910 32.751 1.00 28.06 56 SER D C 1
ATOM 11058 O O . SER D 1 86 ? 8.217 15.070 32.052 1.00 29.49 56 SER D O 1
ATOM 11066 N N . VAL D 1 87 ? 9.386 15.602 33.891 1.00 26.55 57 VAL D N 1
ATOM 11067 C CA . VAL D 1 87 ? 9.294 14.239 34.442 1.00 26.99 57 VAL D CA 1
ATOM 11068 C C . VAL D 1 87 ? 7.828 13.867 34.683 1.00 29.52 57 VAL D C 1
ATOM 11069 O O . VAL D 1 87 ? 7.366 12.787 34.303 1.00 31.45 57 VAL D O 1
ATOM 11082 N N . ALA D 1 88 ? 7.118 14.760 35.371 1.00 28.51 58 ALA D N 1
ATOM 11083 C CA . ALA D 1 88 ? 5.732 14.507 35.700 1.00 30.07 58 ALA D CA 1
ATOM 11084 C C . ALA D 1 88 ? 4.915 14.276 34.423 1.00 30.32 58 ALA D C 1
ATOM 11085 O O . ALA D 1 88 ? 4.101 13.344 34.367 1.00 32.62 58 ALA D O 1
ATOM 11092 N N . THR D 1 89 ? 5.136 15.101 33.388 1.00 31.58 59 THR D N 1
ATOM 11093 C CA . THR D 1 89 ? 4.288 15.013 32.187 1.00 29.58 59 THR D CA 1
ATOM 11094 C C . THR D 1 89 ? 4.593 13.754 31.391 1.00 30.62 59 THR D C 1
ATOM 11095 O O . THR D 1 89 ? 3.671 13.101 30.872 1.00 31.18 59 THR D O 1
ATOM 11106 N N . SER D 1 90 ? 5.883 13.432 31.281 1.00 31.17 60 SER D N 1
ATOM 11107 C CA . SER D 1 90 ? 6.336 12.177 30.680 1.00 31.41 60 SER D CA 1
ATOM 11108 C C . SER D 1 90 ? 5.660 10.965 31.287 1.00 32.12 60 SER D C 1
ATOM 11109 O O . SER D 1 90 ? 5.156 10.084 30.581 1.00 31.43 60 SER D O 1
ATOM 11117 N N . LEU D 1 91 ? 5.714 10.900 32.610 1.00 31.88 61 LEU D N 1
ATOM 11118 C CA . LEU D 1 91 ? 5.146 9.759 33.296 1.00 32.06 61 LEU D CA 1
ATOM 11119 C C . LEU D 1 91 ? 3.638 9.736 33.174 1.00 34.33 61 LEU D C 1
ATOM 11120 O O . LEU D 1 91 ? 3.045 8.664 33.002 1.00 32.31 61 LEU D O 1
ATOM 11136 N N . LEU D 1 92 ? 3.013 10.899 33.285 1.00 32.87 62 LEU D N 1
ATOM 11137 C CA . LEU D 1 92 ? 1.570 10.984 33.114 1.00 32.00 62 LEU D CA 1
ATOM 11138 C C . LEU D 1 92 ? 1.149 10.388 31.772 1.00 37.64 62 LEU D C 1
ATOM 11139 O O . LEU D 1 92 ? 0.215 9.560 31.676 1.00 35.00 62 LEU D O 1
ATOM 11155 N N . LEU D 1 93 ? 1.832 10.827 30.722 1.00 31.99 63 LEU D N 1
ATOM 11156 C CA . LEU D 1 93 ? 1.470 10.409 29.393 1.00 32.04 63 LEU D CA 1
ATOM 11157 C C . LEU D 1 93 ? 1.814 8.946 29.116 1.00 38.39 63 LEU D C 1
ATOM 11158 O O . LEU D 1 93 ? 0.974 8.194 28.588 1.00 41.97 63 LEU D O 1
ATOM 11174 N N . GLU D 1 94 ? 3.023 8.529 29.466 1.00 38.57 64 GLU D N 1
ATOM 11175 C CA . GLU D 1 94 ? 3.446 7.161 29.196 1.00 38.51 64 GLU D CA 1
ATOM 11176 C C . GLU D 1 94 ? 2.676 6.152 30.059 1.00 42.49 64 GLU D C 1
ATOM 11177 O O . GLU D 1 94 ? 2.348 5.084 29.569 1.00 44.92 64 GLU D O 1
ATOM 11189 N N . LYS D 1 95 ? 2.368 6.487 31.316 1.00 37.15 65 LYS D N 1
ATOM 11190 C CA . LYS D 1 95 ? 1.649 5.558 32.204 1.00 41.89 65 LYS D CA 1
ATOM 11191 C C . LYS D 1 95 ? 0.125 5.614 32.128 1.00 45.21 65 LYS D C 1
ATOM 11192 O O . LYS D 1 95 ? -0.514 4.594 32.355 1.00 42.89 65 LYS D O 1
ATOM 11211 N N . PHE D 1 96 ? -0.466 6.792 31.913 1.00 35.91 66 PHE D N 1
ATOM 11212 C CA . PHE D 1 96 ? -1.922 6.899 32.011 1.00 37.74 66 PHE D CA 1
ATOM 11213 C C . PHE D 1 96 ? -2.611 7.253 30.703 1.00 36.21 66 PHE D C 1
ATOM 11214 O O . PHE D 1 96 ? -3.822 7.205 30.635 1.00 37.89 66 PHE D O 1
ATOM 11231 N N . ALA D 1 97 ? -1.839 7.652 29.692 1.00 39.28 67 ALA D N 1
ATOM 11232 C CA . ALA D 1 97 ? -2.356 7.981 28.354 1.00 33.85 67 ALA D CA 1
ATOM 11233 C C . ALA D 1 97 ? -3.678 8.764 28.334 1.00 38.41 67 ALA D C 1
ATOM 11234 O O . ALA D 1 97 ? -4.649 8.314 27.737 1.00 39.82 67 ALA D O 1
ATOM 11241 N N . PRO D 1 98 ? -3.717 9.942 28.972 1.00 35.99 68 PRO D N 1
ATOM 11242 C CA . PRO D 1 98 ? -4.893 10.802 28.880 1.00 37.85 68 PRO D CA 1
ATOM 11243 C C . PRO D 1 98 ? -5.058 11.405 27.492 1.00 35.78 68 PRO D C 1
ATOM 11244 O O . PRO D 1 98 ? -4.104 11.522 26.740 1.00 35.41 68 PRO D O 1
ATOM 11255 N N . ASP D 1 99 ? -6.265 11.830 27.184 1.00 35.11 69 ASP D N 1
ATOM 11256 C CA . ASP D 1 99 ? -6.555 12.398 25.895 1.00 41.46 69 ASP D CA 1
ATOM 11257 C C . ASP D 1 99 ? -6.134 13.861 25.839 1.00 39.72 69 ASP D C 1
ATOM 11258 O O . ASP D 1 99 ? -6.010 14.425 24.761 1.00 40.24 69 ASP D O 1
ATOM 11267 N N . CYS D 1 100 ? -5.913 14.473 26.997 1.00 32.50 70 CYS D N 1
ATOM 11268 C CA . CYS D 1 100 ? -5.358 15.810 27.030 1.00 32.76 70 CYS D CA 1
ATOM 11269 C C . CYS D 1 100 ? -4.694 16.125 28.366 1.00 33.20 70 CYS D C 1
ATOM 11270 O O . CYS D 1 100 ? -4.800 15.365 29.323 1.00 35.04 70 CYS D O 1
ATOM 11278 N N . VAL D 1 101 ? -3.997 17.251 28.410 1.00 29.34 71 VAL D N 1
ATOM 11279 C CA . VAL D 1 101 ? -3.325 17.710 29.634 1.00 32.57 71 VAL D CA 1
ATOM 11280 C C . VAL D 1 101 ? -3.655 19.164 29.857 1.00 32.15 71 VAL D C 1
ATOM 11281 O O . VAL D 1 101 ? -3.471 19.986 28.966 1.00 29.95 71 VAL D O 1
ATOM 11294 N N . ILE D 1 102 ? -4.167 19.475 31.042 1.00 29.91 72 ILE D N 1
ATOM 11295 C CA . ILE D 1 102 ? -4.394 20.846 31.442 1.00 28.94 72 ILE D CA 1
ATOM 11296 C C . ILE D 1 102 ? -3.490 21.194 32.625 1.00 26.76 72 ILE D C 1
ATOM 11297 O O . ILE D 1 102 ? -3.503 20.514 33.653 1.00 30.78 72 ILE D O 1
ATOM 11313 N N . ASN D 1 103 ? -2.721 22.257 32.472 1.00 27.07 73 ASN D N 1
ATOM 11314 C CA . ASN D 1 103 ? -1.837 22.747 33.536 1.00 30.29 73 ASN D CA 1
ATOM 11315 C C . ASN D 1 103 ? -2.565 23.831 34.292 1.00 30.60 73 ASN D C 1
ATOM 11316 O O . ASN D 1 103 ? -3.197 24.674 33.680 1.00 30.59 73 ASN D O 1
ATOM 11327 N N . THR D 1 104 ? -2.532 23.770 35.621 1.00 27.38 74 THR D N 1
ATOM 11328 C CA . THR D 1 104 ? -3.177 24.769 36.463 1.00 28.40 74 THR D CA 1
ATOM 11329 C C . THR D 1 104 ? -2.145 25.305 37.469 1.00 33.20 74 THR D C 1
ATOM 11330 O O . THR D 1 104 ? -1.244 24.572 37.893 1.00 31.12 74 THR D O 1
ATOM 11341 N N . GLY D 1 105 ? -2.272 26.574 37.843 1.00 31.25 75 GLY D N 1
ATOM 11342 C CA . GLY D 1 105 ? -1.557 27.114 38.994 1.00 33.37 75 GLY D CA 1
ATOM 11343 C C . GLY D 1 105 ? -1.441 28.626 38.988 1.00 34.09 75 GLY D C 1
ATOM 11344 O O . GLY D 1 105 ? -2.316 29.348 38.508 1.00 31.78 75 GLY D O 1
ATOM 11348 N N . SER D 1 106 ? -0.320 29.093 39.513 1.00 34.08 76 SER D N 1
ATOM 11349 C CA . SER D 1 106 ? -0.057 30.507 39.691 1.00 32.82 76 SER D CA 1
ATOM 11350 C C . SER D 1 106 ? 0.946 31.032 38.655 1.00 30.60 76 SER D C 1
ATOM 11351 O O . SER D 1 106 ? 1.689 30.262 38.045 1.00 32.70 76 SER D O 1
ATOM 11359 N N . ALA D 1 107 ? 0.986 32.342 38.476 1.00 32.19 77 ALA D N 1
ATOM 11360 C CA . ALA D 1 107 ? 1.968 32.984 37.586 1.00 30.74 77 ALA D CA 1
ATOM 11361 C C . ALA D 1 107 ? 2.174 34.392 38.059 1.00 31.91 77 ALA D C 1
ATOM 11362 O O . ALA D 1 107 ? 1.416 34.868 38.914 1.00 34.36 77 ALA D O 1
ATOM 11369 N N . GLY D 1 108 ? 3.168 35.084 37.524 1.00 29.63 78 GLY D N 1
ATOM 11370 C CA . GLY D 1 108 ? 3.309 36.521 37.766 1.00 29.31 78 GLY D CA 1
ATOM 11371 C C . GLY D 1 108 ? 2.894 37.349 36.561 1.00 30.54 78 GLY D C 1
ATOM 11372 O O . GLY D 1 108 ? 3.310 37.070 35.425 1.00 30.62 78 GLY D O 1
ATOM 11376 N N . GLY D 1 109 ? 2.103 38.385 36.796 1.00 28.04 79 GLY D N 1
ATOM 11377 C CA . GLY D 1 109 ? 1.507 39.185 35.723 1.00 35.98 79 GLY D CA 1
ATOM 11378 C C . GLY D 1 109 ? 2.406 40.273 35.190 1.00 34.27 79 GLY D C 1
ATOM 11379 O O . GLY D 1 109 ? 3.075 40.966 35.940 1.00 34.69 79 GLY D O 1
ATOM 11383 N N . PHE D 1 110 ? 2.418 40.394 33.871 1.00 33.47 80 PHE D N 1
ATOM 11384 C CA . PHE D 1 110 ? 3.215 41.371 33.160 1.00 36.89 80 PHE D CA 1
ATOM 11385 C C . PHE D 1 110 ? 2.297 42.364 32.451 1.00 38.10 80 PHE D C 1
ATOM 11386 O O . PHE D 1 110 ? 2.623 43.542 32.347 1.00 40.02 80 PHE D O 1
ATOM 11403 N N . ALA D 1 111 ? 1.152 41.886 31.977 1.00 39.16 81 ALA D N 1
ATOM 11404 C CA . ALA D 1 111 ? 0.238 42.717 31.189 1.00 48.08 81 ALA D CA 1
ATOM 11405 C C . ALA D 1 111 ? -0.376 43.810 32.031 1.00 50.72 81 ALA D C 1
ATOM 11406 O O . ALA D 1 111 ? -0.618 43.634 33.220 1.00 43.33 81 ALA D O 1
ATOM 11413 N N . GLN D 1 112 ? -0.694 44.914 31.365 1.00 61.21 82 GLN D N 1
ATOM 11414 C CA . GLN D 1 112 ? -1.150 46.143 32.010 1.00 69.31 82 GLN D CA 1
ATOM 11415 C C . GLN D 1 112 ? -2.311 46.000 33.014 1.00 63.04 82 GLN D C 1
ATOM 11416 O O . GLN D 1 112 ? -2.196 46.489 34.141 1.00 59.24 82 GLN D O 1
ATOM 11430 N N . ASP D 1 113 ? -3.421 45.371 32.627 1.00 60.66 83 ASP D N 1
ATOM 11431 C CA . ASP D 1 113 ? -4.626 45.385 33.485 1.00 64.31 83 ASP D CA 1
ATOM 11432 C C . ASP D 1 113 ? -4.758 44.170 34.412 1.00 56.35 83 ASP D C 1
ATOM 11433 O O . ASP D 1 113 ? -5.856 43.822 34.820 1.00 55.88 83 ASP D O 1
ATOM 11442 N N . LEU D 1 114 ? -3.658 43.508 34.727 1.00 51.99 84 LEU D N 1
ATOM 11443 C CA . LEU D 1 114 ? -3.736 42.312 35.550 1.00 46.52 84 LEU D CA 1
ATOM 11444 C C . LEU D 1 114 ? -3.647 42.644 37.017 1.00 40.14 84 LEU D C 1
ATOM 11445 O O . LEU D 1 114 ? -2.804 43.417 37.425 1.00 39.39 84 LEU D O 1
ATOM 11461 N N . HIS D 1 115 ? -4.539 42.043 37.787 1.00 38.52 85 HIS D N 1
ATOM 11462 C CA . HIS D 1 115 ? -4.536 42.148 39.237 1.00 43.36 85 HIS D CA 1
ATOM 11463 C C . HIS D 1 115 ? -4.326 40.789 39.862 1.00 37.33 85 HIS D C 1
ATOM 11464 O O . HIS D 1 115 ? -4.567 39.740 39.216 1.00 29.11 85 HIS D O 1
ATOM 11478 N N . ILE D 1 116 ? -3.881 40.799 41.118 1.00 34.93 86 ILE D N 1
ATOM 11479 C CA . ILE D 1 116 ? -3.802 39.558 41.896 1.00 34.58 86 ILE D CA 1
ATOM 11480 C C . ILE D 1 116 ? -5.126 38.822 41.748 1.00 32.97 86 ILE D C 1
ATOM 11481 O O . ILE D 1 116 ? -6.186 39.404 41.906 1.00 36.07 86 ILE D O 1
ATOM 11497 N N . GLY D 1 117 ? -5.064 37.546 41.395 1.00 33.18 87 GLY D N 1
ATOM 11498 C CA . GLY D 1 117 ? -6.255 36.721 41.335 1.00 35.50 87 GLY D CA 1
ATOM 11499 C C . GLY D 1 117 ? -6.827 36.566 39.936 1.00 30.60 87 GLY D C 1
ATOM 11500 O O . GLY D 1 117 ? -7.645 35.670 39.701 1.00 34.59 87 GLY D O 1
ATOM 11504 N N . ASP D 1 118 ? -6.405 37.435 39.018 1.00 32.59 88 ASP D N 1
ATOM 11505 C CA . ASP D 1 118 ? -6.871 37.388 37.645 1.00 33.36 88 ASP D CA 1
ATOM 11506 C C . ASP D 1 118 ? -6.374 36.121 36.940 1.00 38.36 88 ASP D C 1
ATOM 11507 O O . ASP D 1 118 ? -5.269 35.633 37.186 1.00 31.72 88 ASP D O 1
ATOM 11516 N N . VAL D 1 119 ? -7.205 35.611 36.042 1.00 36.31 89 VAL D N 1
ATOM 11517 C CA . VAL D 1 119 ? -6.883 34.409 35.295 1.00 39.35 89 VAL D CA 1
ATOM 11518 C C . VAL D 1 119 ? -6.400 34.784 33.888 1.00 37.55 89 VAL D C 1
ATOM 11519 O O . VAL D 1 119 ? -6.900 35.710 33.269 1.00 36.08 89 VAL D O 1
ATOM 11532 N N . VAL D 1 120 ? -5.369 34.086 33.444 1.00 39.60 90 VAL D N 1
ATOM 11533 C CA . VAL D 1 120 ? -4.905 34.145 32.069 1.00 33.88 90 VAL D CA 1
ATOM 11534 C C . VAL D 1 120 ? -4.972 32.725 31.497 1.00 33.91 90 VAL D C 1
ATOM 11535 O O . VAL D 1 120 ? -4.471 31.762 32.104 1.00 30.34 90 VAL D O 1
ATOM 11548 N N . ILE D 1 121 ? -5.647 32.624 30.353 1.00 34.70 91 ILE D N 1
ATOM 11549 C CA . ILE D 1 121 ? -5.683 31.431 29.529 1.00 28.53 91 ILE D CA 1
ATOM 11550 C C . ILE D 1 121 ? -4.622 31.550 28.448 1.00 31.96 91 ILE D C 1
ATOM 11551 O O . ILE D 1 121 ? -4.632 32.501 27.654 1.00 33.08 91 ILE D O 1
ATOM 11567 N N . ALA D 1 122 ? -3.722 30.573 28.398 1.00 29.75 92 ALA D N 1
ATOM 11568 C CA . ALA D 1 122 ? -2.659 30.574 27.389 1.00 27.59 92 ALA D CA 1
ATOM 11569 C C . ALA D 1 122 ? -3.161 30.179 26.021 1.00 32.13 92 ALA D C 1
ATOM 11570 O O . ALA D 1 122 ? -3.703 29.098 25.865 1.00 32.80 92 ALA D O 1
ATOM 11577 N N . SER D 1 123 ? -2.925 31.023 25.016 1.00 29.66 93 SER D N 1
ATOM 11578 C CA . SER D 1 123 ? -3.149 30.612 23.646 1.00 33.20 93 SER D CA 1
ATOM 11579 C C . SER D 1 123 ? -1.926 29.878 23.169 1.00 32.86 93 SER D C 1
ATOM 11580 O O . SER D 1 123 ? -2.005 29.021 22.290 1.00 30.59 93 SER D O 1
ATOM 11588 N N . GLU D 1 124 ? -0.778 30.275 23.701 1.00 31.92 94 GLU D N 1
ATOM 11589 C CA . GLU D 1 124 ? 0.447 29.573 23.402 1.00 31.43 94 GLU D CA 1
ATOM 11590 C C . GLU D 1 124 ? 1.468 29.780 24.525 1.00 28.58 94 GLU D C 1
ATOM 11591 O O . GLU D 1 124 ? 1.411 30.763 25.258 1.00 28.93 94 GLU D O 1
ATOM 11603 N N . MET D 1 125 ? 2.413 28.852 24.619 1.00 29.52 95 MET D N 1
ATOM 11604 C CA . MET D 1 125 ? 3.560 28.953 25.527 1.00 31.42 95 MET D CA 1
ATOM 11605 C C . MET D 1 125 ? 4.887 29.103 24.767 1.00 31.83 95 MET D C 1
ATOM 11606 O O . MET D 1 125 ? 5.088 28.479 23.710 1.00 28.98 95 MET D O 1
ATOM 11620 N N . ARG D 1 126 ? 5.765 29.951 25.303 1.00 24.35 96 ARG D N 1
ATOM 11621 C CA . ARG D 1 126 ? 7.173 30.020 24.903 1.00 31.09 96 ARG D CA 1
ATOM 11622 C C . ARG D 1 126 ? 8.040 29.956 26.151 1.00 30.95 96 ARG D C 1
ATOM 11623 O O . ARG D 1 126 ? 7.577 30.268 27.257 1.00 27.98 96 ARG D O 1
ATOM 11644 N N . PHE D 1 127 ? 9.295 29.581 25.977 1.00 23.72 97 PHE D N 1
ATOM 11645 C CA . PHE D 1 127 ? 10.294 29.801 27.010 1.00 27.16 97 PHE D CA 1
ATOM 11646 C C . PHE D 1 127 ? 10.875 31.203 26.912 1.00 29.25 97 PHE D C 1
ATOM 11647 O O . PHE D 1 127 ? 11.244 31.618 25.829 1.00 33.34 97 PHE D O 1
ATOM 11664 N N . HIS D 1 128 ? 11.032 31.910 28.019 1.00 29.96 98 HIS D N 1
ATOM 11665 C CA . HIS D 1 128 ? 11.696 33.215 27.978 1.00 33.27 98 HIS D CA 1
ATOM 11666 C C . HIS D 1 128 ? 13.195 33.099 28.263 1.00 36.10 98 HIS D C 1
ATOM 11667 O O . HIS D 1 128 ? 13.942 34.010 27.961 1.00 31.88 98 HIS D O 1
ATOM 11681 N N . ASP D 1 129 ? 13.641 31.972 28.800 1.00 33.37 99 ASP D N 1
ATOM 11682 C CA . ASP D 1 129 ? 15.051 31.845 29.163 1.00 32.58 99 ASP D CA 1
ATOM 11683 C C . ASP D 1 129 ? 15.860 30.964 28.188 1.00 35.05 99 ASP D C 1
ATOM 11684 O O . ASP D 1 129 ? 17.067 30.799 28.357 1.00 35.76 99 ASP D O 1
ATOM 11693 N N . VAL D 1 130 ? 15.210 30.384 27.181 1.00 30.75 100 VAL D N 1
ATOM 11694 C CA . VAL D 1 130 ? 15.935 29.582 26.195 1.00 30.86 100 VAL D CA 1
ATOM 11695 C C . VAL D 1 130 ? 16.652 30.521 25.208 1.00 32.73 100 VAL D C 1
ATOM 11696 O O . VAL D 1 130 ? 16.036 31.405 24.646 1.00 31.33 100 VAL D O 1
ATOM 11709 N N . ASP D 1 131 ? 17.956 30.328 25.004 1.00 32.68 101 ASP D N 1
ATOM 11710 C CA . ASP D 1 131 ? 18.692 31.123 24.015 1.00 31.50 101 ASP D CA 1
ATOM 11711 C C . ASP D 1 131 ? 19.718 30.311 23.233 1.00 30.17 101 ASP D C 1
ATOM 11712 O O . ASP D 1 131 ? 20.839 30.105 23.681 1.00 30.75 101 ASP D O 1
ATOM 11721 N N . VAL D 1 132 ? 19.317 29.858 22.059 1.00 28.85 102 VAL D N 1
ATOM 11722 C CA . VAL D 1 132 ? 20.229 29.234 21.096 1.00 31.01 102 VAL D CA 1
ATOM 11723 C C . VAL D 1 132 ? 20.249 30.090 19.814 1.00 29.99 102 VAL D C 1
ATOM 11724 O O . VAL D 1 132 ? 20.351 29.579 18.690 1.00 32.29 102 VAL D O 1
ATOM 11737 N N . THR D 1 133 ? 20.128 31.404 19.982 1.00 31.34 103 THR D N 1
ATOM 11738 C CA . THR D 1 133 ? 20.039 32.312 18.833 1.00 27.98 103 THR D CA 1
ATOM 11739 C C . THR D 1 133 ? 21.369 32.391 18.074 1.00 36.58 103 THR D C 1
ATOM 11740 O O . THR D 1 133 ? 21.409 32.834 16.931 1.00 34.04 103 THR D O 1
ATOM 11751 N N . ALA D 1 134 ? 22.450 31.928 18.695 1.00 34.92 104 ALA D N 1
ATOM 11752 C CA . ALA D 1 134 ? 23.743 31.891 18.025 1.00 37.18 104 ALA D CA 1
ATOM 11753 C C . ALA D 1 134 ? 23.688 31.015 16.799 1.00 39.12 104 ALA D C 1
ATOM 11754 O O . ALA D 1 134 ? 24.498 31.185 15.894 1.00 39.97 104 ALA D O 1
ATOM 11761 N N . PHE D 1 135 ? 22.749 30.075 16.772 1.00 36.99 105 PHE D N 1
ATOM 11762 C CA . PHE D 1 135 ? 22.615 29.165 15.637 1.00 37.76 105 PHE D CA 1
ATOM 11763 C C . PHE D 1 135 ? 21.428 29.490 14.698 1.00 38.33 105 PHE D C 1
ATOM 11764 O O . PHE D 1 135 ? 21.091 28.707 13.835 1.00 37.49 105 PHE D O 1
ATOM 11781 N N . GLY D 1 136 ? 20.807 30.645 14.875 1.00 36.41 106 GLY D N 1
ATOM 11782 C CA . GLY D 1 136 ? 19.745 31.060 13.980 1.00 37.87 106 GLY D CA 1
ATOM 11783 C C . GLY D 1 136 ? 18.338 30.812 14.474 1.00 39.39 106 GLY D C 1
ATOM 11784 O O . GLY D 1 136 ? 17.399 31.128 13.759 1.00 34.88 106 GLY D O 1
ATOM 11788 N N . TYR D 1 137 ? 18.174 30.266 15.684 1.00 32.03 107 TYR D N 1
ATOM 11789 C CA . TYR D 1 137 ? 16.843 30.071 16.240 1.00 34.20 107 TYR D CA 1
ATOM 11790 C C . TYR D 1 137 ? 16.293 31.380 16.769 1.00 33.58 107 TYR D C 1
ATOM 11791 O O . TYR D 1 137 ? 17.031 32.288 17.123 1.00 31.96 107 TYR D O 1
ATOM 11809 N N . GLU D 1 138 ? 14.976 31.470 16.802 1.00 34.45 108 GLU D N 1
ATOM 11810 C CA . GLU D 1 138 ? 14.302 32.581 17.431 1.00 33.44 108 GLU D CA 1
ATOM 11811 C C . GLU D 1 138 ? 14.625 32.599 18.922 1.00 34.96 108 GLU D C 1
ATOM 11812 O O . GLU D 1 138 ? 14.862 31.555 19.509 1.00 28.78 108 GLU D O 1
ATOM 11824 N N . MET D 1 139 ? 14.584 33.771 19.538 1.00 34.97 109 MET D N 1
ATOM 11825 C CA . MET D 1 139 ? 14.701 33.864 20.982 1.00 36.24 109 MET D CA 1
ATOM 11826 C C . MET D 1 139 ? 13.613 33.011 21.634 1.00 32.62 109 MET D C 1
ATOM 11827 O O . MET D 1 139 ? 12.464 33.021 21.187 1.00 33.51 109 MET D O 1
ATOM 11841 N N . GLY D 1 140 ? 13.989 32.228 22.648 1.00 29.81 110 GLY D N 1
ATOM 11842 C CA . GLY D 1 140 ? 13.052 31.361 23.324 1.00 29.66 110 GLY D CA 1
ATOM 11843 C C . GLY D 1 140 ? 12.827 30.013 22.684 1.00 33.10 110 GLY D C 1
ATOM 11844 O O . GLY D 1 140 ? 12.227 29.132 23.286 1.00 30.67 110 GLY D O 1
ATOM 11848 N N . GLN D 1 141 ? 13.302 29.836 21.461 1.00 30.33 111 GLN D N 1
ATOM 11849 C CA . GLN D 1 141 ? 13.124 28.562 20.771 1.00 28.95 111 GLN D CA 1
ATOM 11850 C C . GLN D 1 141 ? 14.247 27.568 21.061 1.00 28.52 111 GLN D C 1
ATOM 11851 O O . GLN D 1 141 ? 15.405 27.866 20.825 1.00 31.97 111 GLN D O 1
ATOM 11865 N N . MET D 1 142 ? 13.897 26.392 21.563 1.00 31.79 112 MET D N 1
ATOM 11866 C CA . MET D 1 142 ? 14.870 25.331 21.767 1.00 34.08 112 MET D CA 1
ATOM 11867 C C . MET D 1 142 ? 15.169 24.684 20.438 1.00 31.98 112 MET D C 1
ATOM 11868 O O . MET D 1 142 ? 14.263 24.536 19.618 1.00 32.08 112 MET D O 1
ATOM 11882 N N . ALA D 1 143 ? 16.441 24.327 20.228 1.00 34.42 113 ALA D N 1
ATOM 11883 C CA . ALA D 1 143 ? 16.862 23.495 19.091 1.00 36.68 113 ALA D CA 1
ATOM 11884 C C . ALA D 1 143 ? 15.986 22.243 18.932 1.00 35.35 113 ALA D C 1
ATOM 11885 O O . ALA D 1 143 ? 15.681 21.567 19.918 1.00 35.36 113 ALA D O 1
ATOM 11892 N N . GLN D 1 144 ? 15.597 21.960 17.688 1.00 34.28 114 GLN D N 1
ATOM 11893 C CA . GLN D 1 144 ? 14.774 20.805 17.301 1.00 33.78 114 GLN D CA 1
ATOM 11894 C C . GLN D 1 144 ? 13.310 20.933 17.735 1.00 31.64 114 GLN D C 1
ATOM 11895 O O . GLN D 1 144 ? 12.569 19.970 17.637 1.00 32.76 114 GLN D O 1
ATOM 11909 N N . GLN D 1 145 ? 12.914 22.103 18.228 1.00 32.61 115 GLN D N 1
ATOM 11910 C CA . GLN D 1 145 ? 11.542 22.369 18.696 1.00 33.33 115 GLN D CA 1
ATOM 11911 C C . GLN D 1 145 ? 10.952 23.549 17.935 1.00 29.96 115 GLN D C 1
ATOM 11912 O O . GLN D 1 145 ? 11.692 24.381 17.432 1.00 30.63 115 GLN D O 1
ATOM 11926 N N . PRO D 1 146 ? 9.621 23.665 17.883 1.00 31.46 116 PRO D N 1
ATOM 11927 C CA . PRO D 1 146 ? 9.076 24.917 17.335 1.00 33.94 116 PRO D CA 1
ATOM 11928 C C . PRO D 1 146 ? 9.334 26.086 18.279 1.00 34.06 116 PRO D C 1
ATOM 11929 O O . PRO D 1 146 ? 9.639 25.829 19.434 1.00 31.71 116 PRO D O 1
ATOM 11940 N N . ALA D 1 147 ? 9.223 27.324 17.806 1.00 28.28 117 ALA D N 1
ATOM 11941 C CA . ALA D 1 147 ? 9.447 28.506 18.637 1.00 31.91 117 ALA D CA 1
ATOM 11942 C C . ALA D 1 147 ? 8.369 28.723 19.708 1.00 32.00 117 ALA D C 1
ATOM 11943 O O . ALA D 1 147 ? 8.621 29.344 20.750 1.00 29.11 117 ALA D O 1
ATOM 11950 N N . ALA D 1 148 ? 7.182 28.197 19.448 1.00 28.50 118 ALA D N 1
ATOM 11951 C CA . ALA D 1 148 ? 6.050 28.308 20.350 1.00 31.66 118 ALA D CA 1
ATOM 11952 C C . ALA D 1 148 ? 5.258 27.006 20.355 1.00 33.66 118 ALA D C 1
ATOM 11953 O O . ALA D 1 148 ? 5.284 26.268 19.396 1.00 31.06 118 ALA D O 1
ATOM 11960 N N . PHE D 1 149 ? 4.547 26.744 21.445 1.00 32.83 119 PHE D N 1
ATOM 11961 C CA . PHE D 1 149 ? 3.696 25.562 21.576 1.00 28.73 119 PHE D CA 1
ATOM 11962 C C . PHE D 1 149 ? 2.250 25.988 21.761 1.00 32.22 119 PHE D C 1
ATOM 11963 O O . PHE D 1 149 ? 1.817 26.278 22.908 1.00 31.04 119 PHE D O 1
ATOM 11980 N N . PRO D 1 150 ? 1.493 26.050 20.647 1.00 32.82 120 PRO D N 1
ATOM 11981 C CA . PRO D 1 150 ? 0.089 26.456 20.745 1.00 34.19 120 PRO D CA 1
ATOM 11982 C C . PRO D 1 150 ? -0.734 25.496 21.557 1.00 28.32 120 PRO D C 1
ATOM 11983 O O . PRO D 1 150 ? -0.561 24.288 21.442 1.00 31.19 120 PRO D O 1
ATOM 11994 N N . CYS D 1 151 ? -1.630 26.048 22.361 1.00 28.28 121 CYS D N 1
ATOM 11995 C CA . CYS D 1 151 ? -2.556 25.234 23.137 1.00 30.47 121 CYS D CA 1
ATOM 11996 C C . CYS D 1 151 ? -3.686 24.780 22.239 1.00 36.77 121 CYS D C 1
ATOM 11997 O O . CYS D 1 151 ? -3.946 25.374 21.184 1.00 30.59 121 CYS D O 1
ATOM 12005 N N . ASP D 1 152 ? -4.349 23.722 22.655 1.00 28.87 122 ASP D N 1
ATOM 12006 C CA . ASP D 1 152 ? -5.362 23.128 21.833 1.00 31.03 122 ASP D CA 1
ATOM 12007 C C . ASP D 1 152 ? -6.554 24.061 21.586 1.00 31.64 122 ASP D C 1
ATOM 12008 O O . ASP D 1 152 ? -7.104 24.663 22.530 1.00 32.23 122 ASP D O 1
ATOM 12017 N N . GLU D 1 153 ? -6.966 24.144 20.316 1.00 30.80 123 GLU D N 1
ATOM 12018 C CA . GLU D 1 153 ? -8.026 25.039 19.894 1.00 27.45 123 GLU D CA 1
ATOM 12019 C C . GLU D 1 153 ? -9.336 24.753 20.640 1.00 28.48 123 GLU D C 1
ATOM 12020 O O . GLU D 1 153 ? -10.086 25.683 20.941 1.00 32.86 123 GLU D O 1
ATOM 12032 N N . THR D 1 154 ? -9.619 23.485 20.948 1.00 31.27 124 THR D N 1
ATOM 12033 C C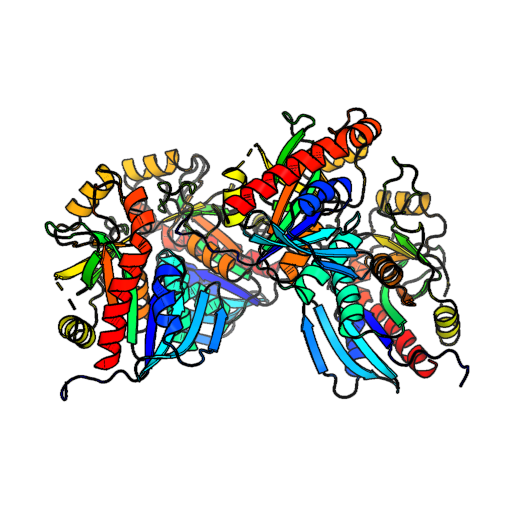A . THR D 1 154 ? -10.873 23.133 21.613 1.00 31.56 124 THR D CA 1
ATOM 12034 C C . THR D 1 154 ? -10.838 23.547 23.110 1.00 31.42 124 THR D C 1
ATOM 12035 O O . THR D 1 154 ? -11.762 24.198 23.643 1.00 31.08 124 THR D O 1
ATOM 12046 N N . LEU D 1 155 ? -9.759 23.163 23.782 1.00 29.50 125 LEU D N 1
ATOM 12047 C CA . LEU D 1 155 ? -9.595 23.435 25.203 1.00 30.50 125 LEU D CA 1
ATOM 12048 C C . LEU D 1 155 ? -9.597 24.934 25.494 1.00 29.36 125 LEU D C 1
ATOM 12049 O O . LEU D 1 155 ? -10.246 25.384 26.453 1.00 32.84 125 LEU D O 1
ATOM 12065 N N . ILE D 1 156 ? -8.884 25.710 24.685 1.00 28.92 126 ILE D N 1
ATOM 12066 C CA . ILE D 1 156 ? -8.886 27.183 24.822 1.00 31.21 126 ILE D CA 1
ATOM 12067 C C . ILE D 1 156 ? -10.337 27.698 24.835 1.00 34.40 126 ILE D C 1
ATOM 12068 O O . ILE D 1 156 ? -10.722 28.459 25.730 1.00 31.88 126 ILE D O 1
ATOM 12084 N N . ALA D 1 157 ? -11.138 27.256 23.855 1.00 29.96 127 ALA D N 1
ATOM 12085 C CA . ALA D 1 157 ? -12.535 27.685 23.739 1.00 32.81 127 ALA D CA 1
ATOM 12086 C C . ALA D 1 157 ? -13.384 27.299 24.946 1.00 34.96 127 ALA D C 1
ATOM 12087 O O . ALA D 1 157 ? -14.254 28.068 25.395 1.00 36.64 127 ALA D O 1
ATOM 12094 N N . VAL D 1 158 ? -13.166 26.095 25.448 1.00 31.13 128 VAL D N 1
ATOM 12095 C CA . VAL D 1 158 ? -13.877 25.662 26.639 1.00 32.81 128 VAL D CA 1
ATOM 12096 C C . VAL D 1 158 ? -13.509 26.528 27.846 1.00 38.38 128 VAL D C 1
ATOM 12097 O O . VAL D 1 158 ? -14.382 26.953 28.580 1.00 33.55 128 VAL D O 1
ATOM 12110 N N . ALA D 1 159 ? -12.224 26.788 28.052 1.00 34.06 129 ALA D N 1
ATOM 12111 C CA . ALA D 1 159 ? -11.829 27.687 29.130 1.00 38.26 129 ALA D CA 1
ATOM 12112 C C . ALA D 1 159 ? -12.443 29.077 28.938 1.00 37.83 129 ALA D C 1
ATOM 12113 O O . ALA D 1 159 ? -12.889 29.691 29.911 1.00 38.18 129 ALA D O 1
ATOM 12120 N N . GLN D 1 160 ? -12.449 29.583 27.705 1.00 35.93 130 GLN D N 1
ATOM 12121 C CA . GLN D 1 160 ? -13.068 30.890 27.424 1.00 39.14 130 GLN D CA 1
ATOM 12122 C C . GLN D 1 160 ? -14.540 30.868 27.772 1.00 44.05 130 GLN D C 1
ATOM 12123 O O . GLN D 1 160 ? -15.105 31.840 28.249 1.00 44.37 130 GLN D O 1
ATOM 12137 N N . ASP D 1 161 ? -15.146 29.730 27.509 1.00 40.50 131 ASP D N 1
ATOM 12138 C CA . ASP D 1 161 ? -16.532 29.501 27.842 1.00 42.97 131 ASP D CA 1
ATOM 12139 C C . ASP D 1 161 ? -16.855 29.485 29.328 1.00 49.12 131 ASP D C 1
ATOM 12140 O O . ASP D 1 161 ? -18.022 29.516 29.699 1.00 52.13 131 ASP D O 1
ATOM 12149 N N . CYS D 1 162 ? -15.830 29.394 30.164 1.00 52.59 132 CYS D N 1
ATOM 12150 C CA . CYS D 1 162 ? -15.997 29.365 31.614 1.00 50.32 132 CYS D CA 1
ATOM 12151 C C . CYS D 1 162 ? -15.809 30.745 32.258 1.00 54.30 132 CYS D C 1
ATOM 12152 O O . CYS D 1 162 ? -15.895 30.876 33.464 1.00 59.78 132 CYS D O 1
ATOM 12160 N N . LYS D 1 172 ? -8.097 37.355 30.381 1.00 51.86 142 LYS D N 1
ATOM 12161 C CA . LYS D 1 172 ? -7.329 37.472 29.132 1.00 46.14 142 LYS D CA 1
ATOM 12162 C C . LYS D 1 172 ? -6.847 36.135 28.512 1.00 37.66 142 LYS D C 1
ATOM 12163 O O . LYS D 1 172 ? -6.636 35.127 29.191 1.00 39.44 142 LYS D O 1
ATOM 12182 N N . VAL D 1 173 ? -6.676 36.153 27.208 1.00 37.86 143 VAL D N 1
ATOM 12183 C CA . VAL D 1 173 ? -6.170 35.022 26.457 1.00 35.94 143 VAL D CA 1
ATOM 12184 C C . VAL D 1 173 ? -4.909 35.454 25.723 1.00 38.10 143 VAL D C 1
ATOM 12185 O O . VAL D 1 173 ? -4.939 36.441 25.011 1.00 40.07 143 VAL D O 1
ATOM 12198 N N . GLY D 1 174 ? -3.816 34.710 25.856 1.00 32.72 144 GLY D N 1
ATOM 12199 C CA . GLY D 1 174 ? -2.607 35.084 25.140 1.00 36.49 144 GLY D CA 1
ATOM 12200 C C . GLY D 1 174 ? -1.352 34.323 25.515 1.00 31.80 144 GLY D C 1
ATOM 12201 O O . GLY D 1 174 ? -1.425 33.208 26.006 1.00 32.93 144 GLY D O 1
ATOM 12205 N N . LEU D 1 175 ? -0.204 34.939 25.286 1.00 32.35 145 LEU D N 1
ATOM 12206 C CA . LEU D 1 175 ? 1.076 34.281 25.521 1.00 33.42 145 LEU D CA 1
ATOM 12207 C C . LEU D 1 175 ? 1.486 34.315 26.987 1.00 31.92 145 LEU D C 1
ATOM 12208 O O . LEU D 1 175 ? 1.451 35.353 27.625 1.00 29.66 145 LEU D O 1
ATOM 12224 N N . ILE D 1 176 ? 1.897 33.153 27.477 1.00 31.03 146 ILE D N 1
ATOM 12225 C CA . ILE D 1 176 ? 2.553 33.022 28.771 1.00 32.11 146 ILE D CA 1
ATOM 12226 C C . ILE D 1 176 ? 3.940 32.466 28.467 1.00 34.76 146 ILE D C 1
ATOM 12227 O O . ILE D 1 176 ? 4.086 31.657 27.554 1.00 30.03 146 ILE D O 1
ATOM 12243 N N . CYS D 1 177 ? 4.965 32.975 29.155 1.00 32.42 147 CYS D N 1
ATOM 12244 C CA . CYS D 1 177 ? 6.287 32.395 29.040 1.00 29.55 147 CYS D CA 1
ATOM 12245 C C . CYS D 1 177 ? 6.748 31.724 30.329 1.00 32.51 147 CYS D C 1
ATOM 12246 O O . CYS D 1 177 ? 6.395 32.120 31.447 1.00 33.19 147 CYS D O 1
ATOM 12254 N N . THR D 1 178 ? 7.563 30.711 30.116 1.00 28.59 148 THR D N 1
ATOM 12255 C CA . THR D 1 178 ? 8.133 29.840 31.120 1.00 28.26 148 THR D CA 1
ATOM 12256 C C . THR D 1 178 ? 9.645 30.021 31.195 1.00 31.72 148 THR D C 1
ATOM 12257 O O . THR D 1 178 ? 10.307 30.216 30.160 1.00 27.82 148 THR D O 1
ATOM 12268 N N . GLY D 1 179 ? 10.201 29.936 32.404 1.00 26.40 149 GLY D N 1
ATOM 12269 C CA . GLY D 1 179 ? 11.628 29.890 32.597 1.00 30.82 149 GLY D CA 1
ATOM 12270 C C . GLY D 1 179 ? 11.904 29.386 34.004 1.00 33.49 149 GLY D C 1
ATOM 12271 O O . GLY D 1 179 ? 11.000 29.342 34.829 1.00 39.05 149 GLY D O 1
ATOM 12275 N N . ASP D 1 180 ? 13.144 29.011 34.273 1.00 34.65 150 ASP D N 1
ATOM 12276 C CA . ASP D 1 180 ? 13.530 28.460 35.578 1.00 35.45 150 ASP D CA 1
ATOM 12277 C C . ASP D 1 180 ? 14.054 29.556 36.514 1.00 35.47 150 ASP D C 1
ATOM 12278 O O . ASP D 1 180 ? 15.054 29.377 37.234 1.00 29.56 150 ASP D O 1
ATOM 12287 N N . GLN D 1 181 ? 13.419 30.726 36.453 1.00 31.64 151 GLN D N 1
ATOM 12288 C CA . GLN D 1 181 ? 13.757 31.811 37.351 1.00 34.19 151 GLN D CA 1
ATOM 12289 C C . GLN D 1 181 ? 12.492 32.381 37.949 1.00 34.67 151 GLN D C 1
ATOM 12290 O O . GLN D 1 181 ? 11.489 32.526 37.265 1.00 31.32 151 GLN D O 1
ATOM 12304 N N . PHE D 1 182 ? 12.544 32.717 39.229 1.00 33.57 152 PHE D N 1
ATOM 12305 C CA . PHE D 1 182 ? 11.482 33.518 39.806 1.00 32.92 152 PHE D CA 1
ATOM 12306 C C . PHE D 1 182 ? 11.792 34.955 39.464 1.00 40.03 152 PHE D C 1
ATOM 12307 O O . PHE D 1 182 ? 12.761 35.548 39.942 1.00 41.13 152 PHE D O 1
ATOM 12324 N N . MET D 1 183 ? 10.935 35.508 38.633 1.00 34.53 153 MET D N 1
ATOM 12325 C CA . MET D 1 183 ? 11.191 36.783 38.008 1.00 39.36 153 MET D CA 1
ATOM 12326 C C . MET D 1 183 ? 10.742 37.936 38.877 1.00 37.99 153 MET D C 1
ATOM 12327 O O . MET D 1 183 ? 9.556 38.097 39.098 1.00 39.70 153 MET D O 1
ATOM 12341 N N . CYS D 1 184 ? 11.674 38.738 39.372 1.00 38.80 154 CYS D N 1
ATOM 12342 C CA . CYS D 1 184 ? 11.277 39.887 40.191 1.00 44.18 154 CYS D CA 1
ATOM 12343 C C . CYS D 1 184 ? 12.261 41.046 40.225 1.00 40.76 154 CYS D C 1
ATOM 12344 O O . CYS D 1 184 ? 11.908 42.099 40.717 1.00 46.24 154 CYS D O 1
ATOM 12352 N N . LYS D 1 185 ? 13.465 40.876 39.685 1.00 43.38 155 LYS D N 1
ATOM 12353 C CA . LYS D 1 185 ? 14.413 41.982 39.585 1.00 41.97 155 LYS D CA 1
ATOM 12354 C C . LYS D 1 185 ? 14.132 42.828 38.351 1.00 42.61 155 LYS D C 1
ATOM 12355 O O . LYS D 1 185 ? 13.819 42.286 37.292 1.00 42.24 155 LYS D O 1
ATOM 12374 N N . PRO D 1 186 ? 14.250 44.166 38.475 1.00 42.32 156 PRO D N 1
ATOM 12375 C CA . PRO D 1 186 ? 13.894 45.041 37.350 1.00 44.31 156 PRO D CA 1
ATOM 12376 C C . PRO D 1 186 ? 14.633 44.747 36.029 1.00 40.77 156 PRO D C 1
ATOM 12377 O O . PRO D 1 186 ? 13.975 44.788 34.974 1.00 36.86 156 PRO D O 1
ATOM 12388 N N . ASP D 1 187 ? 15.929 44.448 36.074 1.00 39.08 157 ASP D N 1
ATOM 12389 C CA . ASP D 1 187 ? 16.696 44.134 34.857 1.00 43.55 157 ASP D CA 1
ATOM 12390 C C . ASP D 1 187 ? 16.121 42.921 34.114 1.00 40.32 157 ASP D C 1
ATOM 12391 O O . ASP D 1 187 ? 15.944 42.936 32.893 1.00 43.50 157 ASP D O 1
ATOM 12400 N N . ALA D 1 188 ? 15.856 41.857 34.864 1.00 38.71 158 ALA D N 1
ATOM 12401 C CA . ALA D 1 188 ? 15.314 40.625 34.302 1.00 42.72 158 ALA D CA 1
ATOM 12402 C C . ALA D 1 188 ? 13.909 40.853 33.704 1.00 41.85 158 ALA D C 1
ATOM 12403 O O . ALA D 1 188 ? 13.563 40.352 32.608 1.00 35.14 158 ALA D O 1
ATOM 12410 N N . ILE D 1 189 ? 13.107 41.643 34.402 1.00 38.67 159 ILE D N 1
ATOM 12411 C CA . ILE D 1 189 ? 11.746 41.891 33.949 1.00 41.97 159 ILE D CA 1
ATOM 12412 C C . ILE D 1 189 ? 11.803 42.728 32.663 1.00 39.31 159 ILE D C 1
ATOM 12413 O O . ILE D 1 189 ? 11.108 42.426 31.677 1.00 43.10 159 ILE D O 1
ATOM 12429 N N . ALA D 1 190 ? 12.665 43.739 32.639 1.00 35.23 160 ALA D N 1
ATOM 12430 C CA . ALA D 1 190 ? 12.811 44.548 31.438 1.00 41.93 160 ALA D CA 1
ATOM 12431 C C . ALA D 1 190 ? 13.300 43.683 30.254 1.00 36.70 160 ALA D C 1
ATOM 12432 O O . ALA D 1 190 ? 12.786 43.806 29.159 1.00 38.14 160 ALA D O 1
ATOM 12439 N N . LYS D 1 191 ? 14.289 42.816 30.462 1.00 37.35 161 LYS D N 1
ATOM 12440 C CA . LYS D 1 191 ? 14.733 41.955 29.358 1.00 36.60 161 LYS D CA 1
ATOM 12441 C C . LYS D 1 191 ? 13.602 41.052 28.829 1.00 37.67 161 LYS D C 1
ATOM 12442 O O . LYS D 1 191 ? 13.445 40.886 27.613 1.00 36.22 161 LYS D O 1
ATOM 12461 N N . ALA D 1 192 ? 12.823 40.463 29.733 1.00 39.98 162 ALA D N 1
ATOM 12462 C CA . ALA D 1 192 ? 11.692 39.629 29.325 1.00 39.56 162 ALA D CA 1
ATOM 12463 C C . ALA D 1 192 ? 10.682 40.416 28.492 1.00 41.29 162 ALA D C 1
ATOM 12464 O O . ALA D 1 192 ? 10.252 39.943 27.426 1.00 35.99 162 ALA D O 1
ATOM 12471 N N . ARG D 1 193 ? 10.305 41.600 28.970 1.00 36.56 163 ARG D N 1
ATOM 12472 C CA . ARG D 1 193 ? 9.380 42.439 28.210 1.00 36.87 163 ARG D CA 1
ATOM 12473 C C . ARG D 1 193 ? 9.961 42.791 26.853 1.00 36.24 163 ARG D C 1
ATOM 12474 O O . ARG D 1 193 ? 9.248 42.802 25.859 1.00 36.54 163 ARG D O 1
ATOM 12495 N N . ALA D 1 194 ? 11.243 43.126 26.814 1.00 34.69 164 ALA D N 1
ATOM 12496 C CA . ALA D 1 194 ? 11.869 43.476 25.548 1.00 37.40 164 ALA D CA 1
ATOM 12497 C C . ALA D 1 194 ? 11.878 42.287 24.572 1.00 39.51 164 ALA D C 1
ATOM 12498 O O . ALA D 1 194 ? 11.525 42.431 23.422 1.00 35.78 164 ALA D O 1
ATOM 12505 N N . ASP D 1 195 ? 12.256 41.103 25.048 1.00 40.24 165 ASP D N 1
ATOM 12506 C CA . ASP D 1 195 ? 12.234 39.894 24.215 1.00 39.65 165 ASP D CA 1
ATOM 12507 C C . ASP D 1 195 ? 10.831 39.447 23.766 1.00 38.37 165 ASP D C 1
ATOM 12508 O O . ASP D 1 195 ? 10.678 38.866 22.689 1.00 37.44 165 ASP D O 1
ATOM 12517 N N . PHE D 1 196 ? 9.818 39.710 24.589 1.00 37.24 166 PHE D N 1
ATOM 12518 C CA . PHE D 1 196 ? 8.455 39.212 24.350 1.00 34.98 166 PHE D CA 1
ATOM 12519 C C . PHE D 1 196 ? 7.440 40.275 24.723 1.00 39.90 166 PHE D C 1
ATOM 12520 O O . PHE D 1 196 ? 6.783 40.183 25.785 1.00 35.25 166 PHE D O 1
ATOM 12537 N N . PRO D 1 197 ? 7.297 41.295 23.858 1.00 37.73 167 PRO D N 1
ATOM 12538 C CA . PRO D 1 197 ? 6.349 42.384 24.119 1.00 42.22 167 PRO D CA 1
ATOM 12539 C C . PRO D 1 197 ? 4.904 41.896 24.341 1.00 40.99 167 PRO D C 1
ATOM 12540 O O . PRO D 1 197 ? 4.183 42.567 25.053 1.00 40.39 167 PRO D O 1
ATOM 12551 N N . GLN D 1 198 ? 4.508 40.751 23.787 1.00 36.06 168 GLN D N 1
ATOM 12552 C CA . GLN D 1 198 ? 3.129 40.272 23.906 1.00 37.82 168 GLN D CA 1
ATOM 12553 C C . GLN D 1 198 ? 2.927 39.339 25.112 1.00 35.34 168 GLN D C 1
ATOM 12554 O O . GLN D 1 198 ? 1.833 38.875 25.357 1.00 35.46 168 GLN D O 1
ATOM 12568 N N . MET D 1 199 ? 3.995 39.060 25.845 1.00 34.96 169 MET D N 1
ATOM 12569 C CA . MET D 1 199 ? 3.950 38.171 27.008 1.00 37.62 169 MET D CA 1
ATOM 12570 C C . MET D 1 199 ? 3.027 38.737 28.098 1.00 33.80 169 MET D C 1
ATOM 12571 O O . MET D 1 199 ? 3.240 39.836 28.571 1.00 36.73 169 MET D O 1
ATOM 12585 N N . LEU D 1 200 ? 1.997 37.995 28.481 1.00 33.95 170 LEU D N 1
ATOM 12586 C CA . LEU D 1 200 ? 1.071 38.460 29.520 1.00 35.29 170 LEU D CA 1
ATOM 12587 C C . LEU D 1 200 ? 1.511 38.133 30.959 1.00 36.50 170 LEU D C 1
ATOM 12588 O O . LEU D 1 200 ? 1.236 38.893 31.902 1.00 34.52 170 LEU D O 1
ATOM 12604 N N . ALA D 1 201 ? 2.165 36.993 31.118 1.00 32.43 171 ALA D N 1
ATOM 12605 C CA . ALA D 1 201 ? 2.549 36.471 32.427 1.00 29.32 171 ALA D CA 1
ATOM 12606 C C . ALA D 1 201 ? 3.712 35.488 32.330 1.00 32.46 171 ALA D C 1
ATOM 12607 O O . ALA D 1 201 ? 4.010 34.982 31.241 1.00 29.08 171 ALA D O 1
ATOM 12614 N N . VAL D 1 202 ? 4.332 35.218 33.480 1.00 25.71 172 VAL D N 1
ATOM 12615 C CA . VAL D 1 202 ? 5.453 34.287 33.653 1.00 29.73 172 VAL D CA 1
ATOM 12616 C C . VAL D 1 202 ? 5.190 33.199 34.626 1.00 31.19 172 VAL D C 1
ATOM 12617 O O . VAL D 1 202 ? 4.533 33.417 35.649 1.00 29.93 172 VAL D O 1
ATOM 12630 N N . GLU D 1 203 ? 5.779 32.045 34.374 1.00 27.45 173 GLU D N 1
ATOM 12631 C CA . GLU D 1 203 ? 5.750 30.999 35.361 1.00 32.65 173 GLU D CA 1
ATOM 12632 C C . GLU D 1 203 ? 6.864 30.012 35.040 1.00 32.85 173 GLU D C 1
ATOM 12633 O O . GLU D 1 203 ? 7.771 30.343 34.266 1.00 29.85 173 GLU D O 1
ATOM 12645 N N . MET D 1 204 ? 6.847 28.849 35.684 1.00 32.09 174 MET D N 1
ATOM 12646 C CA . MET D 1 204 ? 8.017 28.011 35.679 1.00 32.44 174 MET D CA 1
ATOM 12647 C C . MET D 1 204 ? 7.808 26.605 35.117 1.00 31.91 174 MET D C 1
ATOM 12648 O O . MET D 1 204 ? 8.773 25.844 35.091 1.00 35.67 174 MET D O 1
ATOM 12662 N N . GLU D 1 205 ? 6.615 26.261 34.620 1.00 31.89 175 GLU D N 1
ATOM 12663 C CA . GLU D 1 205 ? 6.412 24.907 34.016 1.00 28.84 175 GLU D CA 1
ATOM 12664 C C . GLU D 1 205 ? 5.674 24.812 32.679 1.00 30.99 175 GLU D C 1
ATOM 12665 O O . GLU D 1 205 ? 5.845 23.830 31.960 1.00 32.65 175 GLU D O 1
ATOM 12677 N N . GLY D 1 206 ? 4.801 25.761 32.375 1.00 32.35 176 GLY D N 1
ATOM 12678 C CA . GLY D 1 206 ? 3.882 25.638 31.254 1.00 28.96 176 GLY D CA 1
ATOM 12679 C C . GLY D 1 206 ? 4.478 25.208 29.914 1.00 30.15 176 GLY D C 1
ATOM 12680 O O . GLY D 1 206 ? 3.984 24.267 29.264 1.00 31.72 176 GLY D O 1
ATOM 12684 N N . ALA D 1 207 ? 5.528 25.895 29.480 1.00 27.40 177 ALA D N 1
ATOM 12685 C CA . ALA D 1 207 ? 6.145 25.566 28.189 1.00 31.70 177 ALA D CA 1
ATOM 12686 C C . ALA D 1 207 ? 6.859 24.231 28.249 1.00 30.19 177 ALA D C 1
ATOM 12687 O O . ALA D 1 207 ? 7.042 23.593 27.205 1.00 21.97 177 ALA D O 1
ATOM 12694 N N . ALA D 1 208 ? 7.268 23.778 29.440 1.00 30.24 178 ALA D N 1
ATOM 12695 C CA . ALA D 1 208 ? 7.896 22.464 29.517 1.00 25.23 178 ALA D CA 1
ATOM 12696 C C . ALA D 1 208 ? 6.825 21.417 29.260 1.00 31.03 178 ALA D C 1
ATOM 12697 O O . ALA D 1 208 ? 7.031 20.469 28.499 1.00 26.72 178 ALA D O 1
ATOM 12704 N N . ILE D 1 209 ? 5.664 21.615 29.886 1.00 27.40 179 ILE D N 1
ATOM 12705 C CA . ILE D 1 209 ? 4.539 20.698 29.717 1.00 28.79 179 ILE D CA 1
ATOM 12706 C C . ILE D 1 209 ? 4.086 20.671 28.249 1.00 30.02 179 ILE D C 1
ATOM 12707 O O . ILE D 1 209 ? 3.843 19.595 27.674 1.00 27.89 179 ILE D O 1
ATOM 12723 N N . GLY D 1 210 ? 3.976 21.856 27.659 1.00 27.24 180 GLY D N 1
ATOM 12724 C CA . GLY D 1 210 ? 3.740 21.989 26.230 1.00 31.45 180 GLY D CA 1
ATOM 12725 C C . GLY D 1 210 ? 4.749 21.282 25.327 1.00 30.73 180 GLY D C 1
ATOM 12726 O O . GLY D 1 210 ? 4.368 20.583 24.389 1.00 29.36 180 GLY D O 1
ATOM 12730 N N . GLN D 1 211 ? 6.039 21.438 25.600 1.00 27.15 181 GLN D N 1
ATOM 12731 C CA . GLN D 1 211 ? 7.018 20.726 24.819 1.00 27.83 181 GLN D CA 1
ATOM 12732 C C . GLN D 1 211 ? 6.886 19.217 24.967 1.00 29.52 181 GLN D C 1
ATOM 12733 O O . GLN D 1 211 ? 6.946 18.513 23.969 1.00 27.33 181 GLN D O 1
ATOM 12747 N N . VAL D 1 212 ? 6.682 18.698 26.185 1.00 29.45 182 VAL D N 1
ATOM 12748 C CA . VAL D 1 212 ? 6.524 17.246 26.318 1.00 26.76 182 VAL D CA 1
ATOM 12749 C C . VAL D 1 212 ? 5.268 16.788 25.591 1.00 32.57 182 VAL D C 1
ATOM 12750 O O . VAL D 1 212 ? 5.273 15.737 24.903 1.00 29.73 182 VAL D O 1
ATOM 12763 N N . CYS D 1 213 ? 4.194 17.570 25.715 1.00 27.96 183 CYS D N 1
ATOM 12764 C CA . CYS D 1 213 ? 2.951 17.234 25.009 1.00 27.82 183 CYS D CA 1
ATOM 12765 C C . CYS D 1 213 ? 3.128 17.282 23.496 1.00 33.34 183 CYS D C 1
ATOM 12766 O O . CYS D 1 213 ? 2.513 16.502 22.772 1.00 32.08 183 CYS D O 1
ATOM 12774 N N . HIS D 1 214 ? 3.969 18.189 23.027 1.00 28.62 184 HIS D N 1
ATOM 12775 C CA . HIS D 1 214 ? 4.360 18.214 21.618 1.00 31.19 184 HIS D CA 1
ATOM 12776 C C . HIS D 1 214 ? 5.131 16.949 21.229 1.00 34.92 184 HIS D C 1
ATOM 12777 O O . HIS D 1 214 ? 4.864 16.336 20.218 1.00 32.53 184 HIS D O 1
ATOM 12791 N N . MET D 1 215 ? 6.103 16.572 22.040 1.00 30.49 185 MET D N 1
ATOM 12792 C CA . MET D 1 215 ? 6.906 15.410 21.753 1.00 32.89 185 MET D CA 1
ATOM 12793 C C . MET D 1 215 ? 6.032 14.158 21.721 1.00 32.10 185 MET D C 1
ATOM 12794 O O . MET D 1 215 ? 6.301 13.265 20.954 1.00 34.36 185 MET D O 1
ATOM 12808 N N . PHE D 1 216 ? 4.997 14.100 22.551 1.00 32.14 186 PHE D N 1
ATOM 12809 C CA . PHE D 1 216 ? 4.088 12.956 22.590 1.00 31.90 186 PHE D CA 1
ATOM 12810 C C . PHE D 1 216 ? 2.858 13.120 21.673 1.00 33.08 186 PHE D C 1
ATOM 12811 O O . PHE D 1 216 ? 2.080 12.195 21.522 1.00 35.87 186 PHE D O 1
ATOM 12828 N N . LYS D 1 217 ? 2.669 14.313 21.124 1.00 33.07 187 LYS D N 1
ATOM 12829 C CA . LYS D 1 217 ? 1.493 14.668 20.321 1.00 38.26 187 LYS D CA 1
ATOM 12830 C C . LYS D 1 217 ? 0.172 14.529 21.056 1.00 40.52 187 LYS D C 1
ATOM 12831 O O . LYS D 1 217 ? -0.734 13.822 20.601 1.00 39.98 187 LYS D O 1
ATOM 12850 N N . VAL D 1 218 ? 0.043 15.268 22.154 1.00 32.31 188 VAL D N 1
ATOM 12851 C CA . VAL D 1 218 ? -1.156 15.234 22.967 1.00 34.86 188 VAL D CA 1
ATOM 12852 C C . VAL D 1 218 ? -1.656 16.682 23.153 1.00 31.66 188 VAL D C 1
ATOM 12853 O O . VAL D 1 218 ? -0.865 17.567 23.428 1.00 32.79 188 VAL D O 1
ATOM 12866 N N . PRO D 1 219 ? -2.965 16.926 22.983 1.00 31.68 189 PRO D N 1
ATOM 12867 C CA . PRO D 1 219 ? -3.537 18.252 23.224 1.00 31.06 189 PRO D CA 1
ATOM 12868 C C . PRO D 1 219 ? -3.248 18.818 24.617 1.00 31.73 189 PRO D C 1
ATOM 12869 O O . PRO D 1 219 ? -3.309 18.065 25.588 1.00 29.15 189 PRO D O 1
ATOM 12880 N N . TYR D 1 220 ? -2.936 20.101 24.738 1.00 29.81 190 TYR D N 1
ATOM 12881 C CA . TYR D 1 220 ? -2.714 20.662 26.078 1.00 28.11 190 TYR D CA 1
ATOM 12882 C C . TYR D 1 220 ? -3.190 22.091 26.166 1.00 33.66 190 TYR D C 1
ATOM 12883 O O . TYR D 1 220 ? -3.408 22.739 25.145 1.00 30.27 190 TYR D O 1
ATOM 12901 N N . LEU D 1 221 ? -3.419 22.529 27.407 1.00 28.93 191 LEU D N 1
ATOM 12902 C CA . LEU D 1 221 ? -3.816 23.881 27.748 1.00 25.42 191 LEU D CA 1
ATOM 12903 C C . LEU D 1 221 ? -3.107 24.295 29.046 1.00 31.14 191 LEU D C 1
ATOM 12904 O O . LEU D 1 221 ? -2.931 23.457 29.926 1.00 29.75 191 LEU D O 1
ATOM 12920 N N . VAL D 1 222 ? -2.692 25.562 29.142 1.00 26.65 192 VAL D N 1
ATOM 12921 C CA . VAL D 1 222 ? -2.239 26.157 30.401 1.00 30.47 192 VAL D CA 1
ATOM 12922 C C . VAL D 1 222 ? -3.206 27.270 30.793 1.00 29.70 192 VAL D C 1
ATOM 12923 O O . VAL D 1 222 ? -3.561 28.141 29.973 1.00 29.70 192 VAL D O 1
ATOM 12936 N N . VAL D 1 223 ? -3.675 27.159 32.033 1.00 28.85 193 VAL D N 1
ATOM 12937 C CA . VAL D 1 223 ? -4.487 28.167 32.717 1.00 32.47 193 VAL D CA 1
ATOM 12938 C C . VAL D 1 223 ? -3.757 28.570 33.984 1.00 31.95 193 VAL D C 1
ATOM 12939 O O . VAL D 1 223 ? -3.336 27.685 34.751 1.00 34.47 193 VAL D O 1
ATOM 12952 N N . ARG D 1 224 ? -3.563 29.874 34.182 1.00 26.76 194 ARG D N 1
ATOM 12953 C CA . ARG D 1 224 ? -2.874 30.376 35.390 1.00 30.92 194 ARG D CA 1
ATOM 12954 C C . ARG D 1 224 ? -3.616 31.552 36.035 1.00 33.41 194 ARG D C 1
ATOM 12955 O O . ARG D 1 224 ? -4.298 32.303 35.347 1.00 36.64 194 ARG D O 1
ATOM 12976 N N . ALA D 1 225 ? -3.463 31.725 37.351 1.00 29.96 195 ALA D N 1
ATOM 12977 C CA . ALA D 1 225 ? -3.961 32.937 38.019 1.00 32.70 195 ALA D CA 1
ATOM 12978 C C . ALA D 1 225 ? -2.807 33.631 38.726 1.00 33.33 195 ALA D C 1
ATOM 12979 O O . ALA D 1 225 ? -1.845 32.987 39.162 1.00 32.04 195 ALA D O 1
ATOM 12986 N N . MET D 1 226 ? -2.876 34.955 38.785 1.00 30.36 196 MET D N 1
ATOM 12987 C CA . MET D 1 226 ? -1.738 35.750 39.235 1.00 32.79 196 MET D CA 1
ATOM 12988 C C . MET D 1 226 ? -1.614 35.741 40.734 1.00 33.07 196 MET D C 1
ATOM 12989 O O . MET D 1 226 ? -2.556 36.073 41.461 1.00 32.87 196 MET D O 1
ATOM 13003 N N . SER D 1 227 ? -0.430 35.346 41.178 1.00 30.51 197 SER D N 1
ATOM 13004 C CA . SER D 1 227 ? -0.071 35.365 42.589 1.00 32.17 197 SER D CA 1
ATOM 13005 C C . SER D 1 227 ? 0.746 36.617 42.918 1.00 34.85 197 SER D C 1
ATOM 13006 O O . SER D 1 227 ? 0.973 36.952 44.083 1.00 31.94 197 SER D O 1
ATOM 13014 N N . ASP D 1 228 ? 1.221 37.276 41.879 1.00 31.44 198 ASP D N 1
ATOM 13015 C CA . ASP D 1 228 ? 2.029 38.459 42.043 1.00 30.13 198 ASP D CA 1
ATOM 13016 C C . ASP D 1 228 ? 2.050 39.189 40.723 1.00 31.53 198 ASP D C 1
ATOM 13017 O O . ASP D 1 228 ? 1.717 38.617 39.678 1.00 33.65 198 ASP D O 1
ATOM 13026 N N . ILE D 1 229 ? 2.421 40.457 40.788 1.00 33.73 199 ILE D N 1
ATOM 13027 C CA . ILE D 1 229 ? 2.501 41.340 39.642 1.00 32.21 199 ILE D CA 1
ATOM 13028 C C . ILE D 1 229 ? 3.927 41.863 39.476 1.00 33.16 199 ILE D C 1
ATOM 13029 O O . ILE D 1 229 ? 4.556 42.281 40.453 1.00 31.67 199 ILE D O 1
ATOM 13045 N N . ALA D 1 230 ? 4.420 41.878 38.237 1.00 33.55 200 ALA D N 1
ATOM 13046 C CA . ALA D 1 230 ? 5.776 42.305 37.948 1.00 33.68 200 ALA D CA 1
ATOM 13047 C C . ALA D 1 230 ? 6.147 43.595 38.672 1.00 38.80 200 ALA D C 1
ATOM 13048 O O . ALA D 1 230 ? 5.508 44.626 38.479 1.00 35.02 200 ALA D O 1
ATOM 13055 N N . GLY D 1 231 ? 7.157 43.504 39.536 1.00 38.79 201 GLY D N 1
ATOM 13056 C CA . GLY D 1 231 ? 7.697 44.654 40.235 1.00 36.73 201 GLY D CA 1
ATOM 13057 C C . GLY D 1 231 ? 6.997 45.094 41.501 1.00 41.64 201 GLY D C 1
ATOM 13058 O O . GLY D 1 231 ? 7.447 46.039 42.136 1.00 43.44 201 GLY D O 1
ATOM 13062 N N . LYS D 1 232 ? 5.909 44.437 41.896 1.00 37.86 202 LYS D N 1
ATOM 13063 C CA . LYS D 1 232 ? 5.184 44.865 43.095 1.00 36.21 202 LYS D CA 1
ATOM 13064 C C . LYS D 1 232 ? 5.356 43.892 44.281 1.00 36.70 202 LYS D C 1
ATOM 13065 O O . LYS D 1 232 ? 4.489 43.048 44.512 1.00 36.03 202 LYS D O 1
ATOM 13084 N N . GLU D 1 233 ? 6.451 44.016 45.028 1.00 33.92 203 GLU D N 1
ATOM 13085 C CA . GLU D 1 233 ? 6.655 43.223 46.262 1.00 40.50 203 GLU D CA 1
ATOM 13086 C C . GLU D 1 233 ? 6.369 41.747 46.016 1.00 36.56 203 GLU D C 1
ATOM 13087 O O . GLU D 1 233 ? 5.562 41.134 46.710 1.00 33.00 203 GLU D O 1
ATOM 13099 N N . GLN D 1 234 ? 6.997 41.183 44.999 1.00 32.14 204 GLN D N 1
ATOM 13100 C CA . GLN D 1 234 ? 6.496 39.925 44.467 1.00 34.30 204 GLN D CA 1
ATOM 13101 C C . GLN D 1 234 ? 6.732 38.717 45.383 1.00 30.90 204 GLN D C 1
ATOM 13102 O O . GLN D 1 234 ? 5.924 37.771 45.397 1.00 34.95 204 GLN D O 1
ATOM 13116 N N . VAL D 1 235 ? 7.803 38.728 46.155 1.00 31.77 205 VAL D N 1
ATOM 13117 C CA . VAL D 1 235 ? 8.062 37.602 47.066 1.00 31.34 205 VAL D CA 1
ATOM 13118 C C . VAL D 1 235 ? 6.970 37.498 48.160 1.00 34.84 205 VAL D C 1
ATOM 13119 O O . VAL D 1 235 ? 6.344 36.421 48.354 1.00 32.14 205 VAL D O 1
ATOM 13132 N N . GLU D 1 236 ? 6.750 38.612 48.865 1.00 33.91 206 GLU D N 1
ATOM 13133 C CA . GLU D 1 236 ? 5.651 38.757 49.839 1.00 33.57 206 GLU D CA 1
ATOM 13134 C C . GLU D 1 236 ? 4.297 38.439 49.215 1.00 31.84 206 GLU D C 1
ATOM 13135 O O . GLU D 1 236 ? 3.442 37.794 49.815 1.00 32.37 206 GLU D O 1
ATOM 13147 N N . SER D 1 237 ? 4.087 38.962 48.009 1.00 30.91 207 SER D N 1
ATOM 13148 C CA . SER D 1 237 ? 2.818 38.755 47.312 1.00 29.98 207 SER D CA 1
ATOM 13149 C C . SER D 1 237 ? 2.578 37.256 47.056 1.00 31.09 207 SER D C 1
ATOM 13150 O O . SER D 1 237 ? 1.515 36.700 47.364 1.00 29.34 207 SER D O 1
ATOM 13158 N N . PHE D 1 238 ? 3.578 36.607 46.481 1.00 32.53 208 PHE D N 1
ATOM 13159 C CA . PHE D 1 238 ? 3.502 35.176 46.208 1.00 30.82 208 PHE D CA 1
ATOM 13160 C C . PHE D 1 238 ? 3.159 34.373 47.467 1.00 32.53 208 PHE D C 1
ATOM 13161 O O . PHE D 1 238 ? 2.203 33.577 47.461 1.00 29.89 208 PHE D O 1
ATOM 13178 N N . ASP D 1 239 ? 3.924 34.616 48.546 1.00 33.70 209 ASP D N 1
ATOM 13179 C CA . ASP D 1 239 ? 3.675 33.969 49.836 1.00 32.78 209 ASP D CA 1
ATOM 13180 C C . ASP D 1 239 ? 2.233 34.165 50.324 1.00 33.90 209 ASP D C 1
ATOM 13181 O O . ASP D 1 239 ? 1.546 33.211 50.764 1.00 33.33 209 ASP D O 1
ATOM 13190 N N . ALA D 1 240 ? 1.749 35.396 50.226 1.00 33.31 210 ALA D N 1
ATOM 13191 C CA . ALA D 1 240 ? 0.380 35.684 50.664 1.00 37.80 210 ALA D CA 1
ATOM 13192 C C . ALA D 1 240 ? -0.693 35.116 49.752 1.00 37.56 210 ALA D C 1
ATOM 13193 O O . ALA D 1 240 ? -1.757 34.700 50.254 1.00 29.75 210 ALA D O 1
ATOM 13200 N N . PHE D 1 241 ? -0.459 35.112 48.428 1.00 35.62 211 PHE D N 1
ATOM 13201 C CA . PHE D 1 241 ? -1.581 34.868 47.496 1.00 32.96 211 PHE D CA 1
ATOM 13202 C C . PHE D 1 241 ? -1.469 33.639 46.595 1.00 37.13 211 PHE D C 1
ATOM 13203 O O . PHE D 1 241 ? -2.313 33.437 45.719 1.00 35.48 211 PHE D O 1
ATOM 13220 N N . ILE D 1 242 ? -0.445 32.820 46.810 1.00 34.61 212 ILE D N 1
ATOM 13221 C CA . ILE D 1 242 ? -0.359 31.558 46.108 1.00 35.65 212 ILE D CA 1
ATOM 13222 C C . ILE D 1 242 ? -1.624 30.707 46.314 1.00 36.03 212 ILE D C 1
ATOM 13223 O O . ILE D 1 242 ? -2.086 30.051 45.390 1.00 34.28 212 ILE D O 1
ATOM 13239 N N . GLU D 1 243 ? -2.230 30.720 47.495 1.00 37.79 213 GLU D N 1
ATOM 13240 C CA . GLU D 1 243 ? -3.434 29.903 47.666 1.00 42.12 213 GLU D CA 1
ATOM 13241 C C . GLU D 1 243 ? -4.629 30.473 46.900 1.00 37.70 213 GLU D C 1
ATOM 13242 O O . GLU D 1 243 ? -5.344 29.715 46.230 1.00 40.50 213 GLU D O 1
ATOM 13254 N N . VAL D 1 244 ? -4.840 31.790 46.963 1.00 34.86 214 VAL D N 1
ATOM 13255 C CA . VAL D 1 244 ? -5.864 32.438 46.132 1.00 39.31 214 VAL D CA 1
ATOM 13256 C C . VAL D 1 244 ? -5.664 32.146 44.631 1.00 34.53 214 VAL D C 1
ATOM 13257 O O . VAL D 1 244 ? -6.620 31.870 43.906 1.00 33.88 214 VAL D O 1
ATOM 13270 N N . ALA D 1 245 ? -4.429 32.253 44.161 1.00 31.39 215 ALA D N 1
ATOM 13271 C CA . ALA D 1 245 ? -4.148 32.004 42.745 1.00 33.25 215 ALA D CA 1
ATOM 13272 C C . ALA D 1 245 ? -4.450 30.536 42.397 1.00 33.65 215 ALA D C 1
ATOM 13273 O O . ALA D 1 245 ? -5.192 30.233 41.437 1.00 36.45 215 ALA D O 1
ATOM 13280 N N . GLY D 1 246 ? -3.923 29.630 43.211 1.00 32.16 216 GLY D N 1
ATOM 13281 C CA . GLY D 1 246 ? -4.166 28.209 43.023 1.00 34.19 216 GLY D CA 1
ATOM 13282 C C . GLY D 1 246 ? -5.642 27.882 42.970 1.00 36.74 216 GLY D C 1
ATOM 13283 O O . GLY D 1 246 ? -6.105 27.097 42.125 1.00 36.65 216 GLY D O 1
ATOM 13287 N N . LYS D 1 247 ? -6.396 28.496 43.866 1.00 34.10 217 LYS D N 1
ATOM 13288 C CA . LYS D 1 247 ? -7.824 28.275 43.935 1.00 37.21 217 LYS D CA 1
ATOM 13289 C C . LYS D 1 247 ? -8.533 28.834 42.691 1.00 37.79 217 LYS D C 1
ATOM 13290 O O . LYS D 1 247 ? -9.359 28.140 42.076 1.00 37.03 217 LYS D O 1
ATOM 13309 N N . HIS D 1 248 ? -8.213 30.065 42.297 1.00 34.95 218 HIS D N 1
ATOM 13310 C CA . HIS D 1 248 ? -8.896 30.638 41.128 1.00 39.24 218 HIS D CA 1
ATOM 13311 C C . HIS D 1 248 ? -8.624 29.845 39.850 1.00 37.44 218 HIS D C 1
ATOM 13312 O O . HIS D 1 248 ? -9.535 29.613 39.047 1.00 37.13 218 HIS D O 1
ATOM 13326 N N . SER D 1 249 ? -7.389 29.394 39.677 1.00 33.80 219 SER D N 1
ATOM 13327 C CA . SER D 1 249 ? -7.090 28.545 38.532 1.00 40.02 219 SER D CA 1
ATOM 13328 C C . SER D 1 249 ? -7.854 27.202 38.607 1.00 33.26 219 SER D C 1
ATOM 13329 O O . SER D 1 249 ? -8.494 26.776 37.628 1.00 31.10 219 SER D O 1
ATOM 13337 N N . ALA D 1 250 ? -7.761 26.526 39.755 1.00 32.10 220 ALA D N 1
ATOM 13338 C CA . ALA D 1 250 ? -8.433 25.234 39.937 1.00 34.09 220 ALA D CA 1
ATOM 13339 C C . ALA D 1 250 ? -9.961 25.334 39.690 1.00 37.36 220 ALA D C 1
ATOM 13340 O O . ALA D 1 250 ? -10.612 24.397 39.165 1.00 34.86 220 ALA D O 1
ATOM 13347 N N . GLU D 1 251 ? -10.541 26.471 40.037 1.00 34.69 221 GLU D N 1
ATOM 13348 C CA . GLU D 1 251 ? -11.976 26.626 39.831 1.00 37.85 221 GLU D CA 1
ATOM 13349 C C . GLU D 1 251 ? -12.364 26.640 38.351 1.00 37.36 221 GLU D C 1
ATOM 13350 O O . GLU D 1 251 ? -13.368 26.016 37.941 1.00 38.00 221 GLU D O 1
ATOM 13362 N N . VAL D 1 252 ? -11.560 27.334 37.555 1.00 37.50 222 VAL D N 1
ATOM 13363 C CA . VAL D 1 252 ? -11.738 27.337 36.117 1.00 35.12 222 VAL D CA 1
ATOM 13364 C C . VAL D 1 252 ? -11.690 25.905 35.630 1.00 37.27 222 VAL D C 1
ATOM 13365 O O . VAL D 1 252 ? -12.589 25.465 34.899 1.00 37.97 222 VAL D O 1
ATOM 13378 N N . ILE D 1 253 ? -10.648 25.178 36.038 1.00 34.45 223 ILE D N 1
ATOM 13379 C CA . ILE D 1 253 ? -10.536 23.775 35.606 1.00 33.67 223 ILE D CA 1
ATOM 13380 C C . ILE D 1 253 ? -11.782 22.936 35.969 1.00 38.01 223 ILE D C 1
ATOM 13381 O O . ILE D 1 253 ? -12.253 22.128 35.143 1.00 39.66 223 ILE D O 1
ATOM 13397 N N . ILE D 1 254 ? -12.293 23.095 37.194 1.00 38.52 224 ILE D N 1
ATOM 13398 C CA . ILE D 1 254 ? -13.529 22.402 37.610 1.00 39.15 224 ILE D CA 1
ATOM 13399 C C . ILE D 1 254 ? -14.691 22.684 36.662 1.00 33.75 224 ILE D C 1
ATOM 13400 O O . ILE D 1 254 ? -15.428 21.773 36.214 1.00 38.45 224 ILE D O 1
ATOM 13416 N N . LYS D 1 255 ? -14.869 23.961 36.371 1.00 38.10 225 LYS D N 1
ATOM 13417 C CA . LYS D 1 255 ? -15.852 24.352 35.376 1.00 39.48 225 LYS D CA 1
ATOM 13418 C C . LYS D 1 255 ? -15.591 23.726 33.998 1.00 39.65 225 LYS D C 1
ATOM 13419 O O . LYS D 1 255 ? -16.528 23.248 33.347 1.00 36.62 225 LYS D O 1
ATOM 13438 N N . MET D 1 256 ? -14.340 23.731 33.535 1.00 34.31 226 MET D N 1
ATOM 13439 C CA . MET D 1 256 ? -14.029 23.107 32.246 1.00 34.99 226 MET D CA 1
ATOM 13440 C C . MET D 1 256 ? -14.423 21.627 32.229 1.00 35.56 226 MET D C 1
ATOM 13441 O O . MET D 1 256 ? -14.985 21.147 31.247 1.00 36.86 226 MET D O 1
ATOM 13455 N N . LEU D 1 257 ? -14.110 20.892 33.295 1.00 35.17 227 LEU D N 1
ATOM 13456 C CA . LEU D 1 257 ? -14.475 19.482 33.311 1.00 38.89 227 LEU D CA 1
ATOM 13457 C C . LEU D 1 257 ? -15.984 19.321 33.196 1.00 44.08 227 LEU D C 1
ATOM 13458 O O . LEU D 1 257 ? -16.468 18.376 32.563 1.00 41.89 227 LEU D O 1
ATOM 13474 N N . GLY D 1 258 ? -16.715 20.231 33.828 1.00 43.17 228 GLY D N 1
ATOM 13475 C CA . GLY D 1 258 ? -18.155 20.280 33.634 1.00 44.78 228 GLY D CA 1
ATOM 13476 C C . GLY D 1 258 ? -18.664 20.321 32.193 1.00 46.64 228 GLY D C 1
ATOM 13477 O O . GLY D 1 258 ? -19.781 19.891 31.911 1.00 46.25 228 GLY D O 1
ATOM 13481 N N . LYS D 1 259 ? -17.851 20.845 31.284 1.00 45.48 229 LYS D N 1
ATOM 13482 C CA . LYS D 1 259 ? -18.247 21.076 29.904 1.00 41.25 229 LYS D CA 1
ATOM 13483 C C . LYS D 1 259 ? -17.555 20.136 28.940 1.00 45.09 229 LYS D C 1
ATOM 13484 O O . LYS D 1 259 ? -17.781 20.226 27.742 1.00 45.73 229 LYS D O 1
ATOM 13503 N N . LEU D 1 260 ? -16.712 19.248 29.461 1.00 42.93 230 LEU D N 1
ATOM 13504 C CA . LEU D 1 260 ? -16.049 18.235 28.640 1.00 50.32 230 LEU D CA 1
ATOM 13505 C C . LEU D 1 260 ? -16.781 16.900 28.745 1.00 48.07 230 LEU D C 1
ATOM 13506 O O . LEU D 1 260 ? -16.461 15.971 28.001 1.00 51.79 230 LEU D O 1
#

InterPro domains:
  IPR000845 Nucleoside phosphorylase domain [PF01048] (2-227)
  IPR010049 MTA/SAH nucleosidase [MF_01684] (2-230)
  IPR010049 MTA/SAH nucleosidase [TIGR01704] (2-229)
  IPR035994 Nucleoside phosphorylase superfamily [G3DSA:3.40.50.1580] (1-230)
  IPR035994 Nucleoside phosphorylase superfamily [SSF53167] (1-228)

Solvent-accessible surface area: 32730 Å² total; per-residue (Å²): 64,11,58,35,95,20,113,88,0,0,0,0,0,3,40,69,72,6,0,38,50,0,55,82,92,13,72,149,44,67,78,65,138,36,6,60,3,30,0,4,66,17,48,3,50,75,24,88,2,7,0,0,72,1,13,23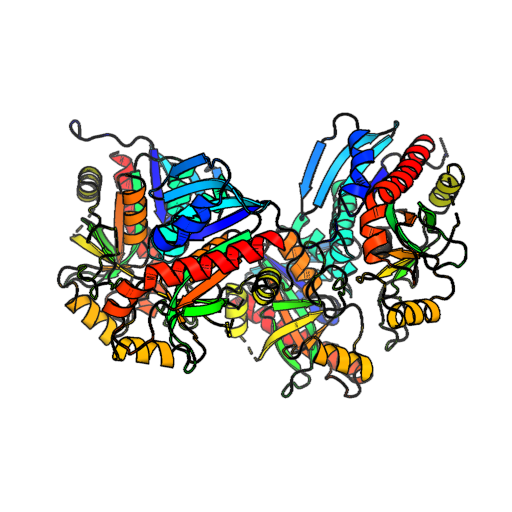,1,0,3,2,0,0,0,0,0,0,0,0,9,47,100,26,68,8,60,0,0,0,0,0,0,8,5,6,0,7,16,180,78,9,119,67,26,50,33,0,16,0,39,42,0,48,3,12,17,0,35,0,51,42,42,71,27,96,43,2,20,6,0,37,12,26,17,13,6,87,3,32,57,12,0,18,45,22,2,107,101,42,108,60,14,18,0,0,0,0,2,25,32,15,36,132,107,123,38,14,59,116,4,102,82,47,16,105,140,8,23,0,10,12,22,6,0,0,0,0,1,2,0,1,49,22,40,124,26,48,8,0,0,0,3,0,0,1,3,20,12,66,138,139,7,47,132,12,32,92,68,69,9,102,88,1,1,93,83,0,1,80,18,0,38,123,0,1,62,115,32,87,117,193,65,89,134,10,107,75,0,0,0,0,0,4,14,59,47,2,0,42,62,0,56,84,84,15,64,148,53,82,92,58,134,41,7,64,2,31,1,8,63,10,57,2,48,80,20,78,1,1,0,0,71,1,12,2,1,0,3,0,0,0,0,0,0,0,0,0,9,38,90,28,71,7,63,0,0,0,2,0,0,6,5,6,0,9,18,181,74,8,118,66,10,49,40,0,16,0,39,47,0,61,2,13,18,0,43,8,51,43,64,65,70,108,44,2,28,5,6,115,20,50,24,14,6,95,6,22,140,10,0,26,51,17,4,110,101,46,112,63,11,14,0,0,0,0,2,28,27,15,35,136,107,124,39,15,58,114,5,104,77,48,15,113,135,8,27,0,11,10,15,6,0,0,0,0,1,2,0,1,72,27,38,157,31,46,8,0,0,0,4,0,0,1,4,28,13,58,138,138,9,50,127,12,8,71,65,84,1,114,50,0,1,95,57,0,0,64,20,0,35,123,0,2,61,103,40,118,200,88,94,90,21,124,86,0,0,0,0,0,4,10,68,40,6,0,39,42,0,57,84,89,12,72,144,47,77,85,64,134,46,7,62,3,31,1,4,66,12,58,2,52,79,22,77,0,5,0,0,70,2,13,3,0,0,4,1,0,0,0,0,0,0,0,0,10,43,96,25,68,8,61,0,0,0,1,0,0,8,5,5,0,7,18,177,95,7,116,72,23,51,43,0,14,0,40,42,0,51,3,10,18,1,39,4,52,41,61,73,76,98,44,1,31,6,8,111,21,48,16,15,6,96,3,39,148,51,0,17,56,21,4,105,105,42,113,61,12,17,0,0,0,0,1,23,27,13,35,134,106,122,41,13,56,117,5,101,81,47,15,103,136,8,25,0,9,11,13,7,0,0,0,0,1,2,0,2,66,21,40,153,27,47,8,0,0,0,4,0,0,1,4,22,9,63,135,140,6,45,124,14,8,52,64,65,1,80,68,1,0,104,76,0,1,78,21,0,33,124,0,2,64,114,23,83,26,6,36,56,119,10,112,71,0,0,0,0,0,5,32,69,61,4,0,40,59,0,58,86,89,15,70,149,45,78,82,62,138,35,7,66,2,29,1,4,64,13,53,2,47,80,19,86,1,0,0,0,72,1,11,23,1,0,4,1,0,0,0,0,0,0,0,0,10,39,93,32,68,7,59,0,0,0,2,0,0,9,5,4,0,17,20,162,75,9,121,66,11,46,41,0,16,0,39,41,0,36,3,13,18,0,40,0,49,39,11,48,14,50,42,1,12,5,0,117,20,43,10,14,6,92,6,23,32,8,0,27,42,18,4,106,100,42,106,64,12,16,0,0,0,0,1,29,34,15,32,132,109,123,41,8,60,116,5,112,78,50,14,113,143,8,30,0,9,10,24,6,0,0,0,0,1,1,0,0,71,19,37,160,31,47,9,0,0,0,3,0,0,1,4,27,13,54,141,138,8,50,126,12,35,92,63,77,6,111,59,0,1,110,63,0,0,68,23,0,34,109,0,2,60,99,35

CATH classification: 3.40.50.1580

Nearest PDB structures (foldseek):
  6if8-assembly2_D  TM=9.990E-01  e=1.191E-50  Aeromonas hydrophila subsp. hydrophila ATCC 7966
  4jwt-assembly1_A-2  TM=9.542E-01  e=4.864E-27  Sulfurimonas denitrificans DSM 1251
  4p54-assembly1_A  TM=9.483E-01  e=2.470E-26  Helicobacter pylori J99
  4bmz-assembly1_A  TM=9.513E-01  e=7.606E-26  Helicobacter pylori 26695
  4bmy-assembly1_B  TM=8.964E-01  e=1.527E-24  Helicobacter pylori 26695

Organism: Aeromonas hydrophila subsp. hydrophila (strain ATCC 7966 / DSM 30187 / BCRC 13018 / CCUG 14551 / JCM 1027 / KCTC 2358 / NCIMB 9240 / NCTC 8049) (NCBI:txid380703)